Protein AF-0000000086641056 (afdb_homodimer)

Nearest PDB structures (foldseek):
  6tgw-assembly1_D  TM=9.704E-01  e=3.009E-59  Homo sapiens
  7uyy-assembly1_A  TM=9.681E-01  e=2.395E-55  Pseudomonas aeruginosa PAO1
  8hap-assembly1_A  TM=9.229E-01  e=1.607E-48  Sulfurisphaera tokodaii
  3vz3-assembly1_B  TM=9.621E-01  e=1.279E-44  Picosynechococcus sp. PCC 7002
  3vz0-assembly2_D  TM=9.508E-01  e=2.599E-44  Gluconobacter oxydans 621H

Foldseek 3Di:
DQPPLPPDFQQAWAAQLDGDAEPVNDWDDEVDPDIHHAHFLVNLVRLQVLLLVCQVVLLPDDLLVLLLLLLLLLVVLVVCQLSLLVLLCQLFVAASLPRCLSVLLSVLSNQLSNCLVVQAKDWDCPDPQWIKIKHWAFLAEEEEEEEALRGSNSCSLQLSLLSSRRYAYEYEYEQRRQGNVPVSVSSVVSPDGGSSYTYHYHHCVGSVLSQLQPQSHQEYEYEEALVSLVSSCVSVVVHHVHHYWYFYAAQAEEEEEPQFPLLLVLLQLLCLLQASQLLDRFRRQEYEYAPVCQVVSVVSNVVNLVQAAEDRSHDSSHRHTFGSDDVLLVLLLVLVVLLVVQFPKDDWAADPPDPDRGTGQTETEPGDLPGPNNADRSSGNHHYYYYDHDLVVVLCSRQPYQWAFEYEYGHPDPVSQVVSVVSRQHPYYYYSHGPPDDDQADWGHTGGSSTDFTGHSSRSSSSRIDMDMDIGRHD/DQPPLPPDFQQAWAAQLDGDAEPVNDWDDEVDPDIHHAHFLVNLVRLQVLLLVCQVVLLPDDLLVLLLLLLLLLVVLVVCQLSLLVLLCQLFVAASLPRCLSVLLSVLSNQLSNCLVVQAKDWDCPDPQWIKIKHWAFLAEEEEEEEALRGSNSCSLQLSLLSSRRYAYEYEYEQRRQGNVRPSVSSVVSPDGGSSYTYHYHHCVGSVLSQLQPQSHQEYEYEEALVSLVSSCVSVVVHHVHHYWYFYAAQAEEEEEPQFPLLLVLLQLLCLLQASQLLDRFRRQEYEYAPVCQVVSVVSNVVNLVQAAEDRSHPSSHRHTFGSDDVLLVLLLVLVVLLVVQFPKDDWAADPPDPDRGTGQTETEPGDLPGPNNADRSSGNHHYYYYDHDLVVVLCSRQPYQWAFEYEYGHPDPVSQVVSVVSRQHPYYYYSHGPPDDDQADWGHTGGSSTDFTGHSSRSSSSRIDMDMDIGRHD

Radius of gyration: 29.61 Å; Cα contacts (8 Å, |Δi|>4): 2376; chains: 2; bounding box: 63×92×65 Å

pLDDT: mean 94.44, std 8.91, range [24.02, 98.94]

Secondary structure (DSSP, 8-state):
-----------SEEETTEEE--TT--EEE-SSS-EEE---HHHHHHHHHHHHHHHHHHHHS-HHHHHHHHHHHHHHHHHTHHHHHHHHHHHH---GGG--HHHHHHHHHHHHHHHGGG----EE--STTEEEEEEEEE-SEEEEE--SSSHHHHHHHHHHHHHHTT-EEEEE--TTS-STT--HHHHHHHTPPTTSEEEE-S-IIIIIHHHHH-TT--EEEEES-HHHHHHHHHHHHHTT--EEEEE-----EEEE-TTS-HHHHHHHHHHHHHGGGG--TT---EEEEEGGGHHHHHHHHHHHGGG--BS-TTSTT--B---SSHHHHHHHHHHHHHHHHHSEEEEEEE-SSSSSS-EEEEEEES--TTSHHHHS---SSEEEEEEES-HHHHHHHHH-SS--SEEEEE-S-HHHHHHHHHH--SSEEEES--TT---TTS-B--SGGGEES-BSSHHHHHHTEEEEEEEEE--/-----------SEEETTEEE--TT--EEE-SSS-EEE---HHHHHHHHHHHHHHHHHHHHS-HHHHHHHHHHHHHHHHHTHHHHHHHHHHHH---GGG--HHHHHHHHHHHHHHHGGG----EE--STTEEEEEEEEE-SEEEEE--SSSHHHHHHHHHHHHHHTT-EEEEE--TTS-STT--HHHHHHHTPPTTSEEEE-S-IIIIIHHHHH-TT--EEEEES-HHHHHHHHHHHHHTT--EEEEE-----EEEE-TTS-HHHHHHHHHHHHHGGGG--TT---EEEEEGGGHHHHHHHHHHHGGG--BS-TTSTT--B---SSHHHHHHHHHHHHHHHHHSEEEEEEE-SSSSSS-EEEEEEES--TTSHHHHS---SSEEEEEEES-HHHHHHHHH-SS--SEEEEE-S-HHHHHHHHHH--SSEEEES--TT---TTS-B--SGGGEES-BSSHHHHHHTEEEEEEEEE--

Solvent-accessible surface area (backbone atoms only — not comparable to full-atom values): 45559 Å² total; per-residue (Å²): 129,77,77,73,66,80,75,80,68,70,40,52,29,34,38,50,71,38,76,38,68,22,82,82,63,41,62,46,70,43,96,38,102,44,64,28,25,28,36,34,60,66,44,43,52,50,29,51,50,28,9,54,69,27,14,66,64,53,44,69,46,50,48,66,59,54,14,51,36,31,44,42,33,26,52,48,43,57,74,38,36,75,69,45,32,52,49,41,16,62,33,38,18,31,20,45,55,72,62,54,47,48,63,55,24,28,53,47,23,53,51,26,22,58,44,31,73,69,62,63,57,52,75,45,68,83,48,87,60,34,55,31,34,37,44,51,37,41,69,34,24,32,36,38,37,33,40,41,75,54,34,47,34,50,42,35,67,52,48,29,28,30,44,34,41,23,26,10,33,39,35,36,35,23,60,63,26,46,59,54,68,44,46,53,65,40,44,57,72,30,57,56,61,51,5,40,58,16,43,37,31,28,54,55,86,40,32,47,46,44,55,34,42,34,78,72,40,41,32,39,38,38,38,43,51,48,70,60,51,38,52,40,52,44,32,14,46,72,50,46,37,33,49,66,37,31,38,31,35,23,61,6,30,31,39,34,43,68,66,26,63,49,68,58,50,21,43,45,49,41,44,19,25,35,45,66,34,8,51,41,51,49,23,38,38,29,32,37,25,22,60,93,34,34,68,62,35,51,52,47,31,57,54,49,56,69,76,62,30,73,44,59,16,80,37,69,78,16,59,25,16,29,47,52,41,70,68,59,38,52,52,42,50,53,44,50,52,47,37,52,71,59,26,39,72,74,47,63,42,74,47,83,85,52,90,70,45,39,58,38,62,22,38,31,32,69,52,52,77,84,37,63,73,65,58,47,66,70,62,36,24,51,31,39,44,37,72,36,87,46,71,71,56,46,53,52,59,60,47,65,48,63,40,7,28,27,33,23,36,28,51,74,45,65,69,59,50,51,52,45,56,70,66,50,58,30,8,27,31,22,35,62,49,48,39,90,67,78,57,79,79,41,56,41,33,18,28,57,44,3,23,40,64,49,43,36,53,64,50,28,33,51,72,30,34,46,69,23,27,38,40,31,55,55,132,131,77,77,74,66,78,77,81,70,72,40,51,28,34,38,50,71,38,75,38,68,21,82,83,64,41,62,46,71,44,98,39,102,44,64,30,26,28,36,34,59,66,44,44,51,49,30,49,49,28,9,55,70,28,15,65,64,53,43,68,46,49,46,66,59,54,15,51,35,32,45,40,34,25,52,48,44,58,75,37,36,75,70,46,31,53,48,42,15,63,32,36,18,32,18,43,56,70,61,54,46,47,62,55,24,29,53,47,22,52,52,25,23,58,44,31,73,70,60,62,56,51,75,44,67,84,49,85,60,33,53,30,33,37,43,50,39,41,68,34,25,32,36,38,37,34,41,42,76,54,33,47,32,50,42,34,67,53,48,28,29,30,44,34,40,21,26,11,34,38,34,35,35,23,59,63,27,46,58,53,67,45,45,54,67,40,44,56,72,30,56,58,59,51,6,40,57,15,44,38,32,28,57,55,85,41,34,46,46,44,54,34,41,33,77,72,40,40,32,40,37,38,39,45,51,49,69,60,50,39,52,41,53,45,33,14,46,72,52,47,37,33,50,66,36,31,38,32,34,22,60,5,30,31,38,36,44,68,67,26,64,48,67,58,51,22,43,45,48,43,44,20,26,36,45,66,34,9,52,40,51,49,22,38,39,29,32,38,25,23,59,91,34,36,68,64,34,52,52,47,31,58,55,50,56,69,75,61,29,73,44,59,15,81,38,68,79,15,59,25,16,30,46,52,40,69,66,58,36,51,51,43,50,52,43,49,51,47,39,52,70,58,24,38,73,74,47,62,43,72,47,83,85,52,90,72,44,40,56,40,63,22,38,28,30,70,50,52,77,85,37,62,74,64,59,46,64,71,61,36,24,50,30,38,43,39,73,35,85,46,72,72,57,47,53,52,58,58,48,65,46,62,42,7,27,27,33,24,36,29,52,72,46,65,69,59,51,52,51,46,56,70,67,52,57,29,8,27,31,23,35,62,47,46,39,89,67,78,55,76,79,41,57,42,32,18,28,56,46,3,22,39,64,49,43,37,51,66,49,28,32,49,71,30,34,46,70,25,27,36,42,32,54,55,131

Sequence (950 aa):
MALQASTEHETRLFTNGEFSAASDGGTFPLNSPLTLSEATVEDTNRAVEAAKTASPTWAALSVHERGAYMFKLADLIIESEKELASPEAISMGRPVSGYWDAKAAVKKLQYFATAGWNGQGQTSLNTPGFINMTLGQPFGIVAVVIPWNVPIYFFTNKFAPAIAAGNTVVLKSSEKAPLTVRIPTCYIKAGFPPGVINVLSGHGQISGTTLAHHMDVRLISFTGSGRTGRLIREAATKSNMKNVVLELGGKSPAVIFDDADLERAAKETAYSIQWNSGKVCMANSRIYVHDSAADRFLDLFKQSFETVKIGDPLDPNVNHGPQEDHVQFENIKKYLDIGKRDGKLVVGGISDDLDGYFIKPTIFVETPEKSQIMKDEVFGPIVNINIFSEEDEVVRMANDTEFGLYSAVYTQDIDRALRFAKSSEAGTVAINCTSPTGAFDLPFGGYKASGVGREGIHDSLDNYLETKTVIIRVGMALQASTEHETRLFTNGEFSAASDGGTFPLNSPLTLSEATVEDTNRAVEAAKTASPTWAALSVHERGAYMFKLADLIIESEKELASPEAISMGRPVSGYWDAKAAVKKLQYFATAGWNGQGQTSLNTPGFINMTLGQPFGIVAVVIPWNVPIYFFTNKFAPAIAAGNTVVLKSSEKAPLTVRIPTCYIKAGFPPGVINVLSGHGQISGTTLAHHMDVRLISFTGSGRTGRLIREAATKSNMKNVVLELGGKSPAVIFDDADLERAAKETAYSIQWNSGKVCMANSRIYVHDSAADRFLDLFKQSFETVKIGDPLDPNVNHGPQEDHVQFENIKKYLDIGKRDGKLVVGGISDDLDGYFIKPTIFVETPEKSQIMKDEVFGPIVNINIFSEEDEVVRMANDTEFGLYSAVYTQDIDRALRFAKSSEAGTVAINCTSPTGAFDLPFGGYKASGVGREGIHDSLDNYLETKTVIIRVG

InterPro domains:
  IPR015590 Aldehyde dehydrogenase domain [PF00171] (35-470)
  IPR016161 Aldehyde/histidinol dehydrogenase [SSF53720] (7-473)
  IPR016162 Aldehyde dehydrogenase, N-terminal [G3DSA:3.40.605.10] (35-470)
  IPR016163 Aldehyde dehydrogenase, C-terminal [G3DSA:3.40.309.10] (252-441)
  IPR029510 Aldehyde dehydrogenase, glutamic acid active site [PS00687] (246-253)

Structure (mmCIF, N/CA/C/O backbone):
data_AF-0000000086641056-model_v1
#
loop_
_entity.id
_entity.type
_entity.pdbx_description
1 polymer 'aldehyde dehydrogenase (NAD(+))'
#
loop_
_atom_site.group_PDB
_atom_site.id
_atom_site.type_symbol
_atom_site.label_atom_id
_atom_site.label_alt_id
_atom_site.label_comp_id
_atom_site.label_asym_id
_atom_site.label_entity_id
_atom_site.label_seq_id
_atom_site.pdbx_PDB_ins_code
_atom_site.Cartn_x
_atom_site.Cartn_y
_atom_site.Cartn_z
_atom_site.occupancy
_atom_site.B_iso_or_equiv
_atom_site.auth_seq_id
_atom_site.auth_comp_id
_atom_site.auth_asym_id
_atom_site.auth_atom_id
_atom_site.pdbx_PDB_model_num
ATOM 1 N N . MET A 1 1 ? -15.594 -46.156 -18.859 1 24.02 1 MET A N 1
ATOM 2 C CA . MET A 1 1 ? -16.781 -45.312 -18.703 1 24.02 1 MET A CA 1
ATOM 3 C C . MET A 1 1 ? -16.375 -43.844 -18.594 1 24.02 1 MET A C 1
ATOM 5 O O . MET A 1 1 ? -15.656 -43.469 -17.656 1 24.02 1 MET A O 1
ATOM 9 N N . ALA A 1 2 ? -16.125 -43.188 -19.703 1 31.66 2 ALA A N 1
ATOM 10 C CA . ALA A 1 2 ? -15.742 -41.812 -19.906 1 31.66 2 ALA A CA 1
ATOM 11 C C . ALA A 1 2 ? -16.578 -40.875 -19.016 1 31.66 2 ALA A C 1
ATOM 13 O O . ALA A 1 2 ? -17.812 -40.875 -19.109 1 31.66 2 ALA A O 1
ATOM 14 N N . LEU A 1 3 ? -16.203 -40.688 -17.75 1 36.34 3 LEU A N 1
ATOM 15 C CA . LEU A 1 3 ? -16.984 -39.781 -16.891 1 36.34 3 LEU A CA 1
ATOM 16 C C . LEU A 1 3 ? -17.609 -38.656 -17.719 1 36.34 3 LEU A C 1
ATOM 18 O O . LEU A 1 3 ? -16.906 -37.875 -18.344 1 36.34 3 LEU A O 1
ATOM 22 N N . GLN A 1 4 ? -18.703 -39 -18.266 1 33.91 4 GLN A N 1
ATOM 23 C CA . GLN A 1 4 ? -19.547 -37.969 -18.906 1 33.91 4 GLN A CA 1
ATOM 24 C C . GLN A 1 4 ? -19.594 -36.719 -18.078 1 33.91 4 GLN A C 1
ATOM 26 O O . GLN A 1 4 ? -20.156 -36.688 -16.969 1 33.91 4 GLN A O 1
ATOM 31 N N . ALA A 1 5 ? -18.484 -36.031 -17.875 1 40.66 5 ALA A N 1
ATOM 32 C CA . ALA A 1 5 ? -18.422 -34.688 -17.297 1 40.66 5 ALA A CA 1
ATOM 33 C C . ALA A 1 5 ? -19.734 -33.938 -17.5 1 40.66 5 ALA A C 1
ATOM 35 O O . ALA A 1 5 ? -20.203 -33.781 -18.625 1 40.66 5 ALA A O 1
ATOM 36 N N . SER A 1 6 ? -20.688 -34.125 -16.688 1 44.91 6 SER A N 1
ATOM 37 C CA . SER A 1 6 ? -21.938 -33.406 -16.672 1 44.91 6 SER A CA 1
ATOM 38 C C . SER A 1 6 ? -21.75 -31.969 -17.188 1 44.91 6 SER A C 1
ATOM 40 O O . SER A 1 6 ? -20.922 -31.219 -16.656 1 44.91 6 SER A O 1
ATOM 42 N N . THR A 1 7 ? -21.828 -31.766 -18.531 1 52.25 7 THR A N 1
ATOM 43 C CA . THR A 1 7 ? -21.703 -30.734 -19.562 1 52.25 7 THR A CA 1
ATOM 44 C C . THR A 1 7 ? -22.344 -29.438 -19.094 1 52.25 7 THR A C 1
ATOM 46 O O . THR A 1 7 ? -22.219 -28.406 -19.766 1 52.25 7 THR A O 1
ATOM 49 N N . GLU A 1 8 ? -23.297 -29.438 -18.172 1 63.81 8 GLU A N 1
ATOM 50 C CA . GLU A 1 8 ? -24 -28.156 -18.172 1 63.81 8 GLU A CA 1
ATOM 51 C C . GLU A 1 8 ? -23.297 -27.141 -17.266 1 63.81 8 GLU A C 1
ATOM 53 O O . GLU A 1 8 ? -23.156 -27.391 -16.062 1 63.81 8 GLU A O 1
ATOM 58 N N . HIS A 1 9 ? -22.453 -26.375 -17.734 1 78.12 9 HIS A N 1
ATOM 59 C CA . HIS A 1 9 ? -21.797 -25.297 -17.016 1 78.12 9 HIS A CA 1
ATOM 60 C C . HIS A 1 9 ? -22.625 -24.016 -17.062 1 78.12 9 HIS A C 1
ATOM 62 O O . HIS A 1 9 ? -23.219 -23.688 -18.094 1 78.12 9 HIS A O 1
ATOM 68 N N . GLU A 1 10 ? -22.766 -23.438 -15.922 1 83 10 GLU A N 1
ATOM 69 C CA . GLU A 1 10 ? -23.375 -22.109 -15.898 1 83 10 GLU A CA 1
ATOM 70 C C . GLU A 1 10 ? -22.438 -21.062 -16.5 1 83 10 GLU A C 1
ATOM 72 O O . GLU A 1 10 ? -21.312 -20.891 -16.031 1 83 10 GLU A O 1
ATOM 77 N N . THR A 1 11 ? -22.906 -20.391 -17.562 1 88.25 11 THR A N 1
ATOM 78 C CA . THR A 1 11 ? -22.047 -19.5 -18.312 1 88.25 11 THR A CA 1
ATOM 79 C C . THR A 1 11 ? -22.531 -18.047 -18.188 1 88.25 11 THR A C 1
ATOM 81 O O . THR A 1 11 ? -21.922 -17.141 -18.75 1 88.25 11 THR A O 1
ATOM 84 N N . ARG A 1 12 ? -23.625 -17.828 -17.391 1 92.75 12 ARG A N 1
ATOM 85 C CA . ARG A 1 12 ? -24.188 -16.5 -17.219 1 92.75 12 ARG A CA 1
ATOM 86 C C . ARG A 1 12 ? -23.469 -15.75 -16.094 1 92.75 12 ARG A C 1
ATOM 88 O O . ARG A 1 12 ? -22.672 -16.344 -15.359 1 92.75 12 ARG A O 1
ATOM 95 N N . LEU A 1 13 ? -23.672 -14.422 -16.094 1 94.88 13 LEU A N 1
ATOM 96 C CA . LEU A 1 13 ? -23.188 -13.617 -14.977 1 94.88 13 LEU A CA 1
ATOM 97 C C . LEU A 1 13 ? -23.953 -13.93 -13.695 1 94.8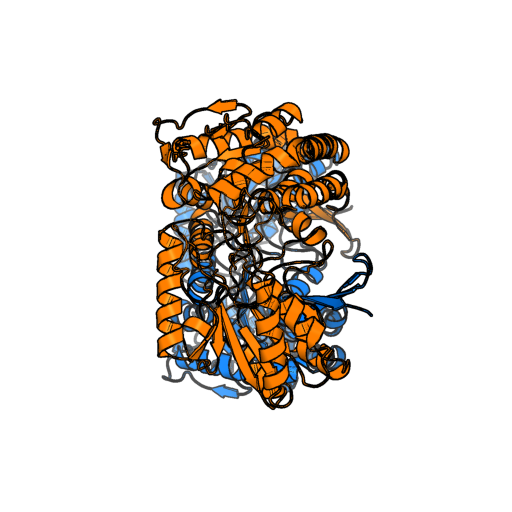8 13 LEU A C 1
ATOM 99 O O . LEU A 1 13 ? -25.094 -14.398 -13.75 1 94.88 13 LEU A O 1
ATOM 103 N N . PHE A 1 14 ? -23.297 -13.797 -12.555 1 95.25 14 PHE A N 1
ATOM 104 C CA . PHE A 1 14 ? -23.969 -13.977 -11.273 1 95.25 14 PHE A CA 1
ATOM 105 C C . PHE A 1 14 ? -23.922 -12.688 -10.461 1 95.25 14 PHE A C 1
ATOM 107 O O . PHE A 1 14 ? -22.875 -12.289 -9.953 1 95.25 14 PHE A O 1
ATOM 114 N N . THR A 1 15 ? -25.062 -12.023 -10.344 1 95.69 15 THR A N 1
ATOM 115 C CA . THR A 1 15 ? -25.172 -10.758 -9.633 1 95.69 15 THR A CA 1
ATOM 116 C C . THR A 1 15 ? -26.438 -10.734 -8.766 1 95.69 15 THR A C 1
ATOM 118 O O . THR A 1 15 ? -27.484 -11.203 -9.188 1 95.69 15 THR A O 1
ATOM 121 N N . ASN A 1 16 ? -26.234 -10.297 -7.602 1 97.19 16 ASN A N 1
ATOM 122 C CA . ASN A 1 16 ? -27.344 -10.117 -6.672 1 97.19 16 ASN A CA 1
ATOM 123 C C . ASN A 1 16 ? -28.109 -11.422 -6.457 1 97.19 16 ASN A C 1
ATOM 125 O O . ASN A 1 16 ? -29.328 -11.422 -6.402 1 97.19 16 ASN A O 1
ATOM 129 N N . GLY A 1 17 ? -27.375 -12.492 -6.477 1 94.25 17 GLY A N 1
ATOM 130 C CA . GLY A 1 17 ? -27.938 -13.789 -6.129 1 94.25 17 GLY A CA 1
ATOM 131 C C . GLY A 1 17 ? -28.625 -14.469 -7.297 1 94.25 17 GLY A C 1
ATOM 132 O O . GLY A 1 17 ? -29.297 -15.492 -7.121 1 94.25 17 GLY A O 1
ATOM 133 N N . GLU A 1 18 ? -28.422 -13.938 -8.461 1 93.62 18 GLU A N 1
ATOM 134 C CA . GLU A 1 18 ? -29.125 -14.484 -9.625 1 93.62 18 GLU A CA 1
ATOM 135 C C . GLU A 1 18 ? -28.203 -14.578 -10.828 1 93.62 18 GLU A C 1
ATOM 137 O O . GLU A 1 18 ? -27.25 -13.789 -10.961 1 93.62 18 GLU A O 1
ATOM 142 N N . PHE A 1 19 ? -28.531 -15.547 -11.656 1 93.81 19 PHE A N 1
ATOM 143 C CA . PHE A 1 19 ? -27.859 -15.672 -12.938 1 93.81 19 PHE A CA 1
ATOM 144 C C . PHE A 1 19 ? -28.562 -14.859 -14.016 1 93.81 19 PHE A C 1
ATOM 146 O O . PHE A 1 19 ? -29.797 -14.828 -14.062 1 93.81 19 PHE A O 1
ATOM 153 N N . SER A 1 20 ? -27.797 -14.148 -14.758 1 94.06 20 SER A N 1
ATOM 154 C CA . SER A 1 20 ? -28.375 -13.414 -15.867 1 94.06 20 SER A CA 1
ATOM 155 C C . SER A 1 20 ? -27.406 -13.312 -17.031 1 94.06 20 SER A C 1
ATOM 157 O O . SER A 1 20 ? -26.188 -13.375 -16.844 1 94.06 20 SER A O 1
ATOM 159 N N . ALA A 1 21 ? -27.953 -13.203 -18.203 1 95.69 21 ALA A N 1
ATOM 160 C CA . ALA A 1 21 ? -27.125 -12.867 -19.359 1 95.69 21 ALA A CA 1
ATOM 161 C C . ALA A 1 21 ? -26.562 -11.461 -19.25 1 95.69 21 ALA A C 1
ATOM 163 O O . ALA A 1 21 ? -26.984 -10.68 -18.391 1 95.69 21 ALA A O 1
ATOM 164 N N . ALA A 1 22 ? -25.609 -11.188 -20.047 1 97.31 22 ALA A N 1
ATOM 165 C CA . ALA A 1 22 ? -25.125 -9.812 -20.141 1 97.31 22 ALA A CA 1
ATOM 166 C C . ALA A 1 22 ? -26.234 -8.859 -20.562 1 97.31 22 ALA A C 1
ATOM 168 O O . ALA A 1 22 ? -27.172 -9.266 -21.266 1 97.31 22 ALA A O 1
ATOM 169 N N . SER A 1 23 ? -26.141 -7.664 -20.188 1 97.38 23 SER A N 1
ATOM 170 C CA . SER A 1 23 ? -27.203 -6.695 -20.438 1 97.38 23 SER A CA 1
ATOM 171 C C . SER A 1 23 ? -27.453 -6.512 -21.922 1 97.38 23 SER A C 1
ATOM 173 O O . SER A 1 23 ? -28.578 -6.219 -22.344 1 97.38 23 SER A O 1
ATOM 175 N N . ASP A 1 24 ? -26.406 -6.691 -22.719 1 97.25 24 ASP A N 1
ATOM 176 C CA . ASP A 1 24 ? -26.578 -6.531 -24.156 1 97.25 24 ASP A CA 1
ATOM 177 C C . ASP A 1 24 ? -26.641 -7.891 -24.859 1 97.25 24 ASP A C 1
ATOM 179 O O . ASP A 1 24 ? -26.578 -7.965 -26.094 1 97.25 24 ASP A O 1
ATOM 183 N N . GLY A 1 25 ? -26.562 -8.914 -24.109 1 96.25 25 GLY A N 1
ATOM 184 C CA . GLY A 1 25 ? -26.609 -10.266 -24.656 1 96.25 25 GLY A CA 1
ATOM 185 C C . GLY A 1 25 ? -25.281 -10.727 -25.203 1 96.25 25 GLY A C 1
ATOM 186 O O . GLY A 1 25 ? -25.172 -11.82 -25.766 1 96.25 25 GLY A O 1
ATOM 187 N N . GLY A 1 26 ? -24.297 -9.93 -24.984 1 95.56 26 GLY A N 1
ATOM 188 C CA . GLY A 1 26 ? -22.984 -10.258 -25.531 1 95.56 26 GLY A CA 1
ATOM 189 C C . GLY A 1 26 ? -22.359 -11.477 -24.875 1 95.56 26 GLY A C 1
ATOM 190 O O . GLY A 1 26 ? -22.578 -11.727 -23.688 1 95.56 26 GLY A O 1
ATOM 191 N N . THR A 1 27 ? -21.594 -12.297 -25.656 1 93.88 27 THR A N 1
ATOM 192 C CA . THR A 1 27 ? -20.875 -13.484 -25.203 1 93.88 27 THR A CA 1
ATOM 193 C C . THR A 1 27 ? -19.484 -13.547 -25.812 1 93.88 27 THR A C 1
ATOM 195 O O . THR A 1 27 ? -19.156 -12.766 -26.719 1 93.88 27 THR A O 1
ATOM 198 N N . PHE A 1 28 ? -18.672 -14.312 -25.25 1 91.38 28 PHE A N 1
ATOM 199 C CA . PHE A 1 28 ? -17.375 -14.633 -25.844 1 91.38 28 PHE A CA 1
ATOM 200 C C . PHE A 1 28 ? -17.078 -16.125 -25.734 1 91.38 28 PHE A C 1
ATOM 202 O O . PHE A 1 28 ? -17.516 -16.781 -24.781 1 91.38 28 PHE A O 1
ATOM 209 N N . PRO A 1 29 ? -16.422 -16.609 -26.719 1 88.06 29 PRO A N 1
ATOM 210 C CA . PRO A 1 29 ? -16.109 -18.047 -26.734 1 88.06 29 PRO A CA 1
ATOM 211 C C . PRO A 1 29 ? -14.906 -18.391 -25.875 1 88.06 29 PRO A C 1
ATOM 213 O O . PRO A 1 29 ? -13.992 -17.578 -25.719 1 88.06 29 PRO A O 1
ATOM 216 N N . LEU A 1 30 ? -14.953 -19.594 -25.359 1 83.19 30 LEU A N 1
ATOM 217 C CA . LEU A 1 30 ? -13.742 -20.203 -24.828 1 83.19 30 LEU A CA 1
ATOM 218 C C . LEU A 1 30 ? -13.086 -21.109 -25.875 1 83.19 30 LEU A C 1
ATOM 220 O O . LEU A 1 30 ? -13.672 -21.375 -26.922 1 83.19 30 LEU A O 1
ATOM 224 N N . ASN A 1 31 ? -11.859 -21.359 -25.656 1 74.25 31 ASN A N 1
ATOM 225 C CA . ASN A 1 31 ? -11.227 -22.328 -26.547 1 74.25 31 ASN A CA 1
ATOM 226 C C . ASN A 1 31 ? -11.938 -23.688 -26.484 1 74.25 31 ASN A C 1
ATOM 228 O O . ASN A 1 31 ? -11.797 -24.5 -27.406 1 74.25 31 ASN A O 1
ATOM 232 N N . SER A 1 32 ? -12.875 -23.781 -25.594 1 67.25 32 SER A N 1
ATOM 233 C CA . SER A 1 32 ? -13.797 -24.906 -25.562 1 67.25 32 SER A CA 1
ATOM 234 C C . SER A 1 32 ? -15.156 -24.547 -26.141 1 67.25 32 SER A C 1
ATOM 236 O O . SER A 1 32 ? -15.43 -23.359 -26.375 1 67.25 32 SER A O 1
ATOM 238 N N . PRO A 1 33 ? -15.859 -25.594 -26.422 1 68.06 33 PRO A N 1
ATOM 239 C CA . PRO A 1 33 ? -17.125 -25.328 -27.109 1 68.06 33 PRO A CA 1
ATOM 240 C C . PRO A 1 33 ? -18.125 -24.578 -26.234 1 68.06 33 PRO A C 1
ATOM 242 O O . PRO A 1 33 ? -19.328 -24.719 -26.406 1 68.06 33 PRO A O 1
ATOM 245 N N . LEU A 1 34 ? -17.547 -23.781 -25.344 1 80 34 LEU A N 1
ATOM 246 C CA . LEU A 1 34 ? -18.469 -23.031 -24.484 1 80 34 LEU A CA 1
ATOM 247 C C . LEU A 1 34 ? -18.391 -21.547 -24.766 1 80 34 LEU A C 1
ATOM 249 O O . LEU A 1 34 ? -17.344 -21.031 -25.203 1 80 34 LEU A O 1
ATOM 253 N N . THR A 1 35 ? -19.562 -20.922 -24.578 1 88 35 THR A N 1
ATOM 254 C CA . THR A 1 35 ? -19.688 -19.469 -24.688 1 88 35 THR A CA 1
ATOM 255 C C . THR A 1 35 ? -20.188 -18.875 -23.375 1 88 35 THR A C 1
ATOM 257 O O . THR A 1 35 ? -21.078 -19.422 -22.719 1 88 35 THR A O 1
ATOM 260 N N . LEU A 1 36 ? -19.578 -17.812 -22.953 1 90.69 36 LEU A N 1
ATOM 261 C CA . LEU A 1 36 ? -19.922 -17.188 -21.672 1 90.69 36 LEU A CA 1
ATOM 262 C C . LEU A 1 36 ? -20.438 -15.766 -21.891 1 90.69 36 LEU A C 1
ATOM 264 O O . LEU A 1 36 ? -20.047 -15.102 -22.844 1 90.69 36 LEU A O 1
ATOM 268 N N . SER A 1 37 ? -21.25 -15.359 -20.953 1 93.38 37 SER A N 1
ATOM 269 C CA . SER A 1 37 ? -21.703 -13.977 -20.969 1 93.38 37 SER A CA 1
ATOM 270 C C . SER A 1 37 ? -20.531 -13.016 -20.734 1 93.38 37 SER A C 1
ATOM 272 O O . SER A 1 37 ? -19.672 -13.273 -19.891 1 93.38 37 SER A O 1
ATOM 274 N N . GLU A 1 38 ? -20.453 -11.977 -21.562 1 95.88 38 GLU A N 1
ATOM 275 C CA . GLU A 1 38 ? -19.469 -10.922 -21.406 1 95.88 38 GLU A CA 1
ATOM 276 C C . GLU A 1 38 ? -20.047 -9.719 -20.656 1 95.88 38 GLU A C 1
ATOM 278 O O . GLU A 1 38 ? -20.906 -9.008 -21.203 1 95.88 38 GLU A O 1
ATOM 283 N N . ALA A 1 39 ? -19.609 -9.508 -19.469 1 97.06 39 ALA A N 1
ATOM 284 C CA . ALA A 1 39 ? -20.156 -8.422 -18.656 1 97.06 39 ALA A CA 1
ATOM 285 C C . ALA A 1 39 ? -19.906 -7.066 -19.297 1 97.06 39 ALA A C 1
ATOM 287 O O . ALA A 1 39 ? -18.781 -6.773 -19.734 1 97.06 39 ALA A O 1
ATOM 288 N N . THR A 1 40 ? -20.891 -6.254 -19.422 1 97.94 40 THR A N 1
ATOM 289 C CA . THR A 1 40 ? -20.781 -4.883 -19.891 1 97.94 40 THR A CA 1
ATOM 290 C C . THR A 1 40 ? -20.484 -3.928 -18.75 1 97.94 40 THR A C 1
ATOM 292 O O . THR A 1 40 ? -20.391 -4.352 -17.594 1 97.94 40 THR A O 1
ATOM 295 N N . VAL A 1 41 ? -20.281 -2.656 -19.109 1 98.25 41 VAL A N 1
ATOM 296 C CA . VAL A 1 41 ? -20.156 -1.612 -18.094 1 98.25 41 VAL A CA 1
ATOM 297 C C . VAL A 1 41 ? -21.391 -1.587 -17.203 1 98.25 41 VAL A C 1
ATOM 299 O O . VAL A 1 41 ? -21.281 -1.479 -15.984 1 98.25 41 VAL A O 1
ATOM 302 N N . GLU A 1 42 ? -22.516 -1.736 -17.828 1 98.38 42 GLU A N 1
ATOM 303 C CA . GLU A 1 42 ? -23.781 -1.73 -17.109 1 98.38 42 GLU A CA 1
ATOM 304 C C . GLU A 1 42 ? -23.859 -2.908 -16.141 1 98.38 42 GLU A C 1
ATOM 306 O O . GLU A 1 42 ? -24.281 -2.748 -14.992 1 98.38 42 GLU A O 1
ATOM 311 N N . ASP A 1 43 ? -23.531 -4.078 -16.609 1 98.5 43 ASP A N 1
ATOM 312 C CA . ASP A 1 43 ? -23.516 -5.266 -15.758 1 98.5 43 ASP A CA 1
ATOM 313 C C . ASP A 1 43 ? -22.578 -5.086 -14.57 1 98.5 43 ASP A C 1
ATOM 315 O O . ASP A 1 43 ? -22.906 -5.488 -13.453 1 98.5 43 ASP A O 1
ATOM 319 N N . THR A 1 44 ? -21.453 -4.527 -14.867 1 98.56 44 THR A N 1
ATOM 320 C CA . THR A 1 44 ? -20.453 -4.281 -13.828 1 98.56 44 THR A CA 1
ATOM 321 C C . THR A 1 44 ? -21 -3.307 -12.789 1 98.56 44 THR A C 1
ATOM 323 O O . THR A 1 44 ? -20.859 -3.541 -11.586 1 98.56 44 THR A O 1
ATOM 326 N N . ASN A 1 45 ? -21.609 -2.236 -13.219 1 98.62 45 ASN A N 1
ATOM 327 C CA . ASN A 1 45 ? -22.219 -1.276 -12.305 1 98.62 45 ASN A CA 1
ATOM 328 C C . ASN A 1 45 ? -23.297 -1.929 -11.445 1 98.62 45 ASN A C 1
ATOM 330 O O . ASN A 1 45 ? -23.422 -1.633 -10.258 1 98.62 45 ASN A O 1
ATOM 334 N N . ARG A 1 46 ? -24.062 -2.791 -12.055 1 98.5 46 ARG A N 1
ATOM 335 C CA . ARG A 1 46 ? -25.109 -3.498 -11.328 1 98.5 46 ARG A CA 1
ATOM 336 C C . ARG A 1 46 ? -24.531 -4.391 -10.242 1 98.5 46 ARG A C 1
ATOM 338 O O . ARG A 1 46 ? -25.078 -4.492 -9.148 1 98.5 46 ARG A O 1
ATOM 345 N N . ALA A 1 47 ? -23.469 -5.078 -10.594 1 98.62 47 ALA A N 1
ATOM 346 C CA . ALA A 1 47 ? -22.797 -5.93 -9.617 1 98.62 47 ALA A CA 1
ATOM 347 C C . ALA A 1 47 ? -22.281 -5.109 -8.43 1 98.62 47 ALA A C 1
ATOM 349 O O . ALA A 1 47 ? -22.438 -5.512 -7.277 1 98.62 47 ALA A O 1
ATOM 350 N N . VAL A 1 48 ? -21.672 -3.939 -8.719 1 98.81 48 VAL A N 1
ATOM 351 C CA . VAL A 1 48 ? -21.141 -3.076 -7.668 1 98.81 48 VAL A CA 1
ATOM 352 C C . VAL A 1 48 ? -22.297 -2.531 -6.82 1 98.81 48 VAL A C 1
ATOM 354 O O . VAL A 1 48 ? -22.188 -2.463 -5.594 1 98.81 48 VAL A O 1
ATOM 357 N N . GLU A 1 49 ? -23.359 -2.145 -7.469 1 98.75 49 GLU A N 1
ATOM 358 C CA . GLU A 1 49 ? -24.516 -1.646 -6.742 1 98.75 49 GLU A CA 1
ATOM 359 C C . GLU A 1 49 ? -25.094 -2.719 -5.82 1 98.75 49 GLU A C 1
ATOM 361 O O . GLU A 1 49 ? -25.5 -2.42 -4.695 1 98.75 49 GLU A O 1
ATOM 366 N N . ALA A 1 50 ? -25.172 -3.939 -6.328 1 98.81 50 ALA A N 1
ATOM 367 C CA . ALA A 1 50 ? -25.641 -5.051 -5.504 1 98.81 50 ALA A CA 1
ATOM 368 C C . ALA A 1 50 ? -24.734 -5.246 -4.289 1 98.81 50 ALA A C 1
ATOM 370 O O . ALA A 1 50 ? -25.219 -5.449 -3.174 1 98.81 50 ALA A O 1
ATOM 371 N N . ALA A 1 51 ? -23.453 -5.238 -4.52 1 98.88 51 ALA A N 1
ATOM 372 C CA . ALA A 1 51 ? -22.484 -5.359 -3.438 1 98.88 51 ALA A CA 1
ATOM 373 C C . ALA A 1 51 ? -22.641 -4.23 -2.426 1 98.88 51 ALA A C 1
ATOM 375 O O . ALA A 1 51 ? -22.578 -4.457 -1.215 1 98.88 51 ALA A O 1
ATOM 376 N N . LYS A 1 52 ? -22.812 -3.033 -2.918 1 98.62 52 LYS A N 1
ATOM 377 C CA . LYS A 1 52 ? -22.984 -1.849 -2.082 1 98.62 52 LYS A CA 1
ATOM 378 C C . LYS A 1 52 ? -24.219 -1.987 -1.183 1 98.62 52 LYS A C 1
ATOM 380 O O . LYS A 1 52 ? -24.156 -1.676 0.009 1 98.62 52 LYS A O 1
ATOM 385 N N . THR A 1 53 ? -25.266 -2.455 -1.774 1 98.44 53 THR A N 1
ATOM 386 C CA . THR A 1 53 ? -26.516 -2.619 -1.051 1 98.44 53 THR A CA 1
ATOM 387 C C . THR A 1 53 ? -26.375 -3.666 0.05 1 98.44 53 THR A C 1
ATOM 389 O O . THR A 1 53 ? -26.922 -3.498 1.146 1 98.44 53 THR A O 1
ATOM 392 N N . ALA A 1 54 ? -25.594 -4.672 -0.154 1 98.75 54 ALA A N 1
ATOM 393 C CA . ALA A 1 54 ? -25.453 -5.797 0.768 1 98.75 54 ALA A CA 1
ATOM 394 C C . ALA A 1 54 ? -24.438 -5.496 1.857 1 98.75 54 ALA A C 1
ATOM 396 O O . ALA A 1 54 ? -24.422 -6.137 2.91 1 98.75 54 ALA A O 1
ATOM 397 N N . SER A 1 55 ? -23.594 -4.555 1.656 1 98.31 55 SER A N 1
ATOM 398 C CA . SER A 1 55 ? -22.375 -4.348 2.434 1 98.31 55 SER A CA 1
ATOM 399 C C . SER A 1 55 ? -22.703 -4.062 3.896 1 98.31 55 SER A C 1
ATOM 401 O O . SER A 1 55 ? -22.141 -4.699 4.793 1 98.31 55 SER A O 1
ATOM 403 N N . PRO A 1 56 ? -23.641 -3.127 4.203 1 96.88 56 PRO A N 1
ATOM 404 C CA . PRO A 1 56 ? -23.875 -2.803 5.613 1 96.88 56 PRO A CA 1
ATOM 405 C C . PRO A 1 56 ? -24.406 -3.996 6.414 1 96.88 56 PRO A C 1
ATOM 407 O O . PRO A 1 56 ? -23.953 -4.23 7.535 1 96.88 56 PRO A O 1
ATOM 410 N N . THR A 1 57 ? -25.266 -4.77 5.816 1 97.88 57 THR A N 1
ATOM 411 C CA . THR A 1 57 ? -25.844 -5.914 6.52 1 97.88 57 THR A CA 1
ATOM 412 C C . THR A 1 57 ? -24.812 -7.023 6.684 1 97.88 57 THR A C 1
ATOM 414 O O . THR A 1 57 ? -24.766 -7.684 7.727 1 97.88 57 THR A O 1
ATOM 417 N N . TRP A 1 58 ? -24.062 -7.227 5.703 1 98.62 58 TRP A N 1
ATOM 418 C CA . TRP A 1 58 ? -23.016 -8.242 5.793 1 98.62 58 TRP A CA 1
ATOM 419 C C . TRP A 1 58 ? -22 -7.883 6.879 1 98.62 58 TRP A C 1
ATOM 421 O O . TRP A 1 58 ? -21.625 -8.727 7.699 1 98.62 58 TRP A O 1
ATOM 431 N N . ALA A 1 59 ? -21.578 -6.633 6.914 1 97.88 59 ALA A N 1
ATOM 432 C CA . ALA A 1 59 ? -20.578 -6.16 7.871 1 97.88 59 ALA A CA 1
ATOM 433 C C . ALA A 1 59 ? -21.109 -6.27 9.305 1 97.88 59 ALA A C 1
ATOM 435 O O . ALA A 1 59 ? -20.328 -6.383 10.25 1 97.88 59 ALA A O 1
ATOM 436 N N . ALA A 1 60 ? -22.391 -6.254 9.461 1 97.25 60 ALA A N 1
ATOM 437 C CA . ALA A 1 60 ? -23 -6.242 10.789 1 97.25 60 ALA A CA 1
ATOM 438 C C . ALA A 1 60 ? -23.094 -7.652 11.367 1 97.25 60 ALA A C 1
ATOM 440 O O . ALA A 1 60 ? -23.328 -7.828 12.562 1 97.25 60 ALA A O 1
ATOM 441 N N . LEU A 1 61 ? -22.906 -8.68 10.516 1 98.12 61 LEU A N 1
ATOM 442 C CA . LEU A 1 61 ? -22.922 -10.055 11.008 1 98.12 61 LEU A CA 1
ATOM 443 C C . LEU A 1 61 ? -21.703 -10.336 11.883 1 98.12 61 LEU A C 1
ATOM 445 O O . LEU A 1 61 ? -20.625 -9.758 11.664 1 98.12 61 LEU A O 1
ATOM 449 N N . SER A 1 62 ? -21.875 -11.227 12.82 1 97.69 62 SER A N 1
ATOM 450 C CA . SER A 1 62 ? -20.75 -11.656 13.625 1 97.69 62 SER A CA 1
ATOM 451 C C . SER A 1 62 ? -19.766 -12.492 12.805 1 97.69 62 SER A C 1
ATOM 453 O O . SER A 1 62 ? -20.125 -13.008 11.75 1 97.69 62 SER A O 1
ATOM 455 N N . VAL A 1 63 ? -18.578 -12.633 13.32 1 97.62 63 VAL A N 1
ATOM 456 C CA . VAL A 1 63 ? -17.562 -13.469 12.695 1 97.62 63 VAL A CA 1
ATOM 457 C C . VAL A 1 63 ? -18.094 -14.891 12.531 1 97.62 63 VAL A C 1
ATOM 459 O O . VAL A 1 63 ? -17.891 -15.516 11.484 1 97.62 63 VAL A O 1
ATOM 462 N N . HIS A 1 64 ? -18.781 -15.312 13.531 1 97.75 64 HIS A N 1
ATOM 463 C CA . HIS A 1 64 ? -19.359 -16.656 13.5 1 97.75 64 HIS A CA 1
ATOM 464 C C . HIS A 1 64 ? -20.391 -16.797 12.391 1 97.75 64 HIS A C 1
ATOM 466 O O . HIS A 1 64 ? -20.422 -17.797 11.688 1 97.75 64 HIS A O 1
ATOM 472 N N . GLU A 1 65 ? -21.234 -15.82 12.227 1 98.31 65 GLU A N 1
ATOM 473 C CA . GLU A 1 65 ? -22.266 -15.859 11.211 1 98.31 65 GLU A CA 1
ATOM 474 C C . GLU A 1 65 ? -21.672 -15.805 9.805 1 98.31 65 GLU A C 1
ATOM 476 O O . GLU A 1 65 ? -22.062 -16.578 8.93 1 98.31 65 GLU A O 1
ATOM 481 N N . ARG A 1 66 ? -20.75 -14.961 9.555 1 98.38 66 ARG A N 1
ATOM 482 C CA . ARG A 1 66 ? -20.078 -14.922 8.258 1 98.38 66 ARG A CA 1
ATOM 483 C C . ARG A 1 66 ? -19.359 -16.234 7.98 1 98.38 66 ARG A C 1
ATOM 485 O O . ARG A 1 66 ? -19.406 -16.75 6.863 1 98.38 66 ARG A O 1
ATOM 492 N N . GLY A 1 67 ? -18.703 -16.766 9.047 1 98.5 67 GLY A N 1
ATOM 493 C CA . GLY A 1 67 ? -17.953 -18 8.922 1 98.5 67 GLY A CA 1
ATOM 494 C C . GLY A 1 67 ? -18.828 -19.188 8.547 1 98.5 67 GLY A C 1
ATOM 495 O O . GLY A 1 67 ? -18.375 -20.094 7.844 1 98.5 67 GLY A O 1
ATOM 496 N N . ALA A 1 68 ? -20.078 -19.203 8.992 1 98.5 68 ALA A N 1
ATOM 497 C CA . ALA A 1 68 ? -20.984 -20.297 8.695 1 98.5 68 ALA A CA 1
ATOM 498 C C . ALA A 1 68 ? -21.219 -20.422 7.188 1 98.5 68 ALA A C 1
ATOM 500 O O . ALA A 1 68 ? -21.266 -21.547 6.66 1 98.5 68 ALA A O 1
ATOM 501 N N . TYR A 1 69 ? -21.344 -19.328 6.5 1 98 69 TYR A N 1
ATOM 502 C CA . TYR A 1 69 ? -21.484 -19.359 5.047 1 98 69 TYR A CA 1
ATOM 503 C C . TYR A 1 69 ? -20.234 -19.938 4.391 1 98 69 TYR A C 1
ATOM 505 O O . TYR A 1 69 ? -20.328 -20.719 3.439 1 98 69 TYR A O 1
ATOM 513 N N . MET A 1 70 ? -19.062 -19.625 4.906 1 97.88 70 MET A N 1
ATOM 514 C CA . MET A 1 70 ? -17.797 -20.062 4.332 1 97.88 70 MET A CA 1
ATOM 515 C C . MET A 1 70 ? -17.578 -21.562 4.559 1 97.88 70 MET A C 1
ATOM 517 O O . MET A 1 70 ? -17.094 -22.266 3.68 1 97.88 70 MET A O 1
ATOM 521 N N . PHE A 1 71 ? -17.984 -22.047 5.746 1 98.25 71 PHE A N 1
ATOM 522 C CA . PHE A 1 71 ? -17.906 -23.469 6.012 1 98.25 71 PHE A CA 1
ATOM 523 C C . PHE A 1 71 ? -18.797 -24.25 5.051 1 98.25 71 PHE A C 1
ATOM 525 O O . PHE A 1 71 ? -18.391 -25.266 4.496 1 98.25 71 PHE A O 1
ATOM 532 N N . LYS A 1 72 ? -19.969 -23.75 4.844 1 97.75 72 LYS A N 1
ATOM 533 C CA . LYS A 1 72 ? -20.875 -24.406 3.918 1 97.75 72 LYS A CA 1
ATOM 534 C C . LYS A 1 72 ? -20.328 -24.391 2.498 1 97.75 72 LYS A C 1
ATOM 536 O O . LYS A 1 72 ? -20.422 -25.391 1.78 1 97.75 72 LYS A O 1
ATOM 541 N N . LEU A 1 73 ? -19.828 -23.281 2.113 1 96.5 73 LEU A N 1
ATOM 542 C CA . LEU A 1 73 ? -19.219 -23.203 0.792 1 96.5 73 LEU A CA 1
ATOM 543 C C . LEU A 1 73 ? -18.062 -24.188 0.659 1 96.5 73 LEU A C 1
ATOM 545 O O . LEU A 1 73 ? -17.906 -24.844 -0.377 1 96.5 73 LEU A O 1
ATOM 549 N N . ALA A 1 74 ? -17.219 -24.281 1.706 1 97 74 ALA A N 1
ATOM 550 C CA . ALA A 1 74 ? -16.109 -25.234 1.707 1 97 74 ALA A CA 1
ATOM 551 C C . ALA A 1 74 ? -16.609 -26.656 1.5 1 97 74 ALA A C 1
ATOM 553 O O . ALA A 1 74 ? -16.062 -27.406 0.688 1 97 74 ALA A O 1
ATOM 554 N N . ASP A 1 75 ? -17.672 -26.984 2.152 1 96.69 75 ASP A N 1
ATOM 555 C CA . ASP A 1 75 ? -18.266 -28.312 2.018 1 96.69 75 ASP A CA 1
ATOM 556 C C . ASP A 1 75 ? -18.734 -28.562 0.585 1 96.69 75 ASP A C 1
ATOM 558 O O . ASP A 1 75 ? -18.484 -29.625 0.024 1 96.69 75 ASP A O 1
ATOM 562 N N . LEU A 1 76 ? -19.359 -27.594 0.047 1 94.5 76 LEU A N 1
ATOM 563 C CA . LEU A 1 76 ? -19.906 -27.719 -1.302 1 94.5 76 LEU A CA 1
ATOM 564 C C . LEU A 1 76 ? -18.781 -27.828 -2.33 1 94.5 76 LEU A C 1
ATOM 566 O O . LEU A 1 76 ? -18.891 -28.578 -3.305 1 94.5 76 LEU A O 1
ATOM 570 N N . ILE A 1 77 ? -17.703 -27.156 -2.137 1 93.25 77 ILE A N 1
ATOM 571 C CA . ILE A 1 77 ? -16.578 -27.188 -3.059 1 93.25 77 ILE A CA 1
ATOM 572 C C . ILE A 1 77 ? -15.922 -28.562 -3.018 1 93.25 77 ILE A C 1
ATOM 574 O O . ILE A 1 77 ? -15.648 -29.156 -4.062 1 93.25 77 ILE A O 1
ATOM 578 N N . ILE A 1 78 ? -15.695 -29.047 -1.851 1 92.75 78 ILE A N 1
ATOM 579 C CA . ILE A 1 78 ? -15.008 -30.328 -1.756 1 92.75 78 ILE A CA 1
ATOM 580 C C . ILE A 1 78 ? -15.906 -31.438 -2.309 1 92.75 78 ILE A C 1
ATOM 582 O O . ILE A 1 78 ? -15.422 -32.406 -2.902 1 92.75 78 ILE A O 1
ATOM 586 N N . GLU A 1 79 ? -17.203 -31.312 -2.158 1 91.38 79 GLU A N 1
ATOM 587 C CA . GLU A 1 79 ? -18.156 -32.281 -2.717 1 91.38 79 GLU A CA 1
ATOM 588 C C . GLU A 1 79 ? -18.141 -32.219 -4.242 1 91.38 79 GLU A C 1
ATOM 590 O O . GLU A 1 79 ? -18.469 -33.219 -4.895 1 91.38 79 GLU A O 1
ATOM 595 N N . SER A 1 80 ? -17.75 -31.125 -4.742 1 86.25 80 SER A N 1
ATOM 596 C CA . SER A 1 80 ? -17.766 -30.922 -6.188 1 86.25 80 SER A CA 1
ATOM 597 C C . SER A 1 80 ? -16.375 -31.062 -6.789 1 86.25 80 SER A C 1
ATOM 599 O O . SER A 1 80 ? -16.141 -30.656 -7.934 1 86.25 80 SER A O 1
ATOM 601 N N . GLU A 1 81 ? -15.43 -31.484 -6.082 1 87.12 81 GLU A N 1
ATOM 602 C CA . GLU A 1 81 ? -14.023 -31.484 -6.484 1 87.12 81 GLU A CA 1
ATOM 603 C C . GLU A 1 81 ? -13.852 -32.094 -7.871 1 87.12 81 GLU A C 1
ATOM 605 O O . GLU A 1 81 ? -13.211 -31.516 -8.742 1 87.12 81 GLU A O 1
ATOM 610 N N . LYS A 1 82 ? -14.383 -33.25 -8.156 1 82.5 82 LYS A N 1
ATOM 611 C CA . LYS A 1 82 ? -14.219 -33.938 -9.422 1 82.5 82 LYS A CA 1
ATOM 612 C C . LYS A 1 82 ? -14.82 -33.156 -10.578 1 82.5 82 LYS A C 1
ATOM 614 O O . LYS A 1 82 ? -14.258 -33.125 -11.672 1 82.5 82 LYS A O 1
ATOM 619 N N . GLU A 1 83 ? -15.922 -32.531 -10.25 1 83.31 83 GLU A N 1
ATOM 620 C CA . GLU A 1 83 ? -16.594 -31.734 -11.273 1 83.31 83 GLU A CA 1
ATOM 621 C C . GLU A 1 83 ? -15.828 -30.453 -11.578 1 83.31 83 GLU A C 1
ATOM 623 O O . GLU A 1 83 ? -15.945 -29.906 -12.68 1 83.31 83 GLU A O 1
ATOM 628 N N . LEU A 1 84 ? -15.047 -30.062 -10.664 1 87.56 84 LEU A N 1
ATOM 629 C CA . LEU A 1 84 ? -14.336 -28.797 -10.828 1 87.56 84 LEU A CA 1
ATOM 630 C C . LEU A 1 84 ? -13.031 -29 -11.594 1 87.56 84 LEU A C 1
ATOM 632 O O . LEU A 1 84 ? -12.5 -28.062 -12.188 1 87.56 84 LEU A O 1
ATOM 636 N N . ALA A 1 85 ? -12.5 -30.172 -11.602 1 88.81 85 ALA A N 1
ATOM 637 C CA . ALA A 1 85 ? -11.227 -30.453 -12.25 1 88.81 85 ALA A CA 1
ATOM 638 C C . ALA A 1 85 ? -11.352 -30.391 -13.773 1 88.81 85 ALA A C 1
ATOM 640 O O . ALA A 1 85 ? -10.477 -29.844 -14.445 1 88.81 85 ALA A O 1
ATOM 641 N N . SER A 1 86 ? -12.453 -30.859 -14.273 1 86.56 86 SER A N 1
ATOM 642 C CA . SER A 1 86 ? -12.648 -30.969 -15.719 1 86.56 86 SER A CA 1
ATOM 643 C C . SER A 1 86 ? -12.688 -29.594 -16.375 1 86.56 86 SER A C 1
ATOM 645 O O . SER A 1 86 ? -12.023 -29.375 -17.391 1 86.56 86 SER A O 1
ATOM 647 N N . PRO A 1 87 ? -13.398 -28.672 -15.797 1 84.94 87 PRO A N 1
ATOM 648 C CA . PRO A 1 87 ? -13.414 -27.344 -16.422 1 84.94 87 PRO A CA 1
ATOM 649 C C . PRO A 1 87 ? -12.031 -26.688 -16.453 1 84.94 87 PRO A C 1
ATOM 651 O O . PRO A 1 87 ? -11.719 -25.938 -17.375 1 84.94 87 PRO A O 1
ATOM 654 N N . GLU A 1 88 ? -11.203 -26.906 -15.539 1 86.38 88 GLU A N 1
ATOM 655 C CA . GLU A 1 88 ? -9.852 -26.359 -15.555 1 86.38 88 GLU A CA 1
ATOM 656 C C . GLU A 1 88 ? -8.992 -27.031 -16.625 1 86.38 88 GLU A C 1
ATOM 658 O O . GLU A 1 88 ? -8.195 -26.359 -17.297 1 86.38 88 GLU A O 1
ATOM 663 N N . ALA A 1 89 ? -9.242 -28.297 -16.766 1 88.31 89 ALA A N 1
ATOM 664 C CA . ALA A 1 89 ? -8.523 -29.031 -17.797 1 88.31 89 ALA A CA 1
ATOM 665 C C . ALA A 1 89 ? -8.906 -28.531 -19.188 1 88.31 89 ALA A C 1
ATOM 667 O O . ALA A 1 89 ? -8.039 -28.297 -20.031 1 88.31 89 ALA A O 1
ATOM 668 N N . ILE A 1 90 ? -10.141 -28.281 -19.359 1 83.94 90 ILE A N 1
ATOM 669 C CA . ILE A 1 90 ? -10.656 -27.922 -20.672 1 83.94 90 ILE A CA 1
ATOM 670 C C . ILE A 1 90 ? -10.305 -26.469 -20.984 1 83.94 90 ILE A C 1
ATOM 672 O O . ILE A 1 90 ? -10 -26.141 -22.141 1 83.94 90 ILE A O 1
ATOM 676 N N . SER A 1 91 ? -10.305 -25.672 -19.969 1 83.38 91 SER A N 1
ATOM 677 C CA . SER A 1 91 ? -10.102 -24.25 -20.188 1 83.38 91 SER A CA 1
ATOM 678 C C . SER A 1 91 ? -8.617 -23.906 -20.266 1 83.38 91 SER A C 1
ATOM 680 O O . SER A 1 91 ? -8.203 -23.062 -21.062 1 83.38 91 SER A O 1
ATOM 682 N N . MET A 1 92 ? -7.781 -24.547 -19.469 1 86.94 92 MET A N 1
ATOM 683 C CA . MET A 1 92 ? -6.418 -24.062 -19.281 1 86.94 92 MET A CA 1
ATOM 684 C C . MET A 1 92 ? -5.402 -25.141 -19.641 1 86.94 92 MET A C 1
ATOM 686 O O . MET A 1 92 ? -4.195 -24.891 -19.656 1 86.94 92 MET A O 1
ATOM 690 N N . GLY A 1 93 ? -5.855 -26.328 -19.906 1 88.69 93 GLY A N 1
ATOM 691 C CA . GLY A 1 93 ? -4.953 -27.422 -20.219 1 88.69 93 GLY A CA 1
ATOM 692 C C . GLY A 1 93 ? -4.336 -28.047 -18.984 1 88.69 93 GLY A C 1
ATOM 693 O O . GLY A 1 93 ? -3.381 -28.812 -19.078 1 88.69 93 GLY A O 1
ATOM 694 N N . ARG A 1 94 ? -4.91 -27.734 -17.828 1 89.69 94 ARG A N 1
ATOM 695 C CA . ARG A 1 94 ? -4.438 -28.297 -16.562 1 89.69 94 ARG A CA 1
ATOM 696 C C . ARG A 1 94 ? -4.812 -29.781 -16.469 1 89.69 94 ARG A C 1
ATOM 698 O O . ARG A 1 94 ? -5.996 -30.125 -16.438 1 89.69 94 ARG A O 1
ATOM 705 N N . PRO A 1 95 ? -3.791 -30.625 -16.312 1 93.81 95 PRO A N 1
ATOM 706 C CA . PRO A 1 95 ? -4.137 -32.031 -16.219 1 93.81 95 PRO A CA 1
ATOM 707 C C . PRO A 1 95 ? -4.949 -32.375 -14.969 1 93.81 95 PRO A C 1
ATOM 709 O O . PRO A 1 95 ? -4.625 -31.891 -13.875 1 93.81 95 PRO A O 1
ATOM 712 N N . VAL A 1 96 ? -5.98 -33.156 -15.086 1 93.06 96 VAL A N 1
ATOM 713 C CA . VAL A 1 96 ? -6.84 -33.531 -13.969 1 93.06 96 VAL A CA 1
ATOM 714 C C . VAL A 1 96 ? -6.043 -34.344 -12.953 1 93.06 96 VAL A C 1
ATOM 716 O O . VAL A 1 96 ? -6.371 -34.344 -11.766 1 93.06 96 VAL A O 1
ATOM 719 N N . SER A 1 97 ? -4.961 -35 -13.422 1 92 97 SER A N 1
ATOM 720 C CA . SER A 1 97 ? -4.129 -35.812 -12.57 1 92 97 SER A CA 1
ATOM 721 C C . SER A 1 97 ? -3.443 -35 -11.484 1 92 97 SER A C 1
ATOM 723 O O . SER A 1 97 ? -3.086 -35.531 -10.43 1 92 97 SER A O 1
ATOM 725 N N . GLY A 1 98 ? -3.264 -33.781 -11.734 1 89 98 GLY A N 1
ATOM 726 C CA . GLY A 1 98 ? -2.574 -32.906 -10.797 1 89 98 GLY A CA 1
ATOM 727 C C . GLY A 1 98 ? -3.486 -31.875 -10.148 1 89 98 GLY A C 1
ATOM 728 O O . GLY A 1 98 ? -3.02 -30.859 -9.625 1 89 98 GLY A O 1
ATOM 729 N N . TYR A 1 99 ? -4.805 -32.188 -10.18 1 90.31 99 TYR A N 1
ATOM 730 C CA . TYR A 1 99 ? -5.766 -31.203 -9.664 1 90.31 99 TYR A CA 1
ATOM 731 C C . TYR A 1 99 ? -5.793 -31.219 -8.141 1 90.31 99 TYR A C 1
ATOM 733 O O . TYR A 1 99 ? -6.059 -32.25 -7.527 1 90.31 99 TYR A O 1
ATOM 741 N N . TRP A 1 100 ? -5.402 -30.203 -7.488 1 89.5 100 TRP A N 1
ATOM 742 C CA . TRP A 1 100 ? -5.398 -30.047 -6.039 1 89.5 100 TRP A CA 1
ATOM 743 C C . TRP A 1 100 ? -6.133 -28.781 -5.621 1 89.5 100 TRP A C 1
ATOM 745 O O . TRP A 1 100 ? -6.305 -28.516 -4.426 1 89.5 100 TRP A O 1
ATOM 755 N N . ASP A 1 101 ? -6.633 -28 -6.496 1 91.44 101 ASP A N 1
ATOM 756 C CA . ASP A 1 101 ? -7.094 -26.625 -6.312 1 91.44 101 ASP A CA 1
ATOM 757 C C . ASP A 1 101 ? -8.281 -26.562 -5.352 1 91.44 101 ASP A C 1
ATOM 759 O O . ASP A 1 101 ? -8.352 -25.688 -4.492 1 91.44 101 ASP A O 1
ATOM 763 N N . ALA A 1 102 ? -9.156 -27.516 -5.562 1 91.88 102 ALA A N 1
ATOM 764 C CA . ALA A 1 102 ? -10.359 -27.531 -4.727 1 91.88 102 ALA A CA 1
ATOM 765 C C . ALA A 1 102 ? -9.992 -27.734 -3.258 1 91.88 102 ALA A C 1
ATOM 767 O O . ALA A 1 102 ? -10.492 -27.016 -2.387 1 91.88 102 ALA A O 1
ATOM 768 N N . LYS A 1 103 ? -9.109 -28.672 -3.021 1 94.12 103 LYS A N 1
ATOM 769 C CA . LYS A 1 103 ? -8.695 -28.938 -1.649 1 94.12 103 LYS A CA 1
ATOM 770 C C . LYS A 1 103 ? -7.988 -27.734 -1.036 1 94.12 103 LYS A C 1
ATOM 772 O O . LYS A 1 103 ? -8.188 -27.422 0.138 1 94.12 103 LYS A O 1
ATOM 777 N N . ALA A 1 104 ? -7.152 -27.125 -1.839 1 94.44 104 ALA A N 1
ATOM 778 C CA . ALA A 1 104 ? -6.461 -25.922 -1.368 1 94.44 104 ALA A CA 1
ATOM 779 C C . ALA A 1 104 ? -7.449 -24.797 -1.076 1 94.44 104 ALA A C 1
ATOM 781 O O . ALA A 1 104 ? -7.316 -24.094 -0.077 1 94.44 104 ALA A O 1
ATOM 782 N N . ALA A 1 105 ? -8.422 -24.625 -1.894 1 94.31 105 ALA A N 1
ATOM 783 C CA . ALA A 1 105 ? -9.461 -23.609 -1.711 1 94.31 105 ALA A CA 1
ATOM 784 C C . ALA A 1 105 ? -10.242 -23.844 -0.421 1 94.31 105 ALA A C 1
ATOM 786 O O . ALA A 1 105 ? -10.516 -22.906 0.328 1 94.31 105 ALA A O 1
ATOM 787 N N . VAL A 1 106 ? -10.547 -25.094 -0.168 1 96.12 106 VAL A N 1
ATOM 788 C CA . VAL A 1 106 ? -11.312 -25.484 1.007 1 96.12 106 VAL A CA 1
ATOM 789 C C . VAL A 1 106 ? -10.547 -25.125 2.275 1 96.12 106 VAL A C 1
ATOM 791 O O . VAL A 1 106 ? -11.117 -24.562 3.219 1 96.12 106 VAL A O 1
ATOM 794 N N . LYS A 1 107 ? -9.281 -25.375 2.275 1 96.44 107 LYS A N 1
ATOM 795 C CA . LYS A 1 107 ? -8.453 -25.062 3.438 1 96.44 107 LYS A CA 1
ATOM 796 C C . LYS A 1 107 ? -8.469 -23.562 3.734 1 96.44 107 LYS A C 1
ATOM 798 O O . LYS A 1 107 ? -8.547 -23.156 4.895 1 96.44 107 LYS A O 1
ATOM 803 N N . LYS A 1 108 ? -8.398 -22.766 2.717 1 96.5 108 LYS A N 1
ATOM 804 C CA . LYS A 1 108 ? -8.422 -21.328 2.885 1 96.5 108 LYS A CA 1
ATOM 805 C C . LYS A 1 108 ? -9.773 -20.859 3.428 1 96.5 108 LYS A C 1
ATOM 807 O O . LYS A 1 108 ? -9.828 -20.047 4.352 1 96.5 108 LYS A O 1
ATOM 812 N N . LEU A 1 109 ? -10.836 -21.406 2.896 1 97.31 109 LEU A N 1
ATOM 813 C CA . LEU A 1 109 ? -12.172 -21.047 3.355 1 97.31 109 LEU A CA 1
ATOM 814 C C . LEU A 1 109 ? -12.375 -21.438 4.816 1 97.31 109 LEU A C 1
ATOM 816 O O . LEU A 1 109 ? -12.914 -20.656 5.602 1 97.31 109 LEU A O 1
ATOM 820 N N . GLN A 1 110 ? -11.891 -22.578 5.109 1 98.06 110 GLN A N 1
ATOM 821 C CA . GLN A 1 110 ? -12.039 -23.078 6.477 1 98.06 110 GLN A CA 1
ATOM 822 C C . GLN A 1 110 ? -11.25 -22.219 7.461 1 98.06 110 GLN A C 1
ATOM 824 O O . GLN A 1 110 ? -11.727 -21.922 8.555 1 98.06 110 GLN A O 1
ATOM 829 N N . TYR A 1 111 ? -10.109 -21.828 7.105 1 97.94 111 TYR A N 1
ATOM 830 C CA . TYR A 1 111 ? -9.328 -20.953 7.98 1 97.94 111 TYR A CA 1
ATOM 831 C C . TYR A 1 111 ? -10.016 -19.609 8.18 1 97.94 111 TYR A C 1
ATOM 833 O O . TYR A 1 111 ? -10.234 -19.188 9.312 1 97.94 111 TYR A O 1
ATOM 841 N N . PHE A 1 112 ? -10.406 -18.969 7.152 1 98.38 112 PHE A N 1
ATOM 842 C CA . PHE A 1 112 ? -10.914 -17.609 7.227 1 98.38 112 PHE A CA 1
ATOM 843 C C . PHE A 1 112 ? -12.328 -17.594 7.809 1 98.38 112 PHE A C 1
ATOM 845 O O . PHE A 1 112 ? -12.805 -16.547 8.258 1 98.38 112 PHE A O 1
ATOM 852 N N . ALA A 1 113 ? -12.977 -18.75 7.805 1 98.19 113 ALA A N 1
ATOM 853 C CA . ALA A 1 113 ? -14.305 -18.844 8.398 1 98.19 113 ALA A CA 1
ATOM 854 C C . ALA A 1 113 ? -14.289 -18.406 9.859 1 98.19 113 ALA A C 1
ATOM 856 O O . ALA A 1 113 ? -15.312 -17.984 10.406 1 98.19 113 ALA A O 1
ATOM 857 N N . THR A 1 114 ? -13.109 -18.469 10.453 1 97.5 114 THR A N 1
ATOM 858 C CA . THR A 1 114 ? -13.016 -18.078 11.852 1 97.5 114 THR A CA 1
ATOM 859 C C . THR A 1 114 ? -12.047 -16.922 12.039 1 97.5 114 THR A C 1
ATOM 861 O O . THR A 1 114 ? -11.977 -16.328 13.117 1 97.5 114 THR A O 1
ATOM 864 N N . ALA A 1 115 ? -11.336 -16.594 11.031 1 97.38 115 ALA A N 1
ATOM 865 C CA . ALA A 1 115 ? -10.188 -15.703 11.141 1 97.38 115 ALA A CA 1
ATOM 866 C C . ALA A 1 115 ? -10.641 -14.258 11.344 1 97.38 115 ALA A C 1
ATOM 868 O O . ALA A 1 115 ? -9.836 -13.398 11.719 1 97.38 115 ALA A O 1
ATOM 869 N N . GLY A 1 116 ? -11.922 -13.992 11.141 1 96.5 116 GLY A N 1
ATOM 870 C CA . GLY A 1 116 ? -12.422 -12.648 11.367 1 96.5 116 GLY A CA 1
ATOM 871 C C . GLY A 1 116 ? -12.141 -12.125 12.766 1 96.5 116 GLY A C 1
ATOM 872 O O . GLY A 1 116 ? -12.039 -10.922 12.977 1 96.5 116 GLY A O 1
ATOM 873 N N . TRP A 1 117 ? -11.977 -13.016 13.742 1 96.12 117 TRP A N 1
ATOM 874 C CA . TRP A 1 117 ? -11.711 -12.656 15.125 1 96.12 117 TRP A CA 1
ATOM 875 C C . TRP A 1 117 ? -10.312 -12.047 15.273 1 96.12 117 TRP A C 1
ATOM 877 O O . TRP A 1 117 ? -10.023 -11.367 16.266 1 96.12 117 TRP A O 1
ATOM 887 N N . ASN A 1 118 ? -9.445 -12.312 14.32 1 95.56 118 ASN A N 1
ATOM 888 C CA . ASN A 1 118 ? -8.086 -11.797 14.375 1 95.56 118 ASN A CA 1
ATOM 889 C C . ASN A 1 118 ? -8.016 -10.344 13.914 1 95.56 118 ASN A C 1
ATOM 891 O O . ASN A 1 118 ? -6.996 -9.68 14.094 1 95.56 118 ASN A O 1
ATOM 895 N N . GLY A 1 119 ? -9.055 -9.797 13.25 1 94.94 119 GLY A N 1
ATOM 896 C CA . GLY A 1 119 ? -9.094 -8.406 12.828 1 94.94 119 GLY A CA 1
ATOM 897 C C . GLY A 1 119 ? -9.32 -7.438 13.969 1 94.94 119 GLY A C 1
ATOM 898 O O . GLY A 1 119 ? -10.281 -6.656 13.953 1 94.94 119 GLY A O 1
ATOM 899 N N . GLN A 1 120 ? -8.391 -7.426 14.914 1 94.56 120 GLN A N 1
ATOM 900 C CA . GLN A 1 120 ? -8.539 -6.621 16.125 1 94.56 120 GLN A CA 1
ATOM 901 C C . GLN A 1 120 ? -7.719 -5.336 16.016 1 94.56 120 GLN A C 1
ATOM 903 O O . GLN A 1 120 ? -6.77 -5.254 15.234 1 94.56 120 GLN A O 1
ATOM 908 N N . GLY A 1 121 ? -8.156 -4.273 16.797 1 95.44 121 GLY A N 1
ATOM 909 C CA . GLY A 1 121 ? -7.395 -3.043 16.938 1 95.44 121 GLY A CA 1
ATOM 910 C C . GLY A 1 121 ? -6.492 -3.043 18.156 1 95.44 121 GLY A C 1
ATOM 911 O O . GLY A 1 121 ? -6.23 -4.094 18.75 1 95.44 121 GLY A O 1
ATOM 912 N N . GLN A 1 122 ? -5.832 -1.928 18.391 1 95.94 122 GLN A N 1
ATOM 913 C CA . GLN A 1 122 ? -4.969 -1.7 19.547 1 95.94 122 GLN A CA 1
ATOM 914 C C . GLN A 1 122 ? -5.535 -0.604 20.438 1 95.94 122 GLN A C 1
ATOM 916 O O . GLN A 1 122 ? -6.359 0.201 20 1 95.94 122 GLN A O 1
ATOM 921 N N . THR A 1 123 ? -5.172 -0.707 21.688 1 97.44 123 THR A N 1
ATOM 922 C CA . THR A 1 123 ? -5.5 0.354 22.641 1 97.44 123 THR A CA 1
ATOM 923 C C . THR A 1 123 ? -4.23 0.959 23.219 1 97.44 123 THR A C 1
ATOM 925 O O . THR A 1 123 ? -3.176 0.322 23.234 1 97.44 123 THR A O 1
ATOM 928 N N . SER A 1 124 ? -4.34 2.219 23.609 1 97.69 124 SER A N 1
ATOM 929 C CA . SER A 1 124 ? -3.18 2.889 24.172 1 97.69 124 SER A CA 1
ATOM 930 C C . SER A 1 124 ? -3.596 3.902 25.234 1 97.69 124 SER A C 1
ATOM 932 O O . SER A 1 124 ? -4.574 4.629 25.062 1 97.69 124 SER A O 1
ATOM 934 N N . LEU A 1 125 ? -2.814 3.943 26.312 1 97.06 125 LEU A N 1
ATOM 935 C CA . LEU A 1 125 ? -2.951 4.941 27.375 1 97.06 125 LEU A CA 1
ATOM 936 C C . LEU A 1 125 ? -1.743 5.871 27.391 1 97.06 125 LEU A C 1
ATOM 938 O O . LEU A 1 125 ? -1.542 6.605 28.375 1 97.06 125 LEU A O 1
ATOM 942 N N . ASN A 1 126 ? -0.99 5.855 26.359 1 95 126 ASN A N 1
ATOM 943 C CA . ASN A 1 126 ? 0.308 6.523 26.375 1 95 126 ASN A CA 1
ATOM 944 C C . ASN A 1 126 ? 0.168 8.023 26.156 1 95 126 ASN A C 1
ATOM 946 O O . ASN A 1 126 ? 1.115 8.781 26.391 1 95 126 ASN A O 1
ATOM 950 N N . THR A 1 127 ? -0.968 8.508 25.703 1 94.56 127 THR A N 1
ATOM 951 C CA . THR A 1 127 ? -1.267 9.938 25.656 1 94.56 127 THR A CA 1
ATOM 952 C C . THR A 1 127 ? -2.018 10.375 26.906 1 94.56 127 THR A C 1
ATOM 954 O O . THR A 1 127 ? -3.184 10.023 27.094 1 94.56 127 THR A O 1
ATOM 957 N N . PRO A 1 128 ? -1.325 11.164 27.734 1 95.56 128 PRO A N 1
ATOM 958 C CA . PRO A 1 128 ? -1.998 11.562 28.969 1 95.56 128 PRO A CA 1
ATOM 959 C C . PRO A 1 128 ? -3.336 12.25 28.719 1 95.56 128 PRO A C 1
ATOM 961 O O . PRO A 1 128 ? -3.43 13.125 27.859 1 95.56 128 PRO A O 1
ATOM 964 N N . GLY A 1 129 ? -4.355 11.797 29.438 1 96.81 129 GLY A N 1
ATOM 965 C CA . GLY A 1 129 ? -5.676 12.398 29.344 1 96.81 129 GLY A CA 1
ATOM 966 C C . GLY A 1 129 ? -6.539 11.773 28.266 1 96.81 129 GLY A C 1
ATOM 967 O O . GLY A 1 129 ? -7.684 12.188 28.062 1 96.81 129 GLY A O 1
ATOM 968 N N . PHE A 1 130 ? -5.984 10.68 27.625 1 97.94 130 PHE A N 1
ATOM 969 C CA . PHE A 1 130 ? -6.715 10.086 26.516 1 97.94 130 PHE A CA 1
ATOM 970 C C . PHE A 1 130 ? -6.754 8.562 26.641 1 97.94 130 PHE A C 1
ATOM 972 O O . PHE A 1 130 ? -5.855 7.965 27.234 1 97.94 130 PHE A O 1
ATOM 979 N N . ILE A 1 131 ? -7.816 7.914 26.234 1 97.81 131 ILE A N 1
ATOM 980 C CA . ILE A 1 131 ? -7.883 6.504 25.875 1 97.81 131 ILE A CA 1
ATOM 981 C C . ILE A 1 131 ? -8 6.367 24.359 1 97.81 131 ILE A C 1
ATOM 983 O O . ILE A 1 131 ? -9.008 6.77 23.766 1 97.81 131 ILE A O 1
ATOM 987 N N . ASN A 1 132 ? -6.949 5.895 23.781 1 98 132 ASN A N 1
ATOM 988 C CA . ASN A 1 132 ? -6.902 5.797 22.328 1 98 132 ASN A CA 1
ATOM 989 C C . ASN A 1 132 ? -7.043 4.352 21.859 1 98 132 ASN A C 1
ATOM 991 O O . ASN A 1 132 ? -6.73 3.42 22.594 1 98 132 ASN A O 1
ATOM 995 N N . MET A 1 133 ? -7.555 4.172 20.734 1 98.25 133 MET A N 1
ATOM 996 C CA . MET A 1 133 ? -7.668 2.84 20.156 1 98.25 133 MET A CA 1
ATOM 997 C C . MET A 1 133 ? -7.625 2.904 18.641 1 98.25 133 MET A C 1
ATOM 999 O O . MET A 1 133 ? -7.758 3.982 18.047 1 98.25 133 MET A O 1
ATOM 1003 N N . THR A 1 134 ? -7.379 1.825 18.016 1 98.12 134 THR A N 1
ATOM 1004 C CA . THR A 1 134 ? -7.574 1.675 16.578 1 98.12 134 THR A CA 1
ATOM 1005 C C . THR A 1 134 ? -8.711 0.699 16.281 1 98.12 134 THR A C 1
ATOM 1007 O O . THR A 1 134 ? -8.992 -0.192 17.094 1 98.12 134 THR A O 1
ATOM 1010 N N . LEU A 1 135 ? -9.398 0.963 15.242 1 97.81 135 LEU A N 1
ATOM 1011 C CA . LEU A 1 135 ? -10.414 0.071 14.695 1 97.81 135 LEU A CA 1
ATOM 1012 C C . LEU A 1 135 ? -10.008 -0.428 13.312 1 97.81 135 LEU A C 1
ATOM 1014 O O . LEU A 1 135 ? -9.445 0.324 12.523 1 97.81 135 LEU A O 1
ATOM 1018 N N . GLY A 1 136 ? -10.172 -1.725 13.094 1 96.94 136 GLY A N 1
ATOM 1019 C CA . GLY A 1 136 ? -10.141 -2.271 11.742 1 96.94 136 GLY A CA 1
ATOM 1020 C C . GLY A 1 136 ? -11.516 -2.492 11.156 1 96.94 136 GLY A C 1
ATOM 1021 O O . GLY A 1 136 ? -12.289 -3.311 11.664 1 96.94 136 GLY A O 1
ATOM 1022 N N . GLN A 1 137 ? -11.836 -1.734 10.117 1 97.31 137 GLN A N 1
ATOM 1023 C CA . GLN A 1 137 ? -13.164 -1.818 9.523 1 97.31 137 GLN A CA 1
ATOM 1024 C C . GLN A 1 137 ? -13.086 -2.197 8.047 1 97.31 137 GLN A C 1
ATOM 1026 O O . GLN A 1 137 ? -12.109 -1.873 7.367 1 97.31 137 GLN A O 1
ATOM 1031 N N . PRO A 1 138 ? -14.117 -2.965 7.57 1 98 138 PRO A N 1
ATOM 1032 C CA . PRO A 1 138 ? -14.094 -3.299 6.145 1 98 138 PRO A CA 1
ATOM 1033 C C . PRO A 1 138 ? -14.156 -2.062 5.25 1 98 138 PRO A C 1
ATOM 1035 O O . PRO A 1 138 ? -14.656 -1.017 5.668 1 98 138 PRO A O 1
ATOM 1038 N N . PHE A 1 139 ? -13.695 -2.184 4.043 1 97.81 139 PHE A N 1
ATOM 1039 C CA . PHE A 1 139 ? -13.742 -1.132 3.035 1 97.81 139 PHE A CA 1
ATOM 1040 C C . PHE A 1 139 ? -15.156 -0.96 2.502 1 97.81 139 PHE A C 1
ATOM 1042 O O . PHE A 1 139 ? -15.492 0.087 1.944 1 97.81 139 PHE A O 1
ATOM 1049 N N . GLY A 1 140 ? -15.992 -1.938 2.609 1 98 140 GLY A N 1
ATOM 1050 C CA . GLY A 1 140 ? -17.312 -1.983 2.012 1 98 140 GLY A CA 1
ATOM 1051 C C . GLY A 1 140 ? -17.391 -2.869 0.782 1 98 140 GLY A C 1
ATOM 1052 O O . GLY A 1 140 ? -17.75 -4.043 0.876 1 98 140 GLY A O 1
ATOM 1053 N N . ILE A 1 141 ? -16.938 -2.32 -0.408 1 98.69 141 ILE A N 1
ATOM 1054 C CA . ILE A 1 141 ? -16.922 -3.061 -1.664 1 98.69 141 ILE A CA 1
ATOM 1055 C C . ILE A 1 141 ? -15.492 -3.283 -2.123 1 98.69 141 ILE A C 1
ATOM 1057 O O . ILE A 1 141 ? -14.727 -2.326 -2.27 1 98.69 141 ILE A O 1
ATOM 1061 N N . VAL A 1 142 ? -15.211 -4.539 -2.391 1 98.56 142 VAL A N 1
ATOM 1062 C CA . VAL A 1 142 ? -13.883 -4.914 -2.879 1 98.56 142 VAL A CA 1
ATOM 1063 C C . VAL A 1 142 ? -14.016 -5.617 -4.227 1 98.56 142 VAL A C 1
ATOM 1065 O O . VAL A 1 142 ? -14.922 -6.426 -4.43 1 98.56 142 VAL A O 1
ATOM 1068 N N . ALA A 1 143 ? -13.133 -5.242 -5.117 1 98.69 143 ALA A N 1
ATOM 1069 C CA . ALA A 1 143 ? -13.039 -5.953 -6.391 1 98.69 143 ALA A CA 1
ATOM 1070 C C . ALA A 1 143 ? -11.883 -6.949 -6.375 1 98.69 143 ALA A C 1
ATOM 1072 O O . ALA A 1 143 ? -10.812 -6.656 -5.844 1 98.69 143 ALA A O 1
ATOM 1073 N N . VAL A 1 144 ? -12.172 -8.078 -6.934 1 97.44 144 VAL A N 1
ATOM 1074 C CA . VAL A 1 144 ? -11.164 -9.125 -7.062 1 97.44 144 VAL A CA 1
ATOM 1075 C C . VAL A 1 144 ? -11.047 -9.555 -8.523 1 97.44 144 VAL A C 1
ATOM 1077 O O . VAL A 1 144 ? -12.039 -9.945 -9.141 1 97.44 144 VAL A O 1
ATOM 1080 N N . VAL A 1 145 ? -9.812 -9.438 -9.055 1 97.56 145 VAL A N 1
ATOM 1081 C CA . VAL A 1 145 ? -9.531 -9.875 -10.422 1 97.56 145 VAL A CA 1
ATOM 1082 C C . VAL A 1 145 ? -8.508 -11.008 -10.406 1 97.56 145 VAL A C 1
ATOM 1084 O O . VAL A 1 145 ? -7.391 -10.836 -9.922 1 97.56 145 VAL A O 1
ATOM 1087 N N . ILE A 1 146 ? -8.891 -12.148 -10.977 1 96.12 146 ILE A N 1
ATOM 1088 C CA . ILE A 1 146 ? -8.07 -13.336 -10.766 1 96.12 146 ILE A CA 1
ATOM 1089 C C . ILE A 1 146 ? -7.543 -13.844 -12.109 1 96.12 146 ILE A C 1
ATOM 1091 O O . ILE A 1 146 ? -8.156 -13.609 -13.156 1 96.12 146 ILE A O 1
ATOM 1095 N N . PRO A 1 147 ? -6.41 -14.531 -12.07 1 95.12 147 PRO A N 1
ATOM 1096 C CA . PRO A 1 147 ? -5.828 -15.109 -13.289 1 95.12 147 PRO A CA 1
ATOM 1097 C C . PRO A 1 147 ? -6.5 -16.422 -13.703 1 95.12 147 PRO A C 1
ATOM 1099 O O . PRO A 1 147 ? -7.457 -16.859 -13.055 1 95.12 147 PRO A O 1
ATOM 1102 N N . TRP A 1 148 ? -5.992 -17 -14.773 1 92.62 148 TRP A N 1
ATOM 1103 C CA . TRP A 1 148 ? -6.672 -18.125 -15.398 1 92.62 148 TRP A CA 1
ATOM 1104 C C . TRP A 1 148 ? -6.004 -19.453 -15.016 1 92.62 148 TRP A C 1
ATOM 1106 O O . TRP A 1 148 ? -6.578 -20.516 -15.219 1 92.62 148 TRP A O 1
ATOM 1116 N N . ASN A 1 149 ? -4.844 -19.406 -14.406 1 91.81 149 ASN A N 1
ATOM 1117 C CA . ASN A 1 149 ? -4.059 -20.625 -14.375 1 91.81 149 ASN A CA 1
ATOM 1118 C C . ASN A 1 149 ? -4.445 -21.5 -13.188 1 91.81 149 ASN A C 1
ATOM 1120 O O . ASN A 1 149 ? -4.219 -22.719 -13.203 1 91.81 149 ASN A O 1
ATOM 1124 N N . VAL A 1 150 ? -4.969 -20.938 -12.125 1 91.75 150 VAL A N 1
ATOM 1125 C CA . VAL A 1 150 ? -5.516 -21.656 -10.984 1 91.75 150 VAL A CA 1
ATOM 1126 C C . VAL A 1 150 ? -6.68 -20.891 -10.383 1 91.75 150 VAL A C 1
ATOM 1128 O O . VAL A 1 150 ? -6.617 -20.453 -9.227 1 91.75 150 VAL A O 1
ATOM 1131 N N . PRO A 1 151 ? -7.723 -20.828 -11.07 1 91.25 151 PRO A N 1
ATOM 1132 C CA . PRO A 1 151 ? -8.734 -19.797 -10.805 1 91.25 151 PRO A CA 1
ATOM 1133 C C . PRO A 1 151 ? -9.422 -19.984 -9.453 1 91.25 151 PRO A C 1
ATOM 1135 O O . PRO A 1 151 ? -9.586 -19.016 -8.703 1 91.25 151 PRO A O 1
ATOM 1138 N N . ILE A 1 152 ? -9.859 -21.234 -9.094 1 91.31 152 ILE A N 1
ATOM 1139 C CA . ILE A 1 152 ? -10.633 -21.391 -7.867 1 91.31 152 ILE A CA 1
ATOM 1140 C C . ILE A 1 152 ? -9.75 -21.109 -6.656 1 91.31 152 ILE A C 1
ATOM 1142 O O . ILE A 1 152 ? -10.227 -20.578 -5.648 1 91.31 152 ILE A O 1
ATOM 1146 N N . TYR A 1 153 ? -8.523 -21.438 -6.781 1 92.81 153 TYR A N 1
ATOM 1147 C CA . TYR A 1 153 ? -7.594 -21.156 -5.688 1 92.81 153 TYR A CA 1
ATOM 1148 C C . TYR A 1 153 ? -7.395 -19.656 -5.504 1 92.81 153 TYR A C 1
ATOM 1150 O O . TYR A 1 153 ? -7.492 -19.141 -4.383 1 92.81 153 TYR A O 1
ATOM 1158 N N . PHE A 1 154 ? -7.16 -18.969 -6.586 1 94.5 154 PHE A N 1
ATOM 1159 C CA . PHE A 1 154 ? -6.934 -17.531 -6.496 1 94.5 154 PHE A CA 1
ATOM 1160 C C . PHE A 1 154 ? -8.219 -16.797 -6.117 1 94.5 154 PHE A C 1
ATOM 1162 O O . PHE A 1 154 ? -8.18 -15.781 -5.422 1 94.5 154 PHE A O 1
ATOM 1169 N N . PHE A 1 155 ? -9.289 -17.359 -6.52 1 92.44 155 PHE A N 1
ATOM 1170 C CA . PHE A 1 155 ? -10.57 -16.812 -6.086 1 92.44 155 PHE A CA 1
ATOM 1171 C C . PHE A 1 155 ? -10.695 -16.875 -4.566 1 92.44 155 PHE A C 1
ATOM 1173 O O . PHE A 1 155 ? -10.906 -15.844 -3.918 1 92.44 155 PHE A O 1
ATOM 1180 N N . THR A 1 156 ? -10.492 -18.016 -4.02 1 94.56 156 THR A N 1
ATOM 1181 C CA . THR A 1 156 ? -10.672 -18.188 -2.584 1 94.56 156 THR A CA 1
ATOM 1182 C C . THR A 1 156 ? -9.602 -17.422 -1.81 1 94.56 156 THR A C 1
ATOM 1184 O O . THR A 1 156 ? -9.867 -16.922 -0.717 1 94.56 156 THR A O 1
ATOM 1187 N N . ASN A 1 157 ? -8.414 -17.344 -2.41 1 96.06 157 ASN A N 1
ATOM 1188 C CA . ASN A 1 157 ? -7.316 -16.609 -1.783 1 96.06 157 ASN A CA 1
ATOM 1189 C C . ASN A 1 157 ? -7.668 -15.148 -1.554 1 96.06 157 ASN A C 1
ATOM 1191 O O . ASN A 1 157 ? -7.156 -14.523 -0.624 1 96.06 157 ASN A O 1
ATOM 1195 N N . LYS A 1 158 ? -8.516 -14.609 -2.377 1 97.25 158 LYS A N 1
ATOM 1196 C CA . LYS A 1 158 ? -8.875 -13.195 -2.293 1 97.25 158 LYS A CA 1
ATOM 1197 C C . LYS A 1 158 ? -10.258 -13.008 -1.682 1 97.25 158 LYS A C 1
ATOM 1199 O O . LYS A 1 158 ? -10.469 -12.109 -0.869 1 97.25 158 LYS A O 1
ATOM 1204 N N . PHE A 1 159 ? -11.188 -13.922 -2.012 1 96.5 159 PHE A N 1
ATOM 1205 C CA . PHE A 1 159 ? -12.57 -13.867 -1.567 1 96.5 159 PHE A CA 1
ATOM 1206 C C . PHE A 1 159 ? -12.672 -14.117 -0.068 1 96.5 159 PHE A C 1
ATOM 1208 O O . PHE A 1 159 ? -13.328 -13.367 0.653 1 96.5 159 PHE A O 1
ATOM 1215 N N . ALA A 1 160 ? -12.008 -15.125 0.415 1 98.19 160 ALA A N 1
ATOM 1216 C CA . ALA A 1 160 ? -12.188 -15.602 1.783 1 98.19 160 ALA A CA 1
ATOM 1217 C C . ALA A 1 160 ? -11.781 -14.531 2.795 1 98.19 160 ALA A C 1
ATOM 1219 O O . ALA A 1 160 ? -12.547 -14.195 3.695 1 98.19 160 ALA A O 1
ATOM 1220 N N . PRO A 1 161 ? -10.602 -13.953 2.652 1 98.56 161 PRO A N 1
ATOM 1221 C CA . PRO A 1 161 ? -10.25 -12.914 3.625 1 98.56 161 PRO A CA 1
ATOM 1222 C C . PRO A 1 161 ? -11.125 -11.672 3.498 1 98.56 161 PRO A C 1
ATOM 1224 O O . PRO A 1 161 ? -11.414 -11.008 4.5 1 98.56 161 PRO A O 1
ATOM 1227 N N . ALA A 1 162 ? -11.547 -11.336 2.301 1 98.62 162 ALA A N 1
ATOM 1228 C CA . ALA A 1 162 ? -12.391 -10.156 2.094 1 98.62 162 ALA A CA 1
ATOM 1229 C C . ALA A 1 162 ? -13.719 -10.305 2.826 1 98.62 162 ALA A C 1
ATOM 1231 O O . ALA A 1 162 ? -14.141 -9.391 3.545 1 98.62 162 ALA A O 1
ATOM 1232 N N . ILE A 1 163 ? -14.32 -11.477 2.701 1 98.12 163 ILE A N 1
ATOM 1233 C CA . ILE A 1 163 ? -15.633 -11.688 3.299 1 98.12 163 ILE A CA 1
ATOM 1234 C C . ILE A 1 163 ? -15.492 -11.852 4.809 1 98.12 163 ILE A C 1
ATOM 1236 O O . ILE A 1 163 ? -16.359 -11.43 5.57 1 98.12 163 ILE A O 1
ATOM 1240 N N . ALA A 1 164 ? -14.398 -12.484 5.215 1 98.62 164 ALA A N 1
ATOM 1241 C CA . ALA A 1 164 ? -14.141 -12.633 6.645 1 98.62 164 ALA A CA 1
ATOM 1242 C C . ALA A 1 164 ? -14.023 -11.266 7.324 1 98.62 164 ALA A C 1
ATOM 1244 O O . ALA A 1 164 ? -14.477 -11.094 8.453 1 98.62 164 ALA A O 1
ATOM 1245 N N . ALA A 1 165 ? -13.453 -10.305 6.656 1 98.44 165 ALA A N 1
ATOM 1246 C CA . ALA A 1 165 ? -13.242 -8.969 7.195 1 98.44 165 ALA A CA 1
ATOM 1247 C C . ALA A 1 165 ? -14.539 -8.164 7.211 1 98.44 165 ALA A C 1
ATOM 1249 O O . ALA A 1 165 ? -14.602 -7.082 7.793 1 98.44 165 ALA A O 1
ATOM 1250 N N . GLY A 1 166 ? -15.562 -8.648 6.465 1 98.56 166 GLY A N 1
ATOM 1251 C CA . GLY A 1 166 ? -16.859 -7.984 6.473 1 98.56 166 GLY A CA 1
ATOM 1252 C C . GLY A 1 166 ? -17.141 -7.223 5.191 1 98.56 166 GLY A C 1
ATOM 1253 O O . GLY A 1 166 ? -18.078 -6.422 5.137 1 98.56 166 GLY A O 1
ATOM 1254 N N . ASN A 1 167 ? -16.344 -7.414 4.156 1 98.88 167 ASN A N 1
ATOM 1255 C CA . ASN A 1 167 ? -16.578 -6.766 2.869 1 98.88 167 ASN A CA 1
ATOM 1256 C C . ASN A 1 167 ? -17.5 -7.594 1.979 1 98.88 167 ASN A C 1
ATOM 1258 O O . ASN A 1 167 ? -17.703 -8.781 2.225 1 98.88 167 ASN A O 1
ATOM 1262 N N . THR A 1 168 ? -18.031 -6.949 0.993 1 98.81 168 THR A N 1
ATOM 1263 C CA . THR A 1 168 ? -18.656 -7.637 -0.132 1 98.81 168 THR A CA 1
ATOM 1264 C C . THR A 1 168 ? -17.719 -7.629 -1.348 1 98.81 168 THR A C 1
ATOM 1266 O O . THR A 1 168 ? -16.812 -6.805 -1.438 1 98.81 168 THR A O 1
ATOM 1269 N N . VAL A 1 169 ? -17.984 -8.609 -2.279 1 98.38 169 VAL A N 1
ATOM 1270 C CA . VAL A 1 169 ? -16.969 -8.852 -3.289 1 98.38 169 VAL A CA 1
ATOM 1271 C C . VAL A 1 169 ? -17.594 -8.844 -4.68 1 98.38 169 VAL A C 1
ATOM 1273 O O . VAL A 1 169 ? -18.641 -9.461 -4.895 1 98.38 169 VAL A O 1
ATOM 1276 N N . VAL A 1 170 ? -17 -8.141 -5.574 1 98.38 170 VAL A N 1
ATOM 1277 C CA . VAL A 1 170 ? -17.234 -8.281 -7.008 1 98.38 170 VAL A CA 1
ATOM 1278 C C . VAL A 1 170 ? -16.016 -8.914 -7.676 1 98.38 170 VAL A C 1
ATOM 1280 O O . VAL A 1 170 ? -14.945 -8.32 -7.715 1 98.38 170 VAL A O 1
ATOM 1283 N N . LEU A 1 171 ? -16.25 -10.078 -8.195 1 96.62 171 LEU A N 1
ATOM 1284 C CA . LEU A 1 171 ? -15.18 -10.852 -8.82 1 96.62 171 LEU A CA 1
ATOM 1285 C C . LEU A 1 171 ? -15.25 -10.758 -10.336 1 96.62 171 LEU A C 1
ATOM 1287 O O . LEU A 1 171 ? -16.328 -10.859 -10.922 1 96.62 171 LEU A O 1
ATOM 1291 N N . LYS A 1 172 ? -14.164 -10.5 -10.891 1 96.19 172 LYS A N 1
ATOM 1292 C CA . LYS A 1 172 ? -13.992 -10.672 -12.328 1 96.19 172 LYS A CA 1
ATOM 1293 C C . LYS A 1 172 ? -12.984 -11.773 -12.633 1 96.19 172 LYS A C 1
ATOM 1295 O O . LYS A 1 172 ? -11.812 -11.68 -12.258 1 96.19 172 LYS A O 1
ATOM 1300 N N . SER A 1 173 ? -13.383 -12.75 -13.305 1 92.88 173 SER A N 1
ATOM 1301 C CA . SER A 1 173 ? -12.5 -13.836 -13.711 1 92.88 173 SER A CA 1
ATOM 1302 C C . SER A 1 173 ? -11.789 -13.5 -15.023 1 92.88 173 SER A C 1
ATOM 1304 O O . SER A 1 173 ? -12.25 -12.648 -15.789 1 92.88 173 SER A O 1
ATOM 1306 N N . SER A 1 174 ? -10.695 -14.188 -15.227 1 91.88 174 SER A N 1
ATOM 1307 C CA . SER A 1 174 ? -10.055 -14.109 -16.531 1 91.88 174 SER A CA 1
ATOM 1308 C C . SER A 1 174 ? -10.969 -14.656 -17.625 1 91.88 174 SER A C 1
ATOM 1310 O O . SER A 1 174 ? -11.711 -15.617 -17.406 1 91.88 174 SER A O 1
ATOM 1312 N N . GLU A 1 175 ? -10.883 -14.078 -18.781 1 89.44 175 GLU A N 1
ATOM 1313 C CA . GLU A 1 175 ? -11.664 -14.539 -19.922 1 89.44 175 GLU A CA 1
ATOM 1314 C C . GLU A 1 175 ? -11.203 -15.914 -20.391 1 89.44 175 GLU A C 1
ATOM 1316 O O . GLU A 1 175 ? -11.93 -16.609 -21.109 1 89.44 175 GLU A O 1
ATOM 1321 N N . LYS A 1 176 ? -10.055 -16.312 -19.922 1 86.75 176 LYS A N 1
ATOM 1322 C CA . LYS A 1 176 ? -9.5 -17.594 -20.391 1 86.75 176 LYS A CA 1
ATOM 1323 C C . LYS A 1 176 ? -10 -18.75 -19.531 1 86.75 176 LYS A C 1
ATOM 1325 O O . LYS A 1 176 ? -10.062 -19.891 -20 1 86.75 176 LYS A O 1
ATOM 1330 N N . ALA A 1 177 ? -10.305 -18.484 -18.297 1 80.06 177 ALA A N 1
ATOM 1331 C CA . ALA A 1 177 ? -10.719 -19.578 -17.438 1 80.06 177 ALA A CA 1
ATOM 1332 C C . ALA A 1 177 ? -11.789 -19.125 -16.453 1 80.06 177 ALA A C 1
ATOM 1334 O O . ALA A 1 177 ? -11.594 -19.188 -15.234 1 80.06 177 ALA A O 1
ATOM 1335 N N . PRO A 1 178 ? -12.938 -18.891 -16.938 1 80.12 178 PRO A N 1
ATOM 1336 C CA . PRO A 1 178 ? -14 -18.375 -16.078 1 80.12 178 PRO A CA 1
ATOM 1337 C C . PRO A 1 178 ? -14.875 -19.469 -15.484 1 80.12 178 PRO A C 1
ATOM 1339 O O . PRO A 1 178 ? -15.688 -19.219 -14.594 1 80.12 178 PRO A O 1
ATOM 1342 N N . LEU A 1 179 ? -14.664 -20.672 -15.797 1 79.19 179 LEU A N 1
ATOM 1343 C CA . LEU A 1 179 ? -15.68 -21.688 -15.539 1 79.19 179 LEU A CA 1
ATOM 1344 C C . LEU A 1 179 ? -15.656 -22.125 -14.078 1 79.19 179 LEU A C 1
ATOM 1346 O O . LEU A 1 179 ? -16.703 -22.344 -13.477 1 79.19 179 LEU A O 1
ATOM 1350 N N . THR A 1 180 ? -14.516 -22.203 -13.531 1 71.88 180 THR A N 1
ATOM 1351 C CA . THR A 1 180 ? -14.438 -22.812 -12.219 1 71.88 180 THR A CA 1
ATOM 1352 C C . THR A 1 180 ? -14.969 -21.875 -11.141 1 71.88 180 THR A C 1
ATOM 1354 O O . THR A 1 180 ? -15.508 -22.328 -10.125 1 71.88 180 THR A O 1
ATOM 1357 N N . VAL A 1 181 ? -14.867 -20.703 -11.398 1 67.06 181 VAL A N 1
ATOM 1358 C CA . VAL A 1 181 ? -15.312 -19.797 -10.344 1 67.06 181 VAL A CA 1
ATOM 1359 C C . VAL A 1 181 ? -16.812 -19.609 -10.438 1 67.06 181 VAL A C 1
ATOM 1361 O O . VAL A 1 181 ? -17.422 -18.938 -9.594 1 67.06 181 VAL A O 1
ATOM 1364 N N . ARG A 1 182 ? -17.297 -20.266 -11.336 1 63.53 182 ARG A N 1
ATOM 1365 C CA . ARG A 1 182 ? -18.734 -20.188 -11.5 1 63.53 182 ARG A CA 1
ATOM 1366 C C . ARG A 1 182 ? -19.438 -21.297 -10.727 1 63.53 182 ARG A C 1
ATOM 1368 O O . ARG A 1 182 ? -20.266 -22.016 -11.281 1 63.53 182 ARG A O 1
ATOM 1375 N N . ILE A 1 183 ? -18.891 -21.5 -9.625 1 72.19 183 ILE A N 1
ATOM 1376 C CA . ILE A 1 183 ? -19.656 -22.422 -8.781 1 72.19 183 ILE A CA 1
ATOM 1377 C C . ILE A 1 183 ? -20.766 -21.672 -8.062 1 72.19 183 ILE A C 1
ATOM 1379 O O . ILE A 1 183 ? -20.922 -21.766 -6.848 1 72.19 183 ILE A O 1
ATOM 1383 N N . PRO A 1 184 ? -21.406 -20.781 -8.852 1 63.5 184 PRO A N 1
ATOM 1384 C CA . PRO A 1 184 ? -22.422 -19.938 -8.219 1 63.5 184 PRO A CA 1
ATOM 1385 C C . PRO A 1 184 ? -23.531 -20.734 -7.535 1 63.5 184 PRO A C 1
ATOM 1387 O O . PRO A 1 184 ? -24.078 -20.297 -6.523 1 63.5 184 PRO A O 1
ATOM 1390 N N . THR A 1 185 ? -23.641 -21.922 -8.125 1 76.31 185 THR A N 1
ATOM 1391 C CA . THR A 1 185 ? -24.625 -22.766 -7.453 1 76.31 185 THR A CA 1
ATOM 1392 C C . THR A 1 185 ? -24.203 -23.047 -6.012 1 76.31 185 THR A C 1
ATOM 1394 O O . THR A 1 185 ? -25.047 -23.125 -5.117 1 76.31 185 THR A O 1
ATOM 1397 N N . CYS A 1 186 ? -22.922 -23.031 -5.902 1 86.81 186 CYS A N 1
ATOM 1398 C CA . CYS A 1 186 ? -22.406 -23.281 -4.559 1 86.81 186 CYS A CA 1
ATOM 1399 C C . CYS A 1 186 ? -22.641 -22.078 -3.652 1 86.81 186 CYS A C 1
ATOM 1401 O O . CYS A 1 186 ? -22.891 -22.234 -2.457 1 86.81 186 CYS A O 1
ATOM 1403 N N . TYR A 1 187 ? -22.656 -20.859 -4.262 1 90.06 187 TYR A N 1
ATOM 1404 C CA . TYR A 1 187 ? -22.891 -19.656 -3.48 1 90.06 187 TYR A CA 1
ATOM 1405 C C . TYR A 1 187 ? -24.328 -19.594 -2.961 1 90.06 187 TYR A C 1
ATOM 1407 O O . TYR A 1 187 ? -24.547 -19.266 -1.796 1 90.06 187 TYR A O 1
ATOM 1415 N N . ILE A 1 188 ? -25.156 -19.953 -3.875 1 91 188 ILE A N 1
ATOM 1416 C CA . ILE A 1 188 ? -26.578 -19.938 -3.551 1 91 188 ILE A CA 1
ATOM 1417 C C . ILE A 1 188 ? -26.875 -21.016 -2.508 1 91 188 ILE A C 1
ATOM 1419 O O . ILE A 1 188 ? -27.531 -20.75 -1.496 1 91 188 ILE A O 1
ATOM 1423 N N . LYS A 1 189 ? -26.344 -22.203 -2.758 1 93.19 189 LYS A N 1
ATOM 1424 C CA . LYS A 1 189 ? -26.578 -23.312 -1.843 1 93.19 189 LYS A CA 1
ATOM 1425 C C . LYS A 1 189 ? -25.953 -23.047 -0.474 1 93.19 189 LYS A C 1
ATOM 1427 O O . LYS A 1 189 ? -26.5 -23.469 0.551 1 93.19 189 LYS A O 1
ATOM 1432 N N . ALA A 1 190 ? -24.859 -22.359 -0.491 1 95.44 190 ALA A N 1
ATOM 1433 C CA . ALA A 1 190 ? -24.203 -22 0.767 1 95.44 190 ALA A CA 1
ATOM 1434 C C . ALA A 1 190 ? -25.016 -20.953 1.521 1 95.44 190 ALA A C 1
ATOM 1436 O O . ALA A 1 190 ? -24.812 -20.734 2.715 1 95.44 190 ALA A O 1
ATOM 1437 N N . GLY A 1 191 ? -25.922 -20.219 0.8 1 95.81 191 GLY A N 1
ATOM 1438 C CA . GLY A 1 191 ? -26.859 -19.312 1.441 1 95.81 191 GLY A CA 1
ATOM 1439 C C . GLY A 1 191 ? -26.359 -17.891 1.526 1 95.81 191 GLY A C 1
ATOM 1440 O O . GLY A 1 191 ? -26.875 -17.094 2.309 1 95.81 191 GLY A O 1
ATOM 1441 N N . PHE A 1 192 ? -25.359 -17.562 0.818 1 97 192 PHE A N 1
ATOM 1442 C CA . PHE A 1 192 ? -24.891 -16.188 0.852 1 97 192 PHE A CA 1
ATOM 1443 C C . PHE A 1 192 ? -26.016 -15.227 0.489 1 97 192 PHE A C 1
ATOM 1445 O O . PHE A 1 192 ? -26.75 -15.461 -0.469 1 97 192 PHE A O 1
ATOM 1452 N N . PRO A 1 193 ? -26.141 -14.133 1.269 1 97.75 193 PRO A N 1
ATOM 1453 C CA . PRO A 1 193 ? -27.125 -13.125 0.874 1 97.75 193 PRO A CA 1
ATOM 1454 C C . PRO A 1 193 ? -26.844 -12.531 -0.506 1 97.75 193 PRO A C 1
ATOM 1456 O O . PRO A 1 193 ? -25.688 -12.391 -0.899 1 97.75 193 PRO A O 1
ATOM 1459 N N . PRO A 1 194 ? -27.938 -12.172 -1.238 1 97.69 194 PRO A N 1
ATOM 1460 C CA . PRO A 1 194 ? -27.719 -11.523 -2.537 1 97.69 194 PRO A CA 1
ATOM 1461 C C . PRO A 1 194 ? -26.812 -10.312 -2.451 1 97.69 194 PRO A C 1
ATOM 1463 O O . PRO A 1 194 ? -26.922 -9.516 -1.516 1 97.69 194 PRO A O 1
ATOM 1466 N N . GLY A 1 195 ? -25.875 -10.242 -3.336 1 98.06 195 GLY A N 1
ATOM 1467 C CA . GLY A 1 195 ? -25 -9.078 -3.439 1 98.06 195 GLY A CA 1
ATOM 1468 C C . GLY A 1 195 ? -23.672 -9.258 -2.725 1 98.06 195 GLY A C 1
ATOM 1469 O O . GLY A 1 195 ? -22.719 -8.516 -2.977 1 98.06 195 GLY A O 1
ATOM 1470 N N . VAL A 1 196 ? -23.516 -10.164 -1.758 1 98.38 196 VAL A N 1
ATOM 1471 C CA . VAL A 1 196 ? -22.281 -10.367 -1.008 1 98.38 196 VAL A CA 1
ATOM 1472 C C . VAL A 1 196 ? -21.188 -10.867 -1.945 1 98.38 196 VAL A C 1
ATOM 1474 O O . VAL A 1 196 ? -20.016 -10.477 -1.81 1 98.38 196 VAL A O 1
ATOM 1477 N N . ILE A 1 197 ? -21.578 -11.703 -2.852 1 97.06 197 ILE A N 1
ATOM 1478 C CA . ILE A 1 197 ? -20.688 -12.195 -3.895 1 97.06 197 ILE A CA 1
ATOM 1479 C C . ILE A 1 197 ? -21.297 -11.953 -5.266 1 97.06 197 ILE A C 1
ATOM 1481 O O . ILE A 1 197 ? -22.469 -12.281 -5.492 1 97.06 197 ILE A O 1
ATOM 1485 N N . ASN A 1 198 ? -20.625 -11.305 -6.105 1 97.12 198 ASN A N 1
ATOM 1486 C CA . ASN A 1 198 ? -20.969 -11.094 -7.508 1 97.12 198 ASN A CA 1
ATOM 1487 C C . ASN A 1 198 ? -19.828 -11.547 -8.43 1 97.12 198 ASN A C 1
ATOM 1489 O O . ASN A 1 198 ? -18.672 -11.219 -8.195 1 97.12 198 ASN A O 1
ATOM 1493 N N . VAL A 1 199 ? -20.172 -12.32 -9.453 1 95.62 199 VAL A N 1
ATOM 1494 C CA . VAL A 1 199 ? -19.156 -12.922 -10.312 1 95.62 199 VAL A CA 1
ATOM 1495 C C . VAL A 1 199 ? -19.391 -12.5 -11.758 1 95.62 199 VAL A C 1
ATOM 1497 O O . VAL A 1 199 ? -20.438 -12.781 -12.336 1 95.62 199 VAL A O 1
ATOM 1500 N N . LEU A 1 200 ? -18.422 -11.852 -12.258 1 95.56 200 LEU A N 1
ATOM 1501 C CA . LEU A 1 200 ? -18.453 -11.383 -13.633 1 95.56 200 LEU A CA 1
ATOM 1502 C C . LEU A 1 200 ? -17.406 -12.117 -14.484 1 95.56 200 LEU A C 1
ATOM 1504 O O . LEU A 1 200 ? -16.359 -12.516 -13.977 1 95.56 200 LEU A O 1
ATOM 1508 N N . SER A 1 201 ? -17.766 -12.336 -15.703 1 93.5 201 SER A N 1
ATOM 1509 C CA . SER A 1 201 ? -16.828 -12.789 -16.719 1 93.5 201 SER A CA 1
ATOM 1510 C C . SER A 1 201 ? -16.734 -11.797 -17.875 1 93.5 201 SER A C 1
ATOM 1512 O O . SER A 1 201 ? -17.688 -11.062 -18.141 1 93.5 201 SER A O 1
ATOM 1514 N N . GLY A 1 202 ? -15.602 -11.789 -18.469 1 90.5 202 GLY A N 1
ATOM 1515 C CA . GLY A 1 202 ? -15.414 -10.906 -19.609 1 90.5 202 GLY A CA 1
ATOM 1516 C C . GLY A 1 202 ? -13.992 -10.422 -19.766 1 90.5 202 GLY A C 1
ATOM 1517 O O . GLY A 1 202 ? -13.109 -10.789 -18.984 1 90.5 202 GLY A O 1
ATOM 1518 N N . HIS A 1 203 ? -13.773 -9.656 -20.812 1 91.94 203 HIS A N 1
ATOM 1519 C CA . HIS A 1 203 ? -12.453 -9.109 -21.109 1 91.94 203 HIS A CA 1
ATOM 1520 C C . HIS A 1 203 ? -12.125 -7.938 -20.188 1 91.94 203 HIS A C 1
ATOM 1522 O O . HIS A 1 203 ? -13.016 -7.195 -19.781 1 91.94 203 HIS A O 1
ATOM 1528 N N . GLY A 1 204 ? -10.844 -7.797 -19.922 1 92.12 204 GLY A N 1
ATOM 1529 C CA . GLY A 1 204 ? -10.336 -6.793 -18.984 1 92.12 204 GLY A CA 1
ATOM 1530 C C . GLY A 1 204 ? -10.648 -5.375 -19.422 1 92.12 204 GLY A C 1
ATOM 1531 O O . GLY A 1 204 ? -10.883 -4.5 -18.578 1 92.12 204 GLY A O 1
ATOM 1532 N N . GLN A 1 205 ? -10.695 -5.109 -20.609 1 92.69 205 GLN A N 1
ATOM 1533 C CA . GLN A 1 205 ? -10.844 -3.76 -21.156 1 92.69 205 GLN A CA 1
ATOM 1534 C C . GLN A 1 205 ? -12.234 -3.199 -20.859 1 92.69 205 GLN A C 1
ATOM 1536 O O . GLN A 1 205 ? -12.453 -1.991 -20.953 1 92.69 205 GLN A O 1
ATOM 1541 N N . ILE A 1 206 ? -13.18 -4.117 -20.516 1 95.44 206 ILE A N 1
ATOM 1542 C CA . ILE A 1 206 ? -14.531 -3.643 -20.219 1 95.44 206 ILE A CA 1
ATOM 1543 C C . ILE A 1 206 ? -14.797 -3.725 -18.719 1 95.44 206 ILE A C 1
ATOM 1545 O O . ILE A 1 206 ? -14.711 -2.719 -18.016 1 95.44 206 ILE A O 1
ATOM 1549 N N . SER A 1 207 ? -15.109 -4.914 -18.234 1 96.06 207 SER A N 1
ATOM 1550 C CA . SER A 1 207 ? -15.492 -5.059 -16.828 1 96.06 207 SER A CA 1
ATOM 1551 C C . SER A 1 207 ? -14.305 -4.789 -15.906 1 96.06 207 SER A C 1
ATOM 1553 O O . SER A 1 207 ? -14.469 -4.195 -14.836 1 96.06 207 SER A O 1
ATOM 1555 N N . GLY A 1 208 ? -13.125 -5.254 -16.344 1 97.25 208 GLY A N 1
ATOM 1556 C CA . GLY A 1 208 ? -11.938 -4.988 -15.539 1 97.25 208 GLY A CA 1
ATOM 1557 C C . GLY A 1 208 ? -11.641 -3.51 -15.383 1 97.25 208 GLY A C 1
ATOM 1558 O O . GLY A 1 208 ? -11.406 -3.031 -14.273 1 97.25 208 GLY A O 1
ATOM 1559 N N . THR A 1 209 ? -11.648 -2.824 -16.422 1 97.88 209 THR A N 1
ATOM 1560 C CA . THR A 1 209 ? -11.406 -1.385 -16.422 1 97.88 209 THR A CA 1
ATOM 1561 C C . THR A 1 209 ? -12.484 -0.653 -15.633 1 97.88 209 THR A C 1
ATOM 1563 O O . THR A 1 209 ? -12.188 0.279 -14.883 1 97.88 209 THR A O 1
ATOM 1566 N N . THR A 1 210 ? -13.758 -1.108 -15.805 1 98.38 210 THR A N 1
ATOM 1567 C CA . THR A 1 210 ? -14.867 -0.498 -15.086 1 98.38 210 THR A CA 1
ATOM 1568 C C . THR A 1 210 ? -14.688 -0.646 -13.578 1 98.38 210 THR A C 1
ATOM 1570 O O . THR A 1 210 ? -14.844 0.323 -12.828 1 98.38 210 THR A O 1
ATOM 1573 N N . LEU A 1 211 ? -14.289 -1.797 -13.125 1 98.56 211 LEU A N 1
ATOM 1574 C CA . LEU A 1 211 ? -14.078 -2.039 -11.703 1 98.56 211 LEU A CA 1
ATOM 1575 C C . LEU A 1 211 ? -12.93 -1.187 -11.172 1 98.56 211 LEU A C 1
ATOM 1577 O O . LEU A 1 211 ? -13.039 -0.574 -10.109 1 98.56 211 LEU A O 1
ATOM 1581 N N . ALA A 1 212 ? -11.844 -1.118 -11.938 1 98.5 212 ALA A N 1
ATOM 1582 C CA . ALA A 1 212 ? -10.633 -0.412 -11.523 1 98.5 212 ALA A CA 1
ATOM 1583 C C . ALA A 1 212 ? -10.891 1.088 -11.406 1 98.5 212 ALA A C 1
ATOM 1585 O O . ALA A 1 212 ? -10.25 1.771 -10.602 1 98.5 212 ALA A O 1
ATOM 1586 N N . HIS A 1 213 ? -11.844 1.597 -12.148 1 98.38 213 HIS A N 1
ATOM 1587 C CA . HIS A 1 213 ? -12.141 3.023 -12.141 1 98.38 213 HIS A CA 1
ATOM 1588 C C . HIS A 1 213 ? -13.344 3.33 -11.25 1 98.38 213 HIS A C 1
ATOM 1590 O O . HIS A 1 213 ? -13.664 4.496 -11.008 1 98.38 213 HIS A O 1
ATOM 1596 N N . HIS A 1 214 ? -14.023 2.322 -10.797 1 98.75 214 HIS A N 1
ATOM 1597 C CA . HIS A 1 214 ? -15.312 2.541 -10.156 1 98.75 214 HIS A CA 1
ATOM 1598 C C . HIS A 1 214 ? -15.148 3.297 -8.844 1 98.75 214 HIS A C 1
ATOM 1600 O O . HIS A 1 214 ? -14.359 2.896 -7.98 1 98.75 214 HIS A O 1
ATOM 1606 N N . MET A 1 215 ? -15.992 4.25 -8.57 1 97.56 215 MET A N 1
ATOM 1607 C CA . MET A 1 215 ? -15.82 5.172 -7.449 1 97.56 215 MET A CA 1
ATOM 1608 C C . MET A 1 215 ? -16.281 4.531 -6.141 1 97.56 215 MET A C 1
ATOM 1610 O O . MET A 1 215 ? -15.883 4.965 -5.059 1 97.56 215 MET A O 1
ATOM 1614 N N . ASP A 1 216 ? -17.094 3.471 -6.242 1 98.06 216 ASP A N 1
ATOM 1615 C CA . ASP A 1 216 ? -17.594 2.854 -5.023 1 98.06 216 ASP A CA 1
ATOM 1616 C C . ASP A 1 216 ? -16.688 1.719 -4.559 1 98.06 216 ASP A C 1
ATOM 1618 O O . ASP A 1 216 ? -16.797 1.261 -3.418 1 98.06 216 ASP A O 1
ATOM 1622 N N . VAL A 1 217 ? -15.867 1.19 -5.453 1 98.69 217 VAL A N 1
ATOM 1623 C CA . VAL A 1 217 ? -14.898 0.166 -5.082 1 98.69 217 VAL A CA 1
ATOM 1624 C C . VAL A 1 217 ? -13.711 0.811 -4.367 1 98.69 217 VAL A C 1
ATOM 1626 O O . VAL A 1 217 ? -13.055 1.699 -4.918 1 98.69 217 VAL A O 1
ATOM 1629 N N . ARG A 1 218 ? -13.438 0.322 -3.193 1 97.94 218 ARG A N 1
ATOM 1630 C CA . ARG A 1 218 ? -12.438 1.035 -2.404 1 97.94 218 ARG A CA 1
ATOM 1631 C C . ARG A 1 218 ? -11.148 0.225 -2.289 1 97.94 218 ARG A C 1
ATOM 1633 O O . ARG A 1 218 ? -10.125 0.734 -1.821 1 97.94 218 ARG A O 1
ATOM 1640 N N . LEU A 1 219 ? -11.195 -0.996 -2.654 1 98.56 219 LEU A N 1
ATOM 1641 C CA . LEU A 1 219 ? -10.016 -1.848 -2.76 1 98.56 219 LEU A CA 1
ATOM 1642 C C . LEU A 1 219 ? -10.133 -2.795 -3.949 1 98.56 219 LEU A C 1
ATOM 1644 O O . LEU A 1 219 ? -11.203 -3.363 -4.191 1 98.56 219 LEU A O 1
ATOM 1648 N N . ILE A 1 220 ? -9.055 -2.947 -4.703 1 98.69 220 ILE A N 1
ATOM 1649 C CA . ILE A 1 220 ? -9.016 -3.941 -5.77 1 98.69 220 ILE A CA 1
ATOM 1650 C C . ILE A 1 220 ? -7.785 -4.828 -5.605 1 98.69 220 ILE A C 1
ATOM 1652 O O . ILE A 1 220 ? -6.676 -4.328 -5.414 1 98.69 220 ILE A O 1
ATOM 1656 N N . SER A 1 221 ? -7.961 -6.098 -5.504 1 98.56 221 SER A N 1
ATOM 1657 C CA . SER A 1 221 ? -6.91 -7.109 -5.445 1 98.56 221 SER A CA 1
ATOM 1658 C C . SER A 1 221 ? -6.773 -7.844 -6.773 1 98.56 221 SER A C 1
ATOM 1660 O O . SER A 1 221 ? -7.77 -8.305 -7.336 1 98.56 221 SER A O 1
ATOM 1662 N N . PHE A 1 222 ? -5.543 -7.91 -7.242 1 98.44 222 PHE A N 1
ATOM 1663 C CA . PHE A 1 222 ? -5.312 -8.477 -8.57 1 98.44 222 PHE A CA 1
ATOM 1664 C C . PHE A 1 222 ? -4.133 -9.438 -8.547 1 98.44 222 PHE A C 1
ATOM 1666 O O . PHE A 1 222 ? -3.115 -9.164 -7.91 1 98.44 222 PHE A O 1
ATOM 1673 N N . THR A 1 223 ? -4.289 -10.547 -9.156 1 97.94 223 THR A N 1
ATOM 1674 C CA . THR A 1 223 ? -3.188 -11.43 -9.508 1 97.94 223 THR A CA 1
ATOM 1675 C C . THR A 1 223 ? -3.133 -11.641 -11.023 1 97.94 223 THR A C 1
ATOM 1677 O O . THR A 1 223 ? -4.137 -11.992 -11.641 1 97.94 223 THR A O 1
ATOM 1680 N N . GLY A 1 224 ? -2.029 -11.406 -11.633 1 96.69 224 GLY A N 1
ATOM 1681 C CA . GLY A 1 224 ? -1.867 -11.57 -13.07 1 96.69 224 GLY A CA 1
ATOM 1682 C C . GLY A 1 224 ? -0.603 -10.922 -13.602 1 96.69 224 GLY A C 1
ATOM 1683 O O . GLY A 1 224 ? 0.425 -10.898 -12.922 1 96.69 224 GLY A O 1
ATOM 1684 N N . SER A 1 225 ? -0.651 -10.43 -14.852 1 95.81 225 SER A N 1
ATOM 1685 C CA . SER A 1 225 ? 0.535 -9.898 -15.516 1 95.81 225 SER A CA 1
ATOM 1686 C C . SER A 1 225 ? 0.901 -8.523 -14.984 1 95.81 225 SER A C 1
ATOM 1688 O O . SER A 1 225 ? 0.033 -7.777 -14.523 1 95.81 225 SER A O 1
ATOM 1690 N N . GLY A 1 226 ? 2.195 -8.242 -15.094 1 96.25 226 GLY A N 1
ATOM 1691 C CA . GLY A 1 226 ? 2.666 -6.914 -14.719 1 96.25 226 GLY A CA 1
ATOM 1692 C C . GLY A 1 226 ? 1.981 -5.801 -15.484 1 96.25 226 GLY A C 1
ATOM 1693 O O . GLY A 1 226 ? 1.63 -4.77 -14.914 1 96.25 226 GLY A O 1
ATOM 1694 N N . ARG A 1 227 ? 1.796 -6.004 -16.719 1 95.81 227 ARG A N 1
ATOM 1695 C CA . ARG A 1 227 ? 1.167 -4.996 -17.578 1 95.81 227 ARG A CA 1
ATOM 1696 C C . ARG A 1 227 ? -0.233 -4.656 -17.078 1 95.81 227 ARG A C 1
ATOM 1698 O O . ARG A 1 227 ? -0.573 -3.482 -16.906 1 95.81 227 ARG A O 1
ATOM 1705 N N . THR A 1 228 ? -1.062 -5.707 -16.875 1 96.81 228 THR A N 1
ATOM 1706 C CA . THR A 1 228 ? -2.424 -5.492 -16.406 1 96.81 228 THR A CA 1
ATOM 1707 C C . THR A 1 228 ? -2.42 -4.875 -15.008 1 96.81 228 THR A C 1
ATOM 1709 O O . THR A 1 228 ? -3.217 -3.98 -14.719 1 96.81 228 THR A O 1
ATOM 1712 N N . GLY A 1 229 ? -1.514 -5.375 -14.148 1 97.69 229 GLY A N 1
ATOM 1713 C CA . GLY A 1 229 ? -1.385 -4.789 -12.828 1 97.69 229 GLY A CA 1
ATOM 1714 C C . GLY A 1 229 ? -1.126 -3.293 -12.859 1 97.69 229 GLY A C 1
ATOM 1715 O O . GLY A 1 229 ? -1.697 -2.541 -12.07 1 97.69 229 GLY A O 1
ATOM 1716 N N . ARG A 1 230 ? -0.286 -2.822 -13.758 1 97.81 230 ARG A N 1
ATOM 1717 C CA . ARG A 1 230 ? 0.02 -1.405 -13.922 1 97.81 230 ARG A CA 1
ATOM 1718 C C . ARG A 1 230 ? -1.217 -0.623 -14.344 1 97.81 230 ARG A C 1
ATOM 1720 O O . ARG A 1 230 ? -1.474 0.471 -13.836 1 97.81 230 ARG A O 1
ATOM 1727 N N . LEU A 1 231 ? -1.981 -1.169 -15.227 1 98.06 231 LEU A N 1
ATOM 1728 C CA . LEU A 1 231 ? -3.193 -0.507 -15.695 1 98.06 231 LEU A CA 1
ATOM 1729 C C . LEU A 1 231 ? -4.195 -0.338 -14.562 1 98.06 231 LEU A C 1
ATOM 1731 O O . LEU A 1 231 ? -4.828 0.713 -14.438 1 98.06 231 LEU A O 1
ATOM 1735 N N . ILE A 1 232 ? -4.352 -1.385 -13.789 1 98.44 232 ILE A N 1
ATOM 1736 C CA . ILE A 1 232 ? -5.289 -1.356 -12.672 1 98.44 232 ILE A CA 1
ATOM 1737 C C . ILE A 1 232 ? -4.848 -0.302 -11.656 1 98.44 232 ILE A C 1
ATOM 1739 O O . ILE A 1 232 ? -5.664 0.494 -11.188 1 98.44 232 ILE A O 1
ATOM 1743 N N . ARG A 1 233 ? -3.566 -0.308 -11.297 1 98.25 233 ARG A N 1
ATOM 1744 C CA . ARG A 1 233 ? -3.061 0.664 -10.336 1 98.25 233 ARG A CA 1
ATOM 1745 C C . ARG A 1 233 ? -3.205 2.086 -10.859 1 98.25 233 ARG A C 1
ATOM 1747 O O . ARG A 1 233 ? -3.531 3.006 -10.109 1 98.25 233 ARG A O 1
ATOM 1754 N N . GLU A 1 234 ? -2.951 2.301 -12.117 1 97.94 234 GLU A N 1
ATOM 1755 C CA . GLU A 1 234 ? -3.139 3.613 -12.727 1 97.94 234 GLU A CA 1
ATOM 1756 C C . GLU A 1 234 ? -4.598 4.051 -12.648 1 97.94 234 GLU A C 1
ATOM 1758 O O . GLU A 1 234 ? -4.895 5.199 -12.312 1 97.94 234 GLU A O 1
ATOM 1763 N N . ALA A 1 235 ? -5.508 3.121 -13.023 1 98.31 235 ALA A N 1
ATOM 1764 C CA . ALA A 1 235 ? -6.938 3.422 -12.969 1 98.31 235 ALA A CA 1
ATOM 1765 C C . ALA A 1 235 ? -7.367 3.785 -11.547 1 98.31 235 ALA A C 1
ATOM 1767 O O . ALA A 1 235 ? -8.109 4.75 -11.344 1 98.31 235 ALA A O 1
ATOM 1768 N N . ALA A 1 236 ? -6.914 2.994 -10.594 1 97.88 236 ALA A N 1
ATOM 1769 C CA . ALA A 1 236 ? -7.207 3.27 -9.188 1 97.88 236 ALA A CA 1
ATOM 1770 C C . ALA A 1 236 ? -6.719 4.66 -8.789 1 97.88 236 ALA A C 1
ATOM 1772 O O . ALA A 1 236 ? -7.43 5.398 -8.102 1 97.88 236 ALA A O 1
ATOM 1773 N N . THR A 1 237 ? -5.512 5.035 -9.211 1 97.75 237 THR A N 1
ATOM 1774 C CA . THR A 1 237 ? -4.895 6.316 -8.891 1 97.75 237 THR A CA 1
ATOM 1775 C C . THR A 1 237 ? -5.707 7.465 -9.492 1 97.75 237 THR A C 1
ATOM 1777 O O . THR A 1 237 ? -5.949 8.469 -8.82 1 97.75 237 THR A O 1
ATOM 1780 N N . LYS A 1 238 ? -6.172 7.301 -10.648 1 96.56 238 LYS A N 1
ATOM 1781 C CA . LYS A 1 238 ? -6.84 8.359 -11.391 1 96.56 238 LYS A CA 1
ATOM 1782 C C . LYS A 1 238 ? -8.289 8.531 -10.93 1 96.56 238 LYS A C 1
ATOM 1784 O O . LYS A 1 238 ? -8.891 9.586 -11.133 1 96.56 238 LYS A O 1
ATOM 1789 N N . SER A 1 239 ? -8.828 7.527 -10.344 1 97.06 239 SER A N 1
ATOM 1790 C CA . SER A 1 239 ? -10.234 7.574 -9.969 1 97.06 239 SER A CA 1
ATOM 1791 C C . SER A 1 239 ? -10.406 8.008 -8.516 1 97.06 239 SER A C 1
ATOM 1793 O O . SER A 1 239 ? -10.391 9.211 -8.211 1 97.06 239 SER A O 1
ATOM 1795 N N . ASN A 1 240 ? -10.305 7.109 -7.586 1 96.69 240 ASN A N 1
ATOM 1796 C CA . ASN A 1 240 ? -10.617 7.48 -6.211 1 96.69 240 ASN A CA 1
ATOM 1797 C C . ASN A 1 240 ? -9.492 7.098 -5.254 1 96.69 240 ASN A C 1
ATOM 1799 O O . ASN A 1 240 ? -9.711 6.984 -4.047 1 96.69 240 ASN A O 1
ATOM 1803 N N . MET A 1 241 ? -8.344 6.781 -5.75 1 96.62 241 MET A N 1
ATOM 1804 C CA . MET A 1 241 ? -7.152 6.48 -4.969 1 96.62 241 MET A CA 1
ATOM 1805 C C . MET A 1 241 ? -7.332 5.191 -4.168 1 96.62 241 MET A C 1
ATOM 1807 O O . MET A 1 241 ? -6.742 5.031 -3.1 1 96.62 241 MET A O 1
ATOM 1811 N N . LYS A 1 242 ? -8.242 4.293 -4.668 1 97.69 242 LYS A N 1
ATOM 1812 C CA . LYS A 1 242 ? -8.484 3.049 -3.941 1 97.69 242 LYS A CA 1
ATOM 1813 C C . LYS A 1 242 ? -7.191 2.266 -3.742 1 97.69 242 LYS A C 1
ATOM 1815 O O . LYS A 1 242 ? -6.277 2.346 -4.566 1 97.69 242 LYS A O 1
ATOM 1820 N N . ASN A 1 243 ? -7.152 1.544 -2.645 1 97.5 243 ASN A N 1
ATOM 1821 C CA . ASN A 1 243 ? -6.035 0.648 -2.377 1 97.5 243 ASN A CA 1
ATOM 1822 C C . ASN A 1 243 ? -5.965 -0.484 -3.396 1 97.5 243 ASN A C 1
ATOM 1824 O O . ASN A 1 243 ? -6.992 -0.92 -3.916 1 97.5 243 ASN A O 1
ATOM 1828 N N . VAL A 1 244 ? -4.746 -0.886 -3.682 1 98.06 244 VAL A N 1
ATOM 1829 C CA . VAL A 1 244 ? -4.52 -1.968 -4.633 1 98.06 244 VAL A CA 1
ATOM 1830 C C . VAL A 1 244 ? -3.596 -3.016 -4.02 1 98.06 244 VAL A C 1
ATOM 1832 O O . VAL A 1 244 ? -2.619 -2.674 -3.35 1 98.06 244 VAL A O 1
ATOM 1835 N N . VAL A 1 245 ? -3.928 -4.258 -4.062 1 98.12 245 VAL A N 1
ATOM 1836 C CA . VAL A 1 245 ? -3.072 -5.398 -3.756 1 98.12 245 VAL A CA 1
ATOM 1837 C C . VAL A 1 245 ? -2.75 -6.16 -5.039 1 98.12 245 VAL A C 1
ATOM 1839 O O . VAL A 1 245 ? -3.654 -6.625 -5.738 1 98.12 245 VAL A O 1
ATOM 1842 N N . LEU A 1 246 ? -1.449 -6.254 -5.355 1 98.25 246 LEU A N 1
ATOM 1843 C CA . LEU A 1 246 ? -1.031 -6.812 -6.637 1 98.25 246 LEU A CA 1
ATOM 1844 C C . LEU A 1 246 ? -0.066 -7.977 -6.438 1 98.25 246 LEU A C 1
ATOM 1846 O O . LEU A 1 246 ? 0.989 -7.812 -5.816 1 98.25 246 LEU A O 1
ATOM 1850 N N . GLU A 1 247 ? -0.436 -9.094 -6.809 1 98.12 247 GLU A N 1
ATOM 1851 C CA . GLU A 1 247 ? 0.462 -10.227 -6.996 1 98.12 247 GLU A CA 1
ATOM 1852 C C . GLU A 1 247 ? 0.758 -10.461 -8.477 1 98.12 247 GLU A C 1
ATOM 1854 O O . GLU A 1 247 ? -0.122 -10.875 -9.234 1 98.12 247 GLU A O 1
ATOM 1859 N N . LEU A 1 248 ? 2.002 -10.258 -8.883 1 97.88 248 LEU A N 1
ATOM 1860 C CA . LEU A 1 248 ? 2.312 -10.18 -10.305 1 97.88 248 LEU A CA 1
ATOM 1861 C C . LEU A 1 248 ? 3.359 -11.227 -10.688 1 97.88 248 LEU A C 1
ATOM 1863 O O . LEU A 1 248 ? 3.537 -12.219 -9.984 1 97.88 248 LEU A O 1
ATOM 1867 N N . GLY A 1 249 ? 3.896 -11.102 -11.836 1 96.38 249 GLY A N 1
ATOM 1868 C CA . GLY A 1 249 ? 4.688 -12.156 -12.453 1 96.38 249 GLY A CA 1
ATOM 1869 C C . GLY A 1 249 ? 6.016 -12.391 -11.75 1 96.38 249 GLY A C 1
ATOM 1870 O O . GLY A 1 249 ? 6.328 -11.719 -10.766 1 96.38 249 GLY A O 1
ATOM 1871 N N . GLY A 1 250 ? 6.711 -13.398 -12.25 1 96.94 250 GLY A N 1
ATOM 1872 C CA . GLY A 1 250 ? 8.008 -13.781 -11.711 1 96.94 250 GLY A CA 1
ATOM 1873 C C . GLY A 1 250 ? 8.961 -14.312 -12.766 1 96.94 250 GLY A C 1
ATOM 1874 O O . GLY A 1 250 ? 8.539 -14.641 -13.875 1 96.94 250 GLY A O 1
ATOM 1875 N N . LYS A 1 251 ? 10.195 -14.273 -12.531 1 98.12 251 LYS A N 1
ATOM 1876 C CA . LYS A 1 251 ? 11.32 -14.898 -13.227 1 98.12 251 LYS A CA 1
ATOM 1877 C C . LYS A 1 251 ? 12.289 -15.539 -12.234 1 98.12 251 LYS A C 1
ATOM 1879 O O . LYS A 1 251 ? 13.438 -15.102 -12.117 1 98.12 251 LYS A O 1
ATOM 1884 N N . SER A 1 252 ? 11.812 -16.562 -11.617 1 98.38 252 SER A N 1
ATOM 1885 C CA . SER A 1 252 ? 12.352 -17.078 -10.367 1 98.38 252 SER A CA 1
ATOM 1886 C C . SER A 1 252 ? 13.633 -17.875 -10.594 1 98.38 252 SER A C 1
ATOM 1888 O O . SER A 1 252 ? 13.641 -18.828 -11.375 1 98.38 252 SER A O 1
ATOM 1890 N N . PRO A 1 253 ? 14.719 -17.547 -9.891 1 98.75 253 PRO A N 1
ATOM 1891 C CA . PRO A 1 253 ? 15.961 -18.312 -9.969 1 98.75 253 PRO A CA 1
ATOM 1892 C C . PRO A 1 253 ? 16.031 -19.453 -8.938 1 98.75 253 PRO A C 1
ATOM 1894 O O . PRO A 1 253 ? 15.469 -19.312 -7.844 1 98.75 253 PRO A O 1
ATOM 1897 N N . ALA A 1 254 ? 16.625 -20.531 -9.336 1 98.88 254 ALA A N 1
ATOM 1898 C CA . ALA A 1 254 ? 17.078 -21.562 -8.414 1 98.88 254 ALA A CA 1
ATOM 1899 C C . ALA A 1 254 ? 18.594 -21.734 -8.508 1 98.88 254 ALA A C 1
ATOM 1901 O O . ALA A 1 254 ? 19.141 -21.922 -9.602 1 98.88 254 ALA A O 1
ATOM 1902 N N . VAL A 1 255 ? 19.203 -21.609 -7.395 1 98.94 255 VAL A N 1
ATOM 1903 C CA . VAL A 1 255 ? 20.656 -21.734 -7.344 1 98.94 255 VAL A CA 1
ATOM 1904 C C . VAL A 1 255 ? 21.047 -23.078 -6.738 1 98.94 255 VAL A C 1
ATOM 1906 O O . VAL A 1 255 ? 20.625 -23.406 -5.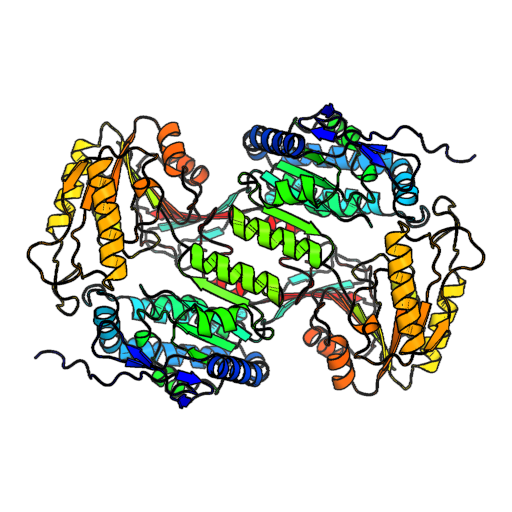629 1 98.94 255 VAL A O 1
ATOM 1909 N N . ILE A 1 256 ? 21.906 -23.828 -7.48 1 98.94 256 ILE A N 1
ATOM 1910 C CA . ILE A 1 256 ? 22.328 -25.156 -7.055 1 98.94 256 ILE A CA 1
ATOM 1911 C C . ILE A 1 256 ? 23.844 -25.156 -6.801 1 98.94 256 ILE A C 1
ATOM 1913 O O . ILE A 1 256 ? 24.625 -25.094 -7.742 1 98.94 256 ILE A O 1
ATOM 1917 N N . PHE A 1 257 ? 24.203 -25.281 -5.582 1 98.75 257 PHE A N 1
ATOM 1918 C CA . PHE A 1 257 ? 25.609 -25.328 -5.238 1 98.75 257 PHE A CA 1
ATOM 1919 C C . PHE A 1 257 ? 26.141 -26.766 -5.34 1 98.75 257 PHE A C 1
ATOM 1921 O O . PHE A 1 257 ? 25.359 -27.703 -5.508 1 98.75 257 PHE A O 1
ATOM 1928 N N . ASP A 1 258 ? 27.453 -26.938 -5.238 1 97.38 258 ASP A N 1
ATOM 1929 C CA . ASP A 1 258 ? 28.109 -28.219 -5.453 1 97.38 258 ASP A CA 1
ATOM 1930 C C . ASP A 1 258 ? 27.859 -29.172 -4.293 1 97.38 258 ASP A C 1
ATOM 1932 O O . ASP A 1 258 ? 27.953 -30.391 -4.457 1 97.38 258 ASP A O 1
ATOM 1936 N N . ASP A 1 259 ? 27.484 -28.656 -3.145 1 98 259 ASP A N 1
ATOM 1937 C CA . ASP A 1 259 ? 27.25 -29.5 -1.977 1 98 259 ASP A CA 1
ATOM 1938 C C . ASP A 1 259 ? 25.781 -29.859 -1.852 1 98 259 ASP A C 1
ATOM 1940 O O . ASP A 1 259 ? 25.375 -30.516 -0.881 1 98 259 ASP A O 1
ATOM 1944 N N . ALA A 1 260 ? 24.953 -29.484 -2.848 1 98.12 260 ALA A N 1
ATOM 1945 C CA . ALA A 1 260 ? 23.516 -29.719 -2.82 1 98.12 260 ALA A CA 1
ATOM 1946 C C . ALA A 1 260 ? 23.203 -31.203 -3.053 1 98.12 260 ALA A C 1
ATOM 1948 O O . ALA A 1 260 ? 24.031 -31.938 -3.609 1 98.12 260 ALA A O 1
ATOM 1949 N N . ASP A 1 261 ? 22.047 -31.672 -2.527 1 98.31 261 ASP A N 1
ATOM 1950 C CA . ASP A 1 261 ? 21.469 -32.906 -3.021 1 98.31 261 ASP A CA 1
ATOM 1951 C C . ASP A 1 261 ? 21 -32.781 -4.469 1 98.31 261 ASP A C 1
ATOM 1953 O O . ASP A 1 261 ? 19.875 -32.375 -4.73 1 98.31 261 ASP A O 1
ATOM 1957 N N . LEU A 1 262 ? 21.875 -33.156 -5.355 1 98.56 262 LEU A N 1
ATOM 1958 C CA . LEU A 1 262 ? 21.656 -32.875 -6.77 1 98.56 262 LEU A CA 1
ATOM 1959 C C . LEU A 1 262 ? 20.453 -33.625 -7.301 1 98.56 262 LEU A C 1
ATOM 1961 O O . LEU A 1 262 ? 19.734 -33.156 -8.18 1 98.56 262 LEU A O 1
ATOM 1965 N N . GLU A 1 263 ? 20.266 -34.844 -6.816 1 98.31 263 GLU A N 1
ATOM 1966 C CA . GLU A 1 263 ? 19.109 -35.625 -7.258 1 98.3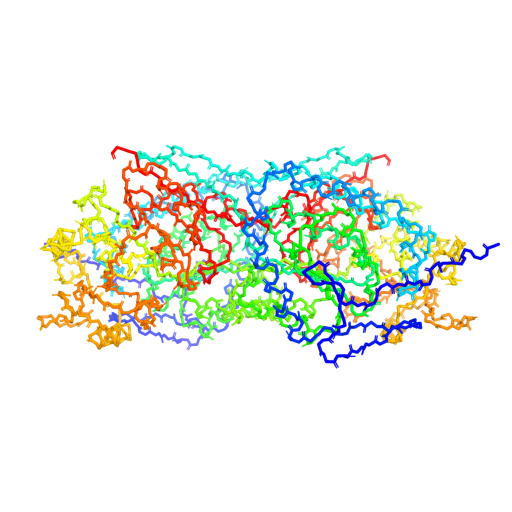1 263 GLU A CA 1
ATOM 1967 C C . GLU A 1 263 ? 17.797 -34.938 -6.879 1 98.31 263 GLU A C 1
ATOM 1969 O O . GLU A 1 263 ? 16.906 -34.781 -7.719 1 98.31 263 GLU A O 1
ATOM 1974 N N . ARG A 1 264 ? 17.734 -34.531 -5.688 1 98 264 ARG A N 1
ATOM 1975 C CA . ARG A 1 264 ? 16.547 -33.812 -5.219 1 98 264 ARG A CA 1
ATOM 1976 C C . ARG A 1 264 ? 16.375 -32.5 -5.957 1 98 264 ARG A C 1
ATOM 1978 O O . ARG A 1 264 ? 15.273 -32.156 -6.398 1 98 264 ARG A O 1
ATOM 1985 N N . ALA A 1 265 ? 17.453 -31.719 -6.008 1 98.69 265 ALA A N 1
ATOM 1986 C CA . ALA A 1 265 ? 17.406 -30.422 -6.672 1 98.69 265 ALA A CA 1
ATOM 1987 C C . ALA A 1 265 ? 16.906 -30.562 -8.109 1 98.69 265 ALA A C 1
ATOM 1989 O O . ALA A 1 265 ? 16.031 -29.812 -8.539 1 98.69 265 ALA A O 1
ATOM 1990 N N . ALA A 1 266 ? 17.469 -31.516 -8.828 1 98.69 266 ALA A N 1
ATOM 1991 C CA . ALA A 1 266 ? 17.094 -31.719 -10.227 1 98.69 266 ALA A CA 1
ATOM 1992 C C . ALA A 1 266 ? 15.625 -32.094 -10.344 1 98.69 266 ALA A C 1
ATOM 1994 O O . ALA A 1 266 ? 14.898 -31.547 -11.164 1 98.69 266 ALA A O 1
ATOM 1995 N N . LYS A 1 267 ? 15.25 -33.062 -9.547 1 98.31 267 LYS A N 1
ATOM 1996 C CA . LYS A 1 267 ? 13.875 -33.531 -9.578 1 98.31 267 LYS A CA 1
ATOM 1997 C C . LYS A 1 267 ? 12.891 -32.406 -9.273 1 98.31 267 LYS A C 1
ATOM 1999 O O . LYS A 1 267 ? 11.914 -32.219 -9.992 1 98.31 267 LYS A O 1
ATOM 2004 N N . GLU A 1 268 ? 13.125 -31.641 -8.25 1 98.38 268 GLU A N 1
ATOM 2005 C CA . GLU A 1 268 ? 12.188 -30.625 -7.777 1 98.38 268 GLU A CA 1
ATOM 2006 C C . GLU A 1 268 ? 12.164 -29.406 -8.711 1 98.38 268 GLU A C 1
ATOM 2008 O O . GLU A 1 268 ? 11.109 -28.828 -8.969 1 98.38 268 GLU A O 1
ATOM 2013 N N . THR A 1 269 ? 13.312 -28.969 -9.18 1 98.62 269 THR A N 1
ATOM 2014 C CA . THR A 1 269 ? 13.336 -27.844 -10.102 1 98.62 269 THR A CA 1
ATOM 2015 C C . THR A 1 269 ? 12.711 -28.219 -11.438 1 98.62 269 THR A C 1
ATOM 2017 O O . THR A 1 269 ? 12.062 -27.391 -12.086 1 98.62 269 THR A O 1
ATOM 2020 N N . ALA A 1 270 ? 12.922 -29.5 -11.859 1 98.44 270 ALA A N 1
ATOM 2021 C CA . ALA A 1 270 ? 12.258 -29.984 -13.07 1 98.44 270 ALA A CA 1
ATOM 2022 C C . ALA A 1 270 ? 10.742 -29.969 -12.914 1 98.44 270 ALA A C 1
ATOM 2024 O O . ALA A 1 270 ? 10.016 -29.547 -13.812 1 98.44 270 ALA A O 1
ATOM 2025 N N . TYR A 1 271 ? 10.344 -30.422 -11.812 1 97.56 271 TYR A N 1
ATOM 2026 C CA . TYR A 1 271 ? 8.914 -30.406 -11.531 1 97.56 271 TYR A CA 1
ATOM 2027 C C . TYR A 1 271 ? 8.352 -29 -11.547 1 97.56 271 TYR A C 1
ATOM 2029 O O . TYR A 1 271 ? 7.254 -28.766 -12.055 1 97.56 271 TYR A O 1
ATOM 2037 N N . SER A 1 272 ? 9.117 -28.078 -10.977 1 97.75 272 SER A N 1
ATOM 2038 C CA . SER A 1 272 ? 8.711 -26.672 -10.938 1 97.75 272 SER A CA 1
ATOM 2039 C C . SER A 1 272 ? 8.406 -26.141 -12.328 1 97.75 272 SER A C 1
ATOM 2041 O O . SER A 1 272 ? 7.438 -25.406 -12.523 1 97.75 272 SER A O 1
ATOM 2043 N N . ILE A 1 273 ? 9.109 -26.516 -13.297 1 97 273 ILE A N 1
ATOM 2044 C CA . ILE A 1 273 ? 8.977 -26.031 -14.664 1 97 273 ILE A CA 1
ATOM 2045 C C . ILE A 1 273 ? 7.891 -26.812 -15.398 1 97 273 ILE A C 1
ATOM 2047 O O . ILE A 1 273 ? 7.176 -26.266 -16.234 1 97 273 ILE A O 1
ATOM 2051 N N . GLN A 1 274 ? 7.805 -28.062 -15.078 1 96.31 274 GLN A N 1
ATOM 2052 C CA . GLN A 1 274 ? 6.91 -28.969 -15.781 1 96.31 274 GLN A CA 1
ATOM 2053 C C . GLN A 1 274 ? 5.469 -28.812 -15.297 1 96.31 274 GLN A C 1
ATOM 2055 O O . GLN A 1 274 ? 4.531 -28.906 -16.094 1 96.31 274 GLN A O 1
ATOM 2060 N N . TRP A 1 275 ? 5.305 -28.562 -14.055 1 94.19 275 TRP A N 1
ATOM 2061 C CA . TRP A 1 275 ? 3.982 -28.5 -13.445 1 94.19 275 TRP A CA 1
ATOM 2062 C C . TRP A 1 275 ? 3.121 -27.438 -14.125 1 94.19 275 TRP A C 1
ATOM 2064 O O . TRP A 1 275 ? 3.596 -26.344 -14.43 1 94.19 275 TRP A O 1
ATOM 2074 N N . ASN A 1 276 ? 1.828 -27.828 -14.453 1 95.19 276 ASN A N 1
ATOM 2075 C CA . ASN A 1 276 ? 0.851 -26.984 -15.148 1 95.19 276 ASN A CA 1
ATOM 2076 C C . ASN A 1 276 ? 1.403 -26.453 -16.469 1 95.19 276 ASN A C 1
ATOM 2078 O O . ASN A 1 276 ? 1.066 -25.344 -16.891 1 95.19 276 ASN A O 1
ATOM 2082 N N . SER A 1 277 ? 2.346 -27.219 -17.062 1 95.75 277 SER A N 1
ATOM 2083 C CA . SER A 1 277 ? 2.994 -26.891 -18.328 1 95.75 277 SER A CA 1
ATOM 2084 C C . SER A 1 277 ? 3.68 -25.531 -18.25 1 95.75 277 SER A C 1
ATOM 2086 O O . SER A 1 277 ? 3.602 -24.734 -19.203 1 95.75 277 SER A O 1
ATOM 2088 N N . GLY A 1 278 ? 4.207 -25.188 -17.109 1 96.25 278 GLY A N 1
ATOM 2089 C CA . GLY A 1 278 ? 5.016 -23.984 -16.906 1 96.25 278 GLY A CA 1
ATOM 2090 C C . GLY A 1 278 ? 4.188 -22.734 -16.703 1 96.25 278 GLY A C 1
ATOM 2091 O O . GLY A 1 278 ? 4.734 -21.641 -16.547 1 96.25 278 GLY A O 1
ATOM 2092 N N . LYS A 1 279 ? 2.857 -22.844 -16.703 1 95.81 279 LYS A N 1
ATOM 2093 C CA . LYS A 1 279 ? 1.976 -21.703 -16.5 1 95.81 279 LYS A CA 1
ATOM 2094 C C . LYS A 1 279 ? 1.858 -21.344 -15.016 1 95.81 279 LYS A C 1
ATOM 2096 O O . LYS A 1 279 ? 0.754 -21.297 -14.469 1 95.81 279 LYS A O 1
ATOM 2101 N N . VAL A 1 280 ? 3.021 -21.062 -14.414 1 96.06 280 VAL A N 1
ATOM 2102 C CA . VAL A 1 280 ? 3.15 -20.812 -12.984 1 96.06 280 VAL A CA 1
ATOM 2103 C C . VAL A 1 280 ? 4.062 -19.609 -12.75 1 96.06 280 VAL A C 1
ATOM 2105 O O . VAL A 1 280 ? 5.219 -19.609 -13.18 1 96.06 280 VAL A O 1
ATOM 2108 N N . CYS A 1 281 ? 3.592 -18.672 -12.047 1 96.44 281 CYS A N 1
ATOM 2109 C CA . CYS A 1 281 ? 4.312 -17.422 -11.867 1 96.44 281 CYS A CA 1
ATOM 2110 C C . CYS A 1 281 ? 5.582 -17.625 -11.055 1 96.44 281 CYS A C 1
ATOM 2112 O O . CYS A 1 281 ? 6.582 -16.938 -11.258 1 96.44 281 CYS A O 1
ATOM 2114 N N . MET A 1 282 ? 5.578 -18.609 -10.156 1 97.19 282 MET A N 1
ATOM 2115 C CA . MET A 1 282 ? 6.734 -18.812 -9.289 1 97.19 282 MET A CA 1
ATOM 2116 C C . MET A 1 282 ? 7.688 -19.844 -9.883 1 97.19 282 MET A C 1
ATOM 2118 O O . MET A 1 282 ? 8.695 -20.188 -9.266 1 97.19 282 MET A O 1
ATOM 2122 N N . ALA A 1 283 ? 7.469 -20.375 -11.008 1 97.62 283 ALA A N 1
ATOM 2123 C CA . ALA A 1 283 ? 8.273 -21.453 -11.578 1 97.62 283 ALA A CA 1
ATOM 2124 C C . ALA A 1 283 ? 9.742 -21.031 -11.695 1 97.62 283 ALA A C 1
ATOM 2126 O O . ALA A 1 283 ? 10.039 -19.891 -12.055 1 97.62 283 ALA A O 1
ATOM 2127 N N . ASN A 1 284 ? 10.641 -21.953 -11.461 1 97.25 284 ASN A N 1
ATOM 2128 C CA . ASN A 1 284 ? 12.07 -21.688 -11.602 1 97.25 284 ASN A CA 1
ATOM 2129 C C . ASN A 1 284 ? 12.508 -21.703 -13.062 1 97.25 284 ASN A C 1
ATOM 2131 O O . ASN A 1 284 ? 13.25 -22.594 -13.484 1 97.25 284 ASN A O 1
ATOM 2135 N N . SER A 1 285 ? 12.219 -20.656 -13.711 1 98.25 285 SER A N 1
ATOM 2136 C CA . SER A 1 285 ? 12.492 -20.609 -15.141 1 98.25 285 SER A CA 1
ATOM 2137 C C . SER A 1 285 ? 13.945 -20.234 -15.406 1 98.25 285 SER A C 1
ATOM 2139 O O . SER A 1 285 ? 14.383 -20.219 -16.562 1 98.25 285 SER A O 1
ATOM 2141 N N . ARG A 1 286 ? 14.734 -19.891 -14.375 1 98.69 286 ARG A N 1
ATOM 2142 C CA . ARG A 1 286 ? 16.188 -19.734 -14.398 1 98.69 286 ARG A CA 1
ATOM 2143 C C . ARG A 1 286 ? 16.844 -20.625 -13.359 1 98.69 286 ARG A C 1
ATOM 2145 O O . ARG A 1 286 ? 16.453 -20.625 -12.188 1 98.69 286 ARG A O 1
ATOM 2152 N N . ILE A 1 287 ? 17.812 -21.375 -13.797 1 98.88 287 ILE A N 1
ATOM 2153 C CA . ILE A 1 287 ? 18.562 -22.203 -12.867 1 98.88 287 ILE A CA 1
ATOM 2154 C C . ILE A 1 287 ? 20.062 -21.922 -13.016 1 98.88 287 ILE A C 1
ATOM 2156 O O . ILE A 1 287 ? 20.578 -21.859 -14.133 1 98.88 287 ILE A O 1
ATOM 2160 N N . TYR A 1 288 ? 20.672 -21.688 -11.961 1 98.94 288 TYR A N 1
ATOM 2161 C CA . TYR A 1 288 ? 22.109 -21.516 -11.898 1 98.94 288 TYR A CA 1
ATOM 2162 C C . TYR A 1 288 ? 22.766 -22.672 -11.156 1 98.94 288 TYR A C 1
ATOM 2164 O O . TYR A 1 288 ? 22.453 -22.938 -9.992 1 98.94 288 TYR A O 1
ATOM 2172 N N . VAL A 1 289 ? 23.703 -23.375 -11.805 1 98.88 289 VAL A N 1
ATOM 2173 C CA . VAL A 1 289 ? 24.344 -24.547 -11.203 1 98.88 289 VAL A CA 1
ATOM 2174 C C . VAL A 1 289 ? 25.844 -24.312 -11.086 1 98.88 289 VAL A C 1
ATOM 2176 O O . VAL A 1 289 ? 26.469 -23.781 -12.008 1 98.88 289 VAL A O 1
ATOM 2179 N N . HIS A 1 290 ? 26.375 -24.641 -9.938 1 98.75 290 HIS A N 1
ATOM 2180 C CA . HIS A 1 290 ? 27.812 -24.531 -9.75 1 98.75 290 HIS A CA 1
ATOM 2181 C C . HIS A 1 290 ? 28.562 -25.328 -10.797 1 98.75 290 HIS A C 1
ATOM 2183 O O . HIS A 1 290 ? 28.172 -26.453 -11.133 1 98.75 290 HIS A O 1
ATOM 2189 N N . ASP A 1 291 ? 29.656 -24.844 -11.25 1 98.38 291 ASP A N 1
ATOM 2190 C CA . ASP A 1 291 ? 30.406 -25.406 -12.367 1 98.38 291 ASP A CA 1
ATOM 2191 C C . ASP A 1 291 ? 30.797 -26.859 -12.07 1 98.38 291 ASP A C 1
ATOM 2193 O O . ASP A 1 291 ? 30.688 -27.719 -12.938 1 98.38 291 ASP A O 1
ATOM 2197 N N . SER A 1 292 ? 31.141 -27.172 -10.836 1 98.25 292 SER A N 1
ATOM 2198 C CA . SER A 1 292 ? 31.609 -28.5 -10.469 1 98.25 292 SER A CA 1
ATOM 2199 C C . SER A 1 292 ? 30.469 -29.516 -10.445 1 98.25 292 SER A C 1
ATOM 2201 O O . SER A 1 292 ? 30.703 -30.719 -10.414 1 98.25 292 SER A O 1
ATOM 2203 N N . ALA A 1 293 ? 29.203 -29.047 -10.477 1 98.31 293 ALA A N 1
ATOM 2204 C CA . ALA A 1 293 ? 28.047 -29.938 -10.391 1 98.31 293 ALA A CA 1
ATOM 2205 C C . ALA A 1 293 ? 27.234 -29.891 -11.68 1 98.31 293 ALA A C 1
ATOM 2207 O O . ALA A 1 293 ? 26.25 -30.641 -11.836 1 98.31 293 ALA A O 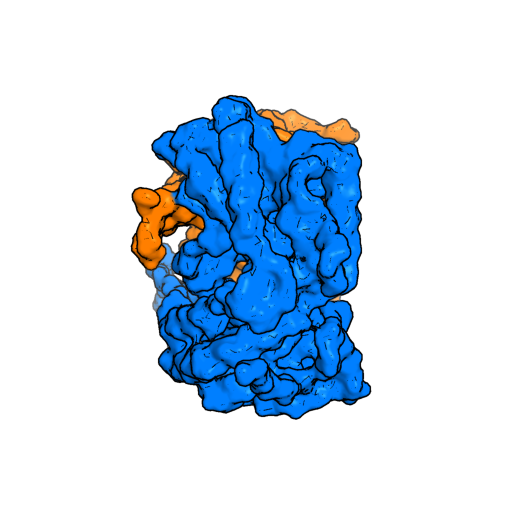1
ATOM 2208 N N . ALA A 1 294 ? 27.578 -29.141 -12.625 1 98.38 294 ALA A N 1
ATOM 2209 C CA . ALA A 1 294 ? 26.75 -28.734 -13.758 1 98.38 294 ALA A CA 1
ATOM 2210 C C . ALA A 1 294 ? 26.391 -29.953 -14.617 1 98.38 294 ALA A C 1
ATOM 2212 O O . ALA A 1 294 ? 25.219 -30.156 -14.945 1 98.38 294 ALA A O 1
ATOM 2213 N N . ASP A 1 295 ? 27.406 -30.734 -14.961 1 98.19 295 ASP A N 1
ATOM 2214 C CA . ASP A 1 295 ? 27.172 -31.875 -15.859 1 98.19 295 ASP A CA 1
ATOM 2215 C C . ASP A 1 295 ? 26.25 -32.906 -15.211 1 98.19 295 ASP A C 1
ATOM 2217 O O . ASP A 1 295 ? 25.281 -33.344 -15.836 1 98.19 295 ASP A O 1
ATOM 2221 N N . ARG A 1 296 ? 26.594 -33.219 -14.031 1 98.56 296 ARG A N 1
ATOM 2222 C CA . ARG A 1 296 ? 25.781 -34.188 -13.32 1 98.56 296 ARG A CA 1
ATOM 2223 C C . ARG A 1 296 ? 24.359 -33.688 -13.125 1 98.56 296 ARG A C 1
ATOM 2225 O O . ARG A 1 296 ? 23.391 -34.438 -13.312 1 98.56 296 ARG A O 1
ATOM 2232 N N . PHE A 1 297 ? 24.234 -32.469 -12.719 1 98.69 297 PHE A N 1
ATOM 2233 C CA . PHE A 1 297 ? 22.906 -31.891 -12.523 1 98.69 297 PHE A CA 1
ATOM 2234 C C . PHE A 1 297 ? 22.109 -31.922 -13.82 1 98.69 297 PHE A C 1
ATOM 2236 O O . PHE A 1 297 ? 20.938 -32.281 -13.812 1 98.69 297 PHE A O 1
ATOM 2243 N N . LEU A 1 298 ? 22.703 -31.453 -14.914 1 98.44 298 LEU A N 1
ATOM 2244 C CA . LEU A 1 298 ? 22 -31.391 -16.203 1 98.44 298 LEU A CA 1
ATOM 2245 C C . LEU A 1 298 ? 21.516 -32.781 -16.609 1 98.44 298 LEU A C 1
ATOM 2247 O O . LEU A 1 298 ? 20.406 -32.906 -17.141 1 98.44 298 LEU A O 1
ATOM 2251 N N . ASP A 1 299 ? 22.344 -33.781 -16.359 1 98.38 299 ASP A N 1
ATOM 2252 C CA . ASP A 1 299 ? 21.953 -35.156 -16.672 1 98.38 299 ASP A CA 1
ATOM 2253 C C . ASP A 1 299 ? 20.75 -35.594 -15.859 1 98.38 299 ASP A C 1
ATOM 2255 O O . ASP A 1 299 ? 19.781 -36.125 -16.406 1 98.38 299 ASP A O 1
ATOM 2259 N N . LEU A 1 300 ? 20.844 -35.344 -14.594 1 98.5 300 LEU A N 1
ATOM 2260 C CA . LEU A 1 300 ? 19.734 -35.688 -13.703 1 98.5 300 LEU A CA 1
ATOM 2261 C C . LEU A 1 300 ? 18.484 -34.906 -14.078 1 98.5 300 LEU A C 1
ATOM 2263 O O . LEU A 1 300 ? 17.375 -35.469 -14.039 1 98.5 300 LEU A O 1
ATOM 2267 N N . PHE A 1 301 ? 18.656 -33.656 -14.438 1 98.44 301 PHE A N 1
ATOM 2268 C CA . PHE A 1 301 ? 17.547 -32.781 -14.812 1 98.44 301 PHE A CA 1
ATOM 2269 C C . PHE A 1 301 ? 16.844 -33.312 -16.062 1 98.44 301 PHE A C 1
ATOM 2271 O O . PHE A 1 301 ? 15.609 -33.406 -16.109 1 98.44 301 PHE A O 1
ATOM 2278 N N . LYS A 1 302 ? 17.578 -33.719 -17.062 1 97.44 302 LYS A N 1
ATOM 2279 C CA . LYS A 1 302 ? 17.031 -34.312 -18.281 1 97.44 302 LYS A CA 1
ATOM 2280 C C . LYS A 1 302 ? 16.25 -35.594 -17.969 1 97.44 302 LYS A C 1
ATOM 2282 O O . LYS A 1 302 ? 15.172 -35.812 -18.516 1 97.44 302 LYS A O 1
ATOM 2287 N N . GLN A 1 303 ? 16.812 -36.312 -17.109 1 97.44 303 GLN A N 1
ATOM 2288 C CA . GLN A 1 303 ? 16.188 -37.594 -16.734 1 97.44 303 GLN A CA 1
ATOM 2289 C C . GLN A 1 303 ? 14.844 -37.375 -16.062 1 97.44 303 GLN A C 1
ATOM 2291 O O . GLN A 1 303 ? 13.938 -38.188 -16.188 1 97.44 303 GLN A O 1
ATOM 2296 N N . SER A 1 304 ? 14.781 -36.281 -15.375 1 96.69 304 SER A N 1
ATOM 2297 C CA . SER A 1 304 ? 13.547 -35.969 -14.656 1 96.69 304 SER A CA 1
ATOM 2298 C C . SER A 1 304 ? 12.383 -35.781 -15.617 1 96.69 304 SER A C 1
ATOM 2300 O O . SER A 1 304 ? 11.219 -35.969 -15.242 1 96.69 304 SER A O 1
ATOM 2302 N N . PHE A 1 305 ? 12.562 -35.469 -16.906 1 95.81 305 PHE A N 1
ATOM 2303 C CA . PHE A 1 305 ? 11.5 -35.188 -17.875 1 95.81 305 PHE A CA 1
ATOM 2304 C C . PHE A 1 305 ? 11.031 -36.5 -18.516 1 95.81 305 PHE A C 1
ATOM 2306 O O . PHE A 1 305 ? 10.047 -36.5 -19.266 1 95.81 305 PHE A O 1
ATOM 2313 N N . GLU A 1 306 ? 11.727 -37.594 -18.172 1 93.81 306 GLU A N 1
ATOM 2314 C CA . GLU A 1 306 ? 11.352 -38.875 -18.734 1 93.81 306 GLU A CA 1
ATOM 2315 C C . GLU A 1 306 ? 9.977 -39.312 -18.25 1 93.81 306 GLU A C 1
ATOM 2317 O O . GLU A 1 306 ? 9.305 -40.125 -18.906 1 93.81 306 GLU A O 1
ATOM 2322 N N . THR A 1 307 ? 9.562 -38.812 -17.156 1 92.94 307 THR A N 1
ATOM 2323 C CA . THR A 1 307 ? 8.289 -39.219 -16.562 1 92.94 307 THR A CA 1
ATOM 2324 C C . THR A 1 307 ? 7.156 -38.344 -17.078 1 92.94 307 THR A C 1
ATOM 2326 O O . THR A 1 307 ? 5.992 -38.562 -16.734 1 92.94 307 THR A O 1
ATOM 2329 N N . VAL A 1 308 ? 7.48 -37.406 -17.906 1 95.69 308 VAL A N 1
ATOM 2330 C CA . VAL A 1 308 ? 6.477 -36.5 -18.406 1 95.69 308 VAL A CA 1
ATOM 2331 C C . VAL A 1 308 ? 5.598 -37.188 -19.438 1 95.69 308 VAL A C 1
ATOM 2333 O O . VAL A 1 308 ? 6.102 -37.781 -20.391 1 95.69 308 VAL A O 1
ATOM 2336 N N . LYS A 1 309 ? 4.352 -37.156 -19.172 1 96.25 309 LYS A N 1
ATOM 2337 C CA . LYS A 1 309 ? 3.346 -37.656 -20.109 1 96.25 309 LYS A CA 1
ATOM 2338 C C . LYS A 1 309 ? 2.506 -36.531 -20.688 1 96.25 309 LYS A C 1
ATOM 2340 O O . LYS A 1 309 ? 1.569 -36.031 -20.047 1 96.25 309 LYS A O 1
ATOM 2345 N N . ILE A 1 310 ? 2.746 -36.156 -21.922 1 95.94 310 ILE A N 1
ATOM 2346 C CA . ILE A 1 310 ? 2.105 -35.062 -22.609 1 95.94 310 ILE A CA 1
ATOM 2347 C C . ILE A 1 310 ? 0.853 -35.562 -23.328 1 95.94 310 ILE A C 1
ATOM 2349 O O . ILE A 1 310 ? 0.865 -36.625 -23.953 1 95.94 310 ILE A O 1
ATOM 2353 N N . GLY A 1 311 ? -0.222 -34.875 -23.125 1 95.12 311 GLY A N 1
ATOM 2354 C CA . GLY A 1 311 ? -1.414 -35.281 -23.844 1 95.12 311 GLY A CA 1
ATOM 2355 C C . GLY A 1 311 ? -2.674 -34.594 -23.375 1 95.12 311 GLY A C 1
ATOM 2356 O O . GLY A 1 311 ? -2.623 -33.438 -22.938 1 95.12 311 GLY A O 1
ATOM 2357 N N . ASP A 1 312 ? -3.809 -35.281 -23.562 1 94.12 312 ASP A N 1
ATOM 2358 C CA . ASP A 1 312 ? -5.125 -34.781 -23.172 1 94.12 312 ASP A CA 1
ATOM 2359 C C . ASP A 1 312 ? -5.207 -34.562 -21.656 1 94.12 312 ASP A C 1
ATOM 2361 O O . ASP A 1 312 ? -5.074 -35.5 -20.891 1 94.12 312 ASP A O 1
ATOM 2365 N N . PRO A 1 313 ? -5.453 -33.344 -21.281 1 93.94 313 PRO A N 1
ATOM 2366 C CA . PRO A 1 313 ? -5.449 -33.031 -19.844 1 93.94 313 PRO A CA 1
ATOM 2367 C C . PRO A 1 313 ? -6.562 -33.75 -19.094 1 93.94 313 PRO A C 1
ATOM 2369 O O . PRO A 1 313 ? -6.547 -33.812 -17.859 1 93.94 313 PRO A O 1
ATOM 2372 N N . LEU A 1 314 ? -7.527 -34.312 -19.812 1 93.38 314 LEU A N 1
ATOM 2373 C CA . LEU A 1 314 ? -8.609 -35.062 -19.172 1 93.38 314 LEU A CA 1
ATOM 2374 C C . LEU A 1 314 ? -8.195 -36.5 -18.906 1 93.38 314 LEU A C 1
ATOM 2376 O O . LEU A 1 314 ? -8.875 -37.219 -18.172 1 93.38 314 LEU A O 1
ATOM 2380 N N . ASP A 1 315 ? -7.098 -36.938 -19.516 1 95.31 315 ASP A N 1
ATOM 2381 C CA . ASP A 1 315 ? -6.543 -38.25 -19.266 1 95.31 315 ASP A CA 1
ATOM 2382 C C . ASP A 1 315 ? -5.832 -38.312 -17.922 1 95.31 315 ASP A C 1
ATOM 2384 O O . ASP A 1 315 ? -4.867 -37.562 -17.688 1 95.31 315 ASP A O 1
ATOM 2388 N N . PRO A 1 316 ? -6.281 -39.188 -17.031 1 94.38 316 PRO A N 1
ATOM 2389 C CA . PRO A 1 316 ? -5.699 -39.219 -15.688 1 94.38 316 PRO A CA 1
ATOM 2390 C C . PRO A 1 316 ? -4.223 -39.625 -15.703 1 94.38 316 PRO A C 1
ATOM 2392 O O . PRO A 1 316 ? -3.539 -39.5 -14.68 1 94.38 316 PRO A O 1
ATOM 2395 N N . ASN A 1 317 ? -3.727 -40.094 -16.859 1 95.88 317 ASN A N 1
ATOM 2396 C CA . ASN A 1 317 ? -2.328 -40.5 -16.953 1 95.88 317 ASN A CA 1
ATOM 2397 C C . ASN A 1 317 ? -1.442 -39.375 -17.453 1 95.88 317 ASN A C 1
ATOM 2399 O O . ASN A 1 317 ? -0.215 -39.469 -17.406 1 95.88 317 ASN A O 1
ATOM 2403 N N . VAL A 1 318 ? -2.08 -38.344 -17.906 1 96.44 318 VAL A N 1
ATOM 2404 C CA . VAL A 1 318 ? -1.357 -37.188 -18.438 1 96.44 318 VAL A CA 1
ATOM 2405 C C . VAL A 1 318 ? -0.98 -36.25 -17.312 1 96.44 318 VAL A C 1
ATOM 2407 O O . VAL A 1 318 ? -1.794 -35.969 -16.422 1 96.44 318 VAL A O 1
ATOM 2410 N N . ASN A 1 319 ? 0.294 -35.812 -17.281 1 96.75 319 ASN A N 1
ATOM 2411 C CA . ASN A 1 319 ? 0.717 -34.844 -16.281 1 96.75 319 ASN A CA 1
ATOM 2412 C C . ASN A 1 319 ? 1.308 -33.594 -16.906 1 96.75 319 ASN A C 1
ATOM 2414 O O . ASN A 1 319 ? 1.903 -32.75 -16.219 1 96.75 319 ASN A O 1
ATOM 2418 N N . HIS A 1 320 ? 1.215 -33.438 -18.156 1 96.75 320 HIS A N 1
ATOM 2419 C CA . HIS A 1 320 ? 1.645 -32.281 -18.922 1 96.75 320 HIS A CA 1
ATOM 2420 C C . HIS A 1 320 ? 0.673 -31.953 -20.047 1 96.75 320 HIS A C 1
ATOM 2422 O O . HIS A 1 320 ? 0.674 -32.625 -21.078 1 96.75 320 HIS A O 1
ATOM 2428 N N . GLY A 1 321 ? -0.145 -30.922 -19.844 1 95.69 321 GLY A N 1
ATOM 2429 C CA . GLY A 1 321 ? -1.194 -30.562 -20.781 1 95.69 321 GLY A CA 1
ATOM 2430 C C . GLY A 1 321 ? -0.768 -29.516 -21.781 1 95.69 321 GLY A C 1
ATOM 2431 O O . GLY A 1 321 ? 0.402 -29.125 -21.828 1 95.69 321 GLY A O 1
ATOM 2432 N N . PRO A 1 322 ? -1.668 -29.125 -22.656 1 94.81 322 PRO A N 1
ATOM 2433 C CA . PRO A 1 322 ? -1.387 -28.078 -23.641 1 94.81 322 PRO A CA 1
ATOM 2434 C C . PRO A 1 322 ? -1.378 -26.688 -23.031 1 94.81 322 PRO A C 1
ATOM 2436 O O . PRO A 1 322 ? -1.799 -26.5 -21.891 1 94.81 322 PRO A O 1
ATOM 2439 N N . GLN A 1 323 ? -0.78 -25.766 -23.781 1 94.44 323 GLN A N 1
ATOM 2440 C CA . GLN A 1 323 ? -0.962 -24.359 -23.438 1 94.44 323 GLN A CA 1
ATOM 2441 C C . GLN A 1 323 ? -2.422 -23.938 -23.578 1 94.44 323 GLN A C 1
ATOM 2443 O O . GLN A 1 323 ? -3.207 -24.625 -24.234 1 94.44 323 GLN A O 1
ATOM 2448 N N . GLU A 1 324 ? -2.861 -22.859 -22.938 1 90.75 324 GLU A N 1
ATOM 2449 C CA . GLU A 1 324 ? -4.273 -22.547 -22.734 1 90.75 324 GLU A CA 1
ATOM 2450 C C . GLU A 1 324 ? -4.91 -22.062 -24.031 1 90.75 324 GLU A C 1
ATOM 2452 O O . GLU A 1 324 ? -6.113 -22.219 -24.25 1 90.75 324 GLU A O 1
ATOM 2457 N N . ASP A 1 325 ? -4.117 -21.375 -24.891 1 91.06 325 ASP A N 1
ATOM 2458 C CA . ASP A 1 325 ? -4.688 -20.922 -26.156 1 91.06 325 ASP A CA 1
ATOM 2459 C C . ASP A 1 325 ? -3.596 -20.656 -27.188 1 91.06 325 ASP A C 1
ATOM 2461 O O . ASP A 1 325 ? -2.41 -20.828 -26.906 1 91.06 325 ASP A O 1
ATOM 2465 N N . HIS A 1 326 ? -4.109 -20.266 -28.375 1 92.5 326 HIS A N 1
ATOM 2466 C CA . HIS A 1 326 ? -3.213 -20.031 -29.5 1 92.5 326 HIS A CA 1
ATOM 2467 C C . HIS A 1 326 ? -2.291 -18.844 -29.234 1 92.5 326 HIS A C 1
ATOM 2469 O O . HIS A 1 326 ? -1.112 -18.875 -29.594 1 92.5 326 HIS A O 1
ATOM 2475 N N . VAL A 1 327 ? -2.781 -17.891 -28.609 1 92.12 327 VAL A N 1
ATOM 2476 C CA . VAL A 1 327 ? -2.012 -16.672 -28.328 1 92.12 327 VAL A CA 1
ATOM 2477 C C . VAL A 1 327 ? -0.816 -17.016 -27.438 1 92.12 327 VAL A C 1
ATOM 2479 O O . VAL A 1 327 ? 0.316 -16.625 -27.75 1 92.12 327 VAL A O 1
ATOM 2482 N N . GLN A 1 328 ? -1.056 -17.672 -26.375 1 93.62 328 GLN A N 1
ATOM 2483 C CA . GLN A 1 328 ? 0.027 -18.047 -25.469 1 93.62 328 GLN A CA 1
ATOM 2484 C C . GLN A 1 328 ? 0.995 -19.016 -26.156 1 93.62 328 GLN A C 1
ATOM 2486 O O . GLN A 1 328 ? 2.207 -18.938 -25.938 1 93.62 328 GLN A O 1
ATOM 2491 N N . PHE A 1 329 ? 0.446 -19.922 -26.938 1 95.62 329 PHE A N 1
ATOM 2492 C CA . PHE A 1 329 ? 1.282 -20.859 -27.672 1 95.62 329 PHE A CA 1
ATOM 2493 C C . PHE A 1 329 ? 2.254 -20.109 -28.578 1 95.62 329 PHE A C 1
ATOM 2495 O O . PHE A 1 329 ? 3.453 -20.391 -28.578 1 95.62 329 PHE A O 1
ATOM 2502 N N . GLU A 1 330 ? 1.737 -19.141 -29.281 1 96.62 330 GLU A N 1
ATOM 2503 C CA . GLU A 1 330 ? 2.568 -18.359 -30.188 1 96.62 330 GLU A CA 1
ATOM 2504 C C . GLU A 1 330 ? 3.576 -17.516 -29.422 1 96.62 330 GLU A C 1
ATOM 2506 O O . GLU A 1 330 ? 4.703 -17.312 -29.875 1 96.62 330 GLU A O 1
ATOM 2511 N N . ASN A 1 331 ? 3.17 -17.031 -28.344 1 96.56 331 ASN A N 1
ATOM 2512 C CA . ASN A 1 331 ? 4.086 -16.281 -27.5 1 96.56 331 ASN A CA 1
ATOM 2513 C C . ASN A 1 331 ? 5.273 -17.125 -27.062 1 96.56 331 ASN A C 1
ATOM 2515 O O . ASN A 1 331 ? 6.418 -16.688 -27.141 1 96.56 331 ASN A O 1
ATOM 2519 N N . ILE A 1 332 ? 5 -18.297 -26.562 1 97.75 332 ILE A N 1
ATOM 2520 C CA . ILE A 1 332 ? 6.059 -19.188 -26.109 1 97.75 332 ILE A CA 1
ATOM 2521 C C . ILE A 1 332 ? 6.945 -19.578 -27.281 1 97.75 332 ILE A C 1
ATOM 2523 O O . ILE A 1 332 ? 8.164 -19.719 -27.141 1 97.75 332 ILE A O 1
ATOM 2527 N N . LYS A 1 333 ? 6.324 -19.781 -28.422 1 97.19 333 LYS A N 1
ATOM 2528 C CA . LYS A 1 333 ? 7.082 -20.094 -29.625 1 97.19 333 LYS A CA 1
ATOM 2529 C C . LYS A 1 333 ? 8.117 -19.016 -29.922 1 97.19 333 LYS A C 1
ATOM 2531 O O . LYS A 1 333 ? 9.25 -19.312 -30.312 1 97.19 333 LYS A O 1
ATOM 2536 N N . LYS A 1 334 ? 7.719 -17.797 -29.766 1 98.06 334 LYS A N 1
ATOM 2537 C CA . LYS A 1 334 ? 8.664 -16.688 -29.938 1 98.06 334 LYS A CA 1
ATOM 2538 C C . LYS A 1 334 ? 9.852 -16.828 -28.984 1 98.06 334 LYS A C 1
ATOM 2540 O O . LYS A 1 334 ? 10.992 -16.578 -29.375 1 98.06 334 LYS A O 1
ATOM 2545 N N . TYR A 1 335 ? 9.625 -17.203 -27.781 1 98.31 335 TYR A N 1
ATOM 2546 C CA . TYR A 1 335 ? 10.703 -17.344 -26.812 1 98.31 335 TYR A CA 1
ATOM 2547 C C . TYR A 1 335 ? 11.555 -18.578 -27.141 1 98.31 335 TYR A C 1
ATOM 2549 O O . TYR A 1 335 ? 12.766 -18.578 -26.891 1 98.31 335 TYR A O 1
ATOM 2557 N N . LEU A 1 336 ? 10.914 -19.594 -27.672 1 98.25 336 LEU A N 1
ATOM 2558 C CA . LEU A 1 336 ? 11.695 -20.734 -28.141 1 98.25 336 LEU A CA 1
ATOM 2559 C C . LEU A 1 336 ? 12.695 -20.297 -29.203 1 98.25 336 LEU A C 1
ATOM 2561 O O . LEU A 1 336 ? 13.859 -20.703 -29.188 1 98.25 336 LEU A O 1
ATOM 2565 N N . ASP A 1 337 ? 12.234 -19.453 -30.078 1 98.31 337 ASP A N 1
ATOM 2566 C CA . ASP A 1 337 ? 13.102 -18.938 -31.141 1 98.31 337 ASP A CA 1
ATOM 2567 C C . ASP A 1 337 ? 14.227 -18.094 -30.547 1 98.31 337 ASP A C 1
ATOM 2569 O O . ASP A 1 337 ? 15.383 -18.203 -30.969 1 98.31 337 ASP A O 1
ATOM 2573 N N . ILE A 1 338 ? 13.922 -17.281 -29.625 1 98.56 338 ILE A N 1
ATOM 2574 C CA . ILE A 1 338 ? 14.922 -16.453 -28.953 1 98.56 338 ILE A CA 1
ATOM 2575 C C . ILE A 1 338 ? 15.945 -17.344 -28.25 1 98.56 338 ILE A C 1
ATOM 2577 O O . ILE A 1 338 ? 17.156 -17.109 -28.344 1 98.56 338 ILE A O 1
ATOM 2581 N N . GLY A 1 339 ? 15.445 -18.375 -27.547 1 98.31 339 GLY A N 1
ATOM 2582 C CA . GLY A 1 339 ? 16.328 -19.297 -26.875 1 98.31 339 GLY A CA 1
ATOM 2583 C C . GLY A 1 339 ? 17.297 -20 -27.812 1 98.31 339 GLY A C 1
ATOM 2584 O O . GLY A 1 339 ? 18.469 -20.172 -27.5 1 98.31 339 GLY A O 1
ATOM 2585 N N . LYS A 1 340 ? 16.766 -20.391 -28.969 1 98.06 340 LYS A N 1
ATOM 2586 C CA . LYS A 1 340 ? 17.609 -21.047 -29.969 1 98.06 340 LYS A CA 1
ATOM 2587 C C . LYS A 1 340 ? 18.656 -20.109 -30.531 1 98.06 340 LYS A C 1
ATOM 2589 O O . LYS A 1 340 ? 19.766 -20.516 -30.859 1 98.06 340 LYS A O 1
ATOM 2594 N N . ARG A 1 341 ? 18.25 -18.891 -30.672 1 98.25 341 ARG A N 1
ATOM 2595 C CA . ARG A 1 341 ? 19.156 -17.875 -31.219 1 98.25 341 ARG A CA 1
ATOM 2596 C C . ARG A 1 341 ? 20.25 -17.516 -30.203 1 98.25 341 ARG A C 1
ATOM 2598 O O . ARG A 1 341 ? 21.422 -17.422 -30.562 1 98.25 341 ARG A O 1
ATOM 2605 N N . ASP A 1 342 ? 19.859 -17.312 -28.969 1 98.5 342 ASP A N 1
ATOM 2606 C CA . ASP A 1 342 ? 20.766 -16.719 -27.984 1 98.5 342 ASP A CA 1
ATOM 2607 C C . ASP A 1 342 ? 21.516 -17.812 -27.203 1 98.5 342 ASP A C 1
ATOM 2609 O O . ASP A 1 342 ? 22.609 -17.578 -26.719 1 98.5 342 ASP A O 1
ATOM 2613 N N . GLY A 1 343 ? 20.922 -18.938 -27.062 1 98.38 343 GLY A N 1
ATOM 2614 C CA . GLY A 1 343 ? 21.469 -20.047 -26.297 1 98.38 343 GLY A CA 1
ATOM 2615 C C . GLY A 1 343 ? 21.547 -21.328 -27.078 1 98.38 343 GLY A C 1
ATOM 2616 O O . GLY A 1 343 ? 21.75 -21.328 -28.297 1 98.38 343 GLY A O 1
ATOM 2617 N N . LYS A 1 344 ? 21.531 -22.484 -26.312 1 98.44 344 LYS A N 1
ATOM 2618 C CA . LYS A 1 344 ? 21.594 -23.812 -26.922 1 98.44 344 LYS A CA 1
ATOM 2619 C C . LYS A 1 344 ? 20.469 -24.703 -26.422 1 98.44 344 LYS A C 1
ATOM 2621 O O . LYS A 1 344 ? 20.328 -24.922 -25.219 1 98.44 344 LYS A O 1
ATOM 2626 N N . LEU A 1 345 ? 19.641 -25.141 -27.344 1 98.25 345 LEU A N 1
ATOM 2627 C CA . LEU A 1 345 ? 18.562 -26.062 -27.016 1 98.25 345 LEU A CA 1
ATOM 2628 C C . LEU A 1 345 ? 19.109 -27.438 -26.672 1 98.25 345 LEU A C 1
ATOM 2630 O O . LEU A 1 345 ? 19.844 -28.031 -27.469 1 98.25 345 LEU A O 1
ATOM 2634 N N . VAL A 1 346 ? 18.828 -27.906 -25.547 1 97.19 346 VAL A N 1
ATOM 2635 C CA . VAL A 1 346 ? 19.312 -29.219 -25.109 1 97.19 346 VAL A CA 1
ATOM 2636 C C . VAL A 1 346 ? 18.219 -30.266 -25.312 1 97.19 346 VAL A C 1
ATOM 2638 O O . VAL A 1 346 ? 18.484 -31.344 -25.859 1 97.19 346 VAL A O 1
ATOM 2641 N N . VAL A 1 347 ? 17.125 -30 -24.766 1 95.38 347 VAL A N 1
ATOM 2642 C CA . VAL A 1 347 ? 15.961 -30.859 -24.922 1 95.38 347 VAL A CA 1
ATOM 2643 C C . VAL A 1 347 ? 14.695 -30.016 -25.062 1 95.38 347 VAL A C 1
ATOM 2645 O O . VAL A 1 347 ? 14.648 -28.875 -24.578 1 95.38 347 VAL A O 1
ATOM 2648 N N . GLY A 1 348 ? 13.664 -30.594 -25.797 1 95.62 348 GLY A N 1
ATOM 2649 C CA . GLY A 1 348 ? 12.336 -30.016 -25.75 1 95.62 348 GLY A CA 1
ATOM 2650 C C . GLY A 1 348 ? 11.969 -29.297 -27.047 1 95.62 348 GLY A C 1
ATOM 2651 O O . GLY A 1 348 ? 12.438 -29.672 -28.125 1 95.62 348 GLY A O 1
ATOM 2652 N N . GLY A 1 349 ? 11.055 -28.297 -26.953 1 94.31 349 GLY A N 1
ATOM 2653 C CA . GLY A 1 349 ? 10.477 -27.609 -28.094 1 94.31 349 GLY A CA 1
ATOM 2654 C C . GLY A 1 349 ? 9.008 -27.938 -28.297 1 94.31 349 GLY A C 1
ATOM 2655 O O . GLY A 1 349 ? 8.336 -28.406 -27.391 1 94.31 349 GLY A O 1
ATOM 2656 N N . ILE A 1 350 ? 8.57 -27.578 -29.5 1 92.88 350 ILE A N 1
ATOM 2657 C CA . ILE A 1 350 ? 7.18 -27.828 -29.844 1 92.88 350 ILE A CA 1
ATOM 2658 C C . ILE A 1 350 ? 6.965 -29.312 -30.094 1 92.88 350 ILE A C 1
ATOM 2660 O O . ILE A 1 350 ? 7.797 -29.969 -30.734 1 92.88 350 ILE A O 1
ATOM 2664 N N . SER A 1 351 ? 5.844 -29.766 -29.578 1 87.06 351 SER A N 1
ATOM 2665 C CA . SER A 1 351 ? 5.531 -31.172 -29.812 1 87.06 351 SER A CA 1
ATOM 2666 C C . SER A 1 351 ? 5.16 -31.422 -31.266 1 87.06 351 SER A C 1
ATOM 2668 O O . SER A 1 351 ? 4.281 -30.766 -31.812 1 87.06 351 SER A O 1
ATOM 2670 N N . ASP A 1 352 ? 5.777 -32.281 -31.844 1 80.88 352 ASP A N 1
ATOM 2671 C CA . ASP A 1 352 ? 5.535 -32.594 -33.25 1 80.88 352 ASP A CA 1
ATOM 2672 C C . ASP A 1 352 ? 4.469 -33.688 -33.406 1 80.88 352 ASP A C 1
ATOM 2674 O O . ASP A 1 352 ? 3.887 -33.844 -34.469 1 80.88 352 ASP A O 1
ATOM 2678 N N . ASP A 1 353 ? 4.195 -34.281 -32.438 1 81.88 353 ASP A N 1
ATOM 2679 C CA . ASP A 1 353 ? 3.402 -35.5 -32.562 1 81.88 353 ASP A CA 1
ATOM 2680 C C . ASP A 1 353 ? 1.965 -35.25 -32.094 1 81.88 353 ASP A C 1
ATOM 2682 O O . ASP A 1 353 ? 1.112 -36.125 -32.25 1 81.88 353 ASP A O 1
ATOM 2686 N N . LEU A 1 354 ? 1.796 -34.219 -31.578 1 85.06 354 LEU A N 1
ATOM 2687 C CA . LEU A 1 354 ? 0.461 -33.969 -31.031 1 85.06 354 LEU A CA 1
ATOM 2688 C C . LEU A 1 354 ? -0.169 -32.75 -31.688 1 85.06 354 LEU A C 1
ATOM 2690 O O . LEU A 1 354 ? 0.509 -31.734 -31.922 1 85.06 354 LEU A O 1
ATOM 2694 N N . ASP A 1 355 ? -1.343 -32.906 -31.984 1 86.75 355 ASP A N 1
ATOM 2695 C CA . ASP A 1 355 ? -2.109 -31.766 -32.469 1 86.75 355 ASP A CA 1
ATOM 2696 C C . ASP A 1 355 ? -2.559 -30.891 -31.281 1 86.75 355 ASP A C 1
ATOM 2698 O O . ASP A 1 355 ? -3.014 -31.406 -30.266 1 86.75 355 ASP A O 1
ATOM 2702 N N . GLY A 1 356 ? -2.254 -29.641 -31.453 1 90.56 356 GLY A N 1
ATOM 2703 C CA . GLY A 1 356 ? -2.678 -28.719 -30.422 1 90.56 356 GLY A CA 1
ATOM 2704 C C . GLY A 1 356 ? -1.549 -27.859 -29.891 1 90.56 356 GLY A C 1
ATOM 2705 O O . GLY A 1 356 ? -0.509 -27.719 -30.547 1 90.56 356 GLY A O 1
ATOM 2706 N N . TYR A 1 357 ? -1.781 -27.234 -28.797 1 93.88 357 TYR A N 1
ATOM 2707 C CA . TYR A 1 357 ? -0.857 -26.25 -28.25 1 93.88 357 TYR A CA 1
ATOM 2708 C C . TYR A 1 357 ? 0.093 -26.891 -27.25 1 93.88 357 TYR A C 1
ATOM 2710 O O . TYR A 1 357 ? 0.227 -26.422 -26.109 1 93.88 357 TYR A O 1
ATOM 2718 N N . PHE A 1 358 ? 0.746 -28 -27.719 1 96.44 358 PHE A N 1
ATOM 2719 C CA . PHE A 1 358 ? 1.608 -28.766 -26.828 1 96.44 358 PHE A CA 1
ATOM 2720 C C . PHE A 1 358 ? 3.062 -28.344 -26.984 1 96.44 358 PHE A C 1
ATOM 2722 O O . PHE A 1 358 ? 3.611 -28.375 -28.078 1 96.44 358 PHE A O 1
ATOM 2729 N N . ILE A 1 359 ? 3.654 -27.922 -25.922 1 97.12 359 ILE A N 1
ATOM 2730 C CA . ILE A 1 359 ? 5.07 -27.578 -25.828 1 97.12 359 ILE A CA 1
ATOM 2731 C C . ILE A 1 359 ? 5.742 -28.469 -24.781 1 97.12 359 ILE A C 1
ATOM 2733 O O . ILE A 1 359 ? 5.273 -28.578 -23.641 1 97.12 359 ILE A O 1
ATOM 2737 N N . LYS A 1 360 ? 6.789 -29.141 -25.141 1 96.69 360 LYS A N 1
ATOM 2738 C CA . LYS A 1 360 ? 7.523 -30 -24.219 1 96.69 360 LYS A CA 1
ATOM 2739 C C . LYS A 1 360 ? 8.352 -29.188 -23.234 1 96.69 360 LYS A C 1
ATOM 2741 O O . LYS A 1 360 ? 8.766 -28.062 -23.547 1 96.69 360 LYS A O 1
ATOM 2746 N N . PRO A 1 361 ? 8.555 -29.766 -22 1 97.56 361 PRO A N 1
ATOM 2747 C CA . PRO A 1 361 ? 9.562 -29.094 -21.172 1 97.56 361 PRO A CA 1
ATOM 2748 C C . PRO A 1 361 ? 10.875 -28.859 -21.922 1 97.56 361 PRO A C 1
ATOM 2750 O O . PRO A 1 361 ? 11.391 -29.781 -22.562 1 97.56 361 PRO A O 1
ATOM 2753 N N . THR A 1 362 ? 11.336 -27.641 -21.859 1 98.38 362 THR A N 1
ATOM 2754 C CA . THR A 1 362 ? 12.43 -27.234 -22.734 1 98.38 362 THR A CA 1
ATOM 2755 C C . THR A 1 362 ? 13.586 -26.656 -21.922 1 98.38 362 THR A C 1
ATOM 2757 O O . THR A 1 362 ? 13.383 -25.844 -21.031 1 98.38 362 THR A O 1
ATOM 2760 N N . ILE A 1 363 ? 14.781 -27.172 -22.281 1 98.62 363 ILE A N 1
ATOM 2761 C CA . ILE A 1 363 ? 15.984 -26.734 -21.578 1 98.62 363 ILE A CA 1
ATOM 2762 C C . ILE A 1 363 ? 16.891 -25.969 -22.547 1 98.62 363 ILE A C 1
ATOM 2764 O O . ILE A 1 363 ? 17.281 -26.5 -23.594 1 98.62 363 ILE A O 1
ATOM 2768 N N . PHE A 1 364 ? 17.156 -24.75 -22.219 1 98.81 364 PHE A N 1
ATOM 2769 C CA . PHE A 1 364 ? 18.234 -24.016 -22.859 1 98.81 364 PHE A CA 1
ATOM 2770 C C . PHE A 1 364 ? 19.438 -23.891 -21.938 1 98.81 364 PHE A C 1
ATOM 2772 O O . PHE A 1 364 ? 19.281 -23.734 -20.719 1 98.81 364 PHE A O 1
ATOM 2779 N N . VAL A 1 365 ? 20.641 -23.984 -22.453 1 98.62 365 VAL A N 1
ATOM 2780 C CA . VAL A 1 365 ? 21.875 -23.734 -21.719 1 98.62 365 VAL A CA 1
ATOM 2781 C C . VAL A 1 365 ? 22.688 -22.656 -22.438 1 98.62 365 VAL A C 1
ATOM 2783 O O . VAL A 1 365 ? 22.359 -22.266 -23.562 1 98.62 365 VAL A O 1
ATOM 2786 N N . GLU A 1 366 ? 23.625 -22.078 -21.719 1 98.25 366 GLU A N 1
ATOM 2787 C CA . GLU A 1 366 ? 24.562 -21.094 -22.25 1 98.25 366 GLU A CA 1
ATOM 2788 C C . GLU A 1 366 ? 23.812 -19.859 -22.75 1 98.25 366 GLU A C 1
ATOM 2790 O O . GLU A 1 366 ? 24.172 -19.281 -23.781 1 98.25 366 GLU A O 1
ATOM 2795 N N . THR A 1 367 ? 22.734 -19.562 -22.172 1 98.62 367 THR A N 1
ATOM 2796 C CA . THR A 1 367 ? 21.969 -18.375 -22.531 1 98.62 367 THR A CA 1
ATOM 2797 C C . THR A 1 367 ? 22.578 -17.125 -21.891 1 98.62 367 THR A C 1
ATOM 2799 O O . THR A 1 367 ? 22.734 -17.078 -20.656 1 98.62 367 THR A O 1
ATOM 2802 N N . PRO A 1 368 ? 22.906 -16.125 -22.656 1 98.44 368 PRO A N 1
ATOM 2803 C CA . PRO A 1 368 ? 23.406 -14.891 -22.047 1 98.44 368 PRO A CA 1
ATOM 2804 C C . PRO A 1 368 ? 22.406 -14.258 -21.078 1 98.44 368 PRO A C 1
ATOM 2806 O O . PRO A 1 368 ? 21.203 -14.25 -21.359 1 98.44 368 PRO A O 1
ATOM 2809 N N . GLU A 1 369 ? 22.938 -13.766 -20 1 97.5 369 GLU A N 1
ATOM 2810 C CA . GLU A 1 369 ? 22.094 -13.203 -18.953 1 97.5 369 GLU A CA 1
ATOM 2811 C C . GLU A 1 369 ? 21.266 -12.031 -19.484 1 97.5 369 GLU A C 1
ATOM 2813 O O . GLU A 1 369 ? 20.172 -11.75 -18.984 1 97.5 369 GLU A O 1
ATOM 2818 N N . LYS A 1 370 ? 21.688 -11.336 -20.484 1 97.19 370 LYS A N 1
ATOM 2819 C CA . LYS A 1 370 ? 21.016 -10.156 -21.031 1 97.19 370 LYS A CA 1
ATOM 2820 C C . LYS A 1 370 ? 19.938 -10.539 -22.031 1 97.19 370 LYS A C 1
ATOM 2822 O O . LYS A 1 370 ? 19.156 -9.688 -22.453 1 97.19 370 LYS A O 1
ATOM 2827 N N . SER A 1 371 ? 19.906 -11.867 -22.391 1 98.31 371 SER A N 1
ATOM 2828 C CA . SER A 1 371 ? 18.891 -12.328 -23.344 1 98.31 371 SER A CA 1
ATOM 2829 C C . SER A 1 371 ? 17.484 -12.039 -22.844 1 98.31 371 SER A C 1
ATOM 2831 O O . SER A 1 371 ? 17.219 -12.125 -21.641 1 98.31 371 SER A O 1
ATOM 2833 N N . GLN A 1 372 ? 16.594 -11.766 -23.781 1 98.06 372 GLN A N 1
ATOM 2834 C CA . GLN A 1 372 ? 15.203 -11.477 -23.453 1 98.06 372 GLN A CA 1
ATOM 2835 C C . GLN A 1 372 ? 14.555 -12.656 -22.734 1 98.06 372 GLN A C 1
ATOM 2837 O O . GLN A 1 372 ? 13.727 -12.469 -21.828 1 98.06 372 GLN A O 1
ATOM 2842 N N . ILE A 1 373 ? 14.898 -13.859 -23.109 1 98.38 373 ILE A N 1
ATOM 2843 C CA . ILE A 1 373 ? 14.305 -15.055 -22.516 1 98.38 373 ILE A CA 1
ATOM 2844 C C . ILE A 1 373 ? 14.758 -15.195 -21.062 1 98.38 373 ILE A C 1
ATOM 2846 O O . ILE A 1 373 ? 14.117 -15.906 -20.281 1 98.38 373 ILE A O 1
ATOM 2850 N N . MET A 1 374 ? 15.852 -14.516 -20.641 1 98.19 374 MET A N 1
ATOM 2851 C CA . MET A 1 374 ? 16.328 -14.523 -19.266 1 98.19 374 MET A CA 1
ATOM 2852 C C . MET A 1 374 ? 15.648 -13.414 -18.453 1 98.19 374 MET A C 1
ATOM 2854 O O . MET A 1 374 ? 15.656 -13.453 -17.219 1 98.19 374 MET A O 1
ATOM 2858 N N . LYS A 1 375 ? 15.023 -12.453 -19.141 1 97.25 375 LYS A N 1
ATOM 2859 C CA . LYS A 1 375 ? 14.5 -11.266 -18.469 1 97.25 375 LYS A CA 1
ATOM 2860 C C . LYS A 1 375 ? 12.977 -11.312 -18.391 1 97.25 375 LYS A C 1
ATOM 2862 O O . LYS A 1 375 ? 12.398 -10.883 -17.391 1 97.25 375 LYS A O 1
ATOM 2867 N N . ASP A 1 376 ? 12.352 -11.852 -19.375 1 97.25 376 ASP A N 1
ATOM 2868 C CA . ASP A 1 376 ? 10.891 -11.828 -19.469 1 97.25 376 ASP A CA 1
ATOM 2869 C C . ASP A 1 376 ? 10.281 -13.055 -18.797 1 97.25 376 ASP A C 1
ATOM 2871 O O . ASP A 1 376 ? 10.898 -14.117 -18.75 1 97.25 376 ASP A O 1
ATOM 2875 N N . GLU A 1 377 ? 9.156 -12.891 -18.25 1 97.38 377 GLU A N 1
ATOM 2876 C CA . GLU A 1 377 ? 8.359 -14.039 -17.844 1 97.38 377 GLU A CA 1
ATOM 2877 C C . GLU A 1 377 ? 7.758 -14.742 -19.062 1 97.38 377 GLU A C 1
ATOM 2879 O O . GLU A 1 377 ? 6.902 -14.18 -19.75 1 97.38 377 GLU A O 1
ATOM 2884 N N . VAL A 1 378 ? 8.172 -15.945 -19.281 1 97.31 378 VAL A N 1
ATOM 2885 C CA . VAL A 1 378 ? 7.711 -16.719 -20.438 1 97.31 378 VAL A CA 1
ATOM 2886 C C . VAL A 1 378 ? 6.344 -17.328 -20.141 1 97.31 378 VAL A C 1
ATOM 2888 O O . VAL A 1 378 ? 5.473 -17.375 -21.016 1 97.31 378 VAL A O 1
ATOM 2891 N N . PHE A 1 379 ? 6.164 -17.75 -18.938 1 97.44 379 PHE A N 1
ATOM 2892 C CA . PHE A 1 379 ? 4.934 -18.406 -18.5 1 97.44 379 PHE A CA 1
ATOM 2893 C C . PHE A 1 379 ? 4.641 -19.641 -19.359 1 97.44 379 PHE A C 1
ATOM 2895 O O . PHE A 1 379 ? 3.533 -19.781 -19.875 1 97.44 379 PHE A O 1
ATOM 2902 N N . GLY A 1 380 ? 5.566 -20.469 -19.531 1 97.44 380 GLY A N 1
ATOM 2903 C CA . GLY A 1 380 ? 5.613 -21.75 -20.234 1 97.44 380 GLY A CA 1
ATOM 2904 C C . GLY A 1 380 ? 6.699 -22.672 -19.734 1 97.44 380 GLY A C 1
ATOM 2905 O O . GLY A 1 380 ? 7.477 -22.297 -18.844 1 97.44 380 GLY A O 1
ATOM 2906 N N . PRO A 1 381 ? 6.738 -23.875 -20.266 1 97.94 381 PRO A N 1
ATOM 2907 C CA . PRO A 1 381 ? 7.641 -24.891 -19.719 1 97.94 381 PRO A CA 1
ATOM 2908 C C . PRO A 1 381 ? 9.055 -24.781 -20.281 1 97.94 381 PRO A C 1
ATOM 2910 O O . PRO A 1 381 ? 9.602 -25.766 -20.781 1 97.94 381 PRO A O 1
ATOM 2913 N N . ILE A 1 382 ? 9.641 -23.609 -20.141 1 98.56 382 ILE A N 1
ATOM 2914 C CA . ILE A 1 382 ? 10.992 -23.328 -20.625 1 98.56 382 ILE A CA 1
ATOM 2915 C C . ILE A 1 382 ? 11.891 -22.922 -19.453 1 98.56 382 ILE A C 1
ATOM 2917 O O . ILE A 1 382 ? 11.508 -22.094 -18.641 1 98.56 382 ILE A O 1
ATOM 2921 N N . VAL A 1 383 ? 13.039 -23.547 -19.391 1 98.69 383 VAL A N 1
ATOM 2922 C CA . VAL A 1 383 ? 14.008 -23.188 -18.359 1 98.69 383 VAL A CA 1
ATOM 2923 C C . VAL A 1 383 ? 15.367 -22.922 -19 1 98.69 383 VAL A C 1
ATOM 2925 O O . VAL A 1 383 ? 15.742 -23.578 -19.969 1 98.69 383 VAL A O 1
ATOM 2928 N N . ASN A 1 384 ? 16.031 -21.922 -18.562 1 98.81 384 ASN A N 1
ATOM 2929 C CA . ASN A 1 384 ? 17.438 -21.656 -18.875 1 98.81 384 ASN A CA 1
ATOM 2930 C C . ASN A 1 384 ? 18.359 -22.062 -17.734 1 98.81 384 ASN A C 1
ATOM 2932 O O . ASN A 1 384 ? 18.156 -21.641 -16.594 1 98.81 384 ASN A O 1
ATOM 2936 N N . ILE A 1 385 ? 19.297 -22.906 -18.031 1 98.81 385 ILE A N 1
ATOM 2937 C CA . ILE A 1 385 ? 20.25 -23.375 -17.031 1 98.81 385 ILE A CA 1
ATOM 2938 C C . ILE A 1 385 ? 21.641 -22.797 -17.344 1 98.81 385 ILE A C 1
ATOM 2940 O O . ILE A 1 385 ? 22.219 -23.109 -18.391 1 98.81 385 ILE A O 1
ATOM 2944 N N . ASN A 1 386 ? 22.094 -21.938 -16.5 1 98.75 386 ASN A N 1
ATOM 2945 C CA . ASN A 1 386 ? 23.422 -21.359 -16.594 1 98.75 386 ASN A CA 1
ATOM 2946 C C . ASN A 1 386 ? 24.328 -21.844 -15.461 1 98.75 386 ASN A C 1
ATOM 2948 O O . ASN A 1 386 ? 23.844 -22.438 -14.484 1 98.75 386 ASN A O 1
ATOM 2952 N N . ILE A 1 387 ? 25.625 -21.703 -15.695 1 98.56 387 ILE A N 1
ATOM 2953 C CA . ILE A 1 387 ? 26.641 -22.188 -14.758 1 98.56 387 ILE A CA 1
ATOM 2954 C C . I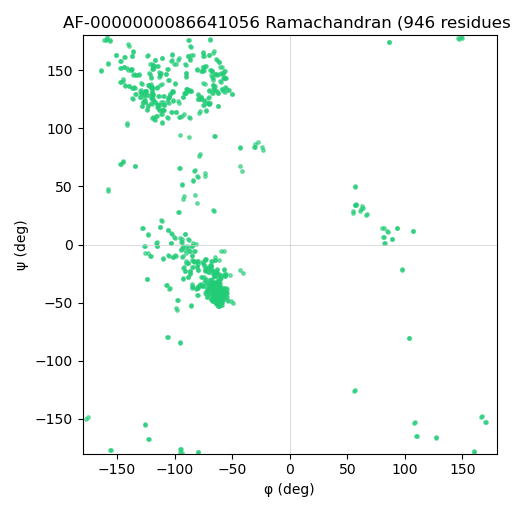LE A 1 387 ? 27.281 -21.016 -14.047 1 98.56 387 ILE A C 1
ATOM 2956 O O . ILE A 1 387 ? 27.375 -19.906 -14.609 1 98.56 387 ILE A O 1
ATOM 2960 N N . PHE A 1 388 ? 27.672 -21.172 -12.797 1 98.56 388 PHE A N 1
ATOM 2961 C CA . PHE A 1 388 ? 28.391 -20.156 -12.039 1 98.56 388 PHE A CA 1
ATOM 2962 C C . PHE A 1 388 ? 29.531 -20.797 -11.258 1 98.56 388 PHE A C 1
ATOM 2964 O O . PHE A 1 388 ? 29.578 -22.016 -11.094 1 98.56 388 PHE A O 1
ATOM 2971 N N . SER A 1 389 ? 30.469 -19.938 -10.75 1 98.19 389 SER A N 1
ATOM 2972 C CA . SER A 1 389 ? 31.594 -20.453 -9.992 1 98.19 389 SER A CA 1
ATOM 2973 C C . SER A 1 389 ? 31.672 -19.828 -8.609 1 98.19 389 SER A C 1
ATOM 2975 O O . SER A 1 389 ? 32.156 -20.453 -7.66 1 98.19 389 SER A O 1
ATOM 2977 N N . GLU A 1 390 ? 31.172 -18.578 -8.555 1 97.56 390 GLU A N 1
ATOM 2978 C CA . GLU A 1 390 ? 31.328 -17.828 -7.305 1 97.56 390 GLU A CA 1
ATOM 2979 C C . GLU A 1 390 ? 29.969 -17.422 -6.73 1 97.56 390 GLU A C 1
ATOM 2981 O O . GLU A 1 390 ? 29.062 -17.062 -7.477 1 97.56 390 GLU A O 1
ATOM 2986 N N . GLU A 1 391 ? 29.891 -17.453 -5.441 1 97.38 391 GLU A N 1
ATOM 2987 C CA . GLU A 1 391 ? 28.656 -17.141 -4.734 1 97.38 391 GLU A CA 1
ATOM 2988 C C . GLU A 1 391 ? 28.188 -15.727 -5.035 1 97.38 391 GLU A C 1
ATOM 2990 O O . GLU A 1 391 ? 27.016 -15.508 -5.336 1 97.38 391 GLU A O 1
ATOM 2995 N N . ASP A 1 392 ? 29.125 -14.742 -4.961 1 96.69 392 ASP A N 1
ATOM 2996 C CA . ASP A 1 392 ? 28.75 -13.352 -5.191 1 96.69 392 ASP A CA 1
ATOM 2997 C C . ASP A 1 392 ? 28.219 -13.156 -6.613 1 96.69 392 ASP A C 1
ATOM 2999 O O . ASP A 1 392 ? 27.312 -12.359 -6.836 1 96.69 392 ASP A O 1
ATOM 3003 N N . GLU A 1 393 ? 28.797 -13.852 -7.473 1 97.06 393 GLU A N 1
ATOM 3004 C CA . GLU A 1 393 ? 28.391 -13.75 -8.875 1 97.06 393 GLU A CA 1
ATOM 3005 C C . GLU A 1 393 ? 26.969 -14.273 -9.078 1 97.06 393 GLU A C 1
ATOM 3007 O O . GLU A 1 393 ? 26.172 -13.633 -9.766 1 97.06 393 GLU A O 1
ATOM 3012 N N . VAL A 1 394 ? 26.641 -15.438 -8.547 1 98.25 394 VAL A N 1
ATOM 3013 C CA . VAL A 1 394 ? 25.344 -16.047 -8.789 1 98.25 394 VAL A CA 1
ATOM 3014 C C . VAL A 1 394 ? 24.25 -15.234 -8.117 1 98.25 394 VAL A C 1
ATOM 3016 O O . VAL A 1 394 ? 23.125 -15.141 -8.625 1 98.25 394 VAL A O 1
ATOM 3019 N N . VAL A 1 395 ? 24.578 -14.625 -6.973 1 98.19 395 VAL A N 1
ATOM 3020 C CA . VAL A 1 395 ? 23.609 -13.758 -6.312 1 98.19 395 VAL A CA 1
ATOM 3021 C C . VAL A 1 395 ? 23.281 -12.562 -7.211 1 98.19 395 VAL A C 1
ATOM 3023 O O . VAL A 1 395 ? 22.125 -12.195 -7.363 1 98.19 395 VAL A O 1
ATOM 3026 N N . ARG A 1 396 ? 24.312 -11.977 -7.809 1 97.56 396 ARG A N 1
ATOM 3027 C CA . ARG A 1 396 ? 24.109 -10.867 -8.734 1 97.56 396 ARG A CA 1
ATOM 3028 C C . ARG A 1 396 ? 23.266 -11.297 -9.93 1 97.56 396 ARG A C 1
ATOM 3030 O O . ARG A 1 396 ? 22.359 -10.578 -10.344 1 97.56 396 ARG A O 1
ATOM 3037 N N . MET A 1 397 ? 23.562 -12.461 -10.445 1 98.19 397 MET A N 1
ATOM 3038 C CA . MET A 1 397 ? 22.828 -12.984 -11.586 1 98.19 397 MET A CA 1
ATOM 3039 C C . MET A 1 397 ? 21.375 -13.25 -11.219 1 98.19 397 MET A C 1
ATOM 3041 O O . MET A 1 397 ? 20.453 -12.875 -11.953 1 98.19 397 MET A O 1
ATOM 3045 N N . ALA A 1 398 ? 21.156 -13.852 -10.086 1 98.25 398 ALA A N 1
ATOM 3046 C CA . ALA A 1 398 ? 19.828 -14.195 -9.609 1 98.25 398 ALA A CA 1
ATOM 3047 C C . ALA A 1 398 ? 18.969 -12.945 -9.414 1 98.25 398 ALA A C 1
ATOM 3049 O O . ALA A 1 398 ? 17.766 -12.969 -9.664 1 98.25 398 ALA A O 1
ATOM 3050 N N . ASN A 1 399 ? 19.578 -11.859 -9.008 1 97.69 399 ASN A N 1
ATOM 3051 C CA . ASN A 1 399 ? 18.859 -10.633 -8.688 1 97.69 399 ASN A CA 1
ATOM 3052 C C . ASN A 1 399 ? 18.703 -9.727 -9.906 1 97.69 399 ASN A C 1
ATOM 3054 O O . ASN A 1 399 ? 18 -8.719 -9.859 1 97.69 399 ASN A O 1
ATOM 3058 N N . ASP A 1 400 ? 19.359 -10.109 -11.023 1 96.94 400 ASP A N 1
ATOM 3059 C CA . ASP A 1 400 ? 19.391 -9.242 -12.195 1 96.94 400 ASP A CA 1
ATOM 3060 C C . ASP A 1 400 ? 18.125 -9.383 -13.023 1 96.94 400 ASP A C 1
ATOM 3062 O O . ASP A 1 400 ? 18.172 -9.789 -14.188 1 96.94 400 ASP A O 1
ATOM 3066 N N . THR A 1 401 ? 17.031 -9.016 -12.469 1 96.12 401 THR A N 1
ATOM 3067 C CA . THR A 1 401 ? 15.703 -9.008 -13.055 1 96.12 401 THR A CA 1
ATOM 3068 C C . THR A 1 401 ? 14.797 -8.031 -12.32 1 96.12 401 THR A C 1
ATOM 3070 O O . THR A 1 401 ? 15.062 -7.668 -11.172 1 96.12 401 THR A O 1
ATOM 3073 N N . GLU A 1 402 ? 13.773 -7.531 -12.938 1 94.88 402 GLU A N 1
ATOM 3074 C CA . GLU A 1 402 ? 12.812 -6.66 -12.258 1 94.88 402 GLU A CA 1
ATOM 3075 C C . GLU A 1 402 ? 11.742 -7.477 -11.539 1 94.88 402 GLU A C 1
ATOM 3077 O O . GLU A 1 402 ? 10.859 -6.91 -10.898 1 94.88 402 GLU A O 1
ATOM 3082 N N . PHE A 1 403 ? 11.852 -8.742 -11.68 1 97.5 403 PHE A N 1
ATOM 3083 C CA . PHE A 1 403 ? 10.961 -9.594 -10.906 1 97.5 403 PHE A CA 1
ATOM 3084 C C . PHE A 1 403 ? 11.586 -9.961 -9.562 1 97.5 403 PHE A C 1
ATOM 3086 O O . PHE A 1 403 ? 12.805 -9.898 -9.406 1 97.5 403 PHE A O 1
ATOM 3093 N N . GLY A 1 404 ? 10.797 -10.266 -8.602 1 98 404 GLY A N 1
ATOM 3094 C CA . GLY A 1 404 ? 11.242 -10.688 -7.277 1 98 404 GLY A CA 1
ATOM 3095 C C . GLY A 1 404 ? 10.188 -11.477 -6.52 1 98 404 GLY A C 1
ATOM 3096 O O . GLY A 1 404 ? 9.969 -11.242 -5.332 1 98 404 GLY A O 1
ATOM 3097 N N . LEU A 1 405 ? 9.586 -12.453 -7.195 1 98.31 405 LEU A N 1
ATOM 3098 C CA . LEU A 1 405 ? 8.492 -13.195 -6.578 1 98.31 405 LEU A CA 1
ATOM 3099 C C . LEU A 1 405 ? 9.023 -14.352 -5.746 1 98.31 405 LEU A C 1
ATOM 3101 O O . LEU A 1 405 ? 8.688 -14.484 -4.566 1 98.31 405 LEU A O 1
ATOM 3105 N N . TYR A 1 406 ? 9.875 -15.203 -6.352 1 98.62 406 TYR A N 1
ATOM 3106 C CA . TYR A 1 406 ? 10.312 -16.453 -5.742 1 98.62 406 TYR A CA 1
ATOM 3107 C C . TYR A 1 406 ? 11.758 -16.766 -6.109 1 98.62 406 TYR A C 1
ATOM 3109 O O . TYR A 1 406 ? 12.203 -16.453 -7.223 1 98.62 406 TYR A O 1
ATOM 3117 N N . SER A 1 407 ? 12.531 -17.266 -5.234 1 98.69 407 SER A N 1
ATOM 3118 C CA . SER A 1 407 ? 13.867 -17.781 -5.484 1 98.69 407 SER A CA 1
ATOM 3119 C C . SER A 1 407 ? 14.148 -19.016 -4.625 1 98.69 407 SER A C 1
ATOM 3121 O O . SER A 1 407 ? 13.422 -19.297 -3.67 1 98.69 407 SER A O 1
ATOM 3123 N N . ALA A 1 408 ? 15.109 -19.766 -5.004 1 98.88 408 ALA A N 1
ATOM 3124 C CA . ALA A 1 408 ? 15.461 -20.984 -4.27 1 98.88 408 ALA A CA 1
ATOM 3125 C C . ALA A 1 408 ? 16.969 -21.203 -4.266 1 98.88 408 ALA A C 1
ATOM 3127 O O . ALA A 1 408 ? 17.672 -20.766 -5.176 1 98.88 408 ALA A O 1
ATOM 3128 N N . VAL A 1 409 ? 17.406 -21.875 -3.234 1 98.88 409 VAL A N 1
ATOM 3129 C CA . VAL A 1 409 ? 18.812 -22.266 -3.146 1 98.88 409 VAL A CA 1
ATOM 3130 C C . VAL A 1 409 ? 18.922 -23.688 -2.592 1 98.88 409 VAL A C 1
ATOM 3132 O O . VAL A 1 409 ? 18.172 -24.062 -1.688 1 98.88 409 VAL A O 1
ATOM 3135 N N . TYR A 1 410 ? 19.766 -24.469 -3.197 1 98.81 410 TYR A N 1
ATOM 3136 C CA . TYR A 1 410 ? 20.109 -25.797 -2.719 1 98.81 410 TYR A CA 1
ATOM 3137 C C . TYR A 1 410 ? 21.562 -25.859 -2.264 1 98.81 410 TYR A C 1
ATOM 3139 O O . TYR A 1 410 ? 22.484 -25.641 -3.057 1 98.81 410 TYR A O 1
ATOM 3147 N N . THR A 1 411 ? 21.812 -26.094 -1.056 1 98.69 411 THR A N 1
ATOM 3148 C CA . THR A 1 411 ? 23.125 -26.219 -0.432 1 98.69 411 THR A CA 1
ATOM 3149 C C . THR A 1 411 ? 23.016 -26.891 0.934 1 98.69 411 THR A C 1
ATOM 3151 O O . THR A 1 411 ? 21.984 -26.797 1.591 1 98.69 411 THR A O 1
ATOM 3154 N N . GLN A 1 412 ? 24 -27.578 1.333 1 97.88 412 GLN A N 1
ATOM 3155 C CA . GLN A 1 412 ? 24.047 -28.172 2.664 1 97.88 412 GLN A CA 1
ATOM 3156 C C . GLN A 1 412 ? 24.781 -27.266 3.65 1 97.88 412 GLN A C 1
ATOM 3158 O O . GLN A 1 412 ? 24.844 -27.562 4.844 1 97.88 412 GLN A O 1
ATOM 3163 N N . ASP A 1 413 ? 25.344 -26.156 3.16 1 97.94 413 ASP A N 1
ATOM 3164 C CA . ASP A 1 413 ? 26.016 -25.156 3.982 1 97.94 413 ASP A CA 1
ATOM 3165 C C . ASP A 1 413 ? 25.031 -24.125 4.516 1 97.94 413 ASP A C 1
ATOM 3167 O O . ASP A 1 413 ? 24.547 -23.281 3.766 1 97.94 413 ASP A O 1
ATOM 3171 N N . ILE A 1 414 ? 24.812 -24.219 5.773 1 96.94 414 ILE A N 1
ATOM 3172 C CA . ILE A 1 414 ? 23.797 -23.359 6.395 1 96.94 414 ILE A CA 1
ATOM 3173 C C . ILE A 1 414 ? 24.203 -21.891 6.262 1 96.94 414 ILE A C 1
ATOM 3175 O O . ILE A 1 414 ? 23.344 -21.016 6.094 1 96.94 414 ILE A O 1
ATOM 3179 N N . ASP A 1 415 ? 25.516 -21.562 6.395 1 98.06 415 ASP A N 1
ATOM 3180 C CA . ASP A 1 415 ? 25.969 -20.172 6.246 1 98.06 415 ASP A CA 1
ATOM 3181 C C . ASP A 1 415 ? 25.656 -19.641 4.848 1 98.06 415 ASP A C 1
ATOM 3183 O O . ASP A 1 415 ? 25.156 -18.531 4.699 1 98.06 415 ASP A O 1
ATOM 3187 N N . ARG A 1 416 ? 25.953 -20.5 3.867 1 98 416 ARG A N 1
ATOM 3188 C CA . ARG A 1 416 ? 25.672 -20.125 2.48 1 98 416 ARG A CA 1
ATOM 3189 C C . ARG A 1 416 ? 24.188 -19.953 2.244 1 98 416 ARG A C 1
ATOM 3191 O O . ARG A 1 416 ? 23.766 -18.984 1.603 1 98 416 ARG A O 1
ATOM 3198 N N . ALA A 1 417 ? 23.375 -20.875 2.713 1 98.31 417 ALA A N 1
ATOM 3199 C CA . ALA A 1 417 ? 21.922 -20.812 2.57 1 98.31 417 ALA A CA 1
ATOM 3200 C C . ALA A 1 417 ? 21.375 -19.5 3.129 1 98.31 417 ALA A C 1
ATOM 3202 O O . ALA A 1 417 ? 20.578 -18.828 2.479 1 98.31 417 ALA A O 1
ATOM 3203 N N . LEU A 1 418 ? 21.844 -19.109 4.277 1 98 418 LEU A N 1
ATOM 3204 C CA . LEU A 1 418 ? 21.312 -17.938 4.961 1 98 418 LEU A CA 1
ATOM 3205 C C . LEU A 1 418 ? 21.844 -16.656 4.328 1 98 418 LEU A C 1
ATOM 3207 O O . LEU A 1 418 ? 21.141 -15.648 4.273 1 98 418 LEU A O 1
ATOM 3211 N N . ARG A 1 419 ? 23.141 -16.656 3.828 1 98.12 419 ARG A N 1
ATOM 3212 C CA . ARG A 1 419 ? 23.641 -15.508 3.072 1 98.12 419 ARG A CA 1
ATOM 3213 C C . ARG A 1 419 ? 22.812 -15.281 1.812 1 98.12 419 ARG A C 1
ATOM 3215 O O . ARG A 1 419 ? 22.484 -14.141 1.469 1 98.12 419 ARG A O 1
ATOM 3222 N N . PHE A 1 420 ? 22.438 -16.375 1.188 1 98.44 420 PHE A N 1
ATOM 3223 C CA . PHE A 1 420 ? 21.594 -16.266 -0.003 1 98.44 420 PHE A CA 1
ATOM 3224 C C . PHE A 1 420 ? 20.219 -15.719 0.348 1 98.44 420 PHE A C 1
ATOM 3226 O O . PHE A 1 420 ? 19.703 -14.828 -0.331 1 98.44 420 PHE A O 1
ATOM 3233 N N . ALA A 1 421 ? 19.625 -16.281 1.359 1 98.44 421 ALA A N 1
ATOM 3234 C CA . ALA A 1 421 ? 18.297 -15.812 1.782 1 98.44 421 ALA A CA 1
ATOM 3235 C C . ALA A 1 421 ? 18.312 -14.312 2.066 1 98.44 421 ALA A C 1
ATOM 3237 O O . ALA A 1 421 ? 17.391 -13.602 1.671 1 98.44 421 ALA A O 1
ATOM 3238 N N . LYS A 1 422 ? 19.344 -13.859 2.688 1 97.44 422 LYS A N 1
ATOM 3239 C CA . LYS A 1 422 ? 19.453 -12.445 3.037 1 97.44 422 LYS A CA 1
ATOM 3240 C C . LYS A 1 422 ? 19.656 -11.594 1.793 1 97.44 422 LYS A C 1
ATOM 3242 O O . LYS A 1 422 ? 19.109 -10.492 1.688 1 97.44 422 LYS A O 1
ATOM 3247 N N . SER A 1 423 ? 20.391 -12.125 0.854 1 97.56 423 SER A N 1
ATOM 3248 C CA . SER A 1 423 ? 20.844 -11.312 -0.273 1 97.56 423 SER A CA 1
ATOM 3249 C C . SER A 1 423 ? 19.844 -11.367 -1.426 1 97.56 423 SER A C 1
ATOM 3251 O O . SER A 1 423 ? 19.828 -10.484 -2.289 1 97.56 423 SER A O 1
ATOM 3253 N N . SER A 1 424 ? 19.031 -12.438 -1.463 1 98.19 424 SER A N 1
ATOM 3254 C CA . SER A 1 424 ? 18.094 -12.594 -2.557 1 98.19 424 SER A CA 1
ATOM 3255 C C . SER A 1 424 ? 17.016 -11.508 -2.523 1 98.19 424 SER A C 1
ATOM 3257 O O . SER A 1 424 ? 16.5 -11.18 -1.458 1 98.19 424 SER A O 1
ATOM 3259 N N . GLU A 1 425 ? 16.734 -10.906 -3.689 1 97.62 425 GLU A N 1
ATOM 3260 C CA . GLU A 1 425 ? 15.68 -9.898 -3.803 1 97.62 425 GLU A CA 1
ATOM 3261 C C . GLU A 1 425 ? 14.367 -10.516 -4.281 1 97.62 425 GLU A C 1
ATOM 3263 O O . GLU A 1 425 ? 13.883 -10.188 -5.363 1 97.62 425 GLU A O 1
ATOM 3268 N N . ALA A 1 426 ? 13.789 -11.367 -3.465 1 98.38 426 ALA A N 1
ATOM 3269 C CA . ALA A 1 426 ? 12.531 -12.062 -3.738 1 98.38 426 ALA A CA 1
ATOM 3270 C C . ALA A 1 426 ? 11.641 -12.086 -2.5 1 98.38 426 ALA A C 1
ATOM 3272 O O . ALA A 1 426 ? 12.133 -12.109 -1.371 1 98.38 426 ALA A O 1
ATOM 3273 N N . GLY A 1 427 ? 10.383 -12.102 -2.771 1 98.19 427 GLY A N 1
ATOM 3274 C CA . GLY A 1 427 ? 9.43 -12.133 -1.673 1 98.19 427 GLY A CA 1
ATOM 3275 C C . GLY A 1 427 ? 9.406 -13.461 -0.942 1 98.19 427 GLY A C 1
ATOM 3276 O O . GLY A 1 427 ? 9.023 -13.523 0.226 1 98.19 427 GLY A O 1
ATOM 3277 N N . THR A 1 428 ? 9.82 -14.523 -1.621 1 98.69 428 THR A N 1
ATOM 3278 C CA . THR A 1 428 ? 9.961 -15.844 -1.021 1 98.69 428 THR A CA 1
ATOM 3279 C C . THR A 1 428 ? 11.297 -16.484 -1.419 1 98.69 428 THR A C 1
ATOM 3281 O O . THR A 1 428 ? 11.68 -16.438 -2.59 1 98.69 428 THR A O 1
ATOM 3284 N N . VAL A 1 429 ? 11.992 -16.938 -0.441 1 98.81 429 VAL A N 1
ATOM 3285 C CA . VAL A 1 429 ? 13.227 -17.672 -0.674 1 98.81 429 VAL A CA 1
ATOM 3286 C C . VAL A 1 429 ? 13.102 -19.078 -0.089 1 98.81 429 VAL A C 1
ATOM 3288 O O . VAL A 1 429 ? 12.867 -19.25 1.112 1 98.81 429 VAL A O 1
ATOM 3291 N N . ALA A 1 430 ? 13.258 -20.047 -0.944 1 98.88 430 ALA A N 1
ATOM 3292 C CA . ALA A 1 430 ? 13.18 -21.438 -0.537 1 98.88 430 ALA A CA 1
ATOM 3293 C C . ALA A 1 430 ? 14.57 -22.062 -0.398 1 98.88 430 ALA A C 1
ATOM 3295 O O . ALA A 1 430 ? 15.398 -21.922 -1.297 1 98.88 430 ALA A O 1
ATOM 3296 N N . ILE A 1 431 ? 14.805 -22.719 0.709 1 98.81 431 ILE A N 1
ATOM 3297 C CA . ILE A 1 431 ? 16.078 -23.375 0.957 1 98.81 431 ILE A CA 1
ATOM 3298 C C . ILE A 1 431 ? 15.883 -24.891 0.924 1 98.81 431 ILE A C 1
ATOM 3300 O O . ILE A 1 431 ? 15.125 -25.438 1.727 1 98.81 431 ILE A O 1
ATOM 3304 N N . ASN A 1 432 ? 16.516 -25.547 -0.039 1 98.62 432 ASN A N 1
ATOM 3305 C CA . ASN A 1 432 ? 16.484 -26.984 -0.276 1 98.62 432 ASN A CA 1
ATOM 3306 C C . ASN A 1 432 ? 15.07 -27.453 -0.619 1 98.62 432 ASN A C 1
ATOM 3308 O O . ASN A 1 432 ? 14.664 -28.547 -0.212 1 98.62 432 ASN A O 1
ATOM 3312 N N . CYS A 1 433 ? 14.414 -26.672 -1.22 1 98.38 433 CYS A N 1
ATOM 3313 C CA . CYS A 1 433 ? 13.125 -26.844 -1.88 1 98.38 433 CYS A CA 1
ATOM 3314 C C . CYS A 1 433 ? 12.883 -25.734 -2.902 1 98.38 433 CYS A C 1
ATOM 3316 O O . CYS A 1 433 ? 13.742 -24.875 -3.1 1 98.38 433 CYS A O 1
ATOM 3318 N N . THR A 1 434 ? 11.828 -25.828 -3.602 1 98 434 THR A N 1
ATOM 3319 C CA . THR A 1 434 ? 11.531 -24.797 -4.582 1 98 434 THR A CA 1
ATOM 3320 C C . THR A 1 434 ? 10.031 -24.734 -4.871 1 98 434 THR A C 1
ATOM 3322 O O . THR A 1 434 ? 9.234 -25.375 -4.18 1 98 434 THR A O 1
ATOM 3325 N N . SER A 1 435 ? 9.68 -23.844 -5.82 1 95.88 435 SER A N 1
ATOM 3326 C CA . SER A 1 435 ? 8.297 -23.75 -6.266 1 95.88 435 SER A CA 1
ATOM 3327 C C . SER A 1 435 ? 7.777 -25.109 -6.75 1 95.88 435 SER A C 1
ATOM 3329 O O . SER A 1 435 ? 8.531 -25.906 -7.297 1 95.88 435 SER A O 1
ATOM 3331 N N . PRO A 1 436 ? 6.453 -25.406 -6.473 1 94.12 436 PRO A N 1
ATOM 3332 C CA . PRO A 1 436 ? 5.418 -24.516 -5.957 1 94.12 436 PRO A CA 1
ATOM 3333 C C . PRO A 1 436 ? 5.25 -24.609 -4.441 1 94.12 436 PRO A C 1
ATOM 3335 O O . PRO A 1 436 ? 4.16 -24.359 -3.92 1 94.12 436 PRO A O 1
ATOM 3338 N N . THR A 1 437 ? 6.336 -24.969 -3.773 1 95.19 437 THR A N 1
ATOM 3339 C CA . THR A 1 437 ? 6.262 -25.062 -2.32 1 95.19 437 THR A CA 1
ATOM 3340 C C . THR A 1 437 ? 6.074 -23.688 -1.694 1 95.19 437 THR A C 1
ATOM 3342 O O . THR A 1 437 ? 6.711 -22.719 -2.111 1 95.19 437 THR A O 1
ATOM 3345 N N . GLY A 1 438 ? 5.125 -23.578 -0.82 1 93.5 438 GLY A N 1
ATOM 3346 C CA . GLY A 1 438 ? 4.887 -22.359 -0.051 1 93.5 438 GLY A CA 1
ATOM 3347 C C . GLY A 1 438 ? 4.516 -22.641 1.394 1 93.5 438 GLY A C 1
ATOM 3348 O O . GLY A 1 438 ? 4.469 -23.797 1.82 1 93.5 438 GLY A O 1
ATOM 3349 N N . ALA A 1 439 ? 4.438 -21.641 2.16 1 95.38 439 ALA A N 1
ATOM 3350 C CA . ALA A 1 439 ? 3.941 -21.703 3.533 1 95.38 439 ALA A CA 1
ATOM 3351 C C . ALA A 1 439 ? 2.551 -21.094 3.646 1 95.38 439 ALA A C 1
ATOM 3353 O O . ALA A 1 439 ? 2.365 -19.906 3.365 1 95.38 439 ALA A O 1
ATOM 3354 N N . PHE A 1 440 ? 1.647 -21.875 4.121 1 94.25 440 PHE A N 1
ATOM 3355 C CA . PHE A 1 440 ? 0.251 -21.453 4.191 1 94.25 440 PHE A CA 1
ATOM 3356 C C . PHE A 1 440 ? 0.093 -20.234 5.078 1 94.25 440 PHE A C 1
ATOM 3358 O O . PHE A 1 440 ? -0.693 -19.328 4.77 1 94.25 440 PHE A O 1
ATOM 3365 N N . ASP A 1 441 ? 0.864 -20.203 6.141 1 95.81 441 ASP A N 1
ATOM 3366 C CA . ASP A 1 441 ? 0.596 -19.219 7.195 1 95.81 441 ASP A CA 1
ATOM 3367 C C . ASP A 1 441 ? 1.545 -18.031 7.094 1 95.81 441 ASP A C 1
ATOM 3369 O O . ASP A 1 441 ? 1.603 -17.203 8 1 95.81 441 ASP A O 1
ATOM 3373 N N . LEU A 1 442 ? 2.357 -17.969 6.043 1 97.06 442 LEU A N 1
ATOM 3374 C CA . LEU A 1 442 ? 3.273 -16.844 5.895 1 97.06 442 LEU A CA 1
ATOM 3375 C C . LEU A 1 442 ? 2.951 -16.047 4.641 1 97.06 442 LEU A C 1
ATOM 3377 O O . LEU A 1 442 ? 2.303 -16.547 3.725 1 97.06 442 LEU A O 1
ATOM 3381 N N . PRO A 1 443 ? 3.385 -14.805 4.621 1 97.25 443 PRO A N 1
ATOM 3382 C CA . PRO A 1 443 ? 3.035 -13.938 3.498 1 97.25 443 PRO A CA 1
ATOM 3383 C C . PRO A 1 443 ? 3.67 -14.383 2.182 1 97.25 443 PRO A C 1
ATOM 3385 O O . PRO A 1 443 ? 4.805 -14.867 2.174 1 97.25 443 PRO A O 1
ATOM 3388 N N . PHE A 1 444 ? 2.893 -14.211 1.168 1 97.69 444 PHE A N 1
ATOM 3389 C CA . PHE A 1 444 ? 3.34 -14.453 -0.197 1 97.69 444 PHE A CA 1
ATOM 3390 C C . PHE A 1 444 ? 3.176 -13.211 -1.055 1 97.69 444 PHE A C 1
ATOM 3392 O O . PHE A 1 444 ? 2.18 -12.492 -0.934 1 97.69 444 PHE A O 1
ATOM 3399 N N . GLY A 1 445 ? 4.086 -12.867 -1.853 1 95.56 445 GLY A N 1
ATOM 3400 C CA . GLY A 1 445 ? 4.129 -11.719 -2.746 1 95.56 445 GLY A CA 1
ATOM 3401 C C . GLY A 1 445 ? 5.535 -11.359 -3.188 1 95.56 445 GLY A C 1
ATOM 3402 O O . GLY A 1 445 ? 6.496 -12.055 -2.85 1 95.56 445 GLY A O 1
ATOM 3403 N N . GLY A 1 446 ? 5.645 -10.344 -3.936 1 93.94 446 GLY A N 1
ATOM 3404 C CA . GLY A 1 446 ? 6.941 -10.172 -4.57 1 93.94 446 GLY A CA 1
ATOM 3405 C C . GLY A 1 446 ? 7.605 -8.852 -4.23 1 93.94 446 GLY A C 1
ATOM 3406 O O . GLY A 1 446 ? 6.938 -7.906 -3.805 1 93.94 446 GLY A O 1
ATOM 3407 N N . TYR A 1 447 ? 8.969 -8.859 -4.34 1 96.75 447 TYR A N 1
ATOM 3408 C CA . TYR A 1 447 ? 9.805 -7.668 -4.418 1 96.75 447 TYR A CA 1
ATOM 3409 C C . TYR A 1 447 ? 9.711 -7.023 -5.797 1 96.75 447 TYR A C 1
ATOM 3411 O O . TYR A 1 447 ? 9.188 -7.625 -6.734 1 96.75 447 TYR A O 1
ATOM 3419 N N . LYS A 1 448 ? 10.18 -5.773 -5.91 1 96.62 448 LYS A N 1
ATOM 3420 C CA . LYS A 1 448 ? 10.344 -5.082 -7.184 1 96.62 448 LYS A CA 1
ATOM 3421 C C . LYS A 1 448 ? 9.031 -5.039 -7.961 1 96.62 448 LYS A C 1
ATOM 3423 O O . LYS A 1 448 ? 8.008 -4.59 -7.438 1 96.62 448 LYS A O 1
ATOM 3428 N N . ALA A 1 449 ? 9.008 -5.496 -9.195 1 96.19 449 ALA A N 1
ATOM 3429 C CA . ALA A 1 449 ? 7.832 -5.34 -10.047 1 96.19 449 ALA A CA 1
ATOM 3430 C C . ALA A 1 449 ? 6.895 -6.535 -9.914 1 96.19 449 ALA A C 1
ATOM 3432 O O . ALA A 1 449 ? 5.906 -6.641 -10.641 1 96.19 449 ALA A O 1
ATOM 3433 N N . SER A 1 450 ? 7.184 -7.43 -8.93 1 97.62 450 SER A N 1
ATOM 3434 C CA . SER A 1 450 ? 6.363 -8.625 -8.789 1 97.62 450 SER A CA 1
ATOM 3435 C C . SER A 1 450 ? 5.16 -8.367 -7.887 1 97.62 450 SER A C 1
ATOM 3437 O O . SER A 1 450 ? 4.383 -9.281 -7.598 1 97.62 450 SER A O 1
ATOM 3439 N N . GLY A 1 451 ? 5.016 -7.094 -7.465 1 94.19 451 GLY A N 1
ATOM 3440 C CA . GLY A 1 451 ? 3.727 -6.801 -6.855 1 94.19 451 GLY A CA 1
ATOM 3441 C C . GLY A 1 451 ? 3.812 -5.781 -5.734 1 94.19 451 GLY A C 1
ATOM 3442 O O . GLY A 1 451 ? 4.883 -5.227 -5.477 1 94.19 451 GLY A O 1
ATOM 3443 N N . VAL A 1 452 ? 2.688 -5.438 -5.184 1 95.5 452 VAL A N 1
ATOM 3444 C CA . VAL A 1 452 ? 2.475 -4.535 -4.059 1 95.5 452 VAL A CA 1
ATOM 3445 C C . VAL A 1 452 ? 1.571 -5.203 -3.025 1 95.5 452 VAL A C 1
ATOM 3447 O O . VAL A 1 452 ? 0.481 -5.676 -3.355 1 95.5 452 VAL A O 1
ATOM 3450 N N . GLY A 1 453 ? 2.064 -5.227 -1.761 1 94.5 453 GLY A N 1
ATOM 3451 C CA . GLY A 1 453 ? 1.349 -5.949 -0.722 1 94.5 453 GLY A CA 1
ATOM 3452 C C . GLY A 1 453 ? 1.712 -7.422 -0.662 1 94.5 453 GLY A C 1
ATOM 3453 O O . GLY A 1 453 ? 2.543 -7.891 -1.439 1 94.5 453 GLY A O 1
ATOM 3454 N N . ARG A 1 454 ? 1.2 -8.094 0.3 1 97.5 454 ARG A N 1
ATOM 3455 C CA . ARG A 1 454 ? 1.396 -9.523 0.491 1 97.5 454 ARG A CA 1
ATOM 3456 C C . ARG A 1 454 ? 0.065 -10.234 0.721 1 97.5 454 ARG A C 1
ATOM 3458 O O . ARG A 1 454 ? -0.882 -9.633 1.234 1 97.5 454 ARG A O 1
ATOM 3465 N N . GLU A 1 455 ? 0.01 -11.406 0.246 1 96.12 455 GLU A N 1
ATOM 3466 C CA . GLU A 1 455 ? -1.131 -12.281 0.516 1 96.12 455 GLU A CA 1
ATOM 3467 C C . GLU A 1 455 ? -0.735 -13.445 1.418 1 96.12 455 GLU A C 1
ATOM 3469 O O . GLU A 1 455 ? 0.375 -13.969 1.311 1 96.12 455 GLU A O 1
ATOM 3474 N N . GLY A 1 456 ? -1.462 -13.812 2.316 1 93 456 GLY A N 1
ATOM 3475 C CA . GLY A 1 456 ? -1.339 -14.844 3.33 1 93 456 GLY A CA 1
ATOM 3476 C C . GLY A 1 456 ? -2.568 -14.969 4.211 1 93 456 GLY A C 1
ATOM 3477 O O . GLY A 1 456 ? -3.695 -14.828 3.734 1 93 456 GLY A O 1
ATOM 3478 N N . ILE A 1 457 ? -2.389 -15.359 5.375 1 91.62 457 ILE A N 1
ATOM 3479 C CA . ILE A 1 457 ? -3.59 -15.477 6.195 1 91.62 457 ILE A CA 1
ATOM 3480 C C . ILE A 1 457 ? -3.762 -14.227 7.047 1 91.62 457 ILE A C 1
ATOM 3482 O O . ILE A 1 457 ? -4.762 -13.516 6.926 1 91.62 457 ILE A O 1
ATOM 3486 N N . HIS A 1 458 ? -2.684 -13.805 7.695 1 93.75 458 HIS A N 1
ATOM 3487 C CA . HIS A 1 458 ? -2.812 -12.594 8.5 1 93.75 458 HIS A CA 1
ATOM 3488 C C . HIS A 1 458 ? -2.715 -11.344 7.629 1 93.75 458 HIS A C 1
ATOM 3490 O O . HIS A 1 458 ? -3.514 -10.414 7.777 1 93.75 458 HIS A O 1
ATOM 3496 N N . ASP A 1 459 ? -1.789 -11.344 6.719 1 94.81 459 ASP A N 1
ATOM 3497 C CA . ASP A 1 459 ? -1.592 -10.219 5.812 1 94.81 459 ASP A CA 1
ATOM 3498 C C . ASP A 1 459 ? -2.834 -9.977 4.957 1 94.81 459 ASP A C 1
ATOM 3500 O O . ASP A 1 459 ? -3.24 -8.836 4.75 1 94.81 459 ASP A O 1
ATOM 3504 N N . SER A 1 460 ? -3.422 -11.055 4.535 1 96.62 460 SER A N 1
ATOM 3505 C CA . SER A 1 460 ? -4.613 -10.945 3.699 1 96.62 460 SER A CA 1
ATOM 3506 C C . SER A 1 460 ? -5.777 -10.336 4.473 1 96.62 460 SER A C 1
ATOM 3508 O O . SER A 1 460 ? -6.504 -9.492 3.947 1 96.62 460 SER A O 1
ATOM 3510 N N . LEU A 1 461 ? -6.004 -10.828 5.684 1 97.94 461 LEU A N 1
ATOM 3511 C CA . LEU A 1 461 ? -7.078 -10.242 6.48 1 97.94 461 LEU A CA 1
ATOM 3512 C C . LEU A 1 461 ? -6.859 -8.75 6.68 1 97.94 461 LEU A C 1
ATOM 3514 O O . LEU A 1 461 ? -7.781 -7.949 6.5 1 97.94 461 LEU A O 1
ATOM 3518 N N . ASP A 1 462 ? -5.625 -8.367 6.973 1 96.75 462 ASP A N 1
ATOM 3519 C CA . ASP A 1 462 ? -5.285 -6.969 7.215 1 96.75 462 ASP A CA 1
ATOM 3520 C C . ASP A 1 462 ? -5.5 -6.125 5.957 1 96.75 462 ASP A C 1
ATOM 3522 O O . ASP A 1 462 ? -5.941 -4.977 6.043 1 96.75 462 ASP A O 1
ATOM 3526 N N . ASN A 1 463 ? -5.188 -6.707 4.781 1 97.25 463 ASN A N 1
ATOM 3527 C CA . ASN A 1 463 ? -5.375 -5.988 3.525 1 97.25 463 ASN A CA 1
ATOM 3528 C C . ASN A 1 463 ? -6.812 -5.508 3.365 1 97.25 463 ASN A C 1
ATOM 3530 O O . ASN A 1 463 ? -7.07 -4.52 2.674 1 97.25 463 ASN A O 1
ATOM 3534 N N . TYR A 1 464 ? -7.766 -6.223 3.996 1 98.38 464 TYR A N 1
ATOM 3535 C CA . TYR A 1 464 ? -9.18 -5.973 3.723 1 98.38 464 TYR A CA 1
ATOM 3536 C C . TYR A 1 464 ? -9.836 -5.227 4.879 1 98.38 464 TYR A C 1
ATOM 3538 O O . TYR A 1 464 ? -11.062 -5.168 4.973 1 98.38 464 TYR A O 1
ATOM 3546 N N . LEU A 1 465 ? -8.977 -4.711 5.773 1 97.88 465 LEU A N 1
ATOM 3547 C CA . LEU A 1 465 ? -9.406 -3.861 6.879 1 97.88 465 LEU A CA 1
ATOM 3548 C C . LEU A 1 465 ? -8.766 -2.48 6.785 1 97.88 465 LEU A C 1
ATOM 3550 O O . LEU A 1 465 ? -7.555 -2.365 6.574 1 97.88 465 LEU A O 1
ATOM 3554 N N . GLU A 1 466 ? -9.57 -1.491 6.859 1 96.75 466 GLU A N 1
ATOM 3555 C CA . GLU A 1 466 ? -9.07 -0.123 6.949 1 96.75 466 GLU A CA 1
ATOM 3556 C C . GLU A 1 466 ? -8.859 0.296 8.398 1 96.75 466 GLU A C 1
ATOM 3558 O O . GLU A 1 466 ? -9.742 0.103 9.242 1 96.75 466 GLU A O 1
ATOM 3563 N N . THR A 1 467 ? -7.738 0.894 8.695 1 97.12 467 THR A N 1
ATOM 3564 C CA . THR A 1 467 ? -7.379 1.235 10.07 1 97.12 467 THR A CA 1
ATOM 3565 C C . THR A 1 467 ? -7.828 2.652 10.406 1 97.12 467 THR A C 1
ATOM 3567 O O . THR A 1 467 ? -7.551 3.596 9.664 1 97.12 467 THR A O 1
ATOM 3570 N N . LYS A 1 468 ? -8.539 2.766 11.461 1 98.12 468 LYS A N 1
ATOM 3571 C CA . LYS A 1 468 ? -8.992 4.039 12.008 1 98.12 468 LYS A CA 1
ATOM 3572 C C . LYS A 1 468 ? -8.453 4.25 13.422 1 98.12 468 LYS A C 1
ATOM 3574 O O . LYS A 1 468 ? -8.5 3.34 14.25 1 98.12 468 LYS A O 1
ATOM 3579 N N . THR A 1 469 ? -7.871 5.383 13.672 1 98.69 469 THR A N 1
ATOM 3580 C CA . THR A 1 469 ? -7.516 5.781 15.031 1 98.69 469 THR A CA 1
ATOM 3581 C C . THR A 1 469 ? -8.648 6.566 15.68 1 98.69 469 THR A C 1
ATOM 3583 O O . THR A 1 469 ? -9.227 7.465 15.062 1 98.69 469 THR A O 1
ATOM 3586 N N . VAL A 1 470 ? -9.016 6.184 16.859 1 98.75 470 VAL A N 1
ATOM 3587 C CA . VAL A 1 470 ? -9.977 6.926 17.672 1 98.75 470 VAL A CA 1
ATOM 3588 C C . VAL A 1 470 ? -9.289 7.465 18.922 1 98.75 470 VAL A C 1
ATOM 3590 O O . VAL A 1 470 ? -8.734 6.695 19.719 1 98.75 470 VAL A O 1
ATOM 3593 N N . ILE A 1 471 ? -9.258 8.742 19.047 1 98.5 471 ILE A N 1
ATOM 3594 C CA . ILE A 1 471 ? -8.703 9.367 20.25 1 98.5 471 ILE A CA 1
ATOM 3595 C C . ILE A 1 471 ? -9.836 9.906 21.125 1 98.5 471 ILE A C 1
ATOM 3597 O O . ILE A 1 471 ? -10.688 10.664 20.641 1 98.5 471 ILE A O 1
ATOM 3601 N N . ILE A 1 472 ? -9.883 9.516 22.328 1 98.19 472 ILE A N 1
ATOM 3602 C CA . ILE A 1 472 ? -10.969 9.867 23.234 1 98.19 472 ILE A CA 1
ATOM 3603 C C . ILE A 1 472 ? -10.422 10.648 24.422 1 98.19 472 ILE A C 1
ATOM 3605 O O . ILE A 1 472 ? -9.703 10.094 25.266 1 98.19 472 ILE A O 1
ATOM 3609 N N . ARG A 1 473 ? -10.734 11.883 24.453 1 97.81 473 ARG A N 1
ATOM 3610 C CA . ARG A 1 473 ? -10.367 12.672 25.625 1 97.81 473 ARG A CA 1
ATOM 3611 C C . ARG A 1 473 ? -11.195 12.258 26.828 1 97.81 473 ARG A C 1
ATOM 3613 O O . ARG A 1 473 ? -12.422 12.125 26.734 1 97.81 473 ARG A O 1
ATOM 3620 N N . VAL A 1 474 ? -10.445 12.062 27.938 1 93.75 474 VAL A N 1
ATOM 3621 C CA . VAL A 1 474 ? -11.117 11.688 29.172 1 93.75 474 VAL A CA 1
ATOM 3622 C C . VAL A 1 474 ? -11.047 12.844 30.172 1 93.75 474 VAL A C 1
ATOM 3624 O O . VAL A 1 474 ? -9.969 13.352 30.469 1 93.75 474 VAL A O 1
ATOM 3627 N N . GLY A 1 475 ? -12.156 13.352 30.797 1 82.75 475 GLY A N 1
ATOM 3628 C CA . GLY A 1 475 ? -12.227 14.398 31.812 1 82.75 475 GLY A CA 1
ATOM 3629 C C . GLY A 1 475 ? -12.227 15.797 31.203 1 82.75 475 GLY A C 1
ATOM 3630 O O . GLY A 1 475 ? -11.898 15.969 30.031 1 82.75 475 GLY A O 1
ATOM 3631 N N . MET B 1 1 ? 15.883 43.656 21.906 1 24.19 1 MET B N 1
ATOM 3632 C CA . MET B 1 1 ? 17.031 43.156 21.172 1 24.19 1 MET B CA 1
ATOM 3633 C C . MET B 1 1 ? 16.562 42.156 20.109 1 24.19 1 MET B C 1
ATOM 3635 O O . MET B 1 1 ? 15.945 41.125 20.422 1 24.19 1 MET B O 1
ATOM 3639 N N . ALA B 1 2 ? 16.172 42.656 18.953 1 31.67 2 ALA B N 1
ATOM 3640 C CA . ALA B 1 2 ? 15.68 41.969 17.766 1 31.67 2 ALA B CA 1
ATOM 3641 C C . ALA B 1 2 ? 16.531 40.719 17.453 1 31.67 2 ALA B C 1
ATOM 3643 O O . ALA B 1 2 ? 17.75 40.812 17.297 1 31.67 2 ALA B O 1
ATOM 3644 N N . LEU B 1 3 ? 16.266 39.594 18.062 1 37.34 3 LEU B N 1
ATOM 3645 C CA . LEU B 1 3 ? 17.031 38.375 17.781 1 37.34 3 LEU B CA 1
ATOM 3646 C C . LEU B 1 3 ? 17.531 38.406 16.328 1 37.34 3 LEU B C 1
ATOM 3648 O O . LEU B 1 3 ? 16.734 38.438 15.398 1 37.34 3 LEU B O 1
ATOM 3652 N N . GLN B 1 4 ? 18.609 39.062 16.188 1 34.56 4 GLN B N 1
ATOM 3653 C CA . GLN B 1 4 ? 19.328 39.031 14.922 1 34.56 4 GLN B CA 1
ATOM 3654 C C . GLN B 1 4 ? 19.391 37.594 14.359 1 34.56 4 GLN B C 1
ATOM 3656 O O . GLN B 1 4 ? 20.016 36.719 14.945 1 34.56 4 GLN B O 1
ATOM 3661 N N . ALA B 1 5 ? 18.266 37.031 13.953 1 41.62 5 ALA B N 1
ATOM 3662 C CA . ALA B 1 5 ? 18.172 35.812 13.172 1 41.62 5 ALA B CA 1
ATOM 3663 C C . ALA B 1 5 ? 19.453 35.562 12.391 1 41.62 5 ALA B C 1
ATOM 3665 O O . ALA B 1 5 ? 19.891 36.406 11.617 1 41.62 5 ALA B O 1
ATOM 3666 N N . SER B 1 6 ? 20.438 35.031 12.977 1 46 6 SER B N 1
ATOM 3667 C CA . SER B 1 6 ? 21.656 34.625 12.273 1 46 6 SER B CA 1
ATOM 3668 C C . SER B 1 6 ? 21.359 34.281 10.82 1 46 6 SER B C 1
ATOM 3670 O O . SER B 1 6 ? 20.516 33.438 10.547 1 46 6 SER B O 1
ATOM 3672 N N . THR B 1 7 ? 21.406 35.281 9.906 1 52.78 7 THR B N 1
ATOM 3673 C CA . THR B 1 7 ? 21.172 35.531 8.484 1 52.78 7 THR B CA 1
ATOM 3674 C C . THR B 1 7 ? 21.766 34.406 7.633 1 52.78 7 THR B C 1
ATOM 3676 O O . THR B 1 7 ? 21.469 34.312 6.438 1 52.78 7 THR B O 1
ATOM 3679 N N . GLU B 1 8 ? 22.75 33.625 8.125 1 63.84 8 GLU B N 1
ATOM 3680 C CA . GLU B 1 8 ? 23.344 32.875 7.035 1 63.84 8 GLU B CA 1
ATOM 3681 C C . GLU B 1 8 ? 22.719 31.484 6.922 1 63.84 8 GLU B C 1
ATOM 3683 O O . GLU B 1 8 ? 22.766 30.703 7.871 1 63.84 8 GLU B O 1
ATOM 3688 N N . HIS B 1 9 ? 21.766 31.297 6.133 1 78 9 HIS B N 1
ATOM 3689 C CA . HIS B 1 9 ? 21.141 30.016 5.836 1 78 9 HIS B CA 1
ATOM 3690 C C . HIS B 1 9 ? 21.875 29.297 4.703 1 78 9 HIS B C 1
ATOM 3692 O O . HIS B 1 9 ? 22.297 29.938 3.732 1 78 9 HIS B O 1
ATOM 3698 N N . GLU B 1 10 ? 22.125 28.062 4.945 1 82.69 10 GLU B N 1
ATOM 3699 C CA . GLU B 1 10 ? 22.641 27.234 3.85 1 82.69 10 GLU B CA 1
ATOM 3700 C C . GLU B 1 10 ? 21.562 26.984 2.801 1 82.69 10 GLU B C 1
ATOM 3702 O O . GLU B 1 10 ? 20.5 26.422 3.113 1 82.69 10 GLU B O 1
ATOM 3707 N N . THR B 1 11 ? 21.828 27.391 1.565 1 88 11 THR B N 1
ATOM 3708 C CA . THR B 1 11 ? 20.812 27.344 0.527 1 88 11 THR B CA 1
ATOM 3709 C C . THR B 1 11 ? 21.203 26.375 -0.581 1 88 11 THR B C 1
ATOM 3711 O O . THR B 1 11 ? 20.484 26.203 -1.562 1 88 11 THR B O 1
ATOM 3714 N N . ARG B 1 12 ? 22.391 25.703 -0.42 1 92.81 12 ARG B N 1
ATOM 3715 C CA . ARG B 1 12 ? 22.875 24.75 -1.419 1 92.81 12 ARG B CA 1
ATOM 3716 C C . ARG B 1 12 ? 22.266 23.375 -1.209 1 92.81 12 ARG B C 1
ATOM 3718 O O . ARG B 1 12 ? 21.609 23.125 -0.199 1 92.81 12 ARG B O 1
ATOM 3725 N N . LEU B 1 13 ? 22.375 22.547 -2.26 1 94.81 13 LEU B N 1
ATOM 3726 C CA . LEU B 1 13 ? 22 21.141 -2.135 1 94.81 13 LEU B CA 1
ATOM 3727 C C . LEU B 1 13 ? 22.953 20.406 -1.2 1 94.81 13 LEU B C 1
ATOM 3729 O O . LEU B 1 13 ? 24.094 20.828 -1.022 1 94.81 13 LEU B O 1
ATOM 3733 N N . PHE B 1 14 ? 22.453 19.406 -0.512 1 95.12 14 PHE B N 1
ATOM 3734 C CA . PHE B 1 14 ? 23.297 18.562 0.334 1 95.12 14 PHE B CA 1
ATOM 3735 C C . PHE B 1 14 ? 23.297 17.125 -0.156 1 95.12 14 PHE B C 1
ATOM 3737 O O . PHE B 1 14 ? 22.297 16.406 -0.01 1 95.12 14 PHE B O 1
ATOM 3744 N N . THR B 1 15 ? 24.375 16.688 -0.75 1 95.69 15 THR B N 1
ATOM 3745 C CA . THR B 1 15 ? 24.516 15.352 -1.305 1 95.69 15 THR B CA 1
ATOM 3746 C C . THR B 1 15 ? 25.859 14.742 -0.948 1 95.69 15 THR B C 1
ATOM 3748 O O . THR B 1 15 ? 26.891 15.43 -0.994 1 95.69 15 THR B O 1
ATOM 3751 N N . ASN B 1 16 ? 25.797 13.547 -0.553 1 97.25 16 ASN B N 1
ATOM 3752 C CA . ASN B 1 16 ? 27.016 12.789 -0.257 1 97.25 16 ASN B CA 1
ATOM 3753 C C . ASN B 1 16 ? 27.875 13.492 0.785 1 97.25 16 ASN B C 1
ATOM 3755 O O . ASN B 1 16 ? 29.094 13.523 0.664 1 97.25 16 ASN B O 1
ATOM 3759 N N . GLY B 1 17 ? 27.219 14.141 1.696 1 94.25 17 GLY B N 1
ATOM 3760 C CA . GLY B 1 17 ? 27.906 14.727 2.836 1 94.25 17 GLY B CA 1
ATOM 3761 C C . GLY B 1 17 ? 28.469 16.109 2.547 1 94.25 17 GLY B C 1
ATOM 3762 O O . GLY B 1 17 ? 29.219 16.656 3.361 1 94.25 17 GLY B O 1
ATOM 3763 N N . GLU B 1 18 ? 28.094 16.656 1.44 1 93.69 18 GLU B N 1
ATOM 3764 C CA . GLU B 1 18 ? 28.656 17.938 1.052 1 93.69 18 GLU B CA 1
ATOM 3765 C C . GLU B 1 18 ? 27.578 18.875 0.506 1 93.69 18 GLU B C 1
ATOM 3767 O O . GLU B 1 18 ? 26.594 18.422 -0.072 1 93.69 18 GLU B O 1
ATOM 3772 N N . PHE B 1 19 ? 27.859 20.156 0.706 1 93.94 19 PHE B N 1
ATOM 3773 C CA . PHE B 1 19 ? 27.031 21.188 0.104 1 93.94 19 PHE B CA 1
ATOM 3774 C C . PHE B 1 19 ? 27.531 21.547 -1.287 1 93.94 19 PHE B C 1
ATOM 3776 O O . PHE B 1 19 ? 28.734 21.641 -1.51 1 93.94 19 PHE B O 1
ATOM 3783 N N . SER B 1 20 ? 26.625 21.609 -2.193 1 94.19 20 SER B N 1
ATOM 3784 C CA . SER B 1 20 ? 27 22.047 -3.535 1 94.19 20 SER B CA 1
ATOM 3785 C C . SER B 1 20 ? 25.875 22.828 -4.207 1 94.19 20 SER B C 1
ATOM 3787 O O . SER B 1 20 ? 24.703 22.625 -3.877 1 94.19 20 SER B O 1
ATOM 3789 N N . ALA B 1 21 ? 26.25 23.703 -5.082 1 95.69 21 ALA B N 1
ATOM 3790 C CA . ALA B 1 21 ? 25.25 24.344 -5.949 1 95.69 21 ALA B CA 1
ATOM 3791 C C . ALA B 1 21 ? 24.609 23.312 -6.891 1 95.69 21 ALA B C 1
ATOM 3793 O O . ALA B 1 21 ? 25.109 22.203 -7.035 1 95.69 21 ALA B O 1
ATOM 3794 N N . ALA B 1 22 ? 23.562 23.703 -7.473 1 97.31 22 ALA B N 1
ATOM 3795 C CA . ALA B 1 22 ? 22.969 22.875 -8.523 1 97.31 22 ALA B CA 1
ATOM 3796 C C . ALA B 1 22 ? 23.953 22.688 -9.672 1 97.31 22 ALA B C 1
ATOM 3798 O O . ALA B 1 22 ? 24.812 23.547 -9.922 1 97.31 22 ALA B O 1
ATOM 3799 N N . SER B 1 23 ? 23.844 21.625 -10.367 1 97.44 23 SER B N 1
ATOM 3800 C CA . SER B 1 23 ? 24.797 21.266 -11.406 1 97.44 23 SER B CA 1
ATOM 3801 C C . SER B 1 23 ? 24.828 22.328 -12.508 1 97.44 23 SER B C 1
ATOM 3803 O O . SER B 1 23 ? 25.859 22.547 -13.141 1 97.44 23 SER B O 1
ATOM 3805 N N . ASP B 1 24 ? 23.703 22.984 -12.719 1 97.25 24 ASP B N 1
ATOM 3806 C CA . ASP B 1 24 ? 23.656 24 -13.75 1 97.25 24 ASP B CA 1
ATOM 3807 C C . ASP B 1 24 ? 23.703 25.406 -13.141 1 97.25 24 ASP B C 1
ATOM 3809 O O . ASP B 1 24 ? 23.484 26.391 -13.836 1 97.25 24 ASP B O 1
ATOM 3813 N N . GLY B 1 25 ? 23.797 25.469 -11.875 1 96.25 25 GLY B N 1
ATOM 3814 C CA . GLY B 1 25 ? 23.859 26.75 -11.172 1 96.25 25 GLY B CA 1
ATOM 3815 C C . GLY B 1 25 ? 22.5 27.375 -10.969 1 96.25 25 GLY B C 1
ATOM 3816 O O . GLY B 1 25 ? 22.391 28.484 -10.453 1 96.25 25 GLY B O 1
ATOM 3817 N N . GLY B 1 26 ? 21.5 26.656 -11.32 1 95.5 26 GLY B N 1
ATOM 3818 C CA . GLY B 1 26 ? 20.156 27.188 -11.227 1 95.5 26 GLY B CA 1
ATOM 3819 C C . GLY B 1 26 ? 19.703 27.406 -9.797 1 95.5 26 GLY B C 1
ATOM 3820 O O . GLY B 1 26 ? 20.078 26.656 -8.898 1 95.5 26 GLY B O 1
ATOM 3821 N N . THR B 1 27 ? 18.906 28.484 -9.531 1 93.56 27 THR B N 1
ATOM 3822 C CA . THR B 1 27 ? 18.328 28.828 -8.227 1 93.56 27 THR B CA 1
ATOM 3823 C C . THR B 1 27 ? 16.875 29.266 -8.375 1 93.56 27 THR B C 1
ATOM 3825 O O . THR B 1 27 ? 16.391 29.469 -9.492 1 93.56 27 THR B O 1
ATOM 3828 N N . PHE B 1 28 ? 16.203 29.25 -7.324 1 91.06 28 PHE B N 1
ATOM 3829 C CA . PHE B 1 28 ? 14.859 29.844 -7.273 1 91.06 28 PHE B CA 1
ATOM 3830 C C . PHE B 1 28 ? 14.688 30.672 -6.012 1 91.06 28 PHE B C 1
ATOM 3832 O O . PHE B 1 28 ? 15.273 30.375 -4.973 1 91.06 28 PHE B O 1
ATOM 3839 N N . PRO B 1 29 ? 13.938 31.703 -6.16 1 87.81 29 PRO B N 1
ATOM 3840 C CA . PRO B 1 29 ? 13.727 32.594 -5.016 1 87.81 29 PRO B CA 1
ATOM 3841 C C . PRO B 1 29 ? 12.672 32.062 -4.043 1 87.81 29 PRO B C 1
ATOM 3843 O O . PRO B 1 29 ? 11.75 31.375 -4.449 1 87.81 29 PRO B O 1
ATOM 3846 N N . LEU B 1 30 ? 12.859 32.438 -2.816 1 82.81 30 LEU B N 1
ATOM 3847 C CA . LEU B 1 30 ? 11.781 32.344 -1.84 1 82.81 30 LEU B CA 1
ATOM 3848 C C . LEU B 1 30 ? 11.062 33.688 -1.685 1 82.81 30 LEU B C 1
ATOM 3850 O O . LEU B 1 30 ? 11.516 34.688 -2.203 1 82.81 30 LEU B O 1
ATOM 3854 N N . ASN B 1 31 ? 9.883 33.594 -1.203 1 73.69 31 ASN B N 1
ATOM 3855 C CA . ASN B 1 31 ? 9.211 34.844 -0.901 1 73.69 31 ASN B CA 1
ATOM 3856 C C . ASN B 1 31 ? 10.023 35.688 0.083 1 73.69 31 ASN B C 1
ATOM 3858 O O . ASN B 1 31 ? 9.797 36.906 0.202 1 73.69 31 ASN B O 1
ATOM 3862 N N . SER B 1 32 ? 11.078 35.125 0.567 1 66.94 32 SER B N 1
ATOM 3863 C CA . SER B 1 32 ? 12.078 35.844 1.34 1 66.94 32 SER B CA 1
ATOM 3864 C C . SER B 1 32 ? 13.312 36.156 0.5 1 66.94 32 SER B C 1
ATOM 3866 O O . SER B 1 32 ? 13.469 35.625 -0.603 1 66.94 32 SER B O 1
ATOM 3868 N N . PRO B 1 33 ? 14.055 37.094 1.056 1 67.94 33 PRO B N 1
ATOM 3869 C CA . PRO B 1 33 ? 15.195 37.531 0.246 1 67.94 33 PRO B CA 1
ATOM 3870 C C . PRO B 1 33 ? 16.234 36.438 0.057 1 67.94 33 PRO B C 1
ATOM 3872 O O . PRO B 1 33 ? 17.422 36.719 -0.171 1 67.94 33 PRO B O 1
ATOM 3875 N N . LE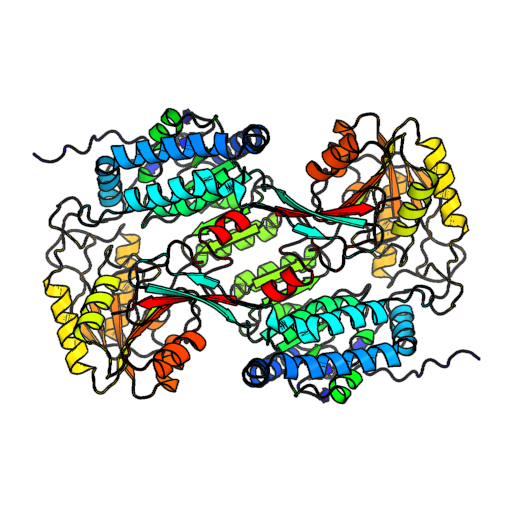U B 1 34 ? 15.734 35.219 0.091 1 79.44 34 LEU B N 1
ATOM 3876 C CA . LEU B 1 34 ? 16.703 34.125 -0.071 1 79.44 34 LEU B CA 1
ATOM 3877 C C . LEU B 1 34 ? 16.484 33.406 -1.396 1 79.44 34 LEU B C 1
ATOM 3879 O O . LEU B 1 34 ? 15.359 33.375 -1.913 1 79.44 34 LEU B O 1
ATOM 3883 N N . THR B 1 35 ? 17.625 32.938 -1.908 1 87.69 35 THR B N 1
ATOM 3884 C CA . THR B 1 35 ? 17.641 32.125 -3.113 1 87.69 35 THR B CA 1
ATOM 3885 C C . THR B 1 35 ? 18.25 30.75 -2.828 1 87.69 35 THR B C 1
ATOM 3887 O O . THR B 1 35 ? 19.266 30.656 -2.131 1 87.69 35 THR B O 1
ATOM 3890 N N . LEU B 1 36 ? 17.641 29.719 -3.314 1 90.5 36 LEU B N 1
ATOM 3891 C CA . LEU B 1 36 ? 18.109 28.359 -3.059 1 90.5 36 LEU B CA 1
ATOM 3892 C C . LEU B 1 36 ? 18.484 27.656 -4.359 1 90.5 36 LEU B C 1
ATOM 3894 O O . LEU B 1 36 ? 17.922 27.953 -5.418 1 90.5 36 LEU B O 1
ATOM 3898 N N . SER B 1 37 ? 19.406 26.75 -4.211 1 93.25 37 SER B N 1
ATOM 3899 C CA . SER B 1 37 ? 19.75 25.906 -5.352 1 93.25 37 SER B CA 1
ATOM 3900 C C . SER B 1 37 ? 18.562 25.047 -5.793 1 93.25 37 SER B C 1
ATOM 3902 O O . SER B 1 37 ? 17.844 24.516 -4.957 1 93.25 37 SER B O 1
ATOM 3904 N N . GLU B 1 38 ? 18.297 25.047 -7.094 1 95.69 38 GLU B N 1
ATOM 3905 C CA . GLU B 1 38 ? 17.281 24.188 -7.684 1 95.69 38 GLU B CA 1
ATOM 3906 C C . GLU B 1 38 ? 17.891 22.891 -8.234 1 95.69 38 GLU B C 1
ATOM 3908 O O . GLU B 1 38 ? 18.609 22.922 -9.234 1 95.69 38 GLU B O 1
ATOM 3913 N N . ALA B 1 39 ? 17.609 21.812 -7.602 1 97 39 ALA B N 1
ATOM 3914 C CA . ALA B 1 39 ? 18.188 20.547 -8.008 1 97 39 ALA B CA 1
ATOM 3915 C C . ALA B 1 39 ? 17.75 20.172 -9.422 1 97 39 ALA B C 1
ATOM 3917 O O . ALA B 1 39 ? 16.578 20.25 -9.766 1 97 39 ALA B O 1
ATOM 3918 N N . THR B 1 40 ? 18.672 19.812 -10.266 1 97.94 40 THR B N 1
ATOM 3919 C CA . THR B 1 40 ? 18.406 19.312 -11.609 1 97.94 40 THR B CA 1
ATOM 3920 C C . THR B 1 40 ? 18.203 17.797 -11.594 1 97.94 40 THR B C 1
ATOM 3922 O O . THR B 1 40 ? 18.297 17.156 -10.539 1 97.94 40 THR B O 1
ATOM 3925 N N . VAL B 1 41 ? 17.875 17.25 -12.766 1 98.25 41 VAL B N 1
ATOM 3926 C CA . VAL B 1 41 ? 17.812 15.805 -12.93 1 98.25 41 VAL B CA 1
ATOM 3927 C C . VAL B 1 41 ? 19.156 15.18 -12.562 1 98.25 41 VAL B C 1
ATOM 3929 O O . VAL B 1 41 ? 19.203 14.156 -11.875 1 98.25 41 VAL B O 1
ATOM 3932 N N . GLU B 1 42 ? 20.203 15.836 -12.992 1 98.38 42 GLU B N 1
ATOM 3933 C CA . GLU B 1 42 ? 21.547 15.344 -12.719 1 98.38 42 GLU B CA 1
ATOM 3934 C C . GLU B 1 42 ? 21.844 15.352 -11.219 1 98.38 42 GLU B C 1
ATOM 3936 O O . GLU B 1 42 ? 22.406 14.391 -10.688 1 98.38 42 GLU B O 1
ATOM 3941 N N . ASP B 1 43 ? 21.516 16.438 -10.562 1 98.5 43 ASP B N 1
ATOM 3942 C CA . ASP B 1 43 ? 21.703 16.531 -9.125 1 98.5 43 ASP B CA 1
ATOM 3943 C C . ASP B 1 43 ? 20.922 15.43 -8.398 1 98.5 43 ASP B C 1
ATOM 3945 O O . ASP B 1 43 ? 21.422 14.844 -7.438 1 98.5 43 ASP B O 1
ATOM 3949 N N . THR B 1 44 ? 19.734 15.234 -8.852 1 98.56 44 THR B N 1
ATOM 3950 C CA . THR B 1 44 ? 18.875 14.211 -8.266 1 98.56 44 THR B CA 1
ATOM 3951 C C . THR B 1 44 ? 19.484 12.828 -8.445 1 98.56 44 THR B C 1
ATOM 3953 O O . THR B 1 44 ? 19.516 12.031 -7.504 1 98.56 44 THR B O 1
ATOM 3956 N N . ASN B 1 45 ? 19.953 12.523 -9.625 1 98.62 45 ASN B N 1
ATOM 3957 C CA . ASN B 1 45 ? 20.609 11.258 -9.883 1 98.62 45 ASN B CA 1
ATOM 3958 C C . ASN B 1 45 ? 21.844 11.07 -9 1 98.62 45 ASN B C 1
ATOM 3960 O O . ASN B 1 45 ? 22.109 9.969 -8.508 1 98.62 45 ASN B O 1
ATOM 3964 N N . ARG B 1 46 ? 22.578 12.133 -8.812 1 98.5 46 ARG B N 1
ATOM 3965 C CA . ARG B 1 46 ? 23.766 12.086 -7.961 1 98.5 46 ARG B CA 1
ATOM 3966 C C . ARG B 1 46 ? 23.375 11.766 -6.52 1 98.5 46 ARG B C 1
ATOM 3968 O O . ARG B 1 46 ? 24.078 11.016 -5.836 1 98.5 46 ARG B O 1
ATOM 3975 N N . ALA B 1 47 ? 22.328 12.398 -6.066 1 98.62 47 ALA B N 1
ATOM 3976 C CA . ALA B 1 47 ? 21.844 12.141 -4.711 1 98.62 47 ALA B CA 1
ATOM 3977 C C . ALA B 1 47 ? 21.453 10.672 -4.543 1 98.62 47 ALA B C 1
ATOM 3979 O O . ALA B 1 47 ? 21.797 10.047 -3.541 1 98.62 47 ALA B O 1
ATOM 3980 N N . VAL B 1 48 ? 20.734 10.117 -5.535 1 98.81 48 VAL B N 1
ATOM 3981 C CA . VAL B 1 48 ? 20.297 8.727 -5.48 1 98.81 48 VAL B CA 1
ATOM 3982 C C . VAL B 1 48 ? 21.516 7.801 -5.535 1 98.81 48 VAL B C 1
ATOM 3984 O O . VAL B 1 48 ? 21.562 6.805 -4.816 1 98.81 48 VAL B O 1
ATOM 3987 N N . GLU B 1 49 ? 22.453 8.125 -6.383 1 98.75 49 GLU B N 1
ATOM 3988 C CA . GLU B 1 49 ? 23.656 7.324 -6.477 1 98.75 49 GLU B CA 1
ATOM 3989 C C . GLU B 1 49 ? 24.422 7.32 -5.152 1 98.75 49 GLU B C 1
ATOM 3991 O O . GLU B 1 49 ? 24.969 6.293 -4.746 1 98.75 49 GLU B O 1
ATOM 3996 N N . ALA B 1 50 ? 24.516 8.492 -4.535 1 98.81 50 ALA B N 1
ATOM 3997 C CA . ALA B 1 50 ? 25.156 8.586 -3.229 1 98.81 50 ALA B CA 1
ATOM 3998 C C . ALA B 1 50 ? 24.438 7.711 -2.203 1 98.81 50 ALA B C 1
ATOM 4000 O O . ALA B 1 50 ? 25.078 7.008 -1.419 1 98.81 50 ALA B O 1
ATOM 4001 N N . ALA B 1 51 ? 23.141 7.801 -2.178 1 98.88 51 ALA B N 1
ATOM 4002 C CA . ALA B 1 51 ? 22.328 6.977 -1.282 1 98.88 51 ALA B CA 1
ATOM 4003 C C . ALA B 1 51 ? 22.547 5.492 -1.552 1 98.88 51 ALA B C 1
ATOM 4005 O O . ALA B 1 51 ? 22.672 4.695 -0.618 1 98.88 51 ALA B O 1
ATOM 4006 N N . LYS B 1 52 ? 22.578 5.133 -2.805 1 98.62 52 LYS B N 1
ATOM 4007 C CA . LYS B 1 52 ? 22.797 3.75 -3.225 1 98.62 52 LYS B CA 1
ATOM 4008 C C . LYS B 1 52 ? 24.141 3.221 -2.727 1 98.62 52 LYS B C 1
ATOM 4010 O O . LYS B 1 52 ? 24.219 2.1 -2.225 1 98.62 52 LYS B O 1
ATOM 4015 N N . THR B 1 53 ? 25.141 4.039 -2.879 1 98.44 53 THR B N 1
ATOM 4016 C CA . THR B 1 53 ? 26.484 3.662 -2.475 1 98.44 53 THR B CA 1
ATOM 4017 C C . THR B 1 53 ? 26.562 3.457 -0.964 1 98.44 53 THR B C 1
ATOM 4019 O O . THR B 1 53 ? 27.234 2.537 -0.489 1 98.44 53 THR B O 1
ATOM 4022 N N . ALA B 1 54 ? 25.828 4.207 -0.204 1 98.75 54 ALA B N 1
ATOM 4023 C CA . ALA B 1 54 ? 25.875 4.191 1.256 1 98.75 54 ALA B CA 1
ATOM 4024 C C . ALA B 1 54 ? 25 3.09 1.831 1 98.75 54 ALA B C 1
ATOM 4026 O O . ALA B 1 54 ? 25.172 2.676 2.979 1 98.75 54 ALA B O 1
ATOM 4027 N N . SER B 1 55 ? 24.078 2.596 1.097 1 98.31 55 SER B N 1
ATOM 4028 C CA . SER B 1 55 ? 22.953 1.782 1.577 1 98.31 55 SER B CA 1
ATOM 4029 C C . SER B 1 55 ? 23.453 0.491 2.221 1 98.31 55 SER B C 1
ATOM 4031 O O . SER B 1 55 ? 23.062 0.16 3.342 1 98.31 55 SER B O 1
ATOM 4033 N N . PRO B 1 56 ? 24.375 -0.271 1.563 1 96.94 56 PRO B N 1
ATOM 4034 C CA . PRO B 1 56 ? 24.766 -1.552 2.152 1 96.94 56 PRO B CA 1
ATOM 4035 C C . PRO B 1 56 ? 25.469 -1.39 3.5 1 96.94 56 PRO B C 1
ATOM 4037 O O . PRO B 1 56 ? 25.188 -2.143 4.438 1 96.94 56 PRO B O 1
ATOM 4040 N N . THR B 1 57 ? 26.312 -0.384 3.611 1 97.94 57 THR B N 1
ATOM 4041 C CA . THR B 1 57 ? 27.047 -0.175 4.855 1 97.94 57 THR B CA 1
ATOM 4042 C C . THR B 1 57 ? 26.109 0.327 5.953 1 97.94 57 THR B C 1
ATOM 4044 O O . THR B 1 57 ? 26.25 -0.067 7.117 1 97.94 57 THR B O 1
ATOM 4047 N N . TRP B 1 58 ? 25.25 1.166 5.605 1 98.62 58 TRP B N 1
ATOM 4048 C CA . TRP B 1 58 ? 24.281 1.666 6.586 1 98.62 58 TRP B CA 1
ATOM 4049 C C . TRP B 1 58 ? 23.406 0.537 7.113 1 98.62 58 TRP B C 1
ATOM 4051 O O . TRP B 1 58 ? 23.203 0.408 8.32 1 98.62 58 TRP B O 1
ATOM 4061 N N . ALA B 1 59 ? 22.922 -0.305 6.227 1 97.88 59 ALA B N 1
ATOM 4062 C CA . ALA B 1 59 ? 22.031 -1.409 6.582 1 97.88 59 ALA B CA 1
ATOM 4063 C C . ALA B 1 59 ? 22.75 -2.416 7.48 1 97.88 59 ALA B C 1
ATOM 4065 O O . ALA B 1 59 ? 22.109 -3.125 8.258 1 97.88 59 ALA B O 1
ATOM 4066 N N . ALA B 1 60 ? 24.031 -2.473 7.402 1 97.31 60 ALA B N 1
ATOM 4067 C CA . ALA B 1 60 ? 24.812 -3.467 8.125 1 97.31 60 ALA B CA 1
ATOM 4068 C C . ALA B 1 60 ? 25.062 -3.021 9.562 1 97.31 60 ALA B C 1
ATOM 4070 O O . ALA B 1 60 ? 25.484 -3.822 10.406 1 97.31 60 ALA B O 1
ATOM 4071 N N . LEU B 1 61 ? 24.844 -1.73 9.859 1 98.12 61 LEU B N 1
ATOM 4072 C CA . LEU B 1 61 ? 25.016 -1.245 11.227 1 98.12 61 LEU B CA 1
ATOM 4073 C C . LEU B 1 61 ? 23.953 -1.827 12.148 1 98.12 61 LEU B C 1
ATOM 4075 O O . LEU B 1 61 ? 22.828 -2.1 11.711 1 98.12 61 LEU B O 1
ATOM 4079 N N . SER B 1 62 ? 24.312 -1.984 13.391 1 97.75 62 SER B N 1
ATOM 4080 C CA . SER B 1 62 ? 23.328 -2.416 14.375 1 97.75 62 SER B CA 1
ATOM 4081 C C . SER B 1 62 ? 22.312 -1.317 14.656 1 97.75 62 SER B C 1
ATOM 4083 O O . SER B 1 62 ? 22.547 -0.147 14.352 1 97.75 62 SER B O 1
ATOM 4085 N N . VAL B 1 63 ? 21.219 -1.709 15.242 1 97.69 63 VAL B N 1
ATOM 4086 C CA . VAL B 1 63 ? 20.188 -0.764 15.633 1 97.69 63 VAL B CA 1
ATOM 4087 C C . VAL B 1 63 ? 20.766 0.293 16.562 1 97.69 63 VAL B C 1
ATOM 4089 O O . VAL B 1 63 ? 20.469 1.482 16.438 1 97.69 63 VAL B O 1
ATOM 4092 N N . HIS B 1 64 ? 21.625 -0.166 17.422 1 97.75 64 HIS B N 1
ATOM 4093 C CA . HIS B 1 64 ? 22.266 0.736 18.359 1 97.75 64 HIS B CA 1
ATOM 4094 C C . HIS B 1 64 ? 23.141 1.752 17.656 1 97.75 64 HIS B C 1
ATOM 4096 O O . HIS B 1 64 ? 23.141 2.938 17.984 1 97.75 64 HIS B O 1
ATOM 4102 N N . GLU B 1 65 ? 23.891 1.329 16.688 1 98.31 65 GLU B N 1
ATOM 4103 C CA . GLU B 1 65 ? 24.781 2.211 15.938 1 98.31 65 GLU B CA 1
ATOM 4104 C C . GLU B 1 65 ? 24 3.227 15.117 1 98.31 65 GLU B C 1
ATOM 4106 O O . GLU B 1 65 ? 24.328 4.418 15.117 1 98.31 65 GLU B O 1
ATOM 4111 N N . ARG B 1 66 ? 23 2.822 14.43 1 98.38 66 ARG B N 1
ATOM 4112 C CA . ARG B 1 66 ? 22.156 3.756 13.695 1 98.38 66 ARG B CA 1
ATOM 4113 C C . ARG B 1 66 ? 21.484 4.754 14.633 1 98.38 66 ARG B C 1
ATOM 4115 O O . ARG B 1 66 ? 21.438 5.949 14.336 1 98.38 66 ARG B O 1
ATOM 4122 N N . GLY B 1 67 ? 21.016 4.223 15.789 1 98.5 67 GLY B N 1
ATOM 4123 C CA . GLY B 1 67 ? 20.344 5.055 16.766 1 98.5 67 GLY B CA 1
ATOM 4124 C C . GLY B 1 67 ? 21.234 6.145 17.344 1 98.5 67 GLY B C 1
ATOM 4125 O O . GLY B 1 67 ? 20.75 7.23 17.672 1 98.5 67 GLY B O 1
ATOM 4126 N N . ALA B 1 68 ? 22.516 5.895 17.453 1 98.5 68 ALA B N 1
ATOM 4127 C CA . ALA B 1 68 ? 23.453 6.875 17.984 1 98.5 68 ALA B CA 1
ATOM 4128 C C . ALA B 1 68 ? 23.484 8.141 17.141 1 98.5 68 ALA B C 1
ATOM 4130 O O . ALA B 1 68 ? 23.531 9.25 17.672 1 98.5 68 ALA B O 1
ATOM 4131 N N . TYR B 1 69 ? 23.453 7.984 15.844 1 97.94 69 TYR B N 1
ATOM 4132 C CA . TYR B 1 69 ? 23.391 9.141 14.945 1 97.94 69 TYR B CA 1
ATOM 4133 C C . TYR B 1 69 ? 22.109 9.93 15.164 1 97.94 69 TYR B C 1
ATOM 4135 O O . TYR B 1 69 ? 22.125 11.164 15.164 1 97.94 69 TYR B O 1
ATOM 4143 N N . MET B 1 70 ? 21 9.25 15.391 1 97.88 70 MET B N 1
ATOM 4144 C CA . MET B 1 70 ? 19.688 9.891 15.555 1 97.88 70 MET B CA 1
ATOM 4145 C C . MET B 1 70 ? 19.609 10.641 16.875 1 97.88 70 MET B C 1
ATOM 4147 O O . MET B 1 70 ? 19.047 11.734 16.953 1 97.88 70 MET B O 1
ATOM 4151 N N . PHE B 1 71 ? 20.203 10.047 17.922 1 98.25 71 PHE B N 1
ATOM 4152 C CA . PHE B 1 71 ? 20.25 10.742 19.219 1 98.25 71 PHE B CA 1
ATOM 4153 C C . PHE B 1 71 ? 21.062 12.031 19.094 1 98.25 71 PHE B C 1
ATOM 4155 O O . PHE B 1 71 ? 20.641 13.07 19.609 1 98.25 71 PHE B O 1
ATOM 4162 N N . LYS B 1 72 ? 22.141 11.953 18.422 1 97.69 72 LYS B N 1
ATOM 4163 C CA . LYS B 1 72 ? 22.969 13.148 18.25 1 97.69 72 LYS B CA 1
ATOM 4164 C C . LYS B 1 72 ? 22.219 14.203 17.438 1 97.69 72 LYS B C 1
ATOM 4166 O O . LYS B 1 72 ? 22.281 15.398 17.75 1 97.69 72 LYS B O 1
ATOM 4171 N N . LEU B 1 73 ? 21.594 13.773 16.406 1 96.38 73 LEU B N 1
ATOM 4172 C CA . LEU B 1 73 ? 20.812 14.703 15.609 1 96.38 73 LEU B CA 1
ATOM 4173 C C . LEU B 1 73 ? 19.719 15.352 16.438 1 96.38 73 LEU B C 1
ATOM 4175 O O . LEU B 1 73 ? 19.469 16.547 16.328 1 96.38 73 LEU B O 1
ATOM 4179 N N . ALA B 1 74 ? 19.031 14.539 17.281 1 96.94 74 ALA B N 1
ATOM 4180 C CA . ALA B 1 74 ? 18 15.062 18.156 1 96.94 74 ALA B CA 1
ATOM 4181 C C . ALA B 1 74 ? 18.562 16.156 19.078 1 96.94 74 ALA B C 1
ATOM 4183 O O . ALA B 1 74 ? 17.953 17.219 19.219 1 96.94 74 ALA B O 1
ATOM 4184 N N . ASP B 1 75 ? 19.703 15.93 19.594 1 96.56 75 ASP B N 1
ATOM 4185 C CA . ASP B 1 75 ? 20.359 16.906 20.453 1 96.56 75 ASP B CA 1
ATOM 4186 C C . ASP B 1 75 ? 20.641 18.203 19.703 1 96.56 75 ASP B C 1
ATOM 4188 O O . ASP B 1 75 ? 20.406 19.297 20.219 1 96.56 75 ASP B O 1
ATOM 4192 N N . LEU B 1 76 ? 21.141 18.062 18.531 1 94.19 76 LEU B N 1
ATOM 4193 C CA . LEU B 1 76 ? 21.5 19.219 17.734 1 94.19 76 LEU B CA 1
ATOM 4194 C C . LEU B 1 76 ? 20.266 20.016 17.328 1 94.19 76 LEU B C 1
ATOM 4196 O O . LEU B 1 76 ? 20.297 21.25 17.297 1 94.19 76 LEU B O 1
ATOM 4200 N N . ILE B 1 77 ? 19.188 19.359 17.062 1 93 77 ILE B N 1
ATOM 4201 C CA . ILE B 1 77 ? 17.938 20.016 16.672 1 93 77 ILE B CA 1
ATOM 4202 C C . ILE B 1 77 ? 17.391 20.812 17.859 1 93 77 ILE B C 1
ATOM 4204 O O . ILE B 1 77 ? 17.016 21.984 17.703 1 93 77 ILE B O 1
ATOM 4208 N N . ILE B 1 78 ? 17.344 20.203 18.969 1 92.5 78 ILE B N 1
ATOM 4209 C CA . ILE B 1 78 ? 16.766 20.891 20.125 1 92.5 78 ILE B CA 1
ATOM 4210 C C . ILE B 1 78 ? 17.656 22.078 20.516 1 92.5 78 ILE B C 1
ATOM 4212 O O . ILE B 1 78 ? 17.156 23.109 20.953 1 92.5 78 ILE B O 1
ATOM 4216 N N . GLU B 1 79 ? 18.938 21.969 20.344 1 91 79 GLU B N 1
ATOM 4217 C CA . GLU B 1 79 ? 19.875 23.062 20.609 1 91 79 GLU B CA 1
ATOM 4218 C C . GLU B 1 79 ? 19.656 24.219 19.641 1 91 79 GLU B C 1
ATOM 4220 O O . GLU B 1 79 ? 19.953 25.359 19.969 1 91 79 GLU B O 1
ATOM 4225 N N . SER B 1 80 ? 19.125 23.875 18.516 1 85.81 80 SER B N 1
ATOM 4226 C CA . SER B 1 80 ? 18.953 24.859 17.469 1 85.81 80 SER B CA 1
ATOM 4227 C C . SER B 1 80 ? 17.5 25.328 17.375 1 85.81 80 SER B C 1
ATOM 4229 O O . SER B 1 80 ? 17.094 25.938 16.391 1 85.81 80 SER B O 1
ATOM 4231 N N . GLU B 1 81 ? 16.688 25 18.281 1 86.69 81 GLU B N 1
ATOM 4232 C CA . GLU B 1 81 ? 15.25 25.219 18.203 1 86.69 81 GLU B CA 1
ATOM 4233 C C . GLU B 1 81 ? 14.93 26.672 17.844 1 86.69 81 GLU B C 1
ATOM 4235 O O . GLU B 1 81 ? 14.141 26.922 16.938 1 86.69 81 GLU B O 1
ATOM 4240 N N . LYS B 1 82 ? 15.5 27.641 18.484 1 81.88 82 LYS B N 1
ATOM 4241 C CA . LYS B 1 82 ? 15.219 29.062 18.266 1 81.88 82 LYS B CA 1
ATOM 4242 C C . LYS B 1 82 ? 15.617 29.484 16.844 1 81.88 82 LYS B C 1
ATOM 4244 O O . LYS B 1 82 ? 14.914 30.266 16.203 1 81.88 82 LYS B O 1
ATOM 4249 N N . GLU B 1 83 ? 16.703 28.906 16.422 1 82.5 83 GLU B N 1
ATOM 4250 C CA . GLU B 1 83 ? 17.188 29.234 15.086 1 82.5 83 GLU B CA 1
ATOM 4251 C C . GLU B 1 83 ? 16.312 28.609 14 1 82.5 83 GLU B C 1
ATOM 4253 O O . GLU B 1 83 ? 16.25 29.109 12.875 1 82.5 83 GLU B O 1
ATOM 4258 N N . LEU B 1 84 ? 15.633 27.609 14.367 1 87.06 84 LEU B N 1
ATOM 4259 C CA . LEU B 1 84 ? 14.828 26.891 13.383 1 87.06 84 LEU B CA 1
ATOM 4260 C C . LEU B 1 84 ? 13.453 27.531 13.234 1 87.06 84 LEU B C 1
ATOM 4262 O O . LEU B 1 84 ? 12.797 27.375 12.203 1 87.06 84 LEU B O 1
ATOM 4266 N N . ALA B 1 85 ? 13 28.25 14.219 1 88.5 85 ALA B N 1
ATOM 4267 C CA . ALA B 1 85 ? 11.664 28.844 14.203 1 88.5 85 ALA B CA 1
ATOM 4268 C C . ALA B 1 85 ? 11.594 29.984 13.188 1 88.5 85 ALA B C 1
ATOM 4270 O O . ALA B 1 85 ? 10.594 30.125 12.469 1 88.5 85 ALA B O 1
ATOM 4271 N N . SER B 1 86 ? 12.641 30.75 13.109 1 86.12 86 SER B N 1
ATOM 4272 C CA . SER B 1 86 ? 12.648 31.953 12.281 1 86.12 86 SER B CA 1
ATOM 4273 C C . SER B 1 86 ? 12.516 31.594 10.797 1 86.12 86 SER B C 1
ATOM 4275 O O . SER B 1 86 ? 11.711 32.188 10.086 1 86.12 86 SER B O 1
ATOM 4277 N N . PRO B 1 87 ? 13.242 30.609 10.344 1 84.38 87 PRO B N 1
ATOM 4278 C CA . PRO B 1 87 ? 13.094 30.266 8.93 1 84.38 87 PRO B CA 1
ATOM 4279 C C . PRO B 1 87 ? 11.68 29.797 8.586 1 84.38 87 PRO B C 1
ATOM 4281 O O . PRO B 1 87 ? 11.203 30.016 7.469 1 84.38 87 PRO B O 1
ATOM 4284 N N . GLU B 1 88 ? 10.992 29.172 9.43 1 86.19 88 GLU B N 1
ATOM 4285 C CA . GLU B 1 88 ? 9.617 28.75 9.18 1 86.19 88 GLU B CA 1
ATOM 4286 C C . GLU B 1 88 ? 8.672 29.953 9.141 1 86.19 88 GLU B C 1
ATOM 4288 O O . GLU B 1 88 ? 7.754 30 8.32 1 86.19 88 GLU B O 1
ATOM 4293 N N . ALA B 1 89 ? 8.969 30.859 10.016 1 88.06 89 ALA B N 1
ATOM 4294 C CA . ALA B 1 89 ? 8.164 32.062 10.031 1 88.06 89 ALA B CA 1
ATOM 4295 C C . ALA B 1 89 ? 8.336 32.875 8.734 1 88.06 89 ALA B C 1
ATOM 4297 O O . ALA B 1 89 ? 7.348 33.312 8.148 1 88.06 89 ALA B O 1
ATOM 4298 N N . ILE B 1 90 ? 9.516 32.906 8.273 1 83.81 90 ILE B N 1
ATOM 4299 C CA . ILE B 1 90 ? 9.828 33.75 7.117 1 83.81 90 ILE B CA 1
ATOM 4300 C C . ILE B 1 90 ? 9.344 33.062 5.844 1 83.81 90 ILE B C 1
ATOM 4302 O O . ILE B 1 90 ? 8.891 33.719 4.906 1 83.81 90 ILE B O 1
ATOM 4306 N N . SER B 1 91 ? 9.43 31.75 5.852 1 83.25 91 SER B N 1
ATOM 4307 C CA . SER B 1 91 ? 9.109 31 4.637 1 83.25 91 SER B CA 1
ATOM 4308 C C . SER B 1 91 ? 7.609 30.766 4.52 1 83.25 91 SER B C 1
ATOM 4310 O O . SER B 1 91 ? 7.051 30.828 3.422 1 83.25 91 SER B O 1
ATOM 4312 N N . MET B 1 92 ? 6.922 30.531 5.625 1 86.56 92 MET B N 1
ATOM 4313 C CA . MET B 1 92 ? 5.562 30 5.531 1 86.56 92 MET B CA 1
ATOM 4314 C C . MET B 1 92 ? 4.586 30.891 6.301 1 86.56 92 MET B C 1
ATOM 4316 O O . MET B 1 92 ? 3.373 30.656 6.258 1 86.56 92 MET B O 1
ATOM 4320 N N . GLY B 1 93 ? 5.086 31.844 7.004 1 88.38 93 GLY B N 1
ATOM 4321 C CA . GLY B 1 93 ? 4.227 32.719 7.785 1 88.38 93 GLY B CA 1
ATOM 4322 C C . GLY B 1 93 ? 3.816 32.125 9.117 1 88.38 93 GLY B C 1
ATOM 4323 O O . GLY B 1 93 ? 2.924 32.625 9.789 1 88.38 93 GLY B O 1
ATOM 4324 N N . ARG B 1 94 ? 4.504 31.047 9.516 1 89.44 94 ARG B N 1
ATOM 4325 C CA . ARG B 1 94 ? 4.238 30.406 10.797 1 89.44 94 ARG B CA 1
ATOM 4326 C C . ARG B 1 94 ? 4.719 31.281 11.953 1 89.44 94 ARG B C 1
ATOM 4328 O O . ARG B 1 94 ? 5.914 31.547 12.07 1 89.44 94 ARG B O 1
ATOM 4335 N N . PRO B 1 95 ? 3.785 31.625 12.836 1 93.69 95 PRO B N 1
ATOM 4336 C CA . PRO B 1 95 ? 4.238 32.469 13.953 1 93.69 95 PRO B CA 1
ATOM 4337 C C . PRO B 1 95 ? 5.23 31.75 14.859 1 93.69 95 PRO B C 1
ATOM 4339 O O . PRO B 1 95 ? 5.02 30.578 15.211 1 93.69 95 PRO B O 1
ATOM 4342 N N . VAL B 1 96 ? 6.285 32.406 15.25 1 92.88 96 VAL B N 1
ATOM 4343 C CA . VAL B 1 96 ? 7.309 31.812 16.109 1 92.88 96 VAL B CA 1
ATOM 4344 C C . VAL B 1 96 ? 6.707 31.484 17.484 1 92.88 96 VAL B C 1
ATOM 4346 O O . VAL B 1 96 ? 7.184 30.594 18.172 1 92.88 96 VAL B O 1
ATOM 4349 N N . SER B 1 97 ? 5.625 32.219 17.844 1 91.88 97 SER B N 1
ATOM 4350 C CA . SER B 1 97 ? 4.965 32.031 19.141 1 91.88 97 SER B CA 1
ATOM 4351 C C . SER B 1 97 ? 4.367 30.625 19.25 1 91.88 97 SER B C 1
ATOM 4353 O O . SER B 1 97 ? 4.188 30.109 20.359 1 91.88 97 SER B O 1
ATOM 4355 N N . GLY B 1 98 ? 4.082 30.031 18.172 1 88.75 98 GLY B N 1
ATOM 4356 C CA . GLY B 1 98 ? 3.463 28.719 18.172 1 88.75 98 GLY B CA 1
ATOM 4357 C C . GLY B 1 98 ? 4.379 27.625 17.641 1 88.75 98 GLY B C 1
ATOM 4358 O O . GLY B 1 98 ? 3.916 26.547 17.234 1 88.75 98 GLY B O 1
ATOM 4359 N N . TYR B 1 99 ? 5.695 27.922 17.688 1 89.94 99 TYR B N 1
ATOM 4360 C CA . TYR B 1 99 ? 6.645 26.969 17.109 1 89.94 99 TYR B CA 1
ATOM 4361 C C . TYR B 1 99 ? 6.887 25.797 18.062 1 89.94 99 TYR B C 1
ATOM 4363 O O . TYR B 1 99 ? 7.32 26 19.203 1 89.94 99 TYR B O 1
ATOM 4371 N N . TRP B 1 100 ? 6.5 24.641 17.734 1 89.12 100 TRP B N 1
ATOM 4372 C CA . TRP B 1 100 ? 6.688 23.422 18.531 1 89.12 100 TRP B CA 1
ATOM 4373 C C . TRP B 1 100 ? 7.383 22.344 17.703 1 89.12 100 TRP B C 1
ATOM 4375 O O . TRP B 1 100 ? 7.707 21.266 18.219 1 89.12 100 TRP B O 1
ATOM 4385 N N . ASP B 1 101 ? 7.695 22.547 16.484 1 91.06 101 ASP B N 1
ATOM 4386 C CA . ASP B 1 101 ? 8.086 21.578 15.477 1 91.06 101 ASP B CA 1
ATOM 4387 C C . ASP B 1 101 ? 9.391 20.875 15.875 1 91.06 101 ASP B C 1
ATOM 4389 O O . ASP B 1 101 ? 9.516 19.656 15.711 1 91.06 101 ASP B O 1
ATOM 4393 N N . ALA B 1 102 ? 10.289 21.703 16.359 1 91.56 102 ALA B N 1
ATOM 4394 C CA . ALA B 1 102 ? 11.586 21.141 16.719 1 91.56 102 ALA B CA 1
ATOM 4395 C C . ALA B 1 102 ? 11.445 20.109 17.844 1 91.56 102 ALA B C 1
ATOM 4397 O O . ALA B 1 102 ? 12.016 19.016 17.766 1 91.56 102 ALA B O 1
ATOM 4398 N N . LYS B 1 103 ? 10.648 20.453 18.828 1 93.94 103 LYS B N 1
ATOM 4399 C CA . LYS B 1 103 ? 10.445 19.531 19.953 1 93.94 103 LYS B CA 1
ATOM 4400 C C . LYS B 1 103 ? 9.758 18.25 19.484 1 93.94 103 LYS B C 1
ATOM 4402 O O . LYS B 1 103 ? 10.094 17.156 19.938 1 93.94 103 LYS B O 1
ATOM 4407 N N . ALA B 1 104 ? 8.781 18.422 18.625 1 94.31 104 ALA B N 1
ATOM 4408 C CA . ALA B 1 104 ? 8.086 17.266 18.078 1 94.31 104 ALA B CA 1
ATOM 4409 C C . ALA B 1 104 ? 9.039 16.391 17.25 1 94.31 104 ALA B C 1
ATOM 4411 O O . ALA B 1 104 ? 8.992 15.164 17.344 1 94.31 104 ALA B O 1
ATOM 4412 N N . ALA B 1 105 ? 9.875 16.984 16.484 1 94.19 105 ALA B N 1
ATOM 4413 C CA . ALA B 1 105 ? 10.867 16.266 15.672 1 94.19 105 ALA B CA 1
ATOM 4414 C C . ALA B 1 105 ? 11.82 15.469 16.547 1 94.19 105 ALA B C 1
ATOM 4416 O O . ALA B 1 105 ? 12.133 14.312 16.25 1 94.19 105 ALA B O 1
ATOM 4417 N N . VAL B 1 106 ? 12.242 16.078 17.625 1 96 106 VAL B N 1
ATOM 4418 C CA . VAL B 1 106 ? 13.188 15.469 18.547 1 96 106 VAL B CA 1
ATOM 4419 C C . VAL B 1 106 ? 12.578 14.203 19.156 1 96 106 VAL B C 1
ATOM 4421 O O . VAL B 1 106 ? 13.234 13.164 19.234 1 96 106 VAL B O 1
ATOM 4424 N N . LYS B 1 107 ? 11.328 14.281 19.531 1 96.38 107 LYS B N 1
ATOM 4425 C CA . LYS B 1 107 ? 10.648 13.125 20.109 1 96.38 107 LYS B CA 1
ATOM 4426 C C . LYS B 1 107 ? 10.609 11.961 19.125 1 96.38 107 LYS B C 1
ATOM 4428 O O . LYS B 1 107 ? 10.812 10.805 19.516 1 96.38 107 LYS B O 1
ATOM 4433 N N . LYS B 1 108 ? 10.352 12.242 17.906 1 96.5 108 LYS B N 1
ATOM 4434 C CA . LYS B 1 108 ? 10.305 11.203 16.875 1 96.5 108 LYS B CA 1
ATOM 4435 C C . LYS B 1 108 ? 11.68 10.578 16.672 1 96.5 108 LYS B C 1
ATOM 4437 O O . LYS B 1 108 ? 11.805 9.352 16.609 1 96.5 108 LYS B O 1
ATOM 4442 N N . LEU B 1 109 ? 12.703 11.406 16.625 1 97.31 109 LEU B N 1
ATOM 4443 C CA . LEU B 1 109 ? 14.062 10.914 16.453 1 97.31 109 LEU B CA 1
ATOM 4444 C C . LEU B 1 109 ? 14.477 10.031 17.625 1 97.31 109 LEU B C 1
ATOM 4446 O O . LEU B 1 109 ? 15.062 8.969 17.438 1 97.31 109 LEU B O 1
ATOM 4450 N N . GLN B 1 110 ? 14.117 10.5 18.766 1 98.06 110 GLN B N 1
ATOM 4451 C CA . GLN B 1 110 ? 14.477 9.758 19.969 1 98.06 110 GLN B CA 1
ATOM 4452 C C . GLN B 1 110 ? 13.773 8.406 20.016 1 98.06 110 GLN B C 1
ATOM 4454 O O . GLN B 1 110 ? 14.375 7.398 20.406 1 98.06 110 GLN B O 1
ATOM 4459 N N . TYR B 1 111 ? 12.578 8.352 19.656 1 97.94 111 TYR B N 1
ATOM 4460 C CA . TYR B 1 111 ? 11.867 7.074 19.625 1 97.94 111 TYR B CA 1
ATOM 4461 C C . TYR B 1 111 ? 12.492 6.125 18.609 1 97.94 111 TYR B C 1
ATOM 4463 O O . TYR B 1 111 ? 12.828 4.984 18.938 1 97.94 111 TYR B O 1
ATOM 4471 N N . PHE B 1 112 ? 12.695 6.543 17.438 1 98.44 112 PHE B N 1
ATOM 4472 C CA . PHE B 1 112 ? 13.117 5.66 16.359 1 98.44 112 PHE B CA 1
ATOM 4473 C C . PHE B 1 112 ? 14.586 5.285 16.516 1 98.44 112 PHE B C 1
ATOM 4475 O O . PHE B 1 112 ? 15.047 4.316 15.906 1 98.44 112 PHE B O 1
ATOM 4482 N N . ALA B 1 113 ? 15.297 6.062 17.312 1 98.25 113 ALA B N 1
ATOM 4483 C CA . ALA B 1 113 ? 16.703 5.746 17.562 1 98.25 113 ALA B CA 1
ATOM 4484 C C . ALA B 1 113 ? 16.859 4.336 18.125 1 98.25 113 ALA B C 1
ATOM 4486 O O . ALA B 1 113 ? 17.922 3.721 18.016 1 98.25 113 ALA B O 1
ATOM 4487 N N . THR B 1 114 ? 15.766 3.818 18.688 1 97.56 114 THR B N 1
ATOM 4488 C CA . THR B 1 114 ? 15.844 2.479 19.266 1 97.56 114 THR B CA 1
ATOM 4489 C C . THR B 1 114 ? 14.828 1.551 18.594 1 97.56 114 THR B C 1
ATOM 4491 O O . THR B 1 114 ? 14.859 0.336 18.812 1 97.56 114 THR B O 1
ATOM 4494 N N . ALA B 1 115 ? 13.977 2.08 17.828 1 97.5 115 ALA B N 1
ATOM 4495 C CA . ALA B 1 115 ? 12.805 1.359 17.344 1 97.5 115 ALA B CA 1
ATOM 4496 C C . ALA B 1 115 ? 13.188 0.323 16.297 1 97.5 115 ALA B C 1
ATOM 4498 O O . ALA B 1 115 ? 12.391 -0.561 15.969 1 97.5 115 ALA B O 1
ATOM 4499 N N . GLY B 1 116 ? 14.414 0.403 15.805 1 96.69 116 GLY B N 1
ATOM 4500 C CA . GLY B 1 116 ? 14.859 -0.59 14.844 1 96.69 116 GLY B CA 1
ATOM 4501 C C . GLY B 1 116 ? 14.742 -2.014 15.359 1 96.69 116 GLY B C 1
ATOM 4502 O O . GLY B 1 116 ? 14.594 -2.951 14.57 1 96.69 116 GLY B O 1
ATOM 4503 N N . TRP B 1 117 ? 14.766 -2.205 16.672 1 96.31 117 TRP B N 1
ATOM 4504 C CA . TRP B 1 117 ? 14.664 -3.523 17.297 1 96.31 117 TRP B CA 1
ATOM 4505 C C . TRP B 1 117 ? 13.266 -4.109 17.094 1 96.31 117 TRP B C 1
ATOM 4507 O O . TRP B 1 117 ? 13.07 -5.32 17.234 1 96.31 117 TRP B O 1
ATOM 4517 N N . ASN B 1 118 ? 12.297 -3.271 16.828 1 95.81 118 ASN B N 1
ATOM 4518 C CA . ASN B 1 118 ? 10.922 -3.732 16.641 1 95.81 118 ASN B CA 1
ATOM 4519 C C . ASN B 1 118 ? 10.711 -4.293 15.234 1 95.81 118 ASN B C 1
ATOM 4521 O O . ASN B 1 118 ? 9.688 -4.914 14.953 1 95.81 118 ASN B O 1
ATOM 4525 N N . GLY B 1 119 ? 11.625 -4.059 14.258 1 95.19 119 GLY B N 1
ATOM 4526 C CA . GLY B 1 119 ? 11.523 -4.59 12.906 1 95.19 119 GLY B CA 1
ATOM 4527 C C . GLY B 1 119 ? 11.828 -6.074 12.828 1 95.19 119 GLY B C 1
ATOM 4528 O O . GLY B 1 119 ? 12.688 -6.492 12.047 1 95.19 119 GLY B O 1
ATOM 4529 N N . GLN B 1 120 ? 11.062 -6.859 13.555 1 94.81 120 GLN B N 1
ATOM 4530 C CA . GLN B 1 120 ? 11.305 -8.297 13.656 1 94.81 120 GLN B CA 1
ATOM 4531 C C . GLN B 1 120 ? 10.383 -9.07 12.711 1 94.81 120 GLN B C 1
ATOM 4533 O O . GLN B 1 120 ? 9.344 -8.562 12.297 1 94.81 120 GLN B O 1
ATOM 4538 N N . GLY B 1 121 ? 10.836 -10.328 12.312 1 95.5 121 GLY B N 1
ATOM 4539 C CA . GLY B 1 121 ? 10.016 -11.25 11.555 1 95.5 121 GLY B CA 1
ATOM 4540 C C . GLY B 1 121 ? 9.289 -12.258 12.43 1 95.5 121 GLY B C 1
ATOM 4541 O O . GLY B 1 121 ? 9.18 -12.062 13.648 1 95.5 121 GLY B O 1
ATOM 4542 N N . GLN B 1 122 ? 8.594 -13.164 11.805 1 95.94 122 GLN B N 1
ATOM 4543 C CA . GLN B 1 122 ? 7.883 -14.258 12.461 1 95.94 122 GLN B CA 1
ATOM 4544 C C . GLN B 1 122 ? 8.492 -15.609 12.094 1 95.94 122 GLN B C 1
ATOM 4546 O O . GLN B 1 122 ? 9.195 -15.727 11.086 1 95.94 122 GLN B O 1
ATOM 4551 N N . THR B 1 123 ? 8.312 -16.531 12.992 1 97.5 123 THR B N 1
ATOM 4552 C CA . THR B 1 123 ? 8.695 -17.922 12.719 1 97.5 123 THR B CA 1
ATOM 4553 C C . THR B 1 123 ? 7.488 -18.844 12.789 1 97.5 123 THR B C 1
ATOM 4555 O O . THR B 1 123 ? 6.488 -18.516 13.43 1 97.5 123 THR B O 1
ATOM 4558 N N . SER B 1 124 ? 7.562 -19.922 12.023 1 97.75 124 SER B N 1
ATOM 4559 C CA . SER B 1 124 ? 6.457 -20.859 12.023 1 97.75 124 SER B CA 1
ATOM 4560 C C . SER B 1 124 ? 6.953 -22.297 11.836 1 97.75 124 SER B C 1
ATOM 4562 O O . SER B 1 124 ? 7.848 -22.547 11.023 1 97.75 124 SER B O 1
ATOM 4564 N N . LEU B 1 125 ? 6.328 -23.219 12.578 1 97.19 125 LEU B N 1
ATOM 4565 C CA . LEU B 1 125 ? 6.555 -24.656 12.445 1 97.19 125 LEU B CA 1
ATOM 4566 C C . LEU B 1 125 ? 5.305 -25.344 11.906 1 97.19 125 LEU B C 1
ATOM 4568 O O . LEU B 1 125 ? 5.203 -26.578 11.961 1 97.19 125 LEU B O 1
ATOM 4572 N N . ASN B 1 126 ? 4.406 -24.594 11.383 1 95.19 126 ASN B N 1
ATOM 4573 C CA . ASN B 1 126 ? 3.088 -25.125 11.055 1 95.19 126 ASN B CA 1
ATOM 4574 C C . ASN B 1 126 ? 3.107 -25.906 9.75 1 95.19 126 ASN B C 1
ATOM 4576 O O . ASN B 1 126 ? 2.164 -26.641 9.453 1 95.19 126 ASN B O 1
ATOM 4580 N N . THR B 1 127 ? 4.121 -25.75 8.922 1 94.81 127 THR B N 1
ATOM 4581 C CA . THR B 1 127 ? 4.32 -26.594 7.746 1 94.81 127 THR B CA 1
ATOM 4582 C C . THR B 1 127 ? 5.211 -27.781 8.078 1 94.81 127 THR B C 1
ATOM 4584 O O . THR B 1 127 ? 6.41 -27.625 8.312 1 94.81 127 THR B O 1
ATOM 4587 N N . PRO B 1 128 ? 4.613 -28.969 8.047 1 95.56 128 PRO B N 1
ATOM 4588 C CA . PRO B 1 128 ? 5.426 -30.125 8.414 1 95.56 128 PRO B CA 1
ATOM 4589 C C . PRO B 1 128 ? 6.672 -30.281 7.543 1 95.56 128 PRO B C 1
ATOM 4591 O O . PRO B 1 128 ? 6.594 -30.141 6.32 1 95.56 128 PRO B O 1
ATOM 4594 N N . GLY B 1 129 ? 7.801 -30.484 8.211 1 96.81 129 GLY B N 1
ATOM 4595 C CA . GLY B 1 129 ? 9.055 -30.688 7.504 1 96.81 129 GLY B CA 1
ATOM 4596 C C . GLY B 1 129 ? 9.805 -29.406 7.207 1 96.81 129 GLY B C 1
ATOM 4597 O O . GLY B 1 129 ? 10.875 -29.422 6.605 1 96.81 129 GLY B O 1
ATOM 4598 N N . PHE B 1 130 ? 9.234 -28.25 7.742 1 98 130 PHE B N 1
ATOM 4599 C CA . PHE B 1 130 ? 9.844 -26.969 7.422 1 98 130 PHE B CA 1
ATOM 4600 C C . PHE B 1 130 ? 10 -26.109 8.68 1 98 130 PHE B C 1
ATOM 4602 O O . PHE B 1 130 ? 9.227 -26.25 9.625 1 98 130 PHE B O 1
ATOM 4609 N N . ILE B 1 131 ? 11.031 -25.312 8.789 1 97.81 131 ILE B N 1
ATOM 4610 C CA . ILE B 1 131 ? 11.133 -24.141 9.641 1 97.81 131 ILE B CA 1
ATOM 4611 C C . ILE B 1 131 ? 11.039 -22.875 8.797 1 97.81 131 ILE B C 1
ATOM 4613 O O . ILE B 1 131 ? 11.922 -22.594 7.98 1 97.81 131 ILE B O 1
ATOM 4617 N N . ASN B 1 132 ? 9.945 -22.203 8.938 1 98 132 ASN B N 1
ATOM 4618 C CA . ASN B 1 132 ? 9.695 -21.031 8.125 1 98 132 ASN B CA 1
ATOM 4619 C C . ASN B 1 132 ? 9.867 -19.75 8.93 1 98 132 ASN B C 1
ATOM 4621 O O . ASN B 1 132 ? 9.711 -19.75 10.148 1 98 132 ASN B O 1
ATOM 4625 N N . MET B 1 133 ? 10.227 -18.719 8.305 1 98.25 133 MET B N 1
ATOM 4626 C CA . MET B 1 133 ? 10.344 -17.422 8.961 1 98.25 133 MET B CA 1
ATOM 4627 C C . MET B 1 133 ? 10.094 -16.297 7.969 1 98.25 133 MET B C 1
ATOM 4629 O O . MET B 1 133 ? 10.078 -16.516 6.758 1 98.25 133 MET B O 1
ATOM 4633 N N . THR B 1 134 ? 9.844 -15.148 8.453 1 98.12 134 THR B N 1
ATOM 4634 C CA . THR B 1 134 ? 9.852 -13.93 7.652 1 98.12 134 THR B CA 1
ATOM 4635 C C . THR B 1 134 ? 11 -13.016 8.078 1 98.12 134 THR B C 1
ATOM 4637 O O . THR B 1 134 ? 11.445 -13.062 9.227 1 98.12 134 THR B O 1
ATOM 4640 N N . LEU B 1 135 ? 11.523 -12.32 7.141 1 97.81 135 LEU B N 1
ATOM 4641 C CA . LEU B 1 135 ? 12.508 -11.273 7.359 1 97.81 135 LEU B CA 1
ATOM 4642 C C . LEU B 1 135 ? 11.953 -9.914 6.945 1 97.81 135 LEU B C 1
ATOM 4644 O O . LEU B 1 135 ? 11.227 -9.812 5.953 1 97.81 135 LEU B O 1
ATOM 4648 N N . GLY B 1 136 ? 12.172 -8.914 7.781 1 97 136 GLY B N 1
ATOM 4649 C CA . GLY B 1 136 ? 11.992 -7.531 7.375 1 97 136 GLY B CA 1
ATOM 4650 C C . GLY B 1 136 ? 13.289 -6.848 7 1 97 136 GLY B C 1
ATOM 4651 O O . GLY B 1 136 ? 14.172 -6.672 7.844 1 97 136 GLY B O 1
ATOM 4652 N N . GLN B 1 137 ? 13.414 -6.492 5.734 1 97.38 137 GLN B N 1
ATOM 4653 C CA . GLN B 1 137 ? 14.656 -5.891 5.258 1 97.38 137 GLN B CA 1
ATOM 4654 C C . GLN B 1 137 ? 14.398 -4.516 4.648 1 97.38 137 GLN B C 1
ATOM 4656 O O . GLN B 1 137 ? 13.32 -4.258 4.109 1 97.38 137 GLN B O 1
ATOM 4661 N N . PRO B 1 138 ? 15.398 -3.6 4.801 1 98 138 PRO B N 1
ATOM 4662 C CA . PRO B 1 138 ? 15.203 -2.287 4.18 1 98 138 PRO B CA 1
ATOM 4663 C C . PRO B 1 138 ? 15.062 -2.369 2.662 1 98 138 PRO B C 1
ATOM 4665 O O . PRO B 1 138 ? 15.555 -3.318 2.043 1 98 138 PRO B O 1
ATOM 4668 N N . PHE B 1 139 ? 14.453 -1.391 2.074 1 97.81 139 PHE B N 1
ATOM 4669 C CA . PHE B 1 139 ? 14.297 -1.27 0.63 1 97.81 139 PHE B CA 1
ATOM 4670 C C . PHE B 1 139 ? 15.609 -0.874 -0.026 1 97.81 139 PHE B C 1
ATOM 4672 O O . PHE B 1 139 ? 15.805 -1.083 -1.226 1 97.81 139 PHE B O 1
ATOM 4679 N N . GLY B 1 140 ? 16.516 -0.28 0.688 1 98.06 140 GLY B N 1
ATOM 4680 C CA . GLY B 1 140 ? 17.75 0.296 0.173 1 98.06 140 GLY B CA 1
ATOM 4681 C C . GLY B 1 140 ? 17.703 1.81 0.086 1 98.06 140 GLY B C 1
ATOM 4682 O O . GLY B 1 140 ? 18.156 2.502 1.002 1 98.06 140 GLY B O 1
ATOM 4683 N N . ILE B 1 141 ? 17.062 2.359 -1.007 1 98.75 141 ILE B N 1
ATOM 4684 C CA . ILE B 1 141 ? 16.922 3.799 -1.21 1 98.75 141 ILE B CA 1
ATOM 4685 C C . ILE B 1 141 ? 15.461 4.203 -1.126 1 98.75 141 ILE B C 1
ATOM 4687 O O . ILE B 1 141 ? 14.617 3.664 -1.849 1 98.75 141 ILE B O 1
ATOM 4691 N N . VAL B 1 142 ? 15.234 5.18 -0.286 1 98.62 142 VAL B N 1
ATOM 4692 C CA . VAL B 1 142 ? 13.883 5.711 -0.111 1 98.62 142 VAL B CA 1
ATOM 4693 C C . VAL B 1 142 ? 13.875 7.207 -0.424 1 98.62 142 VAL B C 1
ATOM 4695 O O . VAL B 1 142 ? 14.797 7.93 -0.053 1 98.62 142 VAL B O 1
ATOM 4698 N N . ALA B 1 143 ? 12.867 7.598 -1.14 1 98.69 143 ALA B N 1
ATOM 4699 C CA . ALA B 1 143 ? 12.641 9.023 -1.366 1 98.69 143 ALA B CA 1
ATOM 4700 C C . ALA B 1 143 ? 11.562 9.57 -0.433 1 98.69 143 ALA B C 1
ATOM 4702 O O . ALA B 1 143 ? 10.555 8.906 -0.184 1 98.69 143 ALA B O 1
ATOM 4703 N N . VAL B 1 144 ? 11.852 10.734 0.059 1 97.44 144 VAL B N 1
ATOM 4704 C CA . VAL B 1 144 ? 10.906 11.422 0.924 1 97.44 144 VAL B CA 1
ATOM 4705 C C . VAL B 1 144 ? 10.625 12.82 0.37 1 97.44 144 VAL B C 1
ATOM 4707 O O . VAL B 1 144 ? 11.547 13.609 0.159 1 97.44 144 VAL B O 1
ATOM 4710 N N . VAL B 1 145 ? 9.32 13.078 0.114 1 97.44 145 VAL B N 1
ATOM 4711 C CA . VAL B 1 145 ? 8.891 14.391 -0.356 1 97.44 145 VAL B CA 1
ATOM 4712 C C . VAL B 1 145 ? 7.953 15.023 0.671 1 97.44 145 VAL B C 1
ATOM 4714 O O . VAL B 1 145 ? 6.898 14.469 0.986 1 97.44 145 VAL B O 1
ATOM 4717 N N . ILE B 1 146 ? 8.328 16.203 1.15 1 96.06 146 ILE B N 1
ATOM 4718 C CA . ILE B 1 146 ? 7.617 16.734 2.309 1 96.06 146 ILE B CA 1
ATOM 4719 C C . ILE B 1 146 ? 6.945 18.062 1.942 1 96.06 146 ILE B C 1
ATOM 4721 O O . ILE B 1 146 ? 7.395 18.766 1.033 1 96.06 146 ILE B O 1
ATOM 4725 N N . PRO B 1 147 ? 5.883 18.391 2.662 1 95 147 PRO B N 1
ATOM 4726 C CA . PRO B 1 147 ? 5.18 19.656 2.438 1 95 147 PRO B CA 1
ATOM 4727 C C . PRO B 1 147 ? 5.875 20.844 3.098 1 95 147 PRO B C 1
ATOM 4729 O O . PRO B 1 147 ? 6.941 20.688 3.701 1 95 147 PRO B O 1
ATOM 4732 N N . TRP B 1 148 ? 5.266 22.016 2.949 1 92.5 148 TRP B N 1
ATOM 4733 C CA . TRP B 1 148 ? 5.93 23.25 3.35 1 92.5 148 TRP B CA 1
ATOM 4734 C C . TRP B 1 148 ? 5.402 23.734 4.695 1 92.5 148 TRP B C 1
ATOM 4736 O O . TRP B 1 148 ? 6.008 24.609 5.328 1 92.5 148 TRP B O 1
ATOM 4746 N N . ASN B 1 149 ? 4.328 23.156 5.191 1 91.75 149 ASN B N 1
ATOM 4747 C CA . ASN B 1 149 ? 3.633 23.859 6.273 1 91.75 149 ASN B CA 1
ATOM 4748 C C . ASN B 1 149 ? 4.227 23.5 7.633 1 91.75 149 ASN B C 1
ATOM 4750 O O . ASN B 1 149 ? 4.07 24.25 8.594 1 91.75 149 ASN B O 1
ATOM 4754 N N . VAL B 1 150 ? 4.859 22.344 7.762 1 91.62 150 VAL B N 1
ATOM 4755 C CA . VAL B 1 150 ? 5.594 21.953 8.961 1 91.62 150 VAL B CA 1
ATOM 4756 C C . VAL B 1 150 ? 6.785 21.078 8.57 1 91.62 150 VAL B C 1
ATOM 4758 O O . VAL B 1 150 ? 6.852 19.906 8.961 1 91.62 150 VAL B O 1
ATOM 4761 N N . PRO B 1 151 ? 7.711 21.641 7.965 1 90.94 151 PRO B N 1
ATOM 4762 C CA . PRO B 1 151 ? 8.688 20.859 7.199 1 90.94 151 PRO B CA 1
ATOM 4763 C C . PRO B 1 151 ? 9.562 19.969 8.086 1 90.94 151 PRO B C 1
ATOM 4765 O O . PRO B 1 151 ? 9.758 18.797 7.781 1 90.94 151 PRO B O 1
ATOM 4768 N N . ILE B 1 152 ? 10.117 20.516 9.219 1 91 152 ILE B N 1
ATOM 4769 C CA . ILE B 1 152 ? 11.062 19.719 10.008 1 91 152 ILE B CA 1
ATOM 4770 C C . ILE B 1 152 ? 10.336 18.531 10.641 1 91 152 ILE B C 1
ATOM 4772 O O . ILE B 1 152 ? 10.906 17.453 10.789 1 91 152 ILE B O 1
ATOM 4776 N N . TYR B 1 153 ? 9.125 18.766 10.984 1 92.5 153 TYR B N 1
ATOM 4777 C CA . TYR B 1 153 ? 8.336 17.688 11.57 1 92.5 153 TYR B CA 1
ATOM 4778 C C . TYR B 1 153 ? 8.07 16.578 10.555 1 92.5 153 TYR B C 1
ATOM 4780 O O . TYR B 1 153 ? 8.281 15.398 10.836 1 92.5 153 TYR B O 1
ATOM 4788 N N . PHE B 1 154 ? 7.645 16.969 9.383 1 94.31 154 PHE B N 1
ATOM 4789 C CA . PHE B 1 154 ? 7.336 15.984 8.359 1 94.31 154 PHE B CA 1
ATOM 4790 C C . PHE B 1 154 ? 8.609 15.312 7.852 1 94.31 154 PHE B C 1
ATOM 4792 O O . PHE B 1 154 ? 8.594 14.133 7.496 1 94.31 154 PHE B O 1
ATOM 4799 N N . PHE B 1 155 ? 9.648 16.047 7.891 1 92.12 155 PHE B N 1
ATOM 4800 C CA . PHE B 1 155 ? 10.93 15.445 7.555 1 92.12 155 PHE B CA 1
ATOM 4801 C C . PHE B 1 155 ? 11.266 14.312 8.523 1 92.12 155 PHE B C 1
ATOM 4803 O O . PHE B 1 155 ? 11.492 13.18 8.109 1 92.12 155 PHE B O 1
ATOM 4810 N N . THR B 1 156 ? 11.227 14.602 9.781 1 94.25 156 THR B N 1
ATOM 4811 C CA . THR B 1 156 ? 11.617 13.609 10.773 1 94.25 156 THR B CA 1
ATOM 4812 C C . THR B 1 156 ? 10.609 12.461 10.805 1 94.25 156 THR B C 1
ATOM 4814 O O . THR B 1 156 ? 10.984 11.305 11.055 1 94.25 156 THR B O 1
ATOM 4817 N N . ASN B 1 157 ? 9.344 12.789 10.531 1 96.06 157 ASN B N 1
ATOM 4818 C CA . ASN B 1 157 ? 8.297 11.781 10.516 1 96.06 157 ASN B CA 1
ATOM 4819 C C . ASN B 1 157 ? 8.578 10.703 9.469 1 96.06 157 ASN B C 1
ATOM 4821 O O . ASN B 1 157 ? 8.141 9.562 9.625 1 96.06 157 ASN B O 1
ATOM 4825 N N . LYS B 1 158 ? 9.273 11.055 8.43 1 97.31 158 LYS B N 1
ATOM 4826 C CA . LYS B 1 158 ? 9.547 10.125 7.336 1 97.31 158 LYS B CA 1
ATOM 4827 C C . LYS B 1 158 ? 10.984 9.625 7.387 1 97.31 158 LYS B C 1
ATOM 4829 O O . LYS B 1 158 ? 11.242 8.445 7.16 1 97.31 158 LYS B O 1
ATOM 4834 N N . PHE B 1 159 ? 11.914 10.523 7.754 1 96.5 159 PHE B N 1
ATOM 4835 C CA . PHE B 1 159 ? 13.344 10.234 7.801 1 96.5 159 PHE B CA 1
ATOM 4836 C C . PHE B 1 159 ? 13.656 9.234 8.914 1 96.5 159 PHE B C 1
ATOM 4838 O O . PHE B 1 159 ? 14.359 8.25 8.688 1 96.5 159 PHE B O 1
ATOM 4845 N N . ALA B 1 160 ? 13.133 9.445 10.078 1 98.19 160 ALA B N 1
ATOM 4846 C CA . ALA B 1 160 ? 13.523 8.695 11.273 1 98.19 160 ALA B CA 1
ATOM 4847 C C . ALA B 1 160 ? 13.188 7.219 11.125 1 98.19 160 ALA B C 1
ATOM 4849 O O . ALA B 1 160 ? 14.047 6.355 11.312 1 98.19 160 ALA B O 1
ATOM 4850 N N . PRO B 1 161 ? 11.961 6.883 10.742 1 98.62 161 PRO B N 1
ATOM 4851 C CA . PRO B 1 161 ? 11.68 5.453 10.586 1 98.62 161 PRO B CA 1
ATOM 4852 C C . PRO B 1 161 ? 12.453 4.828 9.422 1 98.62 161 PRO B C 1
ATOM 4854 O O . PRO B 1 161 ? 12.828 3.656 9.492 1 98.62 161 PRO B O 1
ATOM 4857 N N . ALA B 1 162 ? 12.68 5.574 8.367 1 98.62 162 ALA B N 1
ATOM 4858 C CA . ALA B 1 162 ? 13.414 5.051 7.219 1 98.62 162 ALA B CA 1
ATOM 4859 C C . ALA B 1 162 ? 14.836 4.66 7.605 1 98.62 162 ALA B C 1
ATOM 4861 O O . ALA B 1 162 ? 15.289 3.562 7.285 1 98.62 162 ALA B O 1
ATOM 4862 N N . ILE B 1 163 ? 15.484 5.539 8.359 1 98.12 163 ILE B N 1
ATOM 4863 C CA . ILE B 1 163 ? 16.875 5.305 8.719 1 98.12 163 ILE B CA 1
ATOM 4864 C C . ILE B 1 163 ? 16.953 4.219 9.797 1 98.12 163 ILE B C 1
ATOM 4866 O O . ILE B 1 163 ? 17.891 3.42 9.812 1 98.12 163 ILE B O 1
ATOM 4870 N N . ALA B 1 164 ? 15.969 4.227 10.672 1 98.69 164 ALA B N 1
ATOM 4871 C CA . ALA B 1 164 ? 15.914 3.195 11.711 1 98.69 164 ALA B CA 1
ATOM 4872 C C . ALA B 1 164 ? 15.812 1.805 11.086 1 98.69 164 ALA B C 1
ATOM 4874 O O . ALA B 1 164 ? 16.406 0.848 11.594 1 98.69 164 ALA B O 1
ATOM 4875 N N . ALA B 1 165 ? 15.094 1.674 10.008 1 98.5 165 ALA B N 1
ATOM 4876 C CA . ALA B 1 165 ? 14.867 0.398 9.328 1 98.5 165 ALA B CA 1
ATOM 4877 C C . ALA B 1 165 ? 16.109 -0.029 8.547 1 98.5 165 ALA B C 1
ATOM 4879 O O . ALA B 1 165 ? 16.172 -1.158 8.055 1 98.5 165 ALA B O 1
ATOM 4880 N N . GLY B 1 166 ? 17.047 0.927 8.32 1 98.62 166 GLY B N 1
ATOM 4881 C CA . GLY B 1 166 ? 18.281 0.589 7.641 1 98.62 166 GLY B CA 1
ATOM 4882 C C . GLY B 1 166 ? 18.344 1.119 6.219 1 98.62 166 GLY B C 1
ATOM 4883 O O . GLY B 1 166 ? 19.219 0.717 5.438 1 98.62 166 GLY B O 1
ATOM 4884 N N . ASN B 1 167 ? 17.438 1.986 5.836 1 98.88 167 ASN B N 1
ATOM 4885 C CA . ASN B 1 167 ? 17.438 2.592 4.508 1 98.88 167 ASN B CA 1
ATOM 4886 C C . ASN B 1 167 ? 18.281 3.859 4.473 1 98.88 167 ASN B C 1
ATOM 4888 O O . ASN B 1 167 ? 18.594 4.43 5.516 1 98.88 167 ASN B O 1
ATOM 4892 N N . THR B 1 168 ? 18.625 4.258 3.287 1 98.81 168 THR B N 1
ATOM 4893 C CA . THR B 1 168 ? 19.141 5.602 3.039 1 98.81 168 THR B CA 1
ATOM 4894 C C . THR B 1 168 ? 18.062 6.48 2.412 1 98.81 168 THR B C 1
ATOM 4896 O O . THR B 1 168 ? 17.094 5.969 1.848 1 98.81 168 THR B O 1
ATOM 4899 N N . VAL B 1 169 ? 18.25 7.836 2.561 1 98.38 169 VAL B N 1
ATOM 4900 C CA . VAL B 1 169 ? 17.125 8.703 2.26 1 98.38 169 VAL B CA 1
ATOM 4901 C C . VAL B 1 169 ? 17.562 9.812 1.311 1 98.38 169 VAL B C 1
ATOM 4903 O O . VAL B 1 169 ? 18.609 10.438 1.511 1 98.38 169 VAL B O 1
ATOM 4906 N N . VAL B 1 170 ? 16.797 10.031 0.293 1 98.44 170 VAL B N 1
ATOM 4907 C CA . VAL B 1 170 ? 16.859 11.242 -0.519 1 98.44 170 VAL B CA 1
ATOM 4908 C C . VAL B 1 170 ? 15.602 12.086 -0.271 1 98.44 170 VAL B C 1
ATOM 4910 O O . VAL B 1 170 ? 14.492 11.672 -0.612 1 98.44 170 VAL B O 1
ATOM 4913 N N . LEU B 1 171 ? 15.836 13.227 0.272 1 96.62 171 LEU B N 1
ATOM 4914 C CA . LEU B 1 171 ? 14.75 14.133 0.633 1 96.62 171 LEU B CA 1
ATOM 4915 C C . LEU B 1 171 ? 14.609 15.25 -0.394 1 96.62 171 LEU B C 1
ATOM 4917 O O . LEU B 1 171 ? 15.609 15.828 -0.825 1 96.62 171 LEU B O 1
ATOM 4921 N N . LYS B 1 172 ? 13.438 15.453 -0.786 1 96.12 172 LYS B N 1
ATOM 4922 C CA . LYS B 1 172 ? 13.086 16.672 -1.52 1 96.12 172 LYS B CA 1
ATOM 4923 C C . LYS B 1 172 ? 12.117 17.531 -0.717 1 96.12 172 LYS B C 1
ATOM 4925 O O . LYS B 1 172 ? 11.016 17.094 -0.383 1 96.12 172 LYS B O 1
ATOM 4930 N N . SER B 1 173 ? 12.492 18.688 -0.439 1 92.75 173 SER B N 1
ATOM 4931 C CA . SER B 1 173 ? 11.633 19.625 0.266 1 92.75 173 SER B CA 1
ATOM 4932 C C . SER B 1 173 ? 10.734 20.391 -0.705 1 92.75 173 SER B C 1
ATOM 4934 O O . SER B 1 173 ? 11.016 20.453 -1.902 1 92.75 173 SER B O 1
ATOM 4936 N N . SER B 1 174 ? 9.672 20.922 -0.155 1 91.75 174 SER B N 1
ATOM 4937 C CA . SER B 1 174 ? 8.852 21.844 -0.941 1 91.75 174 SER B CA 1
ATOM 4938 C C . SER B 1 174 ? 9.633 23.094 -1.325 1 91.75 174 SER B C 1
ATOM 4940 O O . SER B 1 174 ? 10.453 23.578 -0.547 1 91.75 174 SER B O 1
ATOM 4942 N N . GLU B 1 175 ? 9.344 23.609 -2.463 1 89.19 175 GLU B N 1
ATOM 4943 C CA . GLU B 1 175 ? 9.984 24.844 -2.924 1 89.19 175 GLU B CA 1
ATOM 4944 C C . GLU B 1 175 ? 9.547 26.047 -2.086 1 89.19 175 GLU B C 1
ATOM 4946 O O . GLU B 1 175 ? 10.203 27.078 -2.09 1 89.19 175 GLU B O 1
ATOM 4951 N N . LYS B 1 176 ? 8.508 25.844 -1.333 1 86.44 176 LYS B N 1
ATOM 4952 C CA . LYS B 1 176 ? 7.977 26.969 -0.555 1 86.44 176 LYS B CA 1
ATOM 4953 C C . LYS B 1 176 ? 8.664 27.062 0.804 1 86.44 176 LYS B C 1
ATOM 4955 O O . LYS B 1 176 ? 8.727 28.141 1.395 1 86.44 176 LYS B O 1
ATOM 4960 N N . ALA B 1 177 ? 9.125 25.969 1.314 1 79.5 177 ALA B N 1
ATOM 4961 C CA . ALA B 1 177 ? 9.727 26.016 2.643 1 79.5 177 ALA B CA 1
ATOM 4962 C C . ALA B 1 177 ? 10.898 25.031 2.738 1 79.5 177 ALA B C 1
ATOM 4964 O O . ALA B 1 177 ? 10.891 24.125 3.562 1 79.5 177 ALA B O 1
ATOM 4965 N N . PRO B 1 178 ? 11.945 25.359 2.084 1 77.56 178 PRO B N 1
ATOM 4966 C CA . PRO B 1 178 ? 13.078 24.438 2.051 1 77.56 178 PRO B CA 1
ATOM 4967 C C . PRO B 1 178 ? 14.102 24.719 3.15 1 77.56 178 PRO B C 1
ATOM 4969 O O . PRO B 1 178 ? 15.023 23.922 3.357 1 77.56 178 PRO B O 1
ATOM 4972 N N . LEU B 1 179 ? 13.922 25.688 3.945 1 77.5 179 LEU B N 1
ATOM 4973 C CA . LEU B 1 179 ? 15.023 26.188 4.762 1 77.5 179 LEU B CA 1
ATOM 4974 C C . LEU B 1 179 ? 15.219 25.312 6 1 77.5 179 LEU B C 1
ATOM 4976 O O . LEU B 1 179 ? 16.344 25.062 6.414 1 77.5 179 LEU B O 1
ATOM 4980 N N . THR B 1 180 ? 14.148 24.859 6.531 1 66.81 180 THR B N 1
ATOM 4981 C CA . THR B 1 180 ? 14.281 24.234 7.84 1 66.81 180 THR B CA 1
ATOM 4982 C C . THR B 1 180 ? 14.859 22.828 7.707 1 66.81 180 THR B C 1
ATOM 4984 O O . THR B 1 180 ? 15.5 22.328 8.633 1 66.81 180 THR B O 1
ATOM 4987 N N . VAL B 1 181 ? 14.625 22.281 6.672 1 64.38 181 VAL B N 1
ATOM 4988 C CA . VAL B 1 181 ? 15.141 20.922 6.574 1 64.38 181 VAL B CA 1
ATOM 4989 C C . VAL B 1 181 ? 16.625 20.953 6.207 1 64.38 181 VAL B C 1
ATOM 4991 O O . VAL B 1 181 ? 17.297 19.922 6.199 1 64.38 181 VAL B O 1
ATOM 4994 N N . ARG B 1 182 ? 17.031 22.109 6.086 1 61.72 182 ARG B N 1
ATOM 4995 C CA . ARG B 1 182 ? 18.438 22.281 5.738 1 61.72 182 ARG B CA 1
ATOM 4996 C C . ARG B 1 182 ? 19.297 22.422 6.984 1 61.72 182 ARG B C 1
ATOM 4998 O O . ARG B 1 182 ? 20.016 23.422 7.133 1 61.72 182 ARG B O 1
ATOM 5005 N N . ILE B 1 183 ? 18.938 21.594 7.914 1 69.75 183 ILE B N 1
ATOM 5006 C CA . ILE B 1 183 ? 19.844 21.609 9.055 1 69.75 183 ILE B CA 1
ATOM 5007 C C . ILE B 1 183 ? 21.078 20.766 8.75 1 69.75 183 ILE B C 1
ATOM 5009 O O . ILE B 1 183 ? 21.453 19.906 9.547 1 69.75 183 ILE B O 1
ATOM 5013 N N . PRO B 1 184 ? 21.484 20.828 7.445 1 62.41 184 PRO B N 1
ATOM 5014 C CA . PRO B 1 184 ? 22.562 19.922 7.023 1 62.41 184 PRO B CA 1
ATOM 5015 C C . PRO B 1 184 ? 23.797 20 7.93 1 62.41 184 PRO B C 1
ATOM 5017 O O . PRO B 1 184 ? 24.469 19 8.148 1 62.41 184 PRO B O 1
ATOM 5020 N N . THR B 1 185 ? 23.875 21.188 8.523 1 76.38 185 THR B N 1
ATOM 5021 C CA . THR B 1 185 ? 24.984 21.266 9.453 1 76.38 185 THR B CA 1
ATOM 5022 C C . THR B 1 185 ? 24.781 20.297 10.617 1 76.38 185 THR B C 1
ATOM 5024 O O . THR B 1 185 ? 25.75 19.703 11.109 1 76.38 185 THR B O 1
ATOM 5027 N N . CYS B 1 186 ? 23.531 20.062 10.828 1 86.62 186 CYS B N 1
ATOM 5028 C CA . CYS B 1 186 ? 23.234 19.156 11.93 1 86.62 186 CYS B CA 1
ATOM 5029 C C . CYS B 1 186 ? 23.516 17.703 11.523 1 86.62 186 CYS B C 1
ATOM 5031 O O . CYS B 1 186 ? 23.938 16.891 12.344 1 86.62 186 CYS B O 1
ATOM 5033 N N . TYR B 1 187 ? 23.391 17.406 10.203 1 90.38 187 TYR B N 1
ATOM 5034 C CA . TYR B 1 187 ? 23.641 16.047 9.719 1 90.38 187 TYR B CA 1
ATOM 5035 C C . TYR B 1 187 ? 25.125 15.719 9.805 1 90.38 187 TYR B C 1
ATOM 5037 O O . TYR B 1 187 ? 25.5 14.625 10.242 1 90.38 187 TYR B O 1
ATOM 5045 N N . ILE B 1 188 ? 25.844 16.719 9.398 1 91.12 188 ILE B N 1
ATOM 5046 C CA . ILE B 1 188 ? 27.297 16.562 9.398 1 91.12 188 ILE B CA 1
ATOM 5047 C C . ILE B 1 188 ? 27.797 16.438 10.836 1 91.12 188 ILE B C 1
ATOM 5049 O O . ILE B 1 188 ? 28.578 15.531 11.156 1 91.12 188 ILE B O 1
ATOM 5053 N N . LYS B 1 189 ? 27.328 17.344 11.68 1 93.19 189 LYS B N 1
ATOM 5054 C CA . LYS B 1 189 ? 27.75 17.344 13.078 1 93.19 189 LYS B CA 1
ATOM 5055 C C . LYS B 1 189 ? 27.312 16.078 13.789 1 93.19 189 LYS B C 1
ATOM 5057 O O . LYS B 1 189 ? 28.016 15.586 14.68 1 93.19 189 LYS B O 1
ATOM 5062 N N . ALA B 1 190 ? 26.172 15.578 13.391 1 95.44 190 ALA B N 1
ATOM 5063 C CA . ALA B 1 190 ? 25.688 14.328 13.977 1 95.44 190 ALA B CA 1
ATOM 5064 C C . ALA B 1 190 ? 26.516 13.141 13.516 1 95.44 190 ALA B C 1
ATOM 5066 O O . ALA B 1 190 ? 26.469 12.062 14.109 1 95.44 190 ALA B O 1
ATOM 5067 N N . GLY B 1 191 ? 27.266 13.297 12.383 1 95.88 191 GLY B N 1
ATOM 5068 C CA . GLY B 1 191 ? 28.219 12.297 11.953 1 95.88 191 GLY B CA 1
ATOM 5069 C C . GLY B 1 191 ? 27.641 11.289 10.969 1 95.88 191 GLY B C 1
ATOM 5070 O O . GLY B 1 191 ? 28.219 10.219 10.758 1 95.88 191 GLY B O 1
ATOM 5071 N N . PHE B 1 192 ? 26.531 11.562 10.422 1 96.94 192 PHE B N 1
ATOM 5072 C CA . PHE B 1 192 ? 25.984 10.633 9.438 1 96.94 192 PHE B CA 1
ATOM 5073 C C . PHE B 1 192 ? 26.984 10.375 8.312 1 96.94 192 PHE B C 1
ATOM 5075 O O . PHE B 1 192 ? 27.609 11.312 7.801 1 96.94 192 PHE B O 1
ATOM 5082 N N . PRO B 1 193 ? 27.156 9.086 7.93 1 97.75 193 PRO B N 1
ATOM 5083 C CA . PRO B 1 193 ? 28.016 8.82 6.773 1 97.75 193 PRO B CA 1
ATOM 5084 C C . PRO B 1 193 ? 27.516 9.5 5.5 1 97.75 193 PRO B C 1
ATOM 5086 O O . PRO B 1 193 ? 26.297 9.648 5.309 1 97.75 193 PRO B O 1
ATOM 5089 N N . PRO B 1 194 ? 28.469 9.906 4.621 1 97.69 194 PRO B N 1
ATOM 5090 C CA . PRO B 1 194 ? 28.047 10.492 3.348 1 97.69 194 PRO B CA 1
ATOM 5091 C C . PRO B 1 194 ? 27.062 9.602 2.582 1 97.69 194 PRO B C 1
ATOM 5093 O O . PRO B 1 194 ? 27.25 8.383 2.525 1 97.69 194 PRO B O 1
ATOM 5096 N N . GLY B 1 195 ? 26.016 10.203 2.109 1 98.12 195 GLY B N 1
ATOM 5097 C CA . GLY B 1 195 ? 25.078 9.492 1.259 1 98.12 195 GLY B CA 1
ATOM 5098 C C . GLY B 1 195 ? 23.875 8.969 2.016 1 98.12 195 GLY B C 1
ATOM 5099 O O . GLY B 1 195 ? 22.844 8.633 1.413 1 98.12 195 GLY B O 1
ATOM 5100 N N . VAL B 1 196 ? 23.891 8.766 3.336 1 98.38 196 VAL B N 1
ATOM 5101 C CA . VAL B 1 196 ? 22.781 8.234 4.121 1 98.38 196 VAL B CA 1
ATOM 5102 C C . VAL B 1 196 ? 21.609 9.195 4.074 1 98.38 196 VAL B C 1
ATOM 5104 O O . VAL B 1 196 ? 20.453 8.766 4.012 1 98.38 196 VAL B O 1
ATOM 5107 N N . ILE B 1 197 ? 21.922 10.453 4.102 1 97.06 197 ILE B N 1
ATOM 5108 C CA . ILE B 1 197 ? 20.922 11.508 3.949 1 97.06 197 ILE B CA 1
ATOM 5109 C C . ILE B 1 197 ? 21.344 12.461 2.832 1 97.06 197 ILE B C 1
ATOM 5111 O O . ILE B 1 197 ? 22.484 12.922 2.799 1 97.06 197 ILE B O 1
ATOM 5115 N N . ASN B 1 198 ? 20.516 12.672 1.907 1 97 198 ASN B N 1
ATOM 5116 C CA . ASN B 1 198 ? 20.656 13.648 0.834 1 97 198 ASN B CA 1
ATOM 5117 C C . ASN B 1 198 ? 19.453 14.57 0.761 1 97 198 ASN B C 1
ATOM 5119 O O . ASN B 1 198 ? 18.312 14.109 0.823 1 97 198 ASN B O 1
ATOM 5123 N N . VAL B 1 199 ? 19.688 15.867 0.674 1 95.56 199 VAL B N 1
ATOM 5124 C CA . VAL B 1 199 ? 18.609 16.844 0.747 1 95.56 199 VAL B CA 1
ATOM 5125 C C . VAL B 1 199 ? 18.625 17.703 -0.512 1 95.56 199 VAL B C 1
ATOM 5127 O O . VAL B 1 199 ? 19.594 18.406 -0.794 1 95.56 199 VAL B O 1
ATOM 5130 N N . LEU B 1 200 ? 17.547 17.625 -1.177 1 95.62 200 LEU B N 1
ATOM 5131 C CA . LEU B 1 200 ? 17.359 18.406 -2.396 1 95.62 200 LEU B CA 1
ATOM 5132 C C . LEU B 1 200 ? 16.266 19.453 -2.211 1 95.62 200 LEU B C 1
ATOM 5134 O O . LEU B 1 200 ? 15.32 19.25 -1.455 1 95.62 200 LEU B O 1
ATOM 5138 N N . SER B 1 201 ? 16.484 20.562 -2.832 1 93.38 201 SER B N 1
ATOM 5139 C CA . SER B 1 201 ? 15.453 21.578 -2.984 1 93.38 201 SER B CA 1
ATOM 5140 C C . SER B 1 201 ? 15.133 21.828 -4.453 1 93.38 201 SER B C 1
ATOM 5142 O O . SER B 1 201 ? 15.977 21.609 -5.324 1 93.38 201 SER B O 1
ATOM 5144 N N . GLY B 1 202 ? 13.922 22.234 -4.68 1 90.25 202 GLY B N 1
ATOM 5145 C CA . GLY B 1 202 ? 13.531 22.547 -6.043 1 90.25 202 GLY B CA 1
ATOM 5146 C C . GLY B 1 202 ? 12.062 22.281 -6.32 1 90.25 202 GLY B C 1
ATOM 5147 O O . GLY B 1 202 ? 11.328 21.844 -5.426 1 90.25 202 GLY B O 1
ATOM 5148 N N . HIS B 1 203 ? 11.664 22.578 -7.539 1 91.56 203 HIS B N 1
ATOM 5149 C CA . HIS B 1 203 ? 10.281 22.375 -7.961 1 91.56 203 HIS B CA 1
ATOM 5150 C C . HIS B 1 203 ? 10 20.906 -8.25 1 91.56 203 HIS B C 1
ATOM 5152 O O . HIS B 1 203 ? 10.898 20.172 -8.68 1 91.56 203 HIS B O 1
ATOM 5158 N N . GLY B 1 204 ? 8.758 20.516 -8.023 1 92 204 GLY B N 1
ATOM 5159 C CA . GLY B 1 204 ? 8.312 19.141 -8.156 1 92 204 GLY B CA 1
ATOM 5160 C C . GLY B 1 204 ? 8.484 18.594 -9.57 1 92 204 GLY B C 1
ATOM 5161 O O . GLY B 1 204 ? 8.773 17.406 -9.75 1 92 204 GLY B O 1
ATOM 5162 N N . GLN B 1 205 ? 8.352 19.344 -10.516 1 92.69 205 GLN B N 1
ATOM 5163 C CA . GLN B 1 205 ? 8.344 18.906 -11.906 1 92.69 205 GLN B CA 1
ATOM 5164 C C . GLN B 1 205 ? 9.719 18.406 -12.336 1 92.69 205 GLN B C 1
ATOM 5166 O O . GLN B 1 205 ? 9.844 17.719 -13.344 1 92.69 205 GLN B O 1
ATOM 5171 N N . ILE B 1 206 ? 10.766 18.797 -11.555 1 95.38 206 ILE B N 1
ATOM 5172 C CA . ILE B 1 206 ? 12.102 18.359 -11.922 1 95.38 206 ILE B CA 1
ATOM 5173 C C . ILE B 1 206 ? 12.57 17.266 -10.969 1 95.38 206 ILE B C 1
ATOM 5175 O O . ILE B 1 206 ? 12.508 16.078 -11.289 1 95.38 206 ILE B O 1
ATOM 5179 N N . SER B 1 207 ? 13.023 17.656 -9.781 1 95.94 207 SER B N 1
ATOM 5180 C CA . SER B 1 207 ? 13.594 16.703 -8.852 1 95.94 207 SER B CA 1
ATOM 5181 C C . SER B 1 207 ? 12.531 15.734 -8.328 1 95.94 207 SER B C 1
ATOM 5183 O O . SER B 1 207 ? 12.797 14.547 -8.148 1 95.94 207 SER B O 1
ATOM 5185 N N . GLY B 1 208 ? 11.336 16.281 -8.078 1 97.19 208 GLY B N 1
ATOM 5186 C CA . GLY B 1 208 ? 10.258 15.422 -7.629 1 97.19 208 GLY B CA 1
ATOM 5187 C C . GLY B 1 208 ? 9.891 14.352 -8.633 1 97.19 208 GLY B C 1
ATOM 5188 O O . GLY B 1 208 ? 9.781 13.172 -8.281 1 97.19 208 GLY B O 1
ATOM 5189 N N . THR B 1 209 ? 9.703 14.727 -9.805 1 97.81 209 THR B N 1
ATOM 5190 C CA . THR B 1 209 ? 9.375 13.805 -10.891 1 97.81 209 THR B CA 1
ATOM 5191 C C . THR B 1 209 ? 10.5 12.797 -11.109 1 97.81 209 THR B C 1
ATOM 5193 O O . THR B 1 209 ? 10.25 11.609 -11.328 1 97.81 209 THR B O 1
ATOM 5196 N N . THR B 1 210 ? 11.758 13.297 -11.039 1 98.38 210 THR B N 1
ATOM 5197 C CA . THR B 1 210 ? 12.922 12.43 -11.211 1 98.38 210 THR B CA 1
ATOM 5198 C C . THR B 1 210 ? 12.945 11.344 -10.141 1 98.38 210 THR B C 1
ATOM 5200 O O . THR B 1 210 ? 13.141 10.172 -10.445 1 98.38 210 THR B O 1
ATOM 5203 N N . LEU B 1 211 ? 12.703 11.688 -8.914 1 98.56 211 LEU B N 1
ATOM 5204 C CA . LEU B 1 211 ? 12.695 10.727 -7.82 1 98.56 211 LEU B CA 1
ATOM 5205 C C . LEU B 1 211 ? 11.57 9.711 -7.996 1 98.56 211 LEU B C 1
ATOM 5207 O O . LEU B 1 211 ? 11.789 8.508 -7.824 1 98.56 211 LEU B O 1
ATOM 5211 N N . ALA B 1 212 ? 10.398 10.188 -8.375 1 98.5 212 ALA B N 1
ATOM 5212 C CA . ALA B 1 212 ? 9.211 9.344 -8.5 1 98.5 212 ALA B CA 1
ATOM 5213 C C . ALA B 1 212 ? 9.383 8.32 -9.625 1 98.5 212 ALA B C 1
ATOM 5215 O O . ALA B 1 212 ? 8.82 7.227 -9.562 1 98.5 212 ALA B O 1
ATOM 5216 N N . HIS B 1 213 ? 10.188 8.641 -10.602 1 98.38 213 HIS B N 1
ATOM 5217 C CA . HIS B 1 213 ? 10.398 7.758 -11.75 1 98.38 213 HIS B CA 1
ATOM 5218 C C . HIS B 1 213 ? 11.68 6.953 -11.594 1 98.38 213 HIS B C 1
ATOM 5220 O O . HIS B 1 213 ? 11.953 6.051 -12.391 1 98.38 213 HIS B O 1
ATOM 5226 N N . HIS B 1 214 ? 12.477 7.285 -10.633 1 98.75 214 HIS B N 1
ATOM 5227 C CA . HIS B 1 214 ? 13.828 6.734 -10.578 1 98.75 214 HIS B CA 1
ATOM 5228 C C . HIS B 1 214 ? 13.797 5.23 -10.328 1 98.75 214 HIS B C 1
ATOM 5230 O O . HIS B 1 214 ? 13.164 4.77 -9.375 1 98.75 214 HIS B O 1
ATOM 5236 N N . MET B 1 215 ? 14.602 4.469 -11.008 1 97.56 215 MET B N 1
ATOM 5237 C CA . MET B 1 215 ? 14.523 3.01 -11.008 1 97.56 215 MET B CA 1
ATOM 5238 C C . MET B 1 215 ? 15.195 2.432 -9.766 1 97.56 215 MET B C 1
ATOM 5240 O O . MET B 1 215 ? 14.914 1.296 -9.375 1 97.56 215 MET B O 1
ATOM 5244 N N . ASP B 1 216 ? 16.047 3.236 -9.117 1 98.06 216 ASP B N 1
ATOM 5245 C CA . ASP B 1 216 ? 16.766 2.715 -7.957 1 98.06 216 ASP B CA 1
ATOM 5246 C C . ASP B 1 216 ? 16 3.01 -6.668 1 98.06 216 ASP B C 1
ATOM 5248 O O . ASP B 1 216 ? 16.281 2.422 -5.621 1 98.06 216 ASP B O 1
ATOM 5252 N N . VAL B 1 217 ? 15.102 3.98 -6.707 1 98.69 217 VAL B N 1
ATOM 5253 C CA . VAL B 1 217 ? 14.266 4.273 -5.551 1 98.69 217 VAL B CA 1
ATOM 5254 C C . VAL B 1 217 ? 13.141 3.242 -5.449 1 98.69 217 VAL B C 1
ATOM 5256 O O . VAL B 1 217 ? 12.359 3.072 -6.391 1 98.69 217 VAL B O 1
ATOM 5259 N N . ARG B 1 218 ? 13.062 2.619 -4.305 1 97.94 218 ARG B N 1
ATOM 5260 C CA . ARG B 1 218 ? 12.133 1.496 -4.238 1 97.94 218 ARG B CA 1
ATOM 5261 C C . ARG B 1 218 ? 10.93 1.836 -3.367 1 97.94 218 ARG B C 1
ATOM 5263 O O . ARG B 1 218 ? 9.945 1.091 -3.34 1 97.94 218 ARG B O 1
ATOM 5270 N N . LEU B 1 219 ? 11 2.889 -2.656 1 98.56 219 LEU B N 1
ATOM 5271 C CA . LEU B 1 219 ? 9.875 3.43 -1.901 1 98.56 219 LEU B CA 1
ATOM 5272 C C . LEU B 1 219 ? 9.898 4.953 -1.918 1 98.56 219 LEU B C 1
ATOM 5274 O O . LEU B 1 219 ? 10.953 5.57 -1.773 1 98.56 219 LEU B O 1
ATOM 5278 N N . ILE B 1 220 ? 8.742 5.566 -2.113 1 98.69 220 ILE B N 1
ATOM 5279 C CA . ILE B 1 220 ? 8.625 7.02 -2 1 98.69 220 ILE B CA 1
ATOM 5280 C C . ILE B 1 220 ? 7.484 7.371 -1.05 1 98.69 220 ILE B C 1
ATOM 5282 O O . ILE B 1 220 ? 6.379 6.832 -1.167 1 98.69 220 ILE B O 1
ATOM 5286 N N . SER B 1 221 ? 7.75 8.102 -0.026 1 98.56 221 SER B N 1
ATOM 5287 C CA . SER B 1 221 ? 6.781 8.625 0.934 1 98.56 221 SER B CA 1
ATOM 5288 C C . SER B 1 221 ? 6.516 10.109 0.702 1 98.56 221 SER B C 1
ATOM 5290 O O . SER B 1 221 ? 7.449 10.898 0.568 1 98.56 221 SER B O 1
ATOM 5292 N N . PHE B 1 222 ? 5.246 10.438 0.626 1 98.44 222 PHE B N 1
ATOM 5293 C CA . PHE B 1 222 ? 4.875 11.805 0.276 1 98.44 222 PHE B CA 1
ATOM 5294 C C . PHE B 1 222 ? 3.773 12.32 1.193 1 98.44 222 PHE B C 1
ATOM 5296 O O . PHE B 1 222 ? 2.838 11.586 1.519 1 98.44 222 PHE B O 1
ATOM 5303 N N . THR B 1 223 ? 3.908 13.492 1.659 1 97.94 223 THR B N 1
ATOM 5304 C CA . THR B 1 223 ? 2.824 14.258 2.271 1 97.94 223 THR B CA 1
ATOM 5305 C C . THR B 1 223 ? 2.578 15.555 1.508 1 97.94 223 THR B C 1
ATOM 5307 O O . THR B 1 223 ? 3.51 16.312 1.26 1 97.94 223 THR B O 1
ATOM 5310 N N . GLY B 1 224 ? 1.397 15.797 1.094 1 96.62 224 GLY B N 1
ATOM 5311 C CA . GLY B 1 224 ? 1.054 17 0.356 1 96.62 224 GLY B CA 1
ATOM 5312 C C . GLY B 1 224 ? -0.311 16.938 -0.303 1 96.62 224 GLY B C 1
ATOM 5313 O O . GLY B 1 224 ? -1.236 16.328 0.239 1 96.62 224 GLY B O 1
ATOM 5314 N N . SER B 1 225 ? -0.468 17.594 -1.46 1 95.81 225 SER B N 1
ATOM 5315 C CA . SER B 1 225 ? -1.765 17.703 -2.121 1 95.81 225 SER B CA 1
ATOM 5316 C C . SER B 1 225 ? -2.145 16.391 -2.807 1 95.81 225 SER B C 1
ATOM 5318 O O . SER B 1 225 ? -1.271 15.617 -3.209 1 95.81 225 SER B O 1
ATOM 5320 N N . GLY B 1 226 ? -3.453 16.219 -2.918 1 96.25 226 GLY B N 1
ATOM 5321 C CA . GLY B 1 226 ? -3.955 15.062 -3.65 1 96.25 226 GLY B CA 1
ATOM 5322 C C . GLY B 1 226 ? -3.455 15 -5.082 1 96.25 226 GLY B C 1
ATOM 5323 O O . GLY B 1 226 ? -3.096 13.93 -5.574 1 96.25 226 GLY B O 1
ATOM 5324 N N . ARG B 1 227 ? -3.428 16.109 -5.715 1 95.81 227 ARG B N 1
ATOM 5325 C CA . ARG B 1 227 ? -2.988 16.156 -7.105 1 95.81 227 ARG B CA 1
ATOM 5326 C C . ARG B 1 227 ? -1.559 15.656 -7.25 1 95.81 227 ARG B C 1
ATOM 5328 O O . ARG B 1 227 ? -1.278 14.812 -8.102 1 95.81 227 ARG B O 1
ATOM 5335 N N . THR B 1 228 ? -0.65 16.219 -6.438 1 96.75 228 THR B N 1
ATOM 5336 C CA . THR B 1 228 ? 0.748 15.805 -6.496 1 96.75 228 THR B CA 1
ATOM 5337 C C . THR B 1 228 ? 0.896 14.336 -6.109 1 96.75 228 THR B C 1
ATOM 5339 O O . THR B 1 228 ? 1.668 13.602 -6.727 1 96.75 228 THR B O 1
ATOM 5342 N N . GLY B 1 229 ? 0.153 13.938 -5.062 1 97.69 229 GLY B N 1
ATOM 5343 C CA . GLY B 1 229 ? 0.17 12.531 -4.684 1 97.69 229 GLY B CA 1
ATOM 5344 C C . GLY B 1 229 ? -0.189 11.602 -5.824 1 97.69 229 GLY B C 1
ATOM 5345 O O . GLY B 1 229 ? 0.435 10.547 -5.996 1 97.69 229 GLY B O 1
ATOM 5346 N N . ARG B 1 230 ? -1.173 11.938 -6.629 1 97.81 230 ARG B N 1
ATOM 5347 C CA . ARG B 1 230 ? -1.588 11.148 -7.781 1 97.81 230 ARG B CA 1
ATOM 5348 C C . ARG B 1 230 ? -0.474 11.07 -8.82 1 97.81 230 ARG B C 1
ATOM 5350 O O . ARG B 1 230 ? -0.22 10 -9.383 1 97.81 230 ARG B O 1
ATOM 5357 N N . LEU B 1 231 ? 0.199 12.148 -9.047 1 98.06 231 LEU B N 1
ATOM 5358 C CA . LEU B 1 231 ? 1.293 12.172 -10.016 1 98.06 231 LEU B CA 1
ATOM 5359 C C . LEU B 1 231 ? 2.426 11.25 -9.578 1 98.06 231 LEU B C 1
ATOM 5361 O O . LEU B 1 231 ? 3 10.531 -10.398 1 98.06 231 LEU B O 1
ATOM 5365 N N . ILE B 1 232 ? 2.75 11.328 -8.312 1 98.38 232 ILE B N 1
ATOM 5366 C CA . ILE B 1 232 ? 3.824 10.508 -7.77 1 98.38 232 ILE B CA 1
ATOM 5367 C C . ILE B 1 232 ? 3.461 9.031 -7.898 1 98.38 232 ILE B C 1
ATOM 5369 O O . ILE B 1 232 ? 4.281 8.219 -8.336 1 98.38 232 ILE B O 1
ATOM 5373 N N . ARG B 1 233 ? 2.246 8.664 -7.504 1 98.25 233 ARG B N 1
ATOM 5374 C CA . ARG B 1 233 ? 1.815 7.273 -7.59 1 98.25 233 ARG B CA 1
ATOM 5375 C C . ARG B 1 233 ? 1.792 6.793 -9.039 1 98.25 233 ARG B C 1
ATOM 5377 O O . ARG B 1 233 ? 2.16 5.652 -9.328 1 98.25 233 ARG B O 1
ATOM 5384 N N . GLU B 1 234 ? 1.348 7.617 -9.938 1 97.94 234 GLU B N 1
ATOM 5385 C CA . GLU B 1 234 ? 1.365 7.273 -11.352 1 97.94 234 GLU B CA 1
ATOM 5386 C C . GLU B 1 234 ? 2.789 7.039 -11.844 1 97.94 234 GLU B C 1
ATOM 5388 O O . GLU B 1 234 ? 3.051 6.07 -12.57 1 97.94 234 GLU B O 1
ATOM 5393 N N . ALA B 1 235 ? 3.703 7.969 -11.484 1 98.31 235 ALA B N 1
ATOM 5394 C CA . ALA B 1 235 ? 5.102 7.828 -11.875 1 98.31 235 ALA B CA 1
ATOM 5395 C C . ALA B 1 235 ? 5.695 6.527 -11.336 1 98.31 235 ALA B C 1
ATOM 5397 O O . ALA B 1 235 ? 6.395 5.812 -12.062 1 98.31 235 ALA B O 1
ATOM 5398 N N . ALA B 1 236 ? 5.434 6.254 -10.07 1 97.88 236 ALA B N 1
ATOM 5399 C CA . ALA B 1 236 ? 5.895 5.016 -9.453 1 97.88 236 ALA B CA 1
ATOM 5400 C C . ALA B 1 236 ? 5.379 3.797 -10.219 1 97.88 236 ALA B C 1
ATOM 5402 O O . ALA B 1 236 ? 6.121 2.846 -10.461 1 97.88 236 ALA B O 1
ATOM 5403 N N . THR B 1 237 ? 4.098 3.811 -10.609 1 97.69 237 THR B N 1
ATOM 5404 C CA . THR B 1 237 ? 3.451 2.719 -11.32 1 97.69 237 THR B CA 1
ATOM 5405 C C . THR B 1 237 ? 4.098 2.508 -12.688 1 97.69 237 THR B C 1
ATOM 5407 O O . THR B 1 237 ? 4.363 1.373 -13.086 1 97.69 237 THR B O 1
ATOM 5410 N N . LYS B 1 238 ? 4.414 3.547 -13.336 1 96.56 238 LYS B N 1
ATOM 5411 C CA . LYS B 1 238 ? 4.91 3.496 -14.711 1 96.56 238 LYS B CA 1
ATOM 5412 C C . LYS B 1 238 ? 6.391 3.127 -14.742 1 96.56 238 LYS B C 1
ATOM 5414 O O . LYS B 1 238 ? 6.895 2.658 -15.766 1 96.56 238 LYS B O 1
ATOM 5419 N N . SER B 1 239 ? 7.074 3.334 -13.68 1 97 239 SER B N 1
ATOM 5420 C CA . SER B 1 239 ? 8.516 3.098 -13.672 1 97 239 SER B CA 1
ATOM 5421 C C . SER B 1 239 ? 8.844 1.709 -13.133 1 97 239 SER B C 1
ATOM 5423 O O . SER B 1 239 ? 8.781 0.722 -13.867 1 97 239 SER B O 1
ATOM 5425 N N . ASN B 1 240 ? 8.938 1.554 -11.852 1 96.69 240 ASN B N 1
ATOM 5426 C CA . ASN B 1 240 ? 9.406 0.272 -11.328 1 96.69 240 ASN B CA 1
ATOM 5427 C C . ASN B 1 240 ? 8.445 -0.299 -10.297 1 96.69 240 ASN B C 1
ATOM 5429 O O . ASN B 1 240 ? 8.828 -1.151 -9.492 1 96.69 240 ASN B O 1
ATOM 5433 N N . MET B 1 241 ? 7.273 0.208 -10.203 1 96.62 241 MET B N 1
ATOM 5434 C CA . MET B 1 241 ? 6.215 -0.287 -9.328 1 96.62 241 MET B CA 1
ATOM 5435 C C . MET B 1 241 ? 6.586 -0.086 -7.863 1 96.62 241 MET B C 1
ATOM 5437 O O . MET B 1 241 ? 6.168 -0.862 -7 1 96.62 241 MET B O 1
ATOM 5441 N N . LYS B 1 242 ? 7.465 0.938 -7.594 1 97.75 242 LYS B N 1
ATOM 5442 C CA . LYS B 1 242 ? 7.887 1.171 -6.215 1 97.75 242 LYS B CA 1
ATOM 5443 C C . LYS B 1 242 ? 6.684 1.42 -5.309 1 97.75 242 LYS B C 1
ATOM 5445 O O . LYS B 1 242 ? 5.664 1.949 -5.754 1 97.75 242 LYS B O 1
ATOM 5450 N N . ASN B 1 243 ? 6.84 1.02 -4.062 1 97.56 243 ASN B N 1
ATOM 5451 C CA . ASN B 1 243 ? 5.828 1.304 -3.053 1 97.56 243 ASN B CA 1
ATOM 5452 C C . ASN B 1 243 ? 5.695 2.803 -2.797 1 97.56 243 ASN B C 1
ATOM 5454 O O . ASN B 1 243 ? 6.672 3.545 -2.918 1 97.56 243 ASN B O 1
ATOM 5458 N N . VAL B 1 244 ? 4.48 3.199 -2.49 1 98.06 244 VAL B N 1
ATOM 5459 C CA . VAL B 1 244 ? 4.203 4.605 -2.211 1 98.06 244 VAL B CA 1
ATOM 5460 C C . VAL B 1 244 ? 3.439 4.73 -0.895 1 98.06 244 VAL B C 1
ATOM 5462 O O . VAL B 1 244 ? 2.541 3.934 -0.612 1 98.06 244 VAL B O 1
ATOM 5465 N N . VAL B 1 245 ? 3.846 5.566 -0.009 1 98.19 245 VAL B N 1
ATOM 5466 C CA . VAL B 1 245 ? 3.115 5.996 1.179 1 98.19 245 VAL B CA 1
ATOM 5467 C C . VAL B 1 245 ? 2.67 7.445 1.017 1 98.19 245 VAL B C 1
ATOM 5469 O O . VAL B 1 245 ? 3.502 8.344 0.834 1 98.19 245 VAL B O 1
ATOM 5472 N N . LEU B 1 246 ? 1.349 7.668 1.061 1 98.31 246 LEU B N 1
ATOM 5473 C CA . LEU B 1 246 ? 0.801 8.984 0.757 1 98.31 246 LEU B CA 1
ATOM 5474 C C . LEU B 1 246 ? -0.054 9.5 1.911 1 98.31 246 LEU B C 1
ATOM 5476 O O . LEU B 1 246 ? -1.021 8.844 2.311 1 98.31 246 LEU B O 1
ATOM 5480 N N . GLU B 1 247 ? 0.322 10.523 2.496 1 98.19 247 GLU B N 1
ATOM 5481 C CA . GLU B 1 247 ? -0.521 11.32 3.381 1 98.19 247 GLU B CA 1
ATOM 5482 C C . GLU B 1 247 ? -1 12.594 2.684 1 98.19 247 GLU B C 1
ATOM 5484 O O . GLU B 1 247 ? -0.207 13.492 2.414 1 98.19 247 GLU B O 1
ATOM 5489 N N . LEU B 1 248 ? -2.289 12.688 2.449 1 97.94 248 LEU B N 1
ATOM 5490 C CA . LEU B 1 248 ? -2.793 13.727 1.553 1 97.94 248 LEU B CA 1
ATOM 5491 C C . LEU B 1 248 ? -3.812 14.609 2.264 1 97.94 248 LEU B C 1
ATOM 5493 O O . LEU B 1 248 ? -3.832 14.68 3.494 1 97.94 248 LEU B O 1
ATOM 5497 N N . GLY B 1 249 ? -4.504 15.383 1.532 1 96.44 249 GLY B N 1
ATOM 5498 C CA . GLY B 1 249 ? -5.297 16.484 2.076 1 96.44 249 GLY B CA 1
ATOM 5499 C C . GLY B 1 249 ? -6.5 16 2.867 1 96.44 249 GLY B C 1
ATOM 5500 O O . GLY B 1 249 ? -6.723 14.805 3.01 1 96.44 249 GLY B O 1
ATOM 5501 N N . GLY B 1 250 ? -7.195 16.984 3.432 1 97 250 GLY B N 1
ATOM 5502 C CA . GLY B 1 250 ? -8.383 16.734 4.234 1 97 250 GLY B CA 1
ATOM 5503 C C . GLY B 1 250 ? -9.422 17.828 4.129 1 97 250 GLY B C 1
ATOM 5504 O O . GLY B 1 250 ? -9.133 18.922 3.648 1 97 250 GLY B O 1
ATOM 5505 N N . LYS B 1 251 ? -10.617 17.531 4.41 1 98.12 251 LYS B N 1
ATOM 5506 C CA . LYS B 1 251 ? -11.781 18.391 4.617 1 98.12 251 LYS B CA 1
ATOM 5507 C C . LYS B 1 251 ? -12.562 17.969 5.852 1 98.12 251 LYS B C 1
ATOM 5509 O O . LYS B 1 251 ? -13.711 17.531 5.742 1 98.12 251 LYS B O 1
ATOM 5514 N N . SER B 1 252 ? -11.945 18.156 6.961 1 98.31 252 SER B N 1
ATOM 5515 C CA . SER B 1 252 ? -12.273 17.469 8.211 1 98.31 252 SER B CA 1
ATOM 5516 C C . SER B 1 252 ? -13.516 18.078 8.859 1 98.31 252 SER B C 1
ATOM 5518 O O . SER B 1 252 ? -13.57 19.281 9.117 1 98.31 252 SER B O 1
ATOM 5520 N N . PRO B 1 253 ? -14.508 17.266 9.188 1 98.75 253 PRO B N 1
ATOM 5521 C CA . PRO B 1 253 ? -15.695 17.734 9.906 1 98.75 253 PRO B CA 1
ATOM 5522 C C . PRO B 1 253 ? -15.539 17.641 11.422 1 98.75 253 PRO B C 1
ATOM 5524 O O . PRO B 1 253 ? -14.859 16.734 11.922 1 98.75 253 PRO B O 1
ATOM 5527 N N . ALA B 1 254 ? -16.109 18.578 12.102 1 98.88 254 ALA B N 1
ATOM 5528 C CA . ALA B 1 254 ? -16.375 18.484 13.531 1 98.88 254 ALA B CA 1
ATOM 5529 C C . ALA B 1 254 ? -17.875 18.578 13.82 1 98.88 254 ALA B C 1
ATOM 5531 O O . ALA B 1 254 ? -18.547 19.5 13.352 1 98.88 254 ALA B O 1
ATOM 5532 N N . VAL B 1 255 ? -18.344 17.594 14.492 1 98.94 255 VAL B N 1
ATOM 5533 C CA . VAL B 1 255 ? -19.766 17.547 14.812 1 98.94 255 VAL B CA 1
ATOM 5534 C C . VAL B 1 255 ? -19.969 17.891 16.281 1 98.94 255 VAL B C 1
ATOM 5536 O O . VAL B 1 255 ? -19.391 17.266 17.172 1 98.94 255 VAL B O 1
ATOM 5539 N N . ILE B 1 256 ? -20.859 18.891 16.516 1 98.94 256 ILE B N 1
ATOM 5540 C CA . ILE B 1 256 ? -21.141 19.375 17.875 1 98.94 256 ILE B CA 1
ATOM 5541 C C . ILE B 1 256 ? -22.594 19.078 18.234 1 98.94 256 ILE B C 1
ATOM 5543 O O . ILE B 1 256 ? -23.5 19.719 17.719 1 98.94 256 ILE B O 1
ATOM 5547 N N . PHE B 1 257 ? -22.781 18.188 19.125 1 98.75 257 PHE B N 1
ATOM 5548 C CA . PHE B 1 257 ? -24.125 17.859 19.578 1 98.75 257 PHE B CA 1
ATOM 5549 C C . PHE B 1 257 ? -24.562 18.812 20.703 1 98.75 257 PHE B C 1
ATOM 5551 O O . PHE B 1 257 ? -23.75 19.578 21.219 1 98.75 257 PHE B O 1
ATOM 5558 N N . ASP B 1 258 ? -25.828 18.75 21.062 1 97.31 258 ASP B N 1
ATOM 5559 C CA . ASP B 1 258 ? -26.438 19.688 22.016 1 97.31 258 ASP B CA 1
ATOM 5560 C C . ASP B 1 258 ? -25.953 19.406 23.438 1 97.31 258 ASP B C 1
ATOM 5562 O O . ASP B 1 258 ? -25.984 20.297 24.297 1 97.31 258 ASP B O 1
ATOM 5566 N N . ASP B 1 259 ? -25.469 18.203 23.703 1 98.06 259 ASP B N 1
ATOM 5567 C CA . ASP B 1 259 ? -25.031 17.844 25.047 1 98.06 259 ASP B CA 1
ATOM 5568 C C . ASP B 1 259 ? -23.531 18.078 25.219 1 98.06 259 ASP B C 1
ATOM 5570 O O . ASP B 1 259 ? -22.969 17.766 26.266 1 98.06 259 ASP B O 1
ATOM 5574 N N . ALA B 1 260 ? -22.891 18.656 24.188 1 98.12 260 ALA B N 1
ATOM 5575 C CA . ALA B 1 260 ? -21.453 18.875 24.203 1 98.12 260 ALA B CA 1
ATOM 5576 C C . ALA B 1 260 ? -21.078 20 25.156 1 98.12 260 ALA B C 1
ATOM 5578 O O . ALA B 1 260 ? -21.922 20.844 25.484 1 98.12 260 ALA B O 1
ATOM 5579 N N . ASP B 1 261 ? -19.828 19.969 25.688 1 98.31 261 ASP B N 1
ATOM 5580 C CA . ASP B 1 261 ? -19.219 21.172 26.266 1 98.31 261 ASP B CA 1
ATOM 5581 C C . ASP B 1 261 ? -18.984 22.234 25.188 1 98.31 261 ASP B C 1
ATOM 5583 O O . ASP B 1 261 ? -17.906 22.25 24.578 1 98.31 261 ASP B O 1
ATOM 5587 N N . LEU B 1 262 ? -19.922 23.094 25.047 1 98.56 262 LEU B N 1
ATOM 5588 C CA . LEU B 1 262 ? -19.922 24.031 23.922 1 98.56 262 LEU B CA 1
ATOM 5589 C C . LEU B 1 262 ? -18.75 25 24.031 1 98.56 262 LEU B C 1
ATOM 5591 O O . LEU B 1 262 ? -18.203 25.422 23.016 1 98.56 262 LEU B O 1
ATOM 5595 N N . GLU B 1 263 ? -18.422 25.406 25.234 1 98.31 263 GLU B N 1
ATOM 5596 C CA . GLU B 1 263 ? -17.297 26.297 25.406 1 98.31 263 GLU B CA 1
ATOM 5597 C C . GLU B 1 263 ? -15.992 25.656 24.922 1 98.31 263 GLU B C 1
ATOM 5599 O O . GLU B 1 263 ? -15.227 26.266 24.188 1 98.31 263 GLU B O 1
ATOM 5604 N N . ARG B 1 264 ? -15.797 24.484 25.344 1 98 264 ARG B N 1
ATOM 5605 C CA . ARG B 1 264 ? -14.609 23.75 24.922 1 98 264 ARG B CA 1
ATOM 5606 C C . ARG B 1 264 ? -14.625 23.5 23.422 1 98 264 ARG B C 1
ATOM 5608 O O . ARG B 1 264 ? -13.609 23.703 22.734 1 98 264 ARG B O 1
ATOM 5615 N N . ALA B 1 265 ? -15.734 22.984 22.938 1 98.69 265 ALA B N 1
ATOM 5616 C CA . ALA B 1 265 ? -15.875 22.688 21.516 1 98.69 265 ALA B CA 1
ATOM 5617 C C . ALA B 1 265 ? -15.562 23.922 20.672 1 98.69 265 ALA B C 1
ATOM 5619 O O . ALA B 1 265 ? -14.805 23.828 19.703 1 98.69 265 ALA B O 1
ATOM 5620 N N . ALA B 1 266 ? -16.156 25.047 21.047 1 98.69 266 ALA B N 1
ATOM 5621 C CA . ALA B 1 266 ? -15.953 26.281 20.297 1 98.69 266 ALA B CA 1
ATOM 5622 C C . ALA B 1 266 ? -14.484 26.703 20.312 1 98.69 266 ALA B C 1
ATOM 5624 O O . ALA B 1 266 ? -13.914 27.031 19.266 1 98.69 266 ALA B O 1
ATOM 5625 N N . LYS B 1 267 ? -13.945 26.703 21.484 1 98.31 267 LYS B N 1
ATOM 5626 C CA . LYS B 1 267 ? -12.555 27.109 21.641 1 98.31 267 LYS B CA 1
ATOM 5627 C C . LYS B 1 267 ? -11.625 26.219 20.828 1 98.31 267 LYS B C 1
ATOM 5629 O O . LYS B 1 267 ? -10.758 26.719 20.109 1 98.31 267 LYS B O 1
ATOM 5634 N N . GLU B 1 268 ? -11.758 24.938 20.906 1 98.38 268 GLU B N 1
ATOM 5635 C CA . GLU B 1 268 ? -10.836 23.984 20.281 1 98.38 268 GLU B CA 1
ATOM 5636 C C . GLU B 1 268 ? -11.023 23.953 18.766 1 98.38 268 GLU B C 1
ATOM 5638 O O . GLU B 1 268 ? -10.055 23.859 18.016 1 98.38 268 GLU B O 1
ATOM 5643 N N . THR B 1 269 ? -12.25 23.969 18.281 1 98.62 269 THR B N 1
ATOM 5644 C CA . THR B 1 269 ? -12.469 23.969 16.844 1 98.62 269 THR B CA 1
ATOM 5645 C C . THR B 1 269 ? -12.008 25.297 16.234 1 98.62 269 THR B C 1
ATOM 5647 O O . THR B 1 269 ? -11.508 25.312 15.102 1 98.62 269 THR B O 1
ATOM 5650 N N . ALA B 1 270 ? -12.188 26.406 16.984 1 98.38 270 ALA B N 1
ATOM 5651 C CA . ALA B 1 270 ? -11.672 27.703 16.516 1 98.38 270 ALA B CA 1
ATOM 5652 C C . ALA B 1 270 ? -10.148 27.656 16.406 1 98.38 270 ALA B C 1
ATOM 5654 O O . ALA B 1 270 ? -9.578 28.141 15.422 1 98.38 270 ALA B O 1
ATOM 5655 N N . TYR B 1 271 ? -9.57 27.109 17.375 1 97.5 271 TYR B N 1
ATOM 5656 C CA . TYR B 1 271 ? -8.117 26.984 17.359 1 97.5 271 TYR B CA 1
ATOM 5657 C C . TYR B 1 271 ? -7.66 26.141 16.172 1 97.5 271 TYR B C 1
ATOM 5659 O O . TYR B 1 271 ? -6.66 26.469 15.523 1 97.5 271 TYR B O 1
ATOM 5667 N N . SER B 1 272 ? -8.398 25.062 15.914 1 97.62 272 SER B N 1
ATOM 5668 C CA . SER B 1 272 ? -8.086 24.172 14.805 1 97.62 272 SER B CA 1
ATOM 5669 C C . SER B 1 272 ? -8.008 24.953 13.484 1 97.62 272 SER B C 1
ATOM 5671 O O . SER B 1 272 ? -7.125 24.703 12.664 1 97.62 272 SER B O 1
ATOM 5673 N N . ILE B 1 273 ? -8.812 25.891 13.273 1 96.88 273 ILE B N 1
ATOM 5674 C CA . ILE B 1 273 ? -8.906 26.641 12.031 1 96.88 273 ILE B CA 1
ATOM 5675 C C . ILE B 1 273 ? -7.879 27.781 12.039 1 96.88 273 ILE B C 1
ATOM 5677 O O . ILE B 1 273 ? -7.328 28.125 10.992 1 96.88 273 ILE B O 1
ATOM 5681 N N . GLN B 1 274 ? -7.652 28.312 13.188 1 96.12 274 GLN B N 1
ATOM 5682 C CA . GLN B 1 274 ? -6.801 29.484 13.336 1 96.12 274 GLN B CA 1
ATOM 5683 C C . GLN B 1 274 ? -5.324 29.109 13.305 1 96.12 274 GLN B C 1
ATOM 5685 O O . GLN B 1 274 ? -4.496 29.844 12.766 1 96.12 274 GLN B O 1
ATOM 5690 N N . TRP B 1 275 ? -5.012 27.984 13.859 1 93.88 275 TRP B N 1
ATOM 5691 C CA . TRP B 1 275 ? -3.623 27.562 14 1 93.88 275 TRP B CA 1
ATOM 5692 C C . TRP B 1 275 ? -2.934 27.484 12.648 1 93.88 275 TRP B C 1
ATOM 5694 O O . TRP B 1 275 ? -3.52 27 11.672 1 93.88 275 TRP B O 1
ATOM 5704 N N . ASN B 1 276 ? -1.681 28.062 12.562 1 95.12 276 ASN B N 1
ATOM 5705 C CA . ASN B 1 276 ? -0.868 28.141 11.359 1 95.12 276 ASN B CA 1
ATOM 5706 C C . ASN B 1 276 ? -1.63 28.797 10.211 1 95.12 276 ASN B C 1
ATOM 5708 O O . ASN B 1 276 ? -1.425 28.453 9.047 1 95.12 276 ASN B O 1
ATOM 5712 N N . SER B 1 277 ? -2.58 29.688 10.562 1 95.69 277 SER B N 1
ATOM 5713 C CA . SER B 1 277 ? -3.416 30.422 9.625 1 95.69 277 SER B CA 1
ATOM 5714 C C . SER B 1 277 ? -4.184 29.484 8.703 1 95.69 277 SER B C 1
ATOM 5716 O O . SER B 1 277 ? -4.281 29.719 7.5 1 95.69 277 SER B O 1
ATOM 5718 N N . GLY B 1 278 ? -4.566 28.344 9.211 1 96.31 278 GLY B N 1
ATOM 5719 C CA . GLY B 1 278 ? -5.422 27.391 8.516 1 96.31 278 GLY B CA 1
ATOM 5720 C C . GLY B 1 278 ? -4.664 26.5 7.555 1 96.31 278 GLY B C 1
ATOM 5721 O O . GLY B 1 278 ? -5.258 25.641 6.891 1 96.31 278 GLY B O 1
ATOM 5722 N N . LYS B 1 279 ? -3.344 26.641 7.457 1 95.81 279 LYS B N 1
ATOM 5723 C CA . LYS B 1 279 ? -2.523 25.812 6.574 1 95.81 279 LYS B CA 1
ATOM 5724 C C . LYS B 1 279 ? -2.236 24.453 7.203 1 95.81 279 LYS B C 1
ATOM 5726 O O . LYS B 1 279 ? -1.075 24.062 7.344 1 95.81 279 LYS B O 1
ATOM 5731 N N . VAL B 1 280 ? -3.326 23.734 7.508 1 96.06 280 VAL B N 1
ATOM 5732 C CA . VAL B 1 280 ? -3.281 22.469 8.219 1 96.06 280 VAL B CA 1
ATOM 5733 C C . VAL B 1 280 ? -4.23 21.469 7.559 1 96.06 280 VAL B C 1
ATOM 5735 O O . VAL B 1 280 ? -5.434 21.719 7.449 1 96.06 280 VAL B O 1
ATOM 5738 N N . CYS B 1 281 ? -3.73 20.359 7.219 1 96.44 281 CYS B N 1
ATOM 5739 C CA . CYS B 1 281 ? -4.5 19.375 6.453 1 96.44 281 CYS B CA 1
ATOM 5740 C C . CYS B 1 281 ? -5.637 18.797 7.293 1 96.44 281 CYS B C 1
ATOM 5742 O O . CYS B 1 281 ? -6.695 18.469 6.758 1 96.44 281 CYS B O 1
ATOM 5744 N N . MET B 1 282 ? -5.453 18.719 8.602 1 97.25 282 MET B N 1
ATOM 5745 C CA . MET B 1 282 ? -6.465 18.094 9.445 1 97.25 282 MET B CA 1
ATOM 5746 C C . MET B 1 282 ? -7.418 19.141 10.016 1 97.25 282 MET B C 1
ATOM 5748 O O . MET B 1 282 ? -8.305 18.812 10.805 1 97.25 282 MET B O 1
ATOM 5752 N N . ALA B 1 283 ? -7.316 20.375 9.711 1 97.62 283 ALA B N 1
ATOM 5753 C CA . ALA B 1 283 ? -8.125 21.438 10.305 1 97.62 283 ALA B CA 1
ATOM 5754 C C . ALA B 1 283 ? -9.609 21.172 10.102 1 97.62 283 ALA B C 1
ATOM 5756 O O . ALA B 1 283 ? -10.031 20.719 9.031 1 97.62 283 ALA B O 1
ATOM 5757 N N . ASN B 1 284 ? -10.414 21.516 11.078 1 97.19 284 ASN B N 1
ATOM 5758 C CA . ASN B 1 284 ? -11.859 21.359 10.992 1 97.19 284 ASN B CA 1
ATOM 5759 C C . ASN B 1 284 ? -12.5 22.469 10.164 1 97.19 284 ASN B C 1
ATOM 5761 O O . ASN B 1 284 ? -13.258 23.281 10.688 1 97.19 284 ASN B O 1
ATOM 5765 N N . SER B 1 285 ? -12.344 22.328 8.906 1 98.25 285 SER B N 1
ATOM 5766 C CA . SER B 1 285 ? -12.812 23.391 8.023 1 98.25 285 SER B CA 1
ATOM 5767 C C . SER B 1 285 ? -14.312 23.266 7.754 1 98.25 285 SER B C 1
ATOM 5769 O O . SER B 1 285 ? -14.906 24.125 7.094 1 98.25 285 SER B O 1
ATOM 5771 N N . ARG B 1 286 ? -14.969 22.203 8.227 1 98.69 286 ARG B N 1
ATOM 5772 C CA . ARG B 1 286 ? -16.422 22.031 8.297 1 98.69 286 ARG B CA 1
ATOM 5773 C C . ARG B 1 286 ? -16.875 21.75 9.727 1 98.69 286 ARG B C 1
ATOM 5775 O O . ARG B 1 286 ? -16.312 20.859 10.391 1 98.69 286 ARG B O 1
ATOM 5782 N N . ILE B 1 287 ? -17.828 22.5 10.156 1 98.88 287 ILE B N 1
ATOM 5783 C CA . ILE B 1 287 ? -18.391 22.25 11.484 1 98.88 287 ILE B CA 1
ATOM 5784 C C . ILE B 1 287 ? -19.906 22.094 11.383 1 98.88 287 ILE B C 1
ATOM 5786 O O . ILE B 1 287 ? -20.578 22.891 10.719 1 98.88 287 ILE B O 1
ATOM 5790 N N . TYR B 1 288 ? -20.391 21.078 11.922 1 98.94 288 TYR B N 1
ATOM 5791 C CA . TYR B 1 288 ? -21.828 20.844 12.031 1 98.94 288 TYR B CA 1
ATOM 5792 C C . TYR B 1 288 ? -22.297 20.953 13.477 1 98.94 288 TYR B C 1
ATOM 5794 O O . TYR B 1 288 ? -21.797 20.234 14.352 1 98.94 288 TYR B O 1
ATOM 5802 N N . VAL B 1 289 ? -23.25 21.844 13.75 1 98.88 289 VAL B N 1
ATOM 5803 C CA . VAL B 1 289 ? -23.719 22.078 15.109 1 98.88 289 VAL B CA 1
ATOM 5804 C C . VAL B 1 289 ? -25.203 21.734 15.203 1 98.88 289 VAL B C 1
ATOM 5806 O O . VAL B 1 289 ? -25.984 22.094 14.32 1 98.88 289 VAL B O 1
ATOM 5809 N N . HIS B 1 290 ? -25.547 21.016 16.25 1 98.75 290 HIS B N 1
ATOM 5810 C CA . HIS B 1 290 ? -26.953 20.703 16.469 1 98.75 290 HIS B CA 1
ATOM 5811 C C . HIS B 1 290 ? -27.797 21.984 16.547 1 98.75 290 HIS B C 1
ATOM 5813 O O . HIS B 1 290 ? -27.375 22.969 17.156 1 98.75 290 HIS B O 1
ATOM 5819 N N . ASP B 1 291 ? -28.969 21.953 16.031 1 98.38 291 ASP B N 1
ATOM 5820 C CA . ASP B 1 291 ? -29.828 23.125 15.891 1 98.38 291 ASP B CA 1
ATOM 5821 C C . ASP B 1 291 ? -30.078 23.781 17.234 1 98.38 291 ASP B C 1
ATOM 5823 O O . ASP B 1 291 ? -30.031 25.016 17.359 1 98.38 291 ASP B O 1
ATOM 5827 N N . SER B 1 292 ? -30.234 23 18.297 1 98.25 292 SER B N 1
ATOM 5828 C CA . SER B 1 292 ? -30.562 23.531 19.609 1 98.25 292 SER B CA 1
ATOM 5829 C C . SER B 1 292 ? -29.359 24.219 20.25 1 98.25 292 SER B C 1
ATOM 5831 O O . SER B 1 292 ? -29.5 24.953 21.234 1 98.25 292 SER B O 1
ATOM 5833 N N . ALA B 1 293 ? -28.141 24.031 19.703 1 98.31 293 ALA B N 1
ATOM 5834 C CA . ALA B 1 293 ? -26.922 24.594 20.297 1 98.31 293 ALA B CA 1
ATOM 5835 C C . ALA B 1 293 ? -26.281 25.625 19.359 1 98.31 293 ALA B C 1
ATOM 5837 O O . ALA B 1 293 ? -25.297 26.266 19.703 1 98.31 293 ALA B O 1
ATOM 5838 N N . ALA B 1 294 ? -26.812 25.859 18.234 1 98.38 294 ALA B N 1
ATOM 5839 C CA . ALA B 1 294 ? -26.172 26.531 17.109 1 98.38 294 ALA B CA 1
ATOM 5840 C C . ALA B 1 294 ? -25.859 27.984 17.453 1 98.38 294 ALA B C 1
ATOM 5842 O O . ALA B 1 294 ? -24.734 28.453 17.266 1 98.38 294 ALA B O 1
ATOM 5843 N N . ASP B 1 295 ? -26.859 28.688 18 1 98.12 295 ASP B N 1
ATOM 5844 C CA . ASP B 1 295 ? -26.672 30.109 18.297 1 98.12 295 ASP B CA 1
ATOM 5845 C C . ASP B 1 295 ? -25.594 30.312 19.359 1 98.12 295 ASP B C 1
ATOM 5847 O O . ASP B 1 295 ? -24.703 31.141 19.188 1 98.12 295 ASP B O 1
ATOM 5851 N N . ARG B 1 296 ? -25.75 29.578 20.375 1 98.56 296 ARG B N 1
ATOM 5852 C CA . ARG B 1 296 ? -24.797 29.6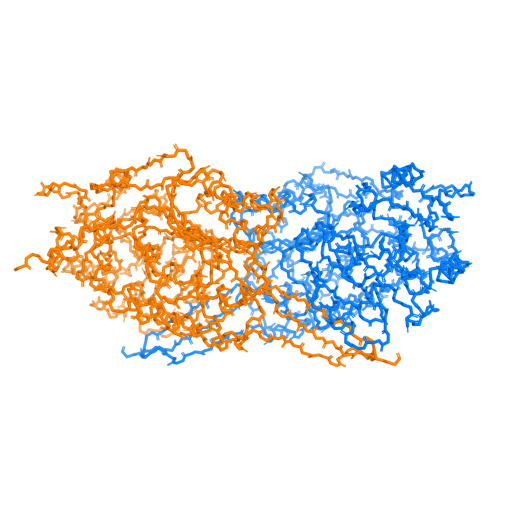88 21.469 1 98.56 296 ARG B CA 1
ATOM 5853 C C . ARG B 1 296 ? -23.391 29.297 21 1 98.56 296 ARG B C 1
ATOM 5855 O O . ARG B 1 296 ? -22.422 29.984 21.344 1 98.56 296 ARG B O 1
ATOM 5862 N N . PHE B 1 297 ? -23.297 28.234 20.297 1 98.69 297 PHE B N 1
ATOM 5863 C CA . PHE B 1 297 ? -22 27.797 19.781 1 98.69 297 PHE B CA 1
ATOM 5864 C C . PHE B 1 297 ? -21.375 28.875 18.891 1 98.69 297 PHE B C 1
ATOM 5866 O O . PHE B 1 297 ? -20.188 29.172 19.016 1 98.69 297 PHE B O 1
ATOM 5873 N N . LEU B 1 298 ? -22.141 29.391 17.938 1 98.38 298 LEU B N 1
ATOM 5874 C CA . LEU B 1 298 ? -21.625 30.391 17.016 1 98.38 298 LEU B CA 1
ATOM 5875 C C . LEU B 1 298 ? -21.109 31.609 17.75 1 98.38 298 LEU B C 1
ATOM 5877 O O . LEU B 1 298 ? -20.078 32.188 17.391 1 98.38 298 LEU B O 1
ATOM 5881 N N . ASP B 1 299 ? -21.828 32 18.812 1 98.38 299 ASP B N 1
ATOM 5882 C CA . ASP B 1 299 ? -21.406 33.125 19.625 1 98.38 299 ASP B CA 1
ATOM 5883 C C . ASP B 1 299 ? -20.062 32.844 20.297 1 98.38 299 ASP B C 1
ATOM 5885 O O . ASP B 1 299 ? -19.141 33.688 20.25 1 98.38 299 ASP B O 1
ATOM 5889 N N . LEU B 1 300 ? -20.016 31.719 20.922 1 98.5 300 LEU B N 1
ATOM 5890 C CA . LEU B 1 300 ? -18.781 31.297 21.578 1 98.5 300 LEU B CA 1
ATOM 5891 C C . LEU B 1 300 ? -17.625 31.203 20.578 1 98.5 300 LEU B C 1
ATOM 5893 O O . LEU B 1 300 ? -16.5 31.578 20.875 1 98.5 300 LEU B O 1
ATOM 5897 N N . PHE B 1 301 ? -17.938 30.672 19.406 1 98.38 301 PHE B N 1
ATOM 5898 C CA . PHE B 1 301 ? -16.953 30.484 18.344 1 98.38 301 PHE B CA 1
ATOM 5899 C C . PHE B 1 301 ? -16.391 31.828 17.891 1 98.38 301 PHE B C 1
ATOM 5901 O O . PHE B 1 301 ? -15.18 31.984 17.766 1 98.38 301 PHE B O 1
ATOM 5908 N N . LYS B 1 302 ? -17.219 32.812 17.688 1 97.44 302 LYS B N 1
ATOM 5909 C CA . LYS B 1 302 ? -16.797 34.156 17.312 1 97.44 302 LYS B CA 1
ATOM 5910 C C . LYS B 1 302 ? -15.906 34.781 18.391 1 97.44 302 LYS B C 1
ATOM 5912 O O . LYS B 1 302 ? -14.891 35.406 18.078 1 97.44 302 LYS B O 1
ATOM 5917 N N . GLN B 1 303 ? -16.281 34.531 19.562 1 97.38 303 GLN B N 1
ATOM 5918 C CA . GLN B 1 303 ? -15.547 35.062 20.688 1 97.38 303 GLN B CA 1
ATOM 5919 C C . GLN B 1 303 ? -14.133 34.5 20.75 1 97.38 303 GLN B C 1
ATOM 5921 O O . GLN B 1 303 ? -13.203 35.188 21.188 1 97.38 303 GLN B O 1
ATOM 5926 N N . SER B 1 304 ? -14.055 33.281 20.328 1 96.56 304 SER B N 1
ATOM 5927 C CA . SER B 1 304 ? -12.758 32.625 20.375 1 96.56 304 SER B CA 1
ATOM 5928 C C . SER B 1 304 ? -11.742 33.312 19.469 1 96.56 304 SER B C 1
ATOM 5930 O O . SER B 1 304 ? -10.539 33.188 19.688 1 96.56 304 SER B O 1
ATOM 5932 N N . PHE B 1 305 ? -12.117 34.094 18.453 1 95.69 305 PHE B N 1
ATOM 5933 C CA . PHE B 1 305 ? -11.219 34.75 17.5 1 95.69 305 PHE B CA 1
ATOM 5934 C C . PHE B 1 305 ? -10.75 36.094 18.047 1 95.69 305 PHE B C 1
ATOM 5936 O O . PHE B 1 305 ? -9.875 36.719 17.453 1 95.69 305 PHE B O 1
ATOM 5943 N N . GLU B 1 306 ? -11.312 36.469 19.203 1 93.69 306 GLU B N 1
ATOM 5944 C CA . GLU B 1 306 ? -10.93 37.75 19.797 1 93.69 306 GLU B CA 1
ATOM 5945 C C . GLU B 1 306 ? -9.477 37.719 20.25 1 93.69 306 GLU B C 1
ATOM 5947 O O . GLU B 1 306 ? -8.836 38.781 20.359 1 93.69 306 GLU B O 1
ATOM 5952 N N . THR B 1 307 ? -8.953 36.594 20.484 1 92.75 307 THR B N 1
ATOM 5953 C CA . THR B 1 307 ? -7.59 36.438 20.984 1 92.75 307 THR B CA 1
ATOM 5954 C C . THR B 1 307 ? -6.598 36.375 19.828 1 92.75 307 THR B C 1
ATOM 5956 O O . THR B 1 307 ? -5.387 36.312 20.047 1 92.75 307 THR B O 1
ATOM 5959 N N . VAL B 1 308 ? -7.094 36.406 18.641 1 95.56 308 VAL B N 1
ATOM 5960 C CA . VAL B 1 308 ? -6.234 36.281 17.469 1 95.56 308 VAL B CA 1
ATOM 5961 C C . VAL B 1 308 ? -5.465 37.562 17.25 1 95.56 308 VAL B C 1
ATOM 5963 O O . VAL B 1 308 ? -6.059 38.656 17.188 1 95.56 308 VAL B O 1
ATOM 5966 N N . LYS B 1 309 ? -4.199 37.438 17.219 1 96.19 309 LYS B N 1
ATOM 5967 C CA . LYS B 1 309 ? -3.301 38.531 16.906 1 96.19 309 LYS B CA 1
ATOM 5968 C C . LYS B 1 309 ? -2.623 38.312 15.555 1 96.19 309 LYS B C 1
ATOM 5970 O O . LYS B 1 309 ? -1.641 37.594 15.453 1 96.19 309 LYS B O 1
ATOM 5975 N N . ILE B 1 310 ? -3.051 39.031 14.555 1 95.88 310 ILE B N 1
ATOM 5976 C CA . ILE B 1 310 ? -2.58 38.906 13.18 1 95.88 310 ILE B CA 1
ATOM 5977 C C . ILE B 1 310 ? -1.406 39.875 12.945 1 95.88 310 ILE B C 1
ATOM 5979 O O . ILE B 1 310 ? -1.427 41 13.398 1 95.88 310 ILE B O 1
ATOM 5983 N N . GLY B 1 311 ? -0.357 39.344 12.398 1 95.06 311 GLY B N 1
ATOM 5984 C CA . GLY B 1 311 ? 0.753 40.25 12.109 1 95.06 311 GLY B CA 1
ATOM 5985 C C . GLY B 1 311 ? 2.016 39.531 11.695 1 95.06 311 GLY B C 1
ATOM 5986 O O . GLY B 1 311 ? 1.949 38.469 11.078 1 95.06 311 GLY B O 1
ATOM 5987 N N . ASP B 1 312 ? 3.156 40.188 11.969 1 94.06 312 ASP B N 1
ATOM 5988 C CA . ASP B 1 312 ? 4.477 39.656 11.641 1 94.06 312 ASP B CA 1
ATOM 5989 C C . ASP B 1 312 ? 4.742 38.344 12.391 1 94.06 312 ASP B C 1
ATOM 5991 O O . ASP B 1 312 ? 4.781 38.312 13.625 1 94.06 312 ASP B O 1
ATOM 5995 N N . PRO B 1 313 ? 4.957 37.281 11.641 1 93.81 313 PRO B N 1
ATOM 5996 C CA . PRO B 1 313 ? 5.121 35.969 12.305 1 93.81 313 PRO B CA 1
ATOM 5997 C C . PRO B 1 313 ? 6.371 35.906 13.18 1 93.81 313 PRO B C 1
ATOM 5999 O O . PRO B 1 313 ? 6.523 35 13.977 1 93.81 313 PRO B O 1
ATOM 6002 N N . LEU B 1 314 ? 7.27 36.875 13.039 1 93.25 314 LEU B N 1
ATOM 6003 C CA . LEU B 1 314 ? 8.469 36.906 13.867 1 93.25 314 LEU B CA 1
ATOM 6004 C C . LEU B 1 314 ? 8.195 37.594 15.195 1 93.25 314 LEU B C 1
ATOM 6006 O O . LEU B 1 314 ? 9.008 37.531 16.125 1 93.25 314 LEU B O 1
ATOM 6010 N N . ASP B 1 315 ? 7.055 38.281 15.297 1 95.19 315 ASP B N 1
ATOM 6011 C CA . ASP B 1 315 ? 6.629 38.906 16.547 1 95.19 315 ASP B CA 1
ATOM 6012 C C . ASP B 1 315 ? 6.102 37.844 17.516 1 95.19 315 ASP B C 1
ATOM 6014 O O . ASP B 1 315 ? 5.125 37.156 17.219 1 95.19 315 ASP B O 1
ATOM 6018 N N . PRO B 1 316 ? 6.727 37.719 18.672 1 94.31 316 PRO B N 1
ATOM 6019 C CA . PRO B 1 316 ? 6.332 36.688 19.641 1 94.31 316 PRO B CA 1
ATOM 6020 C C . PRO B 1 316 ? 4.895 36.844 20.125 1 94.31 316 PRO B C 1
ATOM 6022 O O . PRO B 1 316 ? 4.344 35.938 20.75 1 94.31 316 PRO B O 1
ATOM 6025 N N . ASN B 1 317 ? 4.281 38 19.859 1 95.81 317 ASN B N 1
ATOM 6026 C CA . ASN B 1 317 ? 2.914 38.25 20.297 1 95.81 317 ASN B CA 1
ATOM 6027 C C . ASN B 1 317 ? 1.898 37.875 19.234 1 95.81 317 ASN B C 1
ATOM 6029 O O . ASN B 1 317 ? 0.697 37.812 19.5 1 95.81 317 ASN B O 1
ATOM 6033 N N . VAL B 1 318 ? 2.404 37.594 18.062 1 96.38 318 VAL B N 1
ATOM 6034 C CA . VAL B 1 318 ? 1.543 37.25 16.938 1 96.38 318 VAL B CA 1
ATOM 6035 C C . VAL B 1 318 ? 1.26 35.75 16.953 1 96.38 318 VAL B C 1
ATOM 6037 O O . VAL B 1 318 ? 2.164 34.969 17.172 1 96.38 318 VAL B O 1
ATOM 6040 N N . ASN B 1 319 ? -0.021 35.375 16.797 1 96.62 319 ASN B N 1
ATOM 6041 C CA . ASN B 1 319 ? -0.366 33.969 16.734 1 96.62 319 ASN B CA 1
ATOM 6042 C C . ASN B 1 319 ? -1.12 33.625 15.445 1 96.62 319 ASN B C 1
ATOM 6044 O O . ASN B 1 319 ? -1.676 32.531 15.312 1 96.62 319 ASN B O 1
ATOM 6048 N N . HIS B 1 320 ? -1.204 34.531 14.555 1 96.69 320 HIS B N 1
ATOM 6049 C CA . HIS B 1 320 ? -1.808 34.344 13.242 1 96.69 320 HIS B CA 1
ATOM 6050 C C . HIS B 1 320 ? -1.022 35.094 12.164 1 96.69 320 HIS B C 1
ATOM 6052 O O . HIS B 1 320 ? -1.127 36.312 12.047 1 96.69 320 HIS B O 1
ATOM 6058 N N . GLY B 1 321 ? -0.252 34.312 11.375 1 95.69 321 GLY B N 1
ATOM 6059 C CA . GLY B 1 321 ? 0.635 34.906 10.383 1 95.69 321 GLY B CA 1
ATOM 6060 C C . GLY B 1 321 ? 0.01 34.969 9 1 95.69 321 GLY B C 1
ATOM 6061 O O . GLY B 1 321 ? -1.18 34.688 8.836 1 95.69 321 GLY B O 1
ATOM 6062 N N . PRO B 1 322 ? 0.751 35.469 8.047 1 94.75 322 PRO B N 1
ATOM 6063 C CA . PRO B 1 322 ? 0.271 35.562 6.664 1 94.75 322 PRO B CA 1
ATOM 6064 C C . PRO B 1 322 ? 0.253 34.219 5.961 1 94.75 322 PRO B C 1
ATOM 6066 O O . PRO B 1 322 ? 0.807 33.25 6.477 1 94.75 322 PRO B O 1
ATOM 6069 N N . GLN B 1 323 ? -0.504 34.156 4.863 1 94.38 323 GLN B N 1
ATOM 6070 C CA . GLN B 1 323 ? -0.368 33.031 3.967 1 94.38 323 GLN B CA 1
ATOM 6071 C C . GLN B 1 323 ? 1.028 32.969 3.354 1 94.38 323 GLN B C 1
ATOM 6073 O O . GLN B 1 323 ? 1.755 33.969 3.357 1 94.38 323 GLN B O 1
ATOM 6078 N N . GLU B 1 324 ? 1.482 31.812 2.861 1 90.81 324 GLU B N 1
ATOM 6079 C CA . GLU B 1 324 ? 2.883 31.562 2.539 1 90.81 324 GLU B CA 1
ATOM 6080 C C . GLU B 1 324 ? 3.303 32.281 1.271 1 90.81 324 GLU B C 1
ATOM 6082 O O . GLU B 1 324 ? 4.477 32.656 1.108 1 90.81 324 GLU B O 1
ATOM 6087 N N . ASP B 1 325 ? 2.359 32.469 0.331 1 91.12 325 ASP B N 1
ATOM 6088 C CA . ASP B 1 325 ? 2.719 33.188 -0.888 1 91.12 325 ASP B CA 1
ATOM 6089 C C . ASP B 1 325 ? 1.481 33.75 -1.577 1 91.12 325 ASP B C 1
ATOM 6091 O O . ASP B 1 325 ? 0.36 33.594 -1.098 1 91.12 325 ASP B O 1
ATOM 6095 N N . HIS B 1 326 ? 1.803 34.469 -2.672 1 92.56 326 HIS B N 1
ATOM 6096 C CA . HIS B 1 326 ? 0.75 35.125 -3.428 1 92.56 326 HIS B CA 1
ATOM 6097 C C . HIS B 1 326 ? -0.206 34.125 -4.055 1 92.56 326 HIS B C 1
ATOM 6099 O O . HIS B 1 326 ? -1.418 34.344 -4.09 1 92.56 326 HIS B O 1
ATOM 6105 N N . VAL B 1 327 ? 0.298 33.062 -4.48 1 92.19 327 VAL B N 1
ATOM 6106 C CA . VAL B 1 327 ? -0.507 32.031 -5.145 1 92.19 327 VAL B CA 1
ATOM 6107 C C . VAL B 1 327 ? -1.548 31.5 -4.172 1 92.19 327 VAL B C 1
ATOM 6109 O O . VAL B 1 327 ? -2.734 31.422 -4.504 1 92.19 327 VAL B O 1
ATOM 6112 N N . GLN B 1 328 ? -1.126 31.094 -3.043 1 93.69 328 GLN B N 1
ATOM 6113 C CA . GLN B 1 328 ? -2.049 30.562 -2.045 1 93.69 328 GLN B CA 1
ATOM 6114 C C . GLN B 1 328 ? -3.033 31.625 -1.581 1 93.69 328 GLN B C 1
ATOM 6116 O O . GLN B 1 328 ? -4.207 31.344 -1.343 1 93.69 328 GLN B O 1
ATOM 6121 N N . PHE B 1 329 ? -2.529 32.844 -1.426 1 95.62 329 PHE B N 1
ATOM 6122 C CA . PHE B 1 329 ? -3.393 33.969 -1.05 1 95.62 329 PHE B CA 1
ATOM 6123 C C . PHE B 1 329 ? -4.527 34.125 -2.057 1 95.62 329 PHE B C 1
ATOM 6125 O O . PHE B 1 329 ? -5.691 34.25 -1.674 1 95.62 329 PHE B O 1
ATOM 6132 N N . GLU B 1 330 ? -4.168 34.094 -3.312 1 96.62 330 GLU B N 1
ATOM 6133 C CA . GLU B 1 330 ? -5.164 34.25 -4.367 1 96.62 330 GLU B CA 1
ATOM 6134 C C . GLU B 1 330 ? -6.117 33.062 -4.414 1 96.62 330 GLU B C 1
ATOM 6136 O O . GLU B 1 330 ? -7.305 33.219 -4.703 1 96.62 330 GLU B O 1
ATOM 6141 N N . ASN B 1 331 ? -5.605 31.969 -4.176 1 96.56 331 ASN B N 1
ATOM 6142 C CA . ASN B 1 331 ? -6.449 30.781 -4.121 1 96.56 331 ASN B CA 1
ATOM 6143 C C . ASN B 1 331 ? -7.504 30.891 -3.025 1 96.56 331 ASN B C 1
ATOM 6145 O O . ASN B 1 331 ? -8.68 30.594 -3.252 1 96.56 331 ASN B O 1
ATOM 6149 N N . ILE B 1 332 ? -7.094 31.25 -1.851 1 97.81 332 ILE B N 1
ATOM 6150 C CA . ILE B 1 332 ? -8.016 31.391 -0.73 1 97.81 332 ILE B CA 1
ATOM 6151 C C . ILE B 1 332 ? -9.023 32.5 -1.024 1 97.81 332 ILE B C 1
ATOM 6153 O O . ILE B 1 332 ? -10.195 32.406 -0.663 1 97.81 332 ILE B O 1
ATOM 6157 N N . LYS B 1 333 ? -8.555 33.531 -1.664 1 97.25 333 LYS B N 1
ATOM 6158 C CA . LYS B 1 333 ? -9.445 34.625 -2.061 1 97.25 333 LYS B CA 1
ATOM 6159 C C . LYS B 1 333 ? -10.578 34.094 -2.939 1 97.25 333 LYS B C 1
ATOM 6161 O O . LYS B 1 333 ? -11.727 34.531 -2.795 1 97.25 333 LYS B O 1
ATOM 6166 N N . LYS B 1 334 ? -10.242 33.25 -3.844 1 98.06 334 LYS B N 1
ATOM 6167 C CA . LYS B 1 334 ? -11.273 32.625 -4.68 1 98.06 334 LYS B CA 1
ATOM 6168 C C . LYS B 1 334 ? -12.312 31.906 -3.826 1 98.06 334 LYS B C 1
ATOM 6170 O O . LYS B 1 334 ? -13.508 31.969 -4.105 1 98.06 334 LYS B O 1
ATOM 6175 N N . TYR B 1 335 ? -11.898 31.219 -2.822 1 98.31 335 TYR B N 1
ATOM 6176 C CA . TYR B 1 335 ? -12.828 30.484 -1.959 1 98.31 335 TYR B CA 1
ATOM 6177 C C . TYR B 1 335 ? -13.633 31.453 -1.097 1 98.31 335 TYR B C 1
ATOM 6179 O O . TYR B 1 335 ? -14.797 31.188 -0.785 1 98.31 335 TYR B O 1
ATOM 6187 N N . LEU B 1 336 ? -13.008 32.562 -0.713 1 98.25 336 LEU B N 1
ATOM 6188 C CA . LEU B 1 336 ? -13.766 33.594 -0.024 1 98.25 336 LEU B CA 1
ATOM 6189 C C . LEU B 1 336 ? -14.922 34.094 -0.886 1 98.25 336 LEU B C 1
ATOM 6191 O O . LEU B 1 336 ? -16.047 34.25 -0.395 1 98.25 336 LEU B O 1
ATOM 6195 N N . ASP B 1 337 ? -14.633 34.25 -2.141 1 98.31 337 ASP B N 1
ATOM 6196 C CA . ASP B 1 337 ? -15.664 34.719 -3.07 1 98.31 337 ASP B CA 1
ATOM 6197 C C . ASP B 1 337 ? -16.75 33.656 -3.219 1 98.31 337 ASP B C 1
ATOM 6199 O O . ASP B 1 337 ? -17.953 33.969 -3.234 1 98.31 337 ASP B O 1
ATOM 6203 N N . ILE B 1 338 ? -16.391 32.438 -3.309 1 98.56 338 ILE B N 1
ATOM 6204 C CA . ILE B 1 338 ? -17.344 31.344 -3.4 1 98.56 338 ILE B CA 1
ATOM 6205 C C . ILE B 1 338 ? -18.203 31.297 -2.141 1 98.56 338 ILE B C 1
ATOM 6207 O O . ILE B 1 338 ? -19.422 31.125 -2.219 1 98.56 338 ILE B O 1
ATOM 6211 N N . GLY B 1 339 ? -17.547 31.422 -0.979 1 98.31 339 GLY B N 1
ATOM 6212 C CA . GLY B 1 339 ? -18.266 31.422 0.28 1 98.31 339 GLY B CA 1
ATOM 6213 C C . GLY B 1 339 ? -19.297 32.531 0.376 1 98.31 339 GLY B C 1
ATOM 6214 O O . GLY B 1 339 ? -20.406 32.312 0.858 1 98.31 339 GLY B O 1
ATOM 6215 N N . LYS B 1 340 ? -18.906 33.688 -0.102 1 98.06 340 LYS B N 1
ATOM 6216 C CA . LYS B 1 340 ? -19.812 34.844 -0.089 1 98.06 340 LYS B CA 1
ATOM 6217 C C . LYS B 1 340 ? -21 34.625 -1.032 1 98.06 340 LYS B C 1
ATOM 6219 O O . LYS B 1 340 ? -22.109 35.062 -0.756 1 98.06 340 LYS B O 1
ATOM 6224 N N . ARG B 1 341 ? -20.703 34 -2.117 1 98.31 341 ARG B N 1
ATOM 6225 C CA . ARG B 1 341 ? -21.734 33.719 -3.111 1 98.31 341 ARG B CA 1
ATOM 6226 C C . ARG B 1 341 ? -22.703 32.625 -2.617 1 98.31 341 ARG B C 1
ATOM 6228 O O . ARG B 1 341 ? -23.922 32.781 -2.738 1 98.31 341 ARG B O 1
ATOM 6235 N N . ASP B 1 342 ? -22.188 31.562 -2.064 1 98.5 342 ASP B N 1
ATOM 6236 C CA . ASP B 1 342 ? -22.984 30.375 -1.779 1 98.5 342 ASP B CA 1
ATOM 6237 C C . ASP B 1 342 ? -23.531 30.422 -0.356 1 98.5 342 ASP B C 1
ATOM 6239 O O . ASP B 1 342 ? -24.562 29.812 -0.071 1 98.5 342 ASP B O 1
ATOM 6243 N N . GLY B 1 343 ? -22.844 31.047 0.517 1 98.38 343 GLY B N 1
ATOM 6244 C CA . GLY B 1 343 ? -23.219 31.109 1.923 1 98.38 343 GLY B CA 1
ATOM 6245 C C . GLY B 1 343 ? -23.312 32.531 2.451 1 98.38 343 GLY B C 1
ATOM 6246 O O . GLY B 1 343 ? -23.688 33.438 1.717 1 98.38 343 GLY B O 1
ATOM 6247 N N . LYS B 1 344 ? -23.109 32.656 3.795 1 98.44 344 LYS B N 1
ATOM 6248 C CA . LYS B 1 344 ? -23.172 33.969 4.453 1 98.44 344 LYS B CA 1
ATOM 6249 C C . LYS B 1 344 ? -21.922 34.219 5.301 1 98.44 344 LYS B C 1
ATOM 6251 O O . LYS B 1 344 ? -21.625 33.438 6.207 1 98.44 344 LYS B O 1
ATOM 6256 N N . LEU B 1 345 ? -21.203 35.25 4.953 1 98.25 345 LEU B N 1
ATOM 6257 C CA . LEU B 1 345 ? -20.031 35.656 5.73 1 98.25 345 LEU B CA 1
ATOM 6258 C C . LEU B 1 345 ? -20.438 36.219 7.082 1 98.25 345 LEU B C 1
ATOM 6260 O O . LEU B 1 345 ? -21.234 37.156 7.145 1 98.25 345 LEU B O 1
ATOM 6264 N N . VAL B 1 346 ? -19.969 35.656 8.094 1 97.12 346 VAL B N 1
ATOM 6265 C CA . VAL B 1 346 ? -20.297 36.094 9.445 1 97.12 346 VAL B CA 1
ATOM 6266 C C . VAL B 1 346 ? -19.188 37 9.984 1 97.12 346 VAL B C 1
ATOM 6268 O O . VAL B 1 346 ? -19.453 38.094 10.5 1 97.12 346 VAL B O 1
ATOM 6271 N N . VAL B 1 347 ? -18.047 36.469 9.969 1 95.31 347 VAL B N 1
ATOM 6272 C CA . VAL B 1 347 ? -16.859 37.188 10.391 1 95.31 347 VAL B CA 1
ATOM 6273 C C . VAL B 1 347 ? -15.688 36.844 9.484 1 95.31 347 VAL B C 1
ATOM 6275 O O . VAL B 1 347 ? -15.648 35.781 8.883 1 95.31 347 VAL B O 1
ATOM 6278 N N . GLY B 1 348 ? -14.734 37.844 9.328 1 95.56 348 GLY B N 1
ATOM 6279 C CA . GLY B 1 348 ? -13.453 37.531 8.711 1 95.56 348 GLY B CA 1
ATOM 6280 C C . GLY B 1 348 ? -13.297 38.125 7.316 1 95.56 348 GLY B C 1
ATOM 6281 O O . GLY B 1 348 ? -13.875 39.156 7.008 1 95.56 348 GLY B O 1
ATOM 6282 N N . GLY B 1 349 ? -12.469 37.469 6.48 1 94.19 349 GLY B N 1
ATOM 6283 C CA . GLY B 1 349 ? -12.094 37.969 5.164 1 94.19 349 GLY B CA 1
ATOM 6284 C C . GLY B 1 349 ? -10.648 38.406 5.09 1 94.19 349 GLY B C 1
ATOM 6285 O O . GLY B 1 349 ? -9.836 38.062 5.938 1 94.19 349 GLY B O 1
ATOM 6286 N N . ILE B 1 350 ? -10.398 39.156 4.016 1 92.75 350 ILE B N 1
ATOM 6287 C CA . ILE B 1 350 ? -9.047 39.656 3.807 1 92.75 350 ILE B CA 1
ATOM 6288 C C . ILE B 1 350 ? -8.781 40.812 4.785 1 92.75 350 ILE B C 1
ATOM 6290 O O . ILE B 1 350 ? -9.641 41.656 5.016 1 92.75 350 ILE B O 1
ATOM 6294 N N . SER B 1 351 ? -7.566 40.75 5.301 1 86.94 351 SER B N 1
ATOM 6295 C CA . SER B 1 351 ? -7.199 41.844 6.211 1 86.94 351 SER B CA 1
ATOM 6296 C C . SER B 1 351 ? -7.02 43.156 5.461 1 86.94 351 SER B C 1
ATOM 6298 O O . SER B 1 351 ? -6.277 43.219 4.48 1 86.94 351 SER B O 1
ATOM 6300 N N . ASP B 1 352 ? -7.645 44.094 5.859 1 80.62 352 ASP B N 1
ATOM 6301 C CA . ASP B 1 352 ? -7.582 45.406 5.207 1 80.62 352 ASP B CA 1
ATOM 6302 C C . ASP B 1 352 ? -6.473 46.25 5.805 1 80.62 352 ASP B C 1
ATOM 6304 O O . ASP B 1 352 ? -6.039 47.25 5.191 1 80.62 352 ASP B O 1
ATOM 6308 N N . ASP B 1 353 ? -6.035 45.906 6.816 1 81.56 353 ASP B N 1
ATOM 6309 C CA . ASP B 1 353 ? -5.184 46.812 7.582 1 81.56 353 ASP B CA 1
ATOM 6310 C C . ASP B 1 353 ? -3.715 46.406 7.48 1 81.56 353 ASP B C 1
ATOM 6312 O O . ASP B 1 353 ? -2.83 47.125 7.957 1 81.56 353 ASP B O 1
ATOM 6316 N N . LEU B 1 354 ? -3.545 45.344 6.961 1 85 354 LEU B N 1
ATOM 6317 C CA . LEU B 1 354 ? -2.168 44.875 6.914 1 85 354 LEU B CA 1
ATOM 6318 C C . LEU B 1 354 ? -1.717 44.656 5.477 1 85 354 LEU B C 1
ATOM 6320 O O . LEU B 1 354 ? -2.488 44.188 4.645 1 85 354 LEU B O 1
ATOM 6324 N N . ASP B 1 355 ? -0.581 45.062 5.273 1 86.5 355 ASP B N 1
ATOM 6325 C CA . ASP B 1 355 ? 0.037 44.75 3.99 1 86.5 355 ASP B CA 1
ATOM 6326 C C . ASP B 1 355 ? 0.58 43.312 3.975 1 86.5 355 ASP B C 1
ATOM 6328 O O . ASP B 1 355 ? 1.188 42.875 4.949 1 86.5 355 ASP B O 1
ATOM 6332 N N . GLY B 1 356 ? 0.174 42.656 2.932 1 90.62 356 GLY B N 1
ATOM 6333 C CA . GLY B 1 356 ? 0.669 41.281 2.803 1 90.62 356 GLY B CA 1
ATOM 6334 C C . GLY B 1 356 ? -0.436 40.281 2.611 1 90.62 356 GLY B C 1
ATOM 6335 O O . GLY B 1 356 ? -1.561 40.625 2.254 1 90.62 356 GLY B O 1
ATOM 6336 N N . TYR B 1 357 ? -0.096 39.062 2.766 1 93.88 357 TYR B N 1
ATOM 6337 C CA . TYR B 1 357 ? -1.003 37.938 2.467 1 93.88 357 TYR B CA 1
ATOM 6338 C C . TYR B 1 357 ? -1.764 37.5 3.715 1 93.88 357 TYR B C 1
ATOM 6340 O O . TYR B 1 357 ? -1.777 36.344 4.062 1 93.88 357 TYR B O 1
ATOM 6348 N N . PHE B 1 358 ? -2.393 38.531 4.375 1 96.44 358 PHE B N 1
ATOM 6349 C CA . PHE B 1 358 ? -3.076 38.25 5.637 1 96.44 358 PHE B CA 1
ATOM 6350 C C . PHE B 1 358 ? -4.562 38.031 5.406 1 96.44 358 PHE B C 1
ATOM 6352 O O . PHE B 1 358 ? -5.25 38.875 4.828 1 96.44 358 PHE B O 1
ATOM 6359 N N . ILE B 1 359 ? -5.031 36.906 5.816 1 97.12 359 ILE B N 1
ATOM 6360 C CA . ILE B 1 359 ? -6.441 36.531 5.809 1 97.12 359 ILE B CA 1
ATOM 6361 C C . ILE B 1 359 ? -6.906 36.25 7.234 1 97.12 359 ILE B C 1
ATOM 6363 O O . ILE B 1 359 ? -6.281 35.438 7.945 1 97.12 359 ILE B O 1
ATOM 6367 N N . LYS B 1 360 ? -7.938 36.844 7.672 1 96.56 360 LYS B N 1
ATOM 6368 C CA . LYS B 1 360 ? -8.484 36.656 9.008 1 96.56 360 LYS B CA 1
ATOM 6369 C C . LYS B 1 360 ? -9.227 35.312 9.102 1 96.56 360 LYS B C 1
ATOM 6371 O O . LYS B 1 360 ? -9.742 34.812 8.102 1 96.56 360 LYS B O 1
ATOM 6376 N N . PRO B 1 361 ? -9.219 34.688 10.336 1 97.5 361 PRO B N 1
ATOM 6377 C CA . PRO B 1 361 ? -10.148 33.562 10.469 1 97.5 361 PRO B CA 1
ATOM 6378 C C . PRO B 1 361 ? -11.562 33.938 10.008 1 97.5 361 PRO B C 1
ATOM 6380 O O . PRO B 1 361 ? -12.102 34.969 10.391 1 97.5 361 PRO B O 1
ATOM 6383 N N . THR B 1 362 ? -12.094 33.094 9.148 1 98.38 362 THR B N 1
ATOM 6384 C CA . THR B 1 362 ? -13.32 33.438 8.445 1 98.38 362 THR B CA 1
ATOM 6385 C C . THR B 1 362 ? -14.398 32.375 8.656 1 98.38 362 THR B C 1
ATOM 6387 O O . THR B 1 362 ? -14.125 31.188 8.547 1 98.38 362 THR B O 1
ATOM 6390 N N . ILE B 1 363 ? -15.586 32.906 9 1 98.62 363 ILE B N 1
ATOM 6391 C CA . ILE B 1 363 ? -16.719 32.031 9.25 1 98.62 363 ILE B CA 1
ATOM 6392 C C . ILE B 1 363 ? -17.781 32.219 8.188 1 98.62 363 ILE B C 1
ATOM 6394 O O . ILE B 1 363 ? -18.266 33.344 8 1 98.62 363 ILE B O 1
ATOM 6398 N N . PHE B 1 364 ? -18.094 31.188 7.488 1 98.75 364 PHE B N 1
ATOM 6399 C CA . PHE B 1 364 ? -19.297 31.156 6.664 1 98.75 364 PHE B CA 1
ATOM 6400 C C . PHE B 1 364 ? -20.375 30.281 7.309 1 98.75 364 PHE B C 1
ATOM 6402 O O . PHE B 1 364 ? -20.062 29.25 7.918 1 98.75 364 PHE B O 1
ATOM 6409 N N . VAL B 1 365 ? -21.609 30.672 7.223 1 98.62 365 VAL B N 1
ATOM 6410 C CA . VAL B 1 365 ? -22.75 29.875 7.648 1 98.62 365 VAL B CA 1
ATOM 6411 C C . VAL B 1 365 ? -23.734 29.688 6.484 1 98.62 365 VAL B C 1
ATOM 6413 O O . VAL B 1 365 ? -23.578 30.328 5.441 1 98.62 365 VAL B O 1
ATOM 6416 N N . GLU B 1 366 ? -24.609 28.734 6.613 1 98.25 366 GLU B N 1
ATOM 6417 C CA . GLU B 1 366 ? -25.656 28.469 5.641 1 98.25 366 GLU B CA 1
ATOM 6418 C C . GLU B 1 366 ? -25.078 28.109 4.277 1 98.25 366 GLU B C 1
ATOM 6420 O O . GLU B 1 366 ? -25.594 28.531 3.242 1 98.25 366 GLU B O 1
ATOM 6425 N N . THR B 1 367 ? -23.953 27.547 4.266 1 98.62 367 THR B N 1
ATOM 6426 C CA . THR B 1 367 ? -23.328 27.125 3.016 1 98.62 367 THR B CA 1
ATOM 6427 C C . THR B 1 367 ? -23.922 25.797 2.533 1 98.62 367 THR B C 1
ATOM 6429 O O . THR B 1 367 ? -23.922 24.812 3.27 1 98.62 367 THR B O 1
ATOM 6432 N N . PRO B 1 368 ? -24.406 25.75 1.318 1 98.44 368 PRO B N 1
ATOM 6433 C CA . PRO B 1 368 ? -24.906 24.469 0.811 1 98.44 368 PRO B CA 1
ATOM 6434 C C . PRO B 1 368 ? -23.828 23.391 0.778 1 98.44 368 PRO B C 1
ATOM 6436 O O . PRO B 1 368 ? -22.672 23.672 0.447 1 98.44 368 PRO B O 1
ATOM 6439 N N . GLU B 1 369 ? -24.266 22.203 1.137 1 97.56 369 GLU B N 1
ATOM 6440 C CA . GLU B 1 369 ? -23.312 21.094 1.229 1 97.56 369 GLU B CA 1
ATOM 6441 C C . GLU B 1 369 ? -22.656 20.812 -0.118 1 97.56 369 GLU B C 1
ATOM 6443 O O . GLU B 1 369 ? -21.531 20.328 -0.172 1 97.56 369 GLU B O 1
ATOM 6448 N N . LYS B 1 370 ? -23.25 21.125 -1.214 1 97.19 370 LYS B N 1
ATOM 6449 C CA . LYS B 1 370 ? -22.734 20.844 -2.553 1 97.19 370 LYS B CA 1
ATOM 6450 C C . LYS B 1 370 ? -21.766 21.922 -3.02 1 97.19 370 LYS B C 1
ATOM 6452 O O . LYS B 1 370 ? -21.109 21.766 -4.051 1 97.19 370 LYS B O 1
ATOM 6457 N N . SER B 1 371 ? -21.703 23.047 -2.219 1 98.31 371 SER B N 1
ATOM 6458 C CA . SER B 1 371 ? -20.812 24.141 -2.588 1 98.31 371 SER B CA 1
ATOM 6459 C C . SER B 1 371 ? -19.359 23.656 -2.691 1 98.31 371 SER B C 1
ATOM 6461 O O . SER B 1 371 ? -18.938 22.797 -1.919 1 98.31 371 SER B O 1
ATOM 6463 N N . GLN B 1 372 ? -18.625 24.281 -3.613 1 98.06 372 GLN B N 1
ATOM 6464 C CA . GLN B 1 372 ? -17.219 23.922 -3.816 1 98.06 372 GLN B CA 1
ATOM 6465 C C . GLN B 1 372 ? -16.406 24.156 -2.547 1 98.06 372 GLN B C 1
ATOM 6467 O O . GLN B 1 372 ? -15.477 23.391 -2.254 1 98.06 372 GLN B O 1
ATOM 6472 N N . ILE B 1 373 ? -16.719 25.172 -1.795 1 98.38 373 ILE B N 1
ATOM 6473 C CA . ILE B 1 373 ? -15.977 25.516 -0.587 1 98.38 373 ILE B CA 1
ATOM 6474 C C . ILE B 1 373 ? -16.219 24.453 0.483 1 98.38 373 ILE B C 1
ATOM 6476 O O . ILE B 1 373 ? -15.43 24.328 1.428 1 98.38 373 ILE B O 1
ATOM 6480 N N . MET B 1 374 ? -17.281 23.625 0.359 1 98.19 374 MET B N 1
ATOM 6481 C CA . MET B 1 374 ? -17.562 22.531 1.28 1 98.19 374 MET B CA 1
ATOM 6482 C C . MET B 1 374 ? -16.859 21.25 0.833 1 98.19 374 MET B C 1
ATOM 6484 O O . MET B 1 374 ? -16.688 20.328 1.624 1 98.19 374 MET B O 1
ATOM 6488 N N . LYS B 1 375 ? -16.406 21.219 -0.423 1 97.19 375 LYS B N 1
ATOM 6489 C CA . LYS B 1 375 ? -15.883 19.984 -1 1 97.19 375 LYS B CA 1
ATOM 6490 C C . LYS B 1 375 ? -14.359 20.047 -1.12 1 97.19 375 LYS B C 1
ATOM 6492 O O . LYS B 1 375 ? -13.68 19.031 -0.912 1 97.19 375 LYS B O 1
ATOM 6497 N N . ASP B 1 376 ? -13.828 21.188 -1.4 1 97.31 376 ASP B N 1
ATOM 6498 C CA . ASP B 1 376 ? -12.406 21.328 -1.673 1 97.31 376 ASP B CA 1
ATOM 6499 C C . ASP B 1 376 ? -11.625 21.609 -0.39 1 97.31 376 ASP B C 1
ATOM 6501 O O . ASP B 1 376 ? -12.164 22.203 0.548 1 97.31 376 ASP B O 1
ATOM 6505 N N . GLU B 1 377 ? -10.453 21.156 -0.333 1 97.38 377 GLU B N 1
ATOM 6506 C CA . GLU B 1 377 ? -9.531 21.625 0.699 1 97.38 377 GLU B CA 1
ATOM 6507 C C . GLU B 1 377 ? -9.055 23.047 0.415 1 97.38 377 GLU B C 1
ATOM 6509 O O . GLU B 1 377 ? -8.352 23.281 -0.569 1 97.38 377 GLU B O 1
ATOM 6514 N N . VAL B 1 378 ? -9.406 23.953 1.273 1 97.31 378 VAL B N 1
ATOM 6515 C CA . VAL B 1 378 ? -9.062 25.359 1.098 1 97.31 378 VAL B CA 1
ATOM 6516 C C . VAL B 1 378 ? -7.625 25.594 1.56 1 97.31 378 VAL B C 1
ATOM 6518 O O . VAL B 1 378 ? -6.883 26.359 0.929 1 97.31 378 VAL B O 1
ATOM 6521 N N . PHE B 1 379 ? -7.254 24.938 2.605 1 97.44 379 PHE B N 1
ATOM 6522 C CA . PHE B 1 379 ? -5.938 25.094 3.213 1 97.44 379 PHE B CA 1
ATOM 6523 C C . PHE B 1 379 ? -5.676 26.547 3.594 1 97.44 379 PHE B C 1
ATOM 6525 O O . PHE B 1 379 ? -4.645 27.109 3.227 1 97.44 379 PHE B O 1
ATOM 6532 N N . GLY B 1 380 ? -6.547 27.156 4.258 1 97.44 380 GLY B N 1
ATOM 6533 C CA . GLY B 1 380 ? -6.609 28.5 4.809 1 97.44 380 GLY B CA 1
ATOM 6534 C C . GLY B 1 380 ? -7.555 28.609 5.988 1 97.44 380 GLY B C 1
ATOM 6535 O O . GLY B 1 380 ? -8.227 27.656 6.352 1 97.44 380 GLY B O 1
ATOM 6536 N N . PRO B 1 381 ? -7.586 29.781 6.59 1 97.94 381 PRO B N 1
ATOM 6537 C CA . PRO B 1 381 ? -8.336 29.938 7.836 1 97.94 381 PRO B CA 1
ATOM 6538 C C . PRO B 1 381 ? -9.82 30.203 7.605 1 97.94 381 PRO B C 1
ATOM 6540 O O . PRO B 1 381 ? -10.367 31.172 8.141 1 97.94 381 PRO B O 1
ATOM 6543 N N . ILE B 1 382 ? -10.461 29.328 6.855 1 98.56 382 ILE B N 1
ATOM 6544 C CA . ILE B 1 382 ? -11.883 29.453 6.527 1 98.56 382 ILE B CA 1
ATOM 6545 C C . ILE B 1 382 ? -12.633 28.234 7.062 1 98.56 382 ILE B C 1
ATOM 6547 O O . ILE B 1 382 ? -12.203 27.094 6.863 1 98.56 382 ILE B O 1
ATOM 6551 N N . VAL B 1 383 ? -13.719 28.5 7.734 1 98.69 383 VAL B N 1
ATOM 6552 C CA . VAL B 1 383 ? -14.562 27.406 8.227 1 98.69 383 VAL B CA 1
ATOM 6553 C C . VAL B 1 383 ? -16.016 27.656 7.812 1 98.69 383 VAL B C 1
ATOM 6555 O O . VAL B 1 383 ? -16.469 28.797 7.777 1 98.69 383 VAL B O 1
ATOM 6558 N N . ASN B 1 384 ? -16.672 26.641 7.406 1 98.81 384 ASN B N 1
ATOM 6559 C CA . ASN B 1 384 ? -18.125 26.625 7.195 1 98.81 384 ASN B CA 1
ATOM 6560 C C . ASN B 1 384 ? -18.844 25.938 8.344 1 98.81 384 ASN B C 1
ATOM 6562 O O . ASN B 1 384 ? -18.531 24.812 8.695 1 98.81 384 ASN B O 1
ATOM 6566 N N . ILE B 1 385 ? -19.766 26.641 8.93 1 98.81 385 ILE B N 1
ATOM 6567 C CA . ILE B 1 385 ? -20.547 26.109 10.039 1 98.81 385 ILE B CA 1
ATOM 6568 C C . ILE B 1 385 ? -22 25.906 9.594 1 98.81 385 ILE B C 1
ATOM 6570 O O . ILE B 1 385 ? -22.703 26.875 9.266 1 98.81 385 ILE B O 1
ATOM 6574 N N . ASN B 1 386 ? -22.391 24.672 9.516 1 98.81 386 ASN B N 1
ATOM 6575 C CA . ASN B 1 386 ? -23.766 24.297 9.195 1 98.81 386 ASN B CA 1
ATOM 6576 C C . ASN B 1 386 ? -24.469 23.672 10.398 1 98.81 386 ASN B C 1
ATOM 6578 O O . ASN B 1 386 ? -23.828 23.312 11.383 1 98.81 386 ASN B O 1
ATOM 6582 N N . ILE B 1 387 ? -25.781 23.688 10.312 1 98.56 387 ILE B N 1
ATOM 6583 C CA . ILE B 1 387 ? -26.625 23.203 11.406 1 98.56 387 ILE B CA 1
ATOM 6584 C C . ILE B 1 387 ? -27.25 21.859 11.016 1 98.56 387 ILE B C 1
ATOM 6586 O O . ILE B 1 387 ? -27.484 21.594 9.836 1 98.56 387 ILE B O 1
ATOM 6590 N N . PHE B 1 388 ? -27.453 20.969 11.969 1 98.56 388 PHE B N 1
ATOM 6591 C CA . PHE B 1 388 ? -28.141 19.703 11.758 1 98.56 388 PHE B CA 1
ATOM 6592 C C . PHE B 1 388 ? -29.125 19.422 12.891 1 98.56 388 PHE B C 1
ATOM 6594 O O . PHE B 1 388 ? -29.062 20.062 13.938 1 98.56 388 PHE B O 1
ATOM 6601 N N . SER B 1 389 ? -30.016 18.438 12.672 1 98.19 389 SER B N 1
ATOM 6602 C CA . SER B 1 389 ? -31 18.109 13.695 1 98.19 389 SER B CA 1
ATOM 6603 C C . SER B 1 389 ? -30.922 16.625 14.07 1 98.19 389 SER B C 1
ATOM 6605 O O . SER B 1 389 ? -31.234 16.266 15.211 1 98.19 389 SER B O 1
ATOM 6607 N N . GLU B 1 390 ? -30.516 15.828 13.07 1 97.56 390 GLU B N 1
ATOM 6608 C CA . GLU B 1 390 ? -30.562 14.391 13.289 1 97.56 390 GLU B CA 1
ATOM 6609 C C . GLU B 1 390 ? -29.172 13.773 13.141 1 97.56 390 GLU B C 1
ATOM 6611 O O . GLU B 1 390 ? -28.391 14.18 12.281 1 97.56 390 GLU B O 1
ATOM 6616 N N . GLU B 1 391 ? -28.922 12.797 13.953 1 97.38 391 GLU B N 1
ATOM 6617 C CA . GLU B 1 391 ? -27.625 12.125 13.984 1 97.38 391 GLU B CA 1
ATOM 6618 C C . GLU B 1 391 ? -27.297 11.5 12.633 1 97.38 391 GLU B C 1
ATOM 6620 O O . GLU B 1 391 ? -26.188 11.664 12.117 1 97.38 391 GLU B O 1
ATOM 6625 N N . ASP B 1 392 ? -28.266 10.75 12.055 1 96.69 392 ASP B N 1
ATOM 6626 C CA . ASP B 1 392 ? -28.016 10.078 10.781 1 96.69 392 ASP B CA 1
ATOM 6627 C C . ASP B 1 392 ? -27.703 11.086 9.672 1 96.69 392 ASP B C 1
ATOM 6629 O O . ASP B 1 392 ? -26.891 10.82 8.797 1 96.69 392 ASP B O 1
ATOM 6633 N N . GLU B 1 393 ? -28.344 12.156 9.75 1 97.06 393 GLU B N 1
ATOM 6634 C CA . GLU B 1 393 ? -28.156 13.203 8.75 1 97.06 393 GLU B CA 1
ATOM 6635 C C . GLU B 1 393 ? -26.734 13.789 8.828 1 97.06 393 GLU B C 1
ATOM 6637 O O . GLU B 1 393 ? -26.078 13.961 7.805 1 97.06 393 GLU B O 1
ATOM 6642 N N . VAL B 1 394 ? -26.266 14.133 10.016 1 98.25 394 VAL B N 1
ATOM 6643 C CA . VAL B 1 394 ? -24.969 14.797 10.164 1 98.25 394 VAL B CA 1
ATOM 6644 C C . VAL B 1 394 ? -23.859 13.828 9.797 1 98.25 394 VAL B C 1
ATOM 6646 O O . VAL B 1 394 ? -22.828 14.234 9.25 1 98.25 394 VAL B O 1
ATOM 6649 N N . VAL B 1 395 ? -24.062 12.531 10.086 1 98.19 395 VAL B N 1
ATOM 6650 C CA . VAL B 1 395 ? -23.062 11.539 9.688 1 98.19 395 VAL B CA 1
ATOM 6651 C C . VAL B 1 395 ? -22.953 11.5 8.164 1 98.19 395 VAL B C 1
ATOM 6653 O O . VAL B 1 395 ? -21.844 11.453 7.625 1 98.19 395 VAL B O 1
ATOM 6656 N N . ARG B 1 396 ? -24.078 11.523 7.477 1 97.56 396 ARG B N 1
ATOM 6657 C CA . ARG B 1 396 ? -24.094 11.562 6.02 1 97.56 396 ARG B CA 1
ATOM 6658 C C . ARG B 1 396 ? -23.391 12.805 5.496 1 97.56 396 ARG B C 1
ATOM 6660 O O . ARG B 1 396 ? -22.594 12.727 4.555 1 97.56 396 ARG B O 1
ATOM 6667 N N . MET B 1 397 ? -23.672 13.93 6.117 1 98.19 397 MET B N 1
ATOM 6668 C CA . MET B 1 397 ? -23.062 15.188 5.715 1 98.19 397 MET B CA 1
ATOM 6669 C C . MET B 1 397 ? -21.547 15.156 5.953 1 98.19 397 MET B C 1
ATOM 6671 O O . MET B 1 397 ? -20.766 15.547 5.078 1 98.19 397 MET B O 1
ATOM 6675 N N . ALA B 1 398 ? -21.156 14.672 7.086 1 98.25 398 ALA B N 1
ATOM 6676 C CA . ALA B 1 398 ? -19.75 14.609 7.469 1 98.25 398 ALA B CA 1
ATOM 6677 C C . ALA B 1 398 ? -18.969 13.727 6.504 1 98.25 398 ALA B C 1
ATOM 6679 O O . ALA B 1 398 ? -17.797 14.008 6.207 1 98.25 398 ALA B O 1
ATOM 6680 N N . ASN B 1 399 ? -19.578 12.68 5.992 1 97.69 399 ASN B N 1
ATOM 6681 C CA . ASN B 1 399 ? -18.891 11.703 5.148 1 97.69 399 ASN B CA 1
ATOM 6682 C C . ASN B 1 399 ? -18.984 12.086 3.674 1 97.69 399 ASN B C 1
ATOM 6684 O O . ASN B 1 399 ? -18.344 11.453 2.83 1 97.69 399 ASN B O 1
ATOM 6688 N N . ASP B 1 400 ? -19.734 13.148 3.363 1 96.94 400 ASP B N 1
ATOM 6689 C CA . ASP B 1 400 ? -20 13.5 1.971 1 96.94 400 ASP B CA 1
ATOM 6690 C C . ASP B 1 400 ? -18.844 14.312 1.391 1 96.94 400 ASP B C 1
ATOM 6692 O O . ASP B 1 400 ? -19.016 15.469 0.999 1 96.94 400 ASP B O 1
ATOM 6696 N N . THR B 1 401 ? -17.719 13.727 1.312 1 96.12 401 THR B N 1
ATOM 6697 C CA . THR B 1 401 ? -16.484 14.258 0.755 1 96.12 401 THR B CA 1
ATOM 6698 C C . THR B 1 401 ? -15.547 13.133 0.339 1 96.12 401 THR B C 1
ATOM 6700 O O . THR B 1 401 ? -15.688 12 0.811 1 96.12 401 THR B O 1
ATOM 6703 N N . GLU B 1 402 ? -14.656 13.367 -0.575 1 94.88 402 GLU B N 1
ATOM 6704 C CA . GLU B 1 402 ? -13.672 12.352 -0.953 1 94.88 402 GLU B CA 1
ATOM 6705 C C . GLU B 1 402 ? -12.461 12.383 -0.023 1 94.88 402 GLU B C 1
ATOM 6707 O O . GLU B 1 402 ? -11.531 11.586 -0.174 1 94.88 402 GLU B O 1
ATOM 6712 N N . PHE B 1 403 ? -12.508 13.289 0.879 1 97.5 403 PHE B N 1
ATOM 6713 C CA . PHE B 1 403 ? -11.461 13.289 1.899 1 97.5 403 PHE B CA 1
ATOM 6714 C C . PHE B 1 403 ? -11.875 12.445 3.096 1 97.5 403 PHE B C 1
ATOM 6716 O O . PHE B 1 403 ? -13.062 12.203 3.316 1 97.5 403 PHE B O 1
ATOM 6723 N N . GLY B 1 404 ? -10.938 11.93 3.824 1 98 404 GLY B N 1
ATOM 6724 C CA . GLY B 1 404 ? -11.172 11.133 5.02 1 98 404 GLY B CA 1
ATOM 6725 C C . GLY B 1 404 ? -9.977 11.109 5.961 1 98 404 GLY B C 1
ATOM 6726 O O . GLY B 1 404 ? -9.602 10.055 6.469 1 98 404 GLY B O 1
ATOM 6727 N N . LEU B 1 405 ? -9.406 12.281 6.211 1 98.31 405 LEU B N 1
ATOM 6728 C CA . LEU B 1 405 ? -8.188 12.336 7.016 1 98.31 405 LEU B CA 1
ATOM 6729 C C . LEU B 1 405 ? -8.523 12.391 8.5 1 98.31 405 LEU B C 1
ATOM 6731 O O . LEU B 1 405 ? -8.016 11.578 9.281 1 98.31 405 LEU B O 1
ATOM 6735 N N . TYR B 1 406 ? -9.391 13.336 8.898 1 98.62 406 TYR B N 1
ATOM 6736 C CA . TYR B 1 406 ? -9.664 13.617 10.305 1 98.62 406 TYR B CA 1
ATOM 6737 C C . TYR B 1 406 ? -11.125 14.008 10.508 1 98.62 406 TYR B C 1
ATOM 6739 O O . TYR B 1 406 ? -11.727 14.656 9.648 1 98.62 406 TYR B O 1
ATOM 6747 N N . SER B 1 407 ? -11.734 13.602 11.555 1 98.69 407 SER B N 1
ATOM 6748 C CA . SER B 1 407 ? -13.055 14.039 11.984 1 98.69 407 SER B CA 1
ATOM 6749 C C . SER B 1 407 ? -13.133 14.133 13.508 1 98.69 407 SER B C 1
ATOM 6751 O O . SER B 1 407 ? -12.266 13.609 14.211 1 98.69 407 SER B O 1
ATOM 6753 N N . ALA B 1 408 ? -14.086 14.836 13.984 1 98.88 408 ALA B N 1
ATOM 6754 C CA . ALA B 1 408 ? -14.25 15.008 15.422 1 98.88 408 ALA B CA 1
ATOM 6755 C C . ALA B 1 408 ? -15.727 15.055 15.805 1 98.88 408 ALA B C 1
ATOM 6757 O O . ALA B 1 408 ? -16.578 15.43 14.992 1 98.88 408 ALA B O 1
ATOM 6758 N N . VAL B 1 409 ? -15.992 14.656 17.016 1 98.88 409 VAL B N 1
ATOM 6759 C CA . VAL B 1 409 ? -17.344 14.742 17.562 1 98.88 409 VAL B CA 1
ATOM 6760 C C . VAL B 1 409 ? -17.281 15.195 19.031 1 98.88 409 VAL B C 1
ATOM 6762 O O . VAL B 1 409 ? -16.391 14.781 19.766 1 98.88 409 VAL B O 1
ATOM 6765 N N . TYR B 1 410 ? -18.141 16.094 19.375 1 98.88 410 TYR B N 1
ATOM 6766 C CA . TYR B 1 410 ? -18.328 16.547 20.75 1 98.88 410 TYR B CA 1
ATOM 6767 C C . TYR B 1 410 ? -19.688 16.141 21.281 1 98.88 410 TYR B C 1
ATOM 6769 O O . TYR B 1 410 ? -20.719 16.547 20.734 1 98.88 410 TYR B O 1
ATOM 6777 N N . THR B 1 411 ? -19.766 15.336 22.25 1 98.69 411 THR B N 1
ATOM 6778 C CA . THR B 1 411 ? -20.969 14.852 22.906 1 98.69 411 THR B CA 1
ATOM 6779 C C . THR B 1 411 ? -20.641 14.219 24.25 1 98.69 411 THR B C 1
ATOM 6781 O O . THR B 1 411 ? -19.516 13.727 24.453 1 98.69 411 THR B O 1
ATOM 6784 N N . GLN B 1 412 ? -21.516 14.281 25.172 1 97.88 412 GLN B N 1
ATOM 6785 C CA . GLN B 1 412 ? -21.328 13.625 26.453 1 97.88 412 GLN B CA 1
ATOM 6786 C C . GLN B 1 412 ? -21.984 12.242 26.469 1 97.88 412 GLN B C 1
ATOM 6788 O O . GLN B 1 412 ? -21.875 11.5 27.438 1 97.88 412 GLN B O 1
ATOM 6793 N N . ASP B 1 413 ? -22.672 11.891 25.375 1 97.94 413 ASP B N 1
ATOM 6794 C CA . ASP B 1 413 ? -23.297 10.578 25.203 1 97.94 413 ASP B CA 1
ATOM 6795 C C . ASP B 1 413 ? -22.328 9.578 24.594 1 97.94 413 ASP B C 1
ATOM 6797 O O . ASP B 1 413 ? -22 9.656 23.406 1 97.94 413 ASP B O 1
ATOM 6801 N N . ILE B 1 414 ? -21.938 8.664 25.422 1 96.88 414 ILE B N 1
ATOM 6802 C CA . ILE B 1 414 ? -20.906 7.715 25 1 96.88 414 ILE B CA 1
ATOM 6803 C C . ILE B 1 414 ? -21.438 6.867 23.844 1 96.88 414 ILE B C 1
ATOM 6805 O O . ILE B 1 414 ? -20.672 6.496 22.938 1 96.88 414 ILE B O 1
ATOM 6809 N N . ASP B 1 415 ? -22.75 6.473 23.844 1 98 415 ASP B N 1
ATOM 6810 C CA . ASP B 1 415 ? -23.297 5.691 22.734 1 98 415 ASP B CA 1
ATOM 6811 C C . ASP B 1 415 ? -23.219 6.461 21.422 1 98 415 ASP B C 1
ATOM 6813 O O . ASP B 1 415 ? -22.812 5.906 20.391 1 98 415 ASP B O 1
ATOM 6817 N N . ARG B 1 416 ? -23.562 7.738 21.516 1 98 416 ARG B N 1
ATOM 6818 C CA . ARG B 1 416 ? -23.516 8.602 20.328 1 98 416 ARG B CA 1
ATOM 6819 C C . ARG B 1 416 ? -22.078 8.758 19.844 1 98 416 ARG B C 1
ATOM 6821 O O . ARG B 1 416 ? -21.812 8.672 18.641 1 98 416 ARG B O 1
ATOM 6828 N N . ALA B 1 417 ? -21.156 9.031 20.734 1 98.38 417 ALA B N 1
ATOM 6829 C CA . ALA B 1 417 ? -19.734 9.188 20.406 1 98.38 417 ALA B CA 1
ATOM 6830 C C . ALA B 1 417 ? -19.203 7.961 19.656 1 98.38 417 ALA B C 1
ATOM 6832 O O . ALA B 1 417 ? -18.547 8.094 18.625 1 98.38 417 ALA B O 1
ATOM 6833 N N . LEU B 1 418 ? -19.547 6.805 20.141 1 98 418 LEU B N 1
ATOM 6834 C CA . LEU B 1 418 ? -19.016 5.566 19.578 1 98 418 LEU B CA 1
ATOM 6835 C C . LEU B 1 418 ? -19.703 5.219 18.266 1 98 418 LEU B C 1
ATOM 6837 O O . LEU B 1 418 ? -19.078 4.672 17.359 1 98 418 LEU B O 1
ATOM 6841 N N . ARG B 1 419 ? -21.047 5.516 18.125 1 98.06 419 ARG B N 1
ATOM 6842 C CA . ARG B 1 419 ? -21.703 5.352 16.844 1 98.06 419 ARG B CA 1
ATOM 6843 C C . ARG B 1 419 ? -21.078 6.238 15.773 1 98.06 419 ARG B C 1
ATOM 6845 O O . ARG B 1 419 ? -20.875 5.805 14.641 1 98.06 419 ARG B O 1
ATOM 6852 N N . PHE B 1 420 ? -20.719 7.438 16.188 1 98.44 420 PHE B N 1
ATOM 6853 C CA . PHE B 1 420 ? -20.062 8.344 15.242 1 98.44 420 PHE B CA 1
ATOM 6854 C C . PHE B 1 420 ? -18.688 7.816 14.852 1 98.44 420 PHE B C 1
ATOM 6856 O O . PHE B 1 420 ? -18.328 7.816 13.68 1 98.44 420 PHE B O 1
ATOM 6863 N N . ALA B 1 421 ? -17.922 7.418 15.828 1 98.38 421 ALA B N 1
ATOM 6864 C CA . ALA B 1 421 ? -16.594 6.887 15.555 1 98.38 421 ALA B CA 1
ATOM 6865 C C . ALA B 1 421 ? -16.656 5.723 14.57 1 98.38 421 ALA B C 1
ATOM 6867 O O . ALA B 1 421 ? -15.852 5.637 13.648 1 98.38 421 ALA B O 1
ATOM 6868 N N . LYS B 1 422 ? -17.625 4.895 14.742 1 97.38 422 LYS B N 1
ATOM 6869 C CA . LYS B 1 422 ? -17.781 3.729 13.875 1 97.38 422 LYS B CA 1
ATOM 6870 C C . LYS B 1 422 ? -18.219 4.141 12.469 1 97.38 422 LYS B C 1
ATOM 6872 O O . LYS B 1 422 ? -17.766 3.568 11.477 1 97.38 422 LYS B O 1
ATOM 6877 N N . SER B 1 423 ? -19.031 5.152 12.406 1 97.5 423 SER B N 1
ATOM 6878 C CA . SER B 1 423 ? -19.672 5.488 11.141 1 97.5 423 SER B CA 1
ATOM 6879 C C . SER B 1 423 ? -18.844 6.48 10.336 1 97.5 423 SER B C 1
ATOM 6881 O O . SER B 1 423 ? -19 6.598 9.117 1 97.5 423 SER B O 1
ATOM 6883 N N . SER B 1 424 ? -17.984 7.234 11.031 1 98.19 424 SER B N 1
ATOM 6884 C CA . SER B 1 424 ? -17.188 8.242 10.352 1 98.19 424 SER B CA 1
ATOM 6885 C C . SER B 1 424 ? -16.188 7.605 9.383 1 98.19 424 SER B C 1
ATOM 6887 O O . SER B 1 424 ? -15.555 6.602 9.719 1 98.19 424 SER B O 1
ATOM 6889 N N . GLU B 1 425 ? -16.094 8.141 8.164 1 97.56 425 GLU B N 1
ATOM 6890 C CA . GLU B 1 425 ? -15.141 7.664 7.168 1 97.56 425 GLU B CA 1
ATOM 6891 C C . GLU B 1 425 ? -13.867 8.508 7.172 1 97.56 425 GLU B C 1
ATOM 6893 O O . GLU B 1 425 ? -13.555 9.172 6.184 1 97.56 425 GLU B O 1
ATOM 6898 N N . ALA B 1 426 ? -13.125 8.445 8.258 1 98.38 426 ALA B N 1
ATOM 6899 C CA . ALA B 1 426 ? -11.875 9.172 8.453 1 98.38 426 ALA B CA 1
ATOM 6900 C C . ALA B 1 426 ? -10.82 8.281 9.117 1 98.38 426 ALA B C 1
ATOM 6902 O O . ALA B 1 426 ? -11.156 7.395 9.898 1 98.38 426 ALA B O 1
ATOM 6903 N N . GLY B 1 427 ? -9.617 8.578 8.781 1 98.19 427 GLY B N 1
ATOM 6904 C CA . GLY B 1 427 ? -8.523 7.801 9.352 1 98.19 427 GLY B CA 1
ATOM 6905 C C . GLY B 1 427 ? -8.312 8.07 10.836 1 98.19 427 GLY B C 1
ATOM 6906 O O . GLY B 1 427 ? -7.766 7.234 11.547 1 98.19 427 GLY B O 1
ATOM 6907 N N . THR B 1 428 ? -8.742 9.242 11.297 1 98.69 428 THR B N 1
ATOM 6908 C CA . THR B 1 428 ? -8.719 9.602 12.711 1 98.69 428 THR B CA 1
ATOM 6909 C C . THR B 1 428 ? -10.047 10.227 13.133 1 98.69 428 THR B C 1
ATOM 6911 O O . THR B 1 428 ? -10.586 11.086 12.43 1 98.69 428 THR B O 1
ATOM 6914 N N . VAL B 1 429 ? -10.57 9.719 14.18 1 98.81 429 VAL B N 1
ATOM 6915 C CA . VAL B 1 429 ? -11.773 10.289 14.781 1 98.81 429 VAL B CA 1
ATOM 6916 C C . VAL B 1 429 ? -11.484 10.719 16.219 1 98.81 429 VAL B C 1
ATOM 6918 O O . VAL B 1 429 ? -11.094 9.906 17.047 1 98.81 429 VAL B O 1
ATOM 6921 N N . ALA B 1 430 ? -11.703 11.977 16.453 1 98.88 430 ALA B N 1
ATOM 6922 C CA . ALA B 1 430 ? -11.477 12.547 17.781 1 98.88 430 ALA B CA 1
ATOM 6923 C C . ALA B 1 430 ? -12.789 12.734 18.531 1 98.88 430 ALA B C 1
ATOM 6925 O O . ALA B 1 430 ? -13.75 13.289 17.984 1 98.88 430 ALA B O 1
ATOM 6926 N N . ILE B 1 431 ? -12.836 12.281 19.75 1 98.81 431 ILE B N 1
ATOM 6927 C CA . ILE B 1 431 ? -14.016 12.43 20.594 1 98.81 431 ILE B CA 1
ATOM 6928 C C . ILE B 1 431 ? -13.727 13.414 21.719 1 98.81 431 ILE B C 1
ATOM 6930 O O . ILE B 1 431 ? -12.836 13.188 22.547 1 98.81 431 ILE B O 1
ATOM 6934 N N . ASN B 1 432 ? -14.43 14.539 21.719 1 98.62 432 ASN B N 1
ATOM 6935 C CA . ASN B 1 432 ? -14.336 15.625 22.688 1 98.62 432 ASN B CA 1
ATOM 6936 C C . ASN B 1 432 ? -12.961 16.281 22.656 1 98.62 432 ASN B C 1
ATOM 6938 O O . ASN B 1 432 ? -12.438 16.672 23.688 1 98.62 432 ASN B O 1
ATOM 6942 N N . CYS B 1 433 ? -12.438 16.281 21.594 1 98.38 433 CYS B N 1
ATOM 6943 C CA . CYS B 1 433 ? -11.234 16.984 21.141 1 98.38 433 CYS B CA 1
ATOM 6944 C C . CYS B 1 433 ? -11.211 17.109 19.625 1 98.38 433 CYS B C 1
ATOM 6946 O O . CYS B 1 433 ? -12.141 16.656 18.938 1 98.38 433 CYS B O 1
ATOM 6948 N N . THR B 1 434 ? -10.258 17.766 19.125 1 98 434 THR B N 1
ATOM 6949 C CA . THR B 1 434 ? -10.156 17.891 17.672 1 98 434 THR B CA 1
ATOM 6950 C C . THR B 1 434 ? -8.719 18.172 17.25 1 98 434 THR B C 1
ATOM 6952 O O . THR B 1 434 ? -7.797 18.094 18.062 1 98 434 THR B O 1
ATOM 6955 N N . SER B 1 435 ? -8.555 18.375 15.914 1 95.81 435 SER B N 1
ATOM 6956 C CA . SER B 1 435 ? -7.25 18.734 15.375 1 95.81 435 SER B CA 1
ATOM 6957 C C . SER B 1 435 ? -6.703 19.984 16.031 1 95.81 435 SER B C 1
ATOM 6959 O O . SER B 1 435 ? -7.469 20.875 16.422 1 95.81 435 SER B O 1
ATOM 6961 N N . PRO B 1 436 ? -5.344 20.047 16.266 1 94.12 436 PRO B N 1
ATOM 6962 C CA . PRO B 1 436 ? -4.316 19.141 15.742 1 94.12 436 PRO B CA 1
ATOM 6963 C C . PRO B 1 436 ? -3.943 18.047 16.734 1 94.12 436 PRO B C 1
ATOM 6965 O O . PRO B 1 436 ? -2.826 17.516 16.688 1 94.12 436 PRO B O 1
ATOM 6968 N N . THR B 1 437 ? -4.891 17.703 17.578 1 95.19 437 THR B N 1
ATOM 6969 C CA . THR B 1 437 ? -4.617 16.641 18.531 1 95.19 437 THR B CA 1
ATOM 6970 C C . THR B 1 437 ? -4.445 15.297 17.828 1 95.19 437 THR B C 1
ATOM 6972 O O . THR B 1 437 ? -5.199 14.977 16.906 1 95.19 437 THR B O 1
ATOM 6975 N N . GLY B 1 438 ? -3.4 14.602 18.141 1 93.56 438 GLY B N 1
ATOM 6976 C CA . GLY B 1 438 ? -3.148 13.258 17.656 1 93.56 438 GLY B CA 1
ATOM 6977 C C . GLY B 1 438 ? -2.564 12.328 18.703 1 93.56 438 GLY B C 1
ATOM 6978 O O . GLY B 1 438 ? -2.346 12.742 19.844 1 93.56 438 GLY B O 1
ATOM 6979 N N . ALA B 1 439 ? -2.48 11.117 18.406 1 95.38 439 ALA B N 1
ATOM 6980 C CA . ALA B 1 439 ? -1.805 10.133 19.234 1 95.38 439 ALA B CA 1
ATOM 6981 C C . ALA B 1 439 ? -0.455 9.742 18.641 1 95.38 439 ALA B C 1
ATOM 6983 O O . ALA B 1 439 ? -0.391 9.203 17.531 1 95.38 439 ALA B O 1
ATOM 6984 N N . PHE B 1 440 ? 0.558 9.945 19.406 1 94.19 440 PHE B N 1
ATOM 6985 C CA . PHE B 1 440 ? 1.919 9.719 18.938 1 94.19 440 PHE B CA 1
ATOM 6986 C C . PHE B 1 440 ? 2.119 8.266 18.516 1 94.19 440 PHE B C 1
ATOM 6988 O O . PHE B 1 440 ? 2.789 7.988 17.516 1 94.19 440 PHE B O 1
ATOM 6995 N N . ASP B 1 441 ? 1.513 7.367 19.266 1 95.75 441 ASP B N 1
ATOM 6996 C CA . ASP B 1 441 ? 1.859 5.953 19.125 1 95.75 441 ASP B CA 1
ATOM 6997 C C . ASP B 1 441 ? 0.833 5.215 18.266 1 95.75 441 ASP B C 1
ATOM 6999 O O . ASP B 1 441 ? 0.851 3.986 18.203 1 95.75 441 ASP B O 1
ATOM 7003 N N . LEU B 1 442 ? -0.116 5.941 17.688 1 97.12 442 LEU B N 1
ATOM 7004 C CA . LEU B 1 442 ? -1.116 5.285 16.859 1 97.12 442 LEU B CA 1
ATOM 7005 C C . LEU B 1 442 ? -1.028 5.777 15.414 1 97.12 442 LEU B C 1
ATOM 7007 O O . LEU B 1 442 ? -0.481 6.848 15.148 1 97.12 442 LEU B O 1
ATOM 7011 N N . PRO B 1 443 ? -1.554 4.988 14.5 1 97.25 443 PRO B N 1
ATOM 7012 C CA . PRO B 1 443 ? -1.424 5.332 13.078 1 97.25 443 PRO B CA 1
ATOM 7013 C C . PRO B 1 443 ? -2.193 6.598 12.703 1 97.25 443 PRO B C 1
ATOM 7015 O O . PRO B 1 443 ? -3.283 6.84 13.234 1 97.25 443 PRO B O 1
ATOM 7018 N N . PHE B 1 444 ? -1.567 7.332 11.844 1 97.69 444 PHE B N 1
ATOM 7019 C CA . PHE B 1 444 ? -2.178 8.516 11.25 1 97.69 444 PHE B CA 1
ATOM 7020 C C . PHE B 1 444 ? -2.209 8.406 9.734 1 97.69 444 PHE B C 1
ATOM 7022 O O . PHE B 1 444 ? -1.254 7.922 9.117 1 97.69 444 PHE B O 1
ATOM 7029 N N . GLY B 1 445 ? -3.229 8.75 9.102 1 95.69 445 GLY B N 1
ATOM 7030 C CA . GLY B 1 445 ? -3.463 8.719 7.664 1 95.69 445 GLY B CA 1
ATOM 7031 C C . GLY B 1 445 ? -4.938 8.742 7.301 1 95.69 445 GLY B C 1
ATOM 7032 O O . GLY B 1 445 ? -5.797 8.844 8.18 1 95.69 445 GLY B O 1
ATOM 7033 N N . GLY B 1 446 ? -5.203 8.695 6.059 1 94.19 446 GLY B N 1
ATOM 7034 C CA . GLY B 1 446 ? -6.582 8.992 5.703 1 94.19 446 GLY B CA 1
ATOM 7035 C C . GLY B 1 446 ? -7.277 7.848 4.988 1 94.19 446 GLY B C 1
ATOM 7036 O O . GLY B 1 446 ? -6.621 6.961 4.441 1 94.19 446 GLY B O 1
ATOM 7037 N N . TYR B 1 447 ? -8.648 7.855 5.113 1 96.75 447 TYR B N 1
ATOM 7038 C CA . TYR B 1 447 ? -9.562 7.102 4.262 1 96.75 447 TYR B CA 1
ATOM 7039 C C . TYR B 1 447 ? -9.703 7.766 2.896 1 96.75 447 TYR B C 1
ATOM 7041 O O . TYR B 1 447 ? -9.281 8.906 2.707 1 96.75 447 TYR B O 1
ATOM 7049 N N . LYS B 1 448 ? -10.258 7.031 1.923 1 96.62 448 LYS B N 1
ATOM 7050 C CA . LYS B 1 448 ? -10.641 7.566 0.619 1 96.62 448 LYS B CA 1
ATOM 7051 C C . LYS B 1 448 ? -9.453 8.227 -0.073 1 96.62 448 LYS B C 1
ATOM 7053 O O . LYS B 1 448 ? -8.398 7.609 -0.238 1 96.62 448 LYS B O 1
ATOM 7058 N N . ALA B 1 449 ? -9.57 9.477 -0.482 1 96.25 449 ALA B N 1
ATOM 7059 C CA . ALA B 1 449 ? -8.531 10.109 -1.292 1 96.25 449 ALA B CA 1
ATOM 7060 C C . ALA B 1 449 ? -7.508 10.82 -0.413 1 96.25 449 ALA B C 1
ATOM 7062 O O . ALA B 1 449 ? -6.625 11.516 -0.918 1 96.25 449 ALA B O 1
ATOM 7063 N N . SER B 1 450 ? -7.602 10.609 0.926 1 97.62 450 SER B N 1
ATOM 7064 C CA . SER B 1 450 ? -6.691 11.312 1.824 1 97.62 450 SER B CA 1
ATOM 7065 C C . SER B 1 450 ? -5.395 10.531 2.021 1 97.62 450 SER B C 1
ATOM 7067 O O . SER B 1 450 ? -4.531 10.938 2.799 1 97.62 450 SER B O 1
ATOM 7069 N N . GLY B 1 451 ? -5.289 9.398 1.287 1 94.25 451 GLY B N 1
ATOM 7070 C CA . GLY B 1 451 ? -3.951 8.828 1.265 1 94.25 451 GLY B CA 1
ATOM 7071 C C . GLY B 1 451 ? -3.949 7.316 1.175 1 94.25 451 GLY B C 1
ATOM 7072 O O . GLY B 1 451 ? -5.004 6.695 1.039 1 94.25 451 GLY B O 1
ATOM 7073 N N . VAL B 1 452 ? -2.781 6.754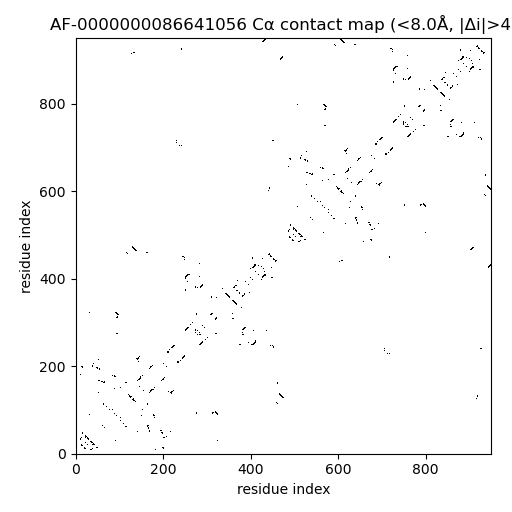 1.092 1 95.56 452 VAL B N 1
ATOM 7074 C CA . VAL B 1 452 ? -2.475 5.328 1.054 1 95.56 452 VAL B CA 1
ATOM 7075 C C . VAL B 1 452 ? -1.395 5.004 2.082 1 95.56 452 VAL B C 1
ATOM 7077 O O . VAL B 1 452 ? -0.328 5.621 2.09 1 95.56 452 VAL B O 1
ATOM 7080 N N . GLY B 1 453 ? -1.702 4.004 2.951 1 94.44 453 GLY B N 1
ATOM 7081 C CA . GLY B 1 453 ? -0.805 3.701 4.055 1 94.44 453 GLY B CA 1
ATOM 7082 C C . GLY B 1 453 ? -1.065 4.551 5.285 1 94.44 453 GLY B C 1
ATOM 7083 O O . GLY B 1 453 ? -1.961 5.398 5.281 1 94.44 453 GLY B O 1
ATOM 7084 N N . ARG B 1 454 ? -0.398 4.262 6.332 1 97.5 454 ARG B N 1
ATOM 7085 C CA . ARG B 1 454 ? -0.475 4.996 7.59 1 97.5 454 ARG B CA 1
ATOM 7086 C C . ARG B 1 454 ? 0.917 5.344 8.109 1 97.5 454 ARG B C 1
ATOM 7088 O O . ARG B 1 454 ? 1.885 4.637 7.82 1 97.5 454 ARG B O 1
ATOM 7095 N N . GLU B 1 455 ? 0.979 6.445 8.734 1 96.19 455 GLU B N 1
ATOM 7096 C CA . GLU B 1 455 ? 2.201 6.855 9.414 1 96.19 455 GLU B CA 1
ATOM 7097 C C . GLU B 1 455 ? 2.01 6.875 10.93 1 96.19 455 GLU B C 1
ATOM 7099 O O . GLU B 1 455 ? 0.934 7.227 11.422 1 96.19 455 GLU B O 1
ATOM 7104 N N . GLY B 1 456 ? 2.859 6.445 11.68 1 93.06 456 GLY B N 1
ATOM 7105 C CA . GLY B 1 456 ? 2.943 6.316 13.125 1 93.06 456 GLY B CA 1
ATOM 7106 C C . GLY B 1 456 ? 4.289 5.797 13.602 1 93.06 456 GLY B C 1
ATOM 7107 O O . GLY B 1 456 ? 5.332 6.18 13.062 1 93.06 456 GLY B O 1
ATOM 7108 N N . ILE B 1 457 ? 4.297 5.117 14.625 1 91.69 457 ILE B N 1
ATOM 7109 C CA . ILE B 1 457 ? 5.605 4.633 15.062 1 91.69 457 ILE B CA 1
ATOM 7110 C C . ILE B 1 457 ? 5.809 3.197 14.586 1 91.69 457 ILE B C 1
ATOM 7112 O O . ILE B 1 457 ? 6.727 2.918 13.812 1 91.69 457 ILE B O 1
ATOM 7116 N N . HIS B 1 458 ? 4.809 2.355 14.812 1 93.88 458 HIS B N 1
ATOM 7117 C CA . HIS B 1 458 ? 4.965 0.982 14.344 1 93.88 458 HIS B CA 1
ATOM 7118 C C . HIS B 1 458 ? 4.672 0.868 12.852 1 93.88 458 HIS B C 1
ATOM 7120 O O . HIS B 1 458 ? 5.426 0.226 12.117 1 93.88 458 HIS B O 1
ATOM 7126 N N . ASP B 1 459 ? 3.631 1.515 12.422 1 94.88 459 ASP B N 1
ATOM 7127 C CA . ASP B 1 459 ? 3.248 1.504 11.016 1 94.88 459 ASP B CA 1
ATOM 7128 C C . ASP B 1 459 ? 4.348 2.104 10.141 1 94.88 459 ASP B C 1
ATOM 7130 O O . ASP B 1 459 ? 4.656 1.574 9.07 1 94.88 459 ASP B O 1
ATOM 7134 N N . SER B 1 460 ? 4.934 3.146 10.641 1 96.69 460 SER B N 1
ATOM 7135 C CA . SER B 1 460 ? 5.992 3.809 9.883 1 96.69 460 SER B CA 1
ATOM 7136 C C . SER B 1 460 ? 7.211 2.906 9.727 1 96.69 460 SER B C 1
ATOM 7138 O O . SER B 1 460 ? 7.805 2.838 8.656 1 96.69 460 SER B O 1
ATOM 7140 N N . LEU B 1 461 ? 7.629 2.279 10.82 1 98 461 LEU B N 1
ATOM 7141 C CA . LEU B 1 461 ? 8.766 1.368 10.711 1 98 461 LEU B CA 1
ATOM 7142 C C . LEU B 1 461 ? 8.477 0.265 9.695 1 98 461 LEU B C 1
ATOM 7144 O O . LEU B 1 461 ? 9.312 -0.032 8.844 1 98 461 LEU B O 1
ATOM 7148 N N . ASP B 1 462 ? 7.273 -0.291 9.75 1 96.88 462 ASP B N 1
ATOM 7149 C CA . ASP B 1 462 ? 6.879 -1.378 8.859 1 96.88 462 ASP B CA 1
ATOM 7150 C C . ASP B 1 462 ? 6.867 -0.918 7.406 1 96.88 462 ASP B C 1
ATOM 7152 O O . ASP B 1 462 ? 7.238 -1.676 6.504 1 96.88 462 ASP B O 1
ATOM 7156 N N . ASN B 1 463 ? 6.438 0.34 7.172 1 97.38 463 ASN B N 1
ATOM 7157 C CA . ASN B 1 463 ? 6.406 0.876 5.816 1 97.38 463 ASN B CA 1
ATOM 7158 C C . ASN B 1 463 ? 7.773 0.791 5.148 1 97.38 463 ASN B C 1
ATOM 7160 O O . ASN B 1 463 ? 7.867 0.731 3.92 1 97.38 463 ASN B O 1
ATOM 7164 N N . TYR B 1 464 ? 8.844 0.809 5.957 1 98.44 464 TYR B N 1
ATOM 7165 C CA . TYR B 1 464 ? 10.188 0.953 5.402 1 98.44 464 TYR B CA 1
ATOM 7166 C C . TYR B 1 464 ? 10.945 -0.371 5.449 1 98.44 464 TYR B C 1
ATOM 7168 O O . TYR B 1 464 ? 12.164 -0.402 5.297 1 98.44 464 TYR B O 1
ATOM 7176 N N . LEU B 1 465 ? 10.172 -1.438 5.719 1 97.94 465 LEU B N 1
ATOM 7177 C CA . LEU B 1 465 ? 10.695 -2.801 5.688 1 97.94 465 LEU B CA 1
ATOM 7178 C C . LEU B 1 465 ? 9.969 -3.639 4.645 1 97.94 465 LEU B C 1
ATOM 7180 O O . LEU B 1 465 ? 8.734 -3.617 4.578 1 97.94 465 LEU B O 1
ATOM 7184 N N . GLU B 1 466 ? 10.711 -4.281 3.83 1 96.75 466 GLU B N 1
ATOM 7185 C CA . GLU B 1 466 ? 10.141 -5.246 2.895 1 96.75 466 GLU B CA 1
ATOM 7186 C C . GLU B 1 466 ? 10.102 -6.645 3.5 1 96.75 466 GLU B C 1
ATOM 7188 O O . GLU B 1 466 ? 11.094 -7.113 4.062 1 96.75 466 GLU B O 1
ATOM 7193 N N . THR B 1 467 ? 8.992 -7.324 3.359 1 97.19 467 THR B N 1
ATOM 7194 C CA . THR B 1 467 ? 8.797 -8.625 3.99 1 97.19 467 THR B CA 1
ATOM 7195 C C . THR B 1 467 ? 9.211 -9.75 3.045 1 97.19 467 THR B C 1
ATOM 7197 O O . THR B 1 467 ? 8.773 -9.789 1.891 1 97.19 467 THR B O 1
ATOM 7200 N N . LYS B 1 468 ? 10.039 -10.578 3.52 1 98.12 468 LYS B N 1
ATOM 7201 C CA . LYS B 1 468 ? 10.484 -11.781 2.818 1 98.12 468 LYS B CA 1
ATOM 7202 C C . LYS B 1 468 ? 10.125 -13.039 3.6 1 98.12 468 LYS B C 1
ATOM 7204 O O . LYS B 1 468 ? 10.344 -13.109 4.812 1 98.12 468 LYS B O 1
ATOM 7209 N N . THR B 1 469 ? 9.516 -13.992 2.953 1 98.69 469 THR B N 1
ATOM 7210 C CA . THR B 1 469 ? 9.32 -15.32 3.527 1 98.69 469 THR B CA 1
ATOM 7211 C C . THR B 1 469 ? 10.484 -16.234 3.174 1 98.69 469 THR B C 1
ATOM 7213 O O . THR B 1 469 ? 10.914 -16.297 2.02 1 98.69 469 THR B O 1
ATOM 7216 N N . VAL B 1 470 ? 11.023 -16.891 4.152 1 98.75 470 VAL B N 1
ATOM 7217 C CA . VAL B 1 470 ? 12.039 -17.922 3.949 1 98.75 470 VAL B CA 1
ATOM 7218 C C . VAL B 1 470 ? 11.492 -19.281 4.406 1 98.75 470 VAL B C 1
ATOM 7220 O O . VAL B 1 470 ? 11.102 -19.438 5.562 1 98.75 470 VAL B O 1
ATOM 7223 N N . ILE B 1 471 ? 11.398 -20.188 3.5 1 98.56 471 ILE B N 1
ATOM 7224 C CA . ILE B 1 471 ? 10.977 -21.531 3.834 1 98.56 471 ILE B CA 1
ATOM 7225 C C . ILE B 1 471 ? 12.18 -22.469 3.795 1 98.56 471 ILE B C 1
ATOM 7227 O O . ILE B 1 471 ? 12.898 -22.531 2.799 1 98.56 471 ILE B O 1
ATOM 7231 N N . ILE B 1 472 ? 12.414 -23.172 4.84 1 98.25 472 ILE B N 1
ATOM 7232 C CA . ILE B 1 472 ? 13.594 -24.016 4.988 1 98.25 472 ILE B CA 1
ATOM 7233 C C . ILE B 1 472 ? 13.172 -25.469 5.191 1 98.25 472 ILE B C 1
ATOM 7235 O O . ILE B 1 472 ? 12.609 -25.812 6.23 1 98.25 472 ILE B O 1
ATOM 7239 N N . ARG B 1 473 ? 13.406 -26.234 4.203 1 97.81 473 ARG B N 1
ATOM 7240 C CA . ARG B 1 473 ? 13.156 -27.656 4.371 1 97.81 473 ARG B CA 1
ATOM 7241 C C . ARG B 1 473 ? 14.172 -28.281 5.32 1 97.81 473 ARG B C 1
ATOM 7243 O O . ARG B 1 473 ? 15.375 -28.047 5.199 1 97.81 473 ARG B O 1
ATOM 7250 N N . VAL B 1 474 ? 13.586 -29.062 6.254 1 93.81 474 VAL B N 1
ATOM 7251 C CA . VAL B 1 474 ? 14.445 -29.75 7.211 1 93.81 474 VAL B CA 1
ATOM 7252 C C . VAL B 1 474 ? 14.445 -31.25 6.926 1 93.81 474 VAL B C 1
ATOM 7254 O O . VAL B 1 474 ? 13.383 -31.859 6.855 1 93.81 474 VAL B O 1
ATOM 7257 N N . GLY B 1 475 ? 15.602 -31.984 6.762 1 82.81 475 GLY B N 1
ATOM 7258 C CA . GLY B 1 475 ? 15.734 -33.406 6.551 1 82.81 475 GLY B CA 1
ATOM 7259 C C . GLY B 1 475 ? 15.562 -33.812 5.102 1 82.81 475 GLY B C 1
ATOM 7260 O O . GLY B 1 475 ? 15.055 -33.062 4.289 1 82.81 475 GLY B O 1
#

Organism: NCBI:txid1208366